Protein 1CZA (pdb70)

Secondary structure (DSSP, 8-state):
-HHHHHHHHHTGGGS--HHHHHHHHHHHHHHHHHHH-TTTGGG-SS--EE----S---S---EEEEEEEESSSSEEEEEEEEEEETTEEEEEEEEEE---HHHHSSBHHHHHHHHHHHHHHHHHHHT-TTS---EEEEE-S-EE-SSTT--EE----TT---BT-TTSBHHHHHHHHHHHH-S----EEEEE-HHHHHHHHHHHH-TTEEEEEEESSSEEEEEEEEGGG-TTSS--SSEEEEE--GGGTTTTTTTTTT--HHHHHHHHTSSSTTSSTTHHHHSHHHHHHHHHHHHHHHHHTTSSGGG---TTTTSTTSS-HHHHHHHT-TTTHHHHHHHHHHHTT----HHHHHHHHHHHHHHHHHHHHHHHHHHHHHHHHHHHHHT-SSEEEEEEEE-HHHHH-SSHHHHHHHHHHHH-TTEEEEEEE-TT-HHHHHHHHHHHHHHHHHHHHHHHHHHHTT---HHHHHHHHHHHHHHHHHHHSHHHHTT-SS--EE-S--S---S---EEEEEEEESSSSEEEEEEEEE-STT-EEEEEEEEE---HHHHTSBHHHHHHHHHHHHHHHHHHHT--SSPPEEEEEE-S-EEEEETTEEEE----TT---BS-TTSBHHHHHHHHHHHHTS---EEEEEE-HHHHHHHHHHTT-TTEEEEEEESSSEEEEEEEETTT-TTSS--SSEEEEE--GGGTTTTSTTTTT--HHHHHHHHTSTTTTS-TTGGGTSTTTHHHHHHHHHHHHHHTTSSGGG---TTTTSTT-S-HHHHHHHT-SS--HHHHHHHHHHHT----HHHHHHHHHHHHHHHHHHHHHHHHHHHHHHHHHHHHTT-SSEEEEEEEE-HHHHH-TTHHHHHHHHHHHHSTTEEEEEEE-SS-SHHHHHHHHHHHHHHH-

Solvent-accessible surface area: 37469 Å² total; per-residue (Å²): 147,95,69,48,114,97,10,32,133,67,3,164,63,3,123,22,62,49,147,38,0,93,61,0,12,81,45,0,133,124,13,0,128,37,1,8,21,146,112,118,35,113,124,13,27,0,35,4,18,22,7,50,8,109,67,30,15,113,49,66,5,136,17,16,6,2,0,0,22,2,3,34,89,33,8,97,0,10,33,0,31,0,47,96,110,195,148,47,92,31,74,58,55,67,39,80,23,121,31,57,121,100,24,12,68,20,44,4,59,77,0,2,39,25,0,0,84,8,0,1,50,0,5,88,114,53,162,5,57,132,106,186,17,11,0,0,0,0,2,6,4,1,9,98,21,74,106,33,55,22,0,44,1,62,38,11,6,14,123,14,100,3,76,68,0,88,62,27,22,0,8,144,26,0,59,107,6,10,146,140,101,67,68,18,133,22,79,12,9,1,3,5,11,20,0,0,0,0,0,6,6,3,4,42,102,9,150,64,1,10,0,0,0,17,0,4,19,6,4,11,0,0,0,6,0,21,1,130,62,5,44,101,15,154,12,99,56,52,69,0,0,0,6,0,9,0,0,6,0,0,32,91,32,41,0,63,103,13,19,16,93,16,2,101,38,11,14,58,148,22,66,17,78,29,116,6,9,0,4,2,0,0,0,16,40,6,0,1,18,0,0,8,32,0,0,13,68,2,0,145,91,43,96,2,8,180,32,109,59,15,97,67,0,92,62,133,44,95,2,80,19,87,27,0,12,32,0,10,76,143,189,67,1,74,106,23,0,85,86,13,0,70,176,8,31,7,120,8,54,104,95,15,4,50,4,0,45,25,0,0,28,6,0,1,72,2,0,0,12,1,0,0,0,0,0,0,2,0,0,39,40,0,32,96,23,93,64,69,119,138,1,130,1,0,0,0,0,18,11,59,4,16,88,88,10,39,27,1,28,135,34,0,37,139,2,0,109,112,17,2,90,71,11,70,11,113,26,34,69,2,147,46,19,6,1,24,0,1,0,0,8,0,7,50,9,80,111,98,48,50,51,111,119,54,16,84,110,17,10,64,117,2,125,10,73,112,110,62,10,69,54,0,31,140,52,0,57,52,14,0,38,69,0,2,93,129,172,40,16,124,146,11,28,0,31,3,3,10,4,37,10,100,80,34,20,81,29,73,5,72,23,52,7,1,0,1,31,1,2,41,96,57,8,67,0,7,10,0,61,2,104,42,60,211,176,90,76,38,85,52,68,59,72,86,23,85,26,57,84,121,43,32,63,17,56,1,98,81,0,2,56,43,0,1,45,7,0,26,59,0,23,123,129,50,42,43,170,58,127,131,25,29,0,0,0,1,2,6,3,1,9,80,18,110,40,26,50,19,0,63,1,58,40,24,7,16,10,12,96,2,73,108,0,75,50,72,29,0,0,63,24,0,85,55,1,8,142,104,91,142,118,35,81,9,18,2,7,0,3,2,11,21,0,0,0,0,0,1,10,15,6,22,104,59,118,52,0,26,0,0,0,18,0,5,34,6,3,13,0,0,1,4,3,42,1,138,29,3,80,67,19,173,30,119,145,57,48,0,0,0,8,0,8,0,0,7,0,0,34,81,26,27,0,76,93,11,17,10,100,14,5,124,45,8,7,120,148,19,83,21,63,24,106,8,45,0,6,5,1,0,0,16,70,7,4,5,14,0,0,20,23,0,0,22,36,0,0,149,100,48,24,3,1,208,32,104,42,35,133,37,3,109,66,132,43,35,4,88,28,106,36,2,8,52,0,8,32,109,224,63,64,72,124,84,6,104,28,19,0,91,144,38,36,4,66,2,64,38,111,13,4,98,20,0,86,59,0,0,19,36,0,2,117,2,0,0,24,0,0,0,0,0,0,0,1,0,0,11,3,5,32,83,57,74,69,74,119,139,10,100,3,6,0,0,0,15,11,41,3,14,104,90,8,47,25,0,27,130,15,0,63,86,9,2,140,82,4,0,96,87,7,99,28,50,27,65,79,8,165,60,22,7,4,28,0,1,0,0,3,0,2,17,8,51,81,126,140,155

B-factor: mean 35.84, std 15.64, range [13.61, 104.16]

Sequence (898 aa):
DDQVKKIDKYLYAMRLSDETLIDIMTRFRKEMKNGLSRDFNPTATVKMLPTFVRSIPDGSEKGDFIALDLGGSSFRILRVQVNHEKNQNVHMESEVYDTPENIVHGSGSQLFDHVAECLGDFMEKRKIKDKKLPVGFTFSFPCQQSKIDEAILITWTKRFKASGVEGADVVKLLNKAIKKRGDYDANIVAVVNDTVGTMMTCGYDDQHCEVGLIIGTGTNACYMEELRHIDLVEGDEGRMCINTEWGAFGDDGSLEDIRTEFDRAIDAYSLNPGKQLFEKMVSGMYLGELVRLILVKMAKEGLLFEGRITPELLTRGKFNTSDVSAIEKNKEGLHNAKEILTRLGVEPSDDDCVSVQHVCTIVSFRSANLVAATLGAILNRLRDNKGTPRLRTTVGVDGSLYKTHPQYSRRFHKTLRRLVPDSDVRFLLSESGSGKGAAMVTAVAYRLAEQHRQIEETLAHFHLTKDMLLEVKKRMRAEMELGLRKQTHNNAVVKMLPSFVRRTPDGTENGDFLALDLGGTNFRVLLVKIRSGKKRTVEMHNKIYAIPIEIMQGTGEELFDHIVSCISDFLDYMGIKGPRMPLGFTFSFPCQQTSLDAGILITWTKGFKATDCVGHDVVTLLRDAIKRREEFDLDVVAVVNDTVGTMMTCAYEEPTCEVGLIVGTGSNACYMEEMKNVEMVEGDQGQMCINMEWGAFGDNGCLDDIRTHYDRLVDEYSLNAGKQRYEKMISGMYLGEIVRNILIDFTKKGFLFRGQISETLKTRGIFETKFLSQIESDRLALLQVRAILQQLGLNSTCDDSILVKTVCGVVSRRAAQLCGAGMAAVVDKIRENRGLDRLNVTVGVDGTLYKLHPHFSRIMHQTVKELSPKCNVSFLLSEDGSGKGAALITAVGVRLRT

Nearest PDB structures (foldseek):
  1cza-assembly1_N  TM=1.001E+00  e=0.000E+00  Homo sapiens
  1dgk-assembly1_N  TM=9.999E-01  e=0.000E+00  Homo sapiens
  1qha-assembly1_A  TM=9.632E-01  e=0.000E+00  Homo sapiens
  5hfu-assembly1_A  TM=6.106E-01  e=0.000E+00  Homo sapiens
  5hex-assembly1_A  TM=6.154E-01  e=0.000E+00  Homo sapiens

Foldseek 3Di:
DPLLVVLCVVVVLLQDDLVNLLVLLVLLLVLCLLLLDPVNVVPRLFNQAFQQAFAAFDLPFFFWAWEWADDFPWTKIKIWGAVPDPPDGIDMDMDTDDDDLCLQAEALLSVLLVVLVVVLVVCVVVVCQPVQHAYFYAYAAQFHDPHFQWGQGCDRDQRGDHPPRHRHTVSVSNQVSNVVVVRGDYHHQGYGYQQQLLLNLVCVVPVQRFKRWEAASWTWMKGKDQVCSRVVHPDRDHITITTRLCLSPCLVPPCVSSDDPLLQVCQVPDPHHSGSSLRLLAHQNHLQQSLLVVVLVCLCVCNWLSNDDDVLSVDRPSGGSVLLLCLQDDPCNLVSLQVSVVVSVGNGDSSNSVSSNSSSVSSNLSNLSNVLSNVLSVQVNVCVVVVDQAAEHEYRYDYCNCVRRPPRVVSSVVNNCVSNVRYDYHYHYSVVGSRNSSSSSSSVSVVVVVLVVVLCVQLVLLDADLVNLLVLLVLLLVLCLQLQDPVRNVVRLFNQAFQQQFDAFPQPFFDWEWEWADDFPWTKIKIWGWDGDPDTDIDMDMDTDDDDLCQLAEALLSVLLVVLVVVVVVCVVVVPDDDAHEYFYAYAAQFHDPHFQWTAGCDGDQSGHHPPRHRHTVSVSNQVSNVVVVDGHHHHLGYGYQQQLLLNLVVSPPVQRFKGWEAASFTWMKGWAQLCSNNVDDDRDGTTITGRLCLFVCLVVPCVSSQDPLLQVQLVPDPNRSGSSLRLLAHQNHLQSSLLVSLLVSLCVCNAQNSDCDVLSVDPPLCGLVNLQQLQDPPDDQVSLCVSCVVSPGDGDSSRSVSSNVSSVSSLLSNLLSSLSSVLSVVVCVQVVVVHQAAEHEYRYEYSSCVRHPPSVVSNQVNSCVSNVRYDYHYHYRPPGSPVSSSSSSSVSVVVVD

Structure (mmCIF, N/CA/C/O backbone):
data_1CZA
#
_entry.id   1CZA
#
_cell.length_a   145.660
_cell.length_b   145.800
_cell.length_c   58.130
_cell.angle_alpha   90.00
_cell.angle_beta   90.00
_cell.angle_gamma   90.00
#
_symmetry.space_group_name_H-M   'P 21 21 2'
#
loop_
_entity.id
_entity.type
_entity.pdbx_description
1 polymer 'HEXOKINASE TYPE I'
2 non-polymer alpha-D-glucopyranose
3 non-polymer 6-O-phosphono-alpha-D-glucopyranose
4 non-polymer "ADENOSINE-5'-DIPHOSPHATE"
5 water water
#
loop_
_atom_site.group_PDB
_atom_site.id
_atom_site.type_symbol
_atom_site.label_atom_id
_atom_site.label_alt_id
_atom_site.label_comp_id
_atom_site.label_asym_id
_atom_site.label_entity_id
_atom_site.label_seq_id
_atom_site.pdbx_PDB_ins_code
_atom_site.Cartn_x
_atom_site.Cartn_y
_atom_site.Cartn_z
_atom_site.occupancy
_atom_site.B_iso_or_equiv
_atom_site.auth_seq_id
_atom_site.auth_comp_id
_atom_site.auth_asym_id
_atom_site.auth_atom_id
_atom_site.pdbx_PDB_model_num
ATOM 1 N N . ASP A 1 16 ? 4.649 50.217 18.138 1.00 93.91 16 ASP N N 1
ATOM 2 C CA . ASP A 1 16 ? 5.115 51.279 17.177 1.00 93.94 16 ASP N CA 1
ATOM 3 C C . ASP A 1 16 ? 5.408 52.558 17.948 1.00 93.00 16 ASP N C 1
ATOM 4 O O . ASP A 1 16 ? 6.496 53.126 17.790 1.00 92.58 16 ASP N O 1
ATOM 9 N N . ASP A 1 17 ? 4.575 52.989 18.882 1.00 91.99 17 ASP N N 1
ATOM 10 C CA . ASP A 1 17 ? 4.735 54.170 19.721 1.00 90.25 17 ASP N CA 1
ATOM 11 C C . ASP A 1 17 ? 6.107 54.304 20.367 1.00 88.42 17 ASP N C 1
ATOM 12 O O . ASP A 1 17 ? 6.890 55.185 19.994 1.00 88.04 17 ASP N O 1
ATOM 17 N N . GLN A 1 18 ? 6.407 53.477 21.362 1.00 86.00 18 GLN N N 1
ATOM 18 C CA . GLN A 1 18 ? 7.659 53.534 22.084 1.00 83.71 18 GLN N CA 1
ATOM 19 C C . GLN A 1 18 ? 8.901 53.710 21.222 1.00 81.01 18 GLN N C 1
ATOM 20 O O . GLN A 1 18 ? 9.655 54.663 21.360 1.00 80.96 18 GLN N O 1
ATOM 26 N N . VAL A 1 19 ? 9.095 52.738 20.341 1.00 77.73 19 VAL N N 1
ATOM 27 C CA . VAL A 1 19 ? 10.231 52.748 19.426 1.00 74.88 19 VAL N CA 1
ATOM 28 C C . VAL A 1 19 ? 10.257 54.025 18.604 1.00 72.33 19 VAL N C 1
ATOM 29 O O . VAL A 1 19 ? 11.316 54.634 18.461 1.00 71.05 19 VAL N O 1
ATOM 33 N N . LYS A 1 20 ? 9.102 54.455 18.102 1.00 69.80 20 LYS N N 1
ATOM 34 C CA . LYS A 1 20 ? 9.018 55.707 17.361 1.00 67.83 20 LYS N CA 1
ATOM 35 C C . LYS A 1 20 ? 9.502 56.871 18.217 1.00 64.72 20 LYS N C 1
ATOM 36 O O . LYS A 1 20 ? 10.277 57.709 17.763 1.00 64.10 20 LYS N O 1
ATOM 42 N N . LYS A 1 21 ? 9.073 56.919 19.469 1.00 61.87 21 LYS N N 1
ATOM 43 C CA . LYS A 1 21 ? 9.497 57.967 20.385 1.00 58.91 21 LYS N CA 1
ATOM 44 C C . LYS A 1 21 ? 10.983 57.828 20.704 1.00 55.06 21 LYS N C 1
ATOM 45 O O . LYS A 1 21 ? 11.697 58.832 20.717 1.00 54.80 21 LYS N O 1
ATOM 51 N N . ILE A 1 22 ? 11.471 56.611 20.903 1.00 50.52 22 ILE N N 1
ATOM 52 C CA . ILE A 1 22 ? 12.899 56.388 21.151 1.00 47.04 22 ILE N CA 1
ATOM 53 C C . ILE A 1 22 ? 13.685 56.876 19.934 1.00 42.69 22 ILE N C 1
ATOM 54 O O . ILE A 1 22 ? 14.700 57.562 20.085 1.00 42.01 22 ILE N O 1
ATOM 59 N N . ASP A 1 23 ? 13.191 56.611 18.727 1.00 39.83 23 ASP N N 1
ATOM 60 C CA . ASP A 1 23 ? 13.788 57.064 17.487 1.00 39.03 23 ASP N CA 1
ATOM 61 C C . ASP A 1 23 ? 13.915 58.584 17.451 1.00 39.69 23 ASP N C 1
ATOM 62 O O . ASP A 1 23 ? 14.871 59.164 16.939 1.00 36.74 23 ASP N O 1
ATOM 67 N N . LYS A 1 24 ? 12.866 59.235 17.970 1.00 39.82 24 LYS N N 1
ATOM 68 C CA . LYS A 1 24 ? 12.927 60.702 17.994 1.00 41.62 24 LYS N CA 1
ATOM 69 C C . LYS A 1 24 ? 13.906 61.129 19.066 1.00 38.47 24 LYS N C 1
ATOM 70 O O . LYS A 1 24 ? 14.747 61.978 18.803 1.00 40.63 24 LYS N O 1
ATOM 76 N N . TYR A 1 25 ? 13.892 60.551 20.248 1.00 38.43 25 TYR N N 1
ATOM 77 C CA . TYR A 1 25 ? 14.822 60.951 21.304 1.00 38.48 25 TYR N CA 1
ATOM 78 C C . TYR A 1 25 ? 16.287 60.811 20.873 1.00 38.05 25 TYR N C 1
ATOM 79 O O . TYR A 1 25 ? 17.143 61.671 21.123 1.00 35.13 25 TYR N O 1
ATOM 88 N N . LEU A 1 26 ? 16.619 59.722 20.183 1.00 36.05 26 LEU N N 1
ATOM 89 C CA . LEU A 1 26 ? 17.995 59.450 19.764 1.00 35.14 26 LEU N CA 1
ATOM 90 C C . LEU A 1 26 ? 18.181 59.668 18.285 1.00 36.01 26 LEU N C 1
ATOM 91 O O . LEU A 1 26 ? 19.054 59.110 17.589 1.00 34.93 26 LEU N O 1
ATOM 96 N N . TYR A 1 27 ? 17.350 60.552 17.736 1.00 34.74 27 TYR N N 1
ATOM 97 C CA . TYR A 1 27 ? 17.430 60.867 16.312 1.00 34.74 27 TYR N CA 1
ATOM 98 C C . TYR A 1 27 ? 18.828 61.197 15.792 1.00 32.93 27 TYR N C 1
ATOM 99 O O . TYR A 1 27 ? 19.218 60.830 14.672 1.00 31.69 27 TYR N O 1
ATOM 108 N N . ALA A 1 28 ? 19.683 61.908 16.524 1.00 32.01 28 ALA N N 1
ATOM 109 C CA . ALA A 1 28 ? 21.029 62.255 16.078 1.00 32.13 28 ALA N CA 1
ATOM 110 C C . ALA A 1 28 ? 21.957 61.022 15.951 1.00 30.36 28 ALA N C 1
ATOM 111 O O . ALA A 1 28 ? 23.034 61.147 15.372 1.00 31.41 28 ALA N O 1
ATOM 1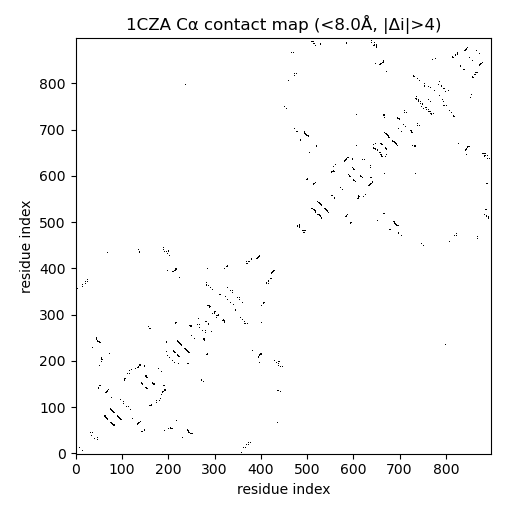13 N N . MET A 1 29 ? 21.592 59.899 16.539 1.00 28.95 29 MET N N 1
ATOM 114 C CA . MET A 1 29 ? 22.337 58.665 16.475 1.00 30.06 29 MET N CA 1
ATOM 115 C C . MET A 1 29 ? 21.909 57.805 15.287 1.00 30.51 29 MET N C 1
ATOM 116 O O . MET A 1 29 ? 22.504 56.730 15.093 1.00 30.18 29 MET N O 1
ATOM 121 N N . ARG A 1 30 ? 20.826 58.146 14.598 1.00 28.27 30 ARG N N 1
ATOM 122 C CA . ARG A 1 30 ? 20.300 57.283 13.535 1.00 29.85 30 ARG N CA 1
ATOM 123 C C . ARG A 1 30 ? 20.851 57.896 12.261 1.00 30.54 30 ARG N C 1
ATOM 124 O O . ARG A 1 30 ? 20.284 58.889 11.826 1.00 30.85 30 ARG N O 1
ATOM 132 N N . LEU A 1 31 ? 21.986 57.412 11.758 1.00 29.14 31 LEU N N 1
ATOM 133 C CA . LEU A 1 31 ? 22.645 58.072 10.657 1.00 29.71 31 LEU N CA 1
ATOM 134 C C . LEU A 1 31 ? 22.103 57.659 9.308 1.00 29.80 31 LEU N C 1
ATOM 135 O O . LEU A 1 31 ? 21.956 56.478 9.044 1.00 28.19 31 LEU N O 1
ATOM 140 N N . SER A 1 32 ? 21.774 58.642 8.451 1.00 29.64 32 SER N N 1
ATOM 141 C CA . SER A 1 32 ? 21.254 58.266 7.131 1.00 30.60 32 SER N CA 1
ATOM 142 C C . SER A 1 32 ? 22.439 57.955 6.237 1.00 30.27 32 SER N C 1
ATOM 143 O O . SER A 1 32 ? 23.569 58.316 6.555 1.00 27.78 32 SER N O 1
ATOM 146 N N . ASP A 1 33 ? 22.150 57.406 5.045 1.00 28.70 33 ASP N N 1
ATOM 147 C CA . ASP A 1 33 ? 23.218 57.167 4.099 1.00 29.16 33 ASP N CA 1
ATOM 148 C C . ASP A 1 33 ? 23.869 58.433 3.630 1.00 28.69 33 ASP N C 1
ATOM 149 O O . ASP A 1 33 ? 25.097 58.468 3.380 1.00 28.44 33 ASP N O 1
ATOM 154 N N . GLU A 1 34 ? 23.092 59.526 3.490 1.00 28.03 34 GLU N N 1
ATOM 155 C CA . GLU A 1 34 ? 23.732 60.789 3.059 1.00 28.62 34 GLU N CA 1
ATOM 156 C C . GLU A 1 34 ? 24.771 61.191 4.082 1.00 24.75 34 GLU N C 1
ATOM 157 O O . GLU A 1 34 ? 25.859 61.639 3.717 1.00 26.91 34 GLU N O 1
ATOM 163 N N . THR A 1 35 ? 24.464 61.071 5.358 1.00 24.27 35 THR N N 1
ATOM 164 C CA . THR A 1 35 ? 25.432 61.453 6.391 1.00 26.11 35 THR N CA 1
ATOM 165 C C . THR A 1 35 ? 26.613 60.477 6.317 1.00 23.13 35 THR N C 1
ATOM 166 O O . THR A 1 35 ? 27.752 60.911 6.453 1.00 25.03 35 THR N O 1
ATOM 170 N N . LEU A 1 36 ? 26.371 59.186 6.157 1.00 24.68 36 LEU N N 1
ATOM 171 C CA . LEU A 1 36 ? 27.485 58.203 6.096 1.00 23.65 36 LEU N CA 1
ATOM 172 C C . LEU A 1 36 ? 28.380 58.405 4.907 1.00 24.72 36 LEU N C 1
ATOM 173 O O . LEU A 1 36 ? 29.592 58.371 5.013 1.00 22.49 36 LEU N O 1
ATOM 178 N N . ILE A 1 37 ? 27.853 58.794 3.728 1.00 23.91 37 ILE N N 1
ATOM 179 C CA . ILE A 1 37 ? 28.671 59.177 2.581 1.00 23.52 37 ILE N CA 1
ATOM 180 C C . ILE A 1 37 ? 29.490 60.429 2.913 1.00 23.73 37 ILE N C 1
ATOM 181 O O . ILE A 1 37 ? 30.664 60.538 2.527 1.00 24.07 37 ILE N O 1
ATOM 186 N N . ASP A 1 38 ? 28.869 61.373 3.653 1.00 25.48 38 ASP N N 1
ATOM 187 C CA . ASP A 1 38 ? 29.627 62.573 4.035 1.00 27.13 38 ASP N CA 1
ATOM 188 C C . ASP A 1 38 ? 30.796 62.102 4.920 1.00 24.32 38 ASP N C 1
ATOM 189 O O . ASP A 1 38 ? 31.919 62.489 4.639 1.00 22.62 38 ASP N O 1
ATOM 194 N N . ILE A 1 39 ? 30.511 61.273 5.919 1.00 25.24 39 ILE N N 1
ATOM 195 C CA . ILE A 1 39 ? 31.634 60.802 6.817 1.00 24.18 39 ILE N CA 1
ATOM 196 C C . ILE A 1 39 ? 32.718 60.067 6.047 1.00 23.93 39 ILE N C 1
ATOM 197 O O . ILE A 1 39 ? 33.924 60.234 6.232 1.00 21.33 39 ILE N O 1
ATOM 202 N N . MET A 1 40 ? 32.253 59.230 5.078 1.00 23.73 40 MET N N 1
ATOM 203 C CA . MET A 1 40 ? 33.184 58.482 4.239 1.00 24.35 40 MET N CA 1
ATOM 204 C C . MET A 1 40 ? 34.120 59.403 3.513 1.00 22.81 40 MET N C 1
ATOM 205 O O . MET A 1 40 ? 35.305 59.199 3.336 1.00 23.72 40 MET N O 1
ATOM 210 N N . THR A 1 41 ? 33.557 60.509 2.964 1.00 23.88 41 THR N N 1
ATOM 211 C CA . THR A 1 41 ? 34.348 61.497 2.218 1.00 25.54 41 THR N CA 1
ATOM 212 C C . THR A 1 41 ? 35.313 62.227 3.135 1.00 24.62 41 THR N C 1
ATOM 213 O O . THR A 1 41 ? 36.450 62.487 2.748 1.00 23.14 41 THR N O 1
ATOM 217 N N . ARG A 1 42 ? 34.844 62.596 4.342 1.00 23.74 42 ARG N N 1
ATOM 218 C CA . ARG A 1 42 ? 35.759 63.195 5.308 1.00 24.50 42 ARG N CA 1
ATOM 219 C C . ARG A 1 42 ? 36.924 62.257 5.546 1.00 21.21 42 ARG N C 1
ATOM 220 O O . ARG A 1 42 ? 38.079 62.654 5.645 1.00 22.95 42 ARG N O 1
ATOM 228 N N . PHE A 1 43 ? 36.672 60.960 5.742 1.00 22.31 43 PHE N N 1
ATOM 229 C CA . PHE A 1 43 ? 37.736 60.014 6.058 1.00 21.66 43 PHE N CA 1
ATOM 230 C C . PHE A 1 43 ? 38.664 59.812 4.872 1.00 21.72 43 PHE N C 1
ATOM 231 O O . PHE A 1 43 ? 39.881 59.746 5.089 1.00 20.43 43 PHE N O 1
ATOM 239 N N . ARG A 1 44 ? 38.162 59.949 3.636 1.00 23.52 44 ARG N N 1
ATOM 240 C CA . ARG A 1 44 ? 39.045 59.875 2.446 1.00 24.68 44 ARG N CA 1
ATOM 241 C C . ARG A 1 44 ? 40.049 61.011 2.484 1.00 24.32 44 ARG N C 1
ATOM 242 O O . ARG A 1 44 ? 41.284 60.854 2.216 1.00 23.19 44 ARG N O 1
ATOM 255 N N . LYS A 1 45 ? 39.500 62.190 2.872 1.00 22.89 45 LYS N N 1
ATOM 256 C CA . LYS A 1 45 ? 40.437 63.323 2.999 1.00 22.06 45 LYS N CA 1
ATOM 257 C C . LYS A 1 45 ? 41.472 63.123 4.097 1.00 20.32 45 LYS N C 1
ATOM 258 O O . LYS A 1 45 ? 42.630 63.502 3.897 1.00 20.33 45 LYS N O 1
ATOM 264 N N . GLU A 1 46 ? 41.064 62.589 5.276 1.00 20.84 46 GLU N N 1
ATOM 265 C CA . GLU A 1 46 ? 42.050 62.369 6.353 1.00 20.39 46 GLU N CA 1
ATOM 266 C C . GLU A 1 46 ? 43.154 61.416 5.994 1.00 20.04 46 GLU N C 1
ATOM 267 O O . GLU A 1 46 ? 44.344 61.547 6.383 1.00 20.15 46 GLU N O 1
ATOM 273 N N . MET A 1 47 ? 42.754 60.363 5.208 1.00 20.41 47 MET N N 1
ATOM 274 C CA . MET A 1 47 ? 43.767 59.377 4.818 1.00 20.23 47 MET N CA 1
ATOM 275 C C . MET A 1 47 ? 44.828 60.081 3.981 1.00 22.38 47 MET N C 1
ATOM 276 O O . MET A 1 47 ? 46.010 59.820 4.155 1.00 20.45 47 MET N O 1
ATOM 281 N N . LYS A 1 48 ? 44.376 60.931 3.037 1.00 23.74 48 LYS N N 1
ATOM 282 C CA . LYS A 1 48 ? 45.416 61.652 2.238 1.00 25.09 48 LYS N CA 1
ATOM 283 C C . LYS A 1 48 ? 46.227 62.608 3.081 1.00 22.12 48 LYS N C 1
ATOM 284 O O . LYS A 1 48 ? 47.460 62.668 2.885 1.00 21.54 48 LYS N O 1
ATOM 290 N N . ASN A 1 49 ? 45.670 63.276 4.066 1.00 22.20 49 ASN N N 1
ATOM 291 C CA . ASN A 1 49 ? 46.452 64.137 4.952 1.00 23.89 49 ASN N CA 1
ATOM 292 C C . ASN A 1 49 ? 47.500 63.347 5.746 1.00 25.07 49 ASN N C 1
ATOM 293 O O . ASN A 1 49 ? 48.643 63.782 5.964 1.00 26.01 49 ASN N O 1
ATOM 298 N N . GLY A 1 50 ? 47.090 62.162 6.232 1.00 23.32 50 GLY N N 1
ATOM 299 C CA . GLY A 1 50 ? 48.070 61.367 7.021 1.00 22.60 50 GLY N CA 1
ATOM 300 C C . GLY A 1 50 ? 49.184 60.819 6.164 1.00 22.61 50 GLY N C 1
ATOM 301 O O . GLY A 1 50 ? 50.278 60.701 6.684 1.00 24.39 50 GLY N O 1
ATOM 302 N N . LEU A 1 51 ? 48.935 60.532 4.884 1.00 23.33 51 LEU N N 1
ATOM 303 C CA . LEU A 1 51 ? 50.038 60.038 4.059 1.00 23.80 51 LEU N CA 1
ATOM 304 C C . LEU A 1 51 ? 50.943 61.180 3.547 1.00 24.92 51 LEU N C 1
ATOM 305 O O . LEU A 1 51 ? 52.055 60.932 3.118 1.00 25.95 51 LEU N O 1
ATOM 310 N N . SER A 1 52 ? 50.440 62.383 3.535 1.00 26.01 52 SER N N 1
ATOM 311 C CA . SER A 1 52 ? 51.204 63.532 3.005 1.00 24.96 52 SER N CA 1
ATOM 312 C C . SER A 1 52 ? 52.345 63.942 3.867 1.00 25.65 52 SER N C 1
ATOM 313 O O . SER A 1 52 ? 52.119 64.174 5.063 1.00 25.26 52 SER N O 1
ATOM 316 N N . ARG A 1 53 ? 53.516 64.187 3.263 1.00 29.59 53 ARG N N 1
ATOM 317 C CA . ARG A 1 53 ? 54.641 64.681 4.068 1.00 31.38 53 ARG N CA 1
ATOM 318 C C . ARG A 1 53 ? 54.292 66.044 4.636 1.00 28.90 53 ARG N C 1
ATOM 319 O O . ARG A 1 53 ? 54.777 66.361 5.719 1.00 28.73 53 ARG N O 1
ATOM 327 N N . ASP A 1 54 ? 53.492 66.866 3.950 1.00 31.79 54 ASP N N 1
ATOM 328 C CA . ASP A 1 54 ? 53.196 68.193 4.451 1.00 30.12 54 ASP N CA 1
ATOM 329 C C . ASP A 1 54 ? 52.226 68.203 5.633 1.00 27.83 54 ASP N C 1
ATOM 330 O O . ASP A 1 54 ? 52.494 68.914 6.599 1.00 27.34 54 ASP N O 1
ATOM 335 N N . PHE A 1 55 ? 51.127 67.444 5.562 1.00 24.09 55 PHE N N 1
ATOM 336 C CA . PHE A 1 55 ? 50.135 67.480 6.612 1.00 23.50 55 PHE N CA 1
ATOM 337 C C . PHE A 1 55 ? 50.268 66.361 7.649 1.00 23.02 55 PHE N C 1
ATOM 338 O O . PHE A 1 55 ? 49.691 66.511 8.725 1.00 20.97 55 PHE N O 1
ATOM 346 N N . ASN A 1 56 ? 51.121 65.401 7.420 1.00 23.87 56 ASN N N 1
ATOM 347 C CA . ASN A 1 56 ? 51.244 64.325 8.429 1.00 25.84 56 ASN N CA 1
ATOM 348 C C . ASN A 1 56 ? 51.485 64.803 9.832 1.00 26.34 56 ASN N C 1
ATOM 349 O O . ASN A 1 56 ? 50.806 64.302 10.753 1.00 23.71 56 ASN N O 1
ATOM 354 N N . PRO A 1 57 ? 52.332 65.802 10.130 1.00 28.21 57 PRO N N 1
ATOM 355 C CA . PRO A 1 57 ? 52.587 66.214 11.512 1.00 28.34 57 PRO N CA 1
ATOM 356 C C . PRO A 1 57 ? 51.333 66.675 12.191 1.00 26.78 57 PRO N C 1
ATOM 357 O O . PRO A 1 57 ? 51.209 66.601 13.432 1.00 27.81 57 PRO N O 1
ATOM 361 N N . THR A 1 58 ? 50.328 67.165 11.455 1.00 24.42 58 THR N N 1
ATOM 362 C CA . THR A 1 58 ? 49.091 67.629 12.074 1.00 22.05 58 THR N CA 1
ATOM 363 C C . THR A 1 58 ? 47.896 66.849 11.573 1.00 23.33 58 THR N C 1
ATOM 364 O O . THR A 1 58 ? 46.760 67.356 11.519 1.00 24.31 58 THR N O 1
ATOM 368 N N . ALA A 1 59 ? 48.123 65.587 11.132 1.00 22.22 59 ALA N N 1
ATOM 369 C CA . ALA A 1 59 ? 46.986 64.788 10.665 1.00 21.28 59 ALA N CA 1
ATOM 370 C C . ALA A 1 59 ? 46.432 63.977 11.850 1.00 21.25 59 ALA N C 1
ATOM 371 O O . ALA A 1 59 ? 47.256 63.282 12.436 1.00 22.93 59 ALA N O 1
ATOM 373 N N . THR A 1 60 ? 45.118 63.935 12.019 1.00 20.56 60 THR N N 1
ATOM 374 C CA . THR A 1 60 ? 44.575 63.111 13.098 1.00 21.77 60 THR N CA 1
ATOM 375 C C . THR A 1 60 ? 44.616 61.619 12.749 1.00 22.18 60 THR N C 1
ATOM 376 O O . THR A 1 60 ? 44.656 60.841 13.678 1.00 21.03 60 THR N O 1
ATOM 380 N N . VAL A 1 61 ? 44.567 61.299 11.469 1.00 20.74 61 VAL N N 1
ATOM 381 C CA . VAL A 1 61 ? 44.586 59.870 11.071 1.00 18.92 61 VAL N CA 1
ATOM 382 C C . VAL A 1 61 ? 46.006 59.647 10.606 1.00 19.85 61 VAL N C 1
ATOM 383 O O . VAL A 1 61 ? 46.387 60.097 9.482 1.00 19.47 61 VAL N O 1
ATOM 387 N N . LYS A 1 62 ? 46.794 58.959 11.458 1.00 19.72 62 LYS N N 1
ATOM 388 C CA . LYS A 1 62 ? 48.230 58.903 11.269 1.00 21.22 62 LYS N CA 1
ATOM 389 C C . LYS A 1 62 ? 48.739 58.082 10.113 1.00 20.84 62 LYS N C 1
ATOM 390 O O . LYS A 1 62 ? 49.904 58.305 9.769 1.00 22.42 62 LYS N O 1
ATOM 396 N N . MET A 1 63 ? 47.994 57.136 9.561 1.00 21.43 63 MET N N 1
ATOM 397 C CA . MET A 1 63 ? 48.462 56.371 8.384 1.00 20.29 63 MET N CA 1
ATOM 398 C C . MET A 1 63 ? 49.904 55.913 8.530 1.00 22.09 63 MET N C 1
ATOM 399 O O . MET A 1 63 ? 50.813 56.188 7.755 1.00 21.64 63 MET N O 1
ATOM 404 N N . LEU A 1 64 ? 50.187 55.136 9.580 1.00 22.24 64 LEU N N 1
ATOM 405 C CA . LEU A 1 64 ? 51.516 54.701 9.952 1.00 23.22 64 LEU N CA 1
ATOM 406 C C . LEU A 1 64 ? 52.069 53.584 9.105 1.00 23.17 64 LEU N C 1
ATOM 407 O O . LEU A 1 64 ? 51.402 52.561 8.963 1.00 22.32 64 LEU N O 1
ATOM 412 N N . PRO A 1 65 ? 53.287 53.751 8.588 1.00 24.18 65 PRO N N 1
ATOM 413 C CA . PRO A 1 65 ? 53.935 52.679 7.839 1.00 26.04 65 PRO N CA 1
ATOM 414 C C . PRO A 1 65 ? 54.185 51.506 8.780 1.00 26.01 65 PRO N C 1
ATOM 415 O O . PRO A 1 65 ? 54.445 51.686 9.988 1.00 25.82 65 PRO N O 1
ATOM 419 N N . THR A 1 66 ? 53.964 50.286 8.310 1.00 23.95 66 THR N N 1
ATOM 420 C CA . THR A 1 66 ? 54.140 49.101 9.124 1.00 25.43 66 THR N CA 1
ATOM 421 C C . THR A 1 66 ? 55.380 48.285 8.771 1.00 26.39 66 THR N C 1
ATOM 422 O O . THR A 1 66 ? 55.731 47.309 9.470 1.00 26.76 66 THR N O 1
ATOM 426 N N . PHE A 1 67 ? 55.946 48.547 7.596 1.00 26.92 67 PHE N N 1
ATOM 427 C CA . PHE A 1 67 ? 57.056 47.775 7.065 1.00 27.43 67 PHE N CA 1
ATOM 428 C C . PHE A 1 67 ? 56.688 46.336 6.756 1.00 26.78 67 PHE N C 1
ATOM 429 O O . PHE A 1 67 ? 57.555 45.458 6.699 1.00 25.53 67 PHE N O 1
ATOM 437 N N . VAL A 1 68 ? 55.412 46.053 6.492 1.00 26.55 68 VAL N N 1
ATOM 438 C CA . VAL A 1 68 ? 54.929 44.726 6.075 1.00 26.22 68 VAL N CA 1
ATOM 439 C C . VAL A 1 68 ? 54.569 44.997 4.619 1.00 26.43 68 VAL N C 1
ATOM 440 O O . VAL A 1 68 ? 53.683 45.821 4.376 1.00 27.80 68 VAL N O 1
ATOM 444 N N . ARG A 1 69 ? 55.355 44.437 3.692 1.00 27.55 69 ARG N N 1
ATOM 445 C CA . ARG A 1 69 ? 55.144 44.824 2.286 1.00 27.40 69 ARG N CA 1
ATOM 446 C C . ARG A 1 69 ? 54.328 43.873 1.445 1.00 28.96 69 ARG N C 1
ATOM 447 O O . ARG A 1 69 ? 53.970 44.192 0.301 1.00 30.69 69 ARG N O 1
ATOM 455 N N . SER A 1 70 ? 53.902 42.765 2.050 1.00 27.52 70 SER N N 1
ATOM 456 C CA . SER A 1 70 ? 53.095 41.780 1.344 1.00 30.19 70 SER N CA 1
ATOM 457 C C . SER A 1 70 ? 52.333 40.824 2.245 1.00 27.29 70 SER N C 1
ATOM 458 O O . SER A 1 70 ? 52.820 40.545 3.342 1.00 29.24 70 SER N O 1
ATOM 461 N N . ILE A 1 71 ? 51.201 40.282 1.812 1.00 28.22 71 ILE N N 1
ATOM 462 C CA . ILE A 1 71 ? 50.503 39.250 2.600 1.00 26.64 71 ILE N CA 1
ATOM 463 C C . ILE A 1 71 ? 51.342 37.990 2.377 1.00 30.01 71 ILE N C 1
ATOM 464 O O . ILE A 1 71 ? 52.222 38.016 1.508 1.00 27.17 71 ILE N O 1
ATOM 469 N N . PRO A 1 72 ? 51.155 36.916 3.123 1.00 31.02 72 PRO N N 1
ATOM 470 C CA . PRO A 1 72 ? 52.027 35.742 3.017 1.00 34.25 72 PRO N CA 1
ATOM 471 C C . PRO A 1 72 ? 52.011 35.149 1.627 1.00 36.36 72 PRO N C 1
ATOM 472 O O . PRO A 1 72 ? 51.004 35.215 0.928 1.00 36.03 72 PRO N O 1
ATOM 476 N N . ASP A 1 73 ? 53.091 34.538 1.183 1.00 39.66 73 ASP N N 1
ATOM 477 C CA . ASP A 1 73 ? 53.183 33.948 -0.138 1.00 44.85 73 ASP N CA 1
ATOM 478 C C . ASP A 1 73 ? 53.390 32.438 -0.077 1.00 46.39 73 ASP N C 1
ATOM 479 O O . ASP A 1 73 ? 53.565 31.869 -1.164 1.00 48.03 73 ASP N O 1
ATOM 484 N N . GLY A 1 74 ? 53.361 31.806 1.087 1.00 46.08 74 GLY N N 1
ATOM 485 C CA . GLY A 1 74 ? 53.483 30.358 1.130 1.00 47.60 74 GLY N CA 1
ATOM 486 C C . GLY A 1 74 ? 54.872 29.824 1.398 1.00 46.40 74 GLY N C 1
ATOM 487 O O . GLY A 1 74 ? 55.008 28.651 1.756 1.00 48.27 74 GLY N O 1
ATOM 488 N N . SER A 1 75 ? 55.891 30.663 1.311 1.00 47.00 75 SER N N 1
ATOM 489 C CA . SER A 1 75 ? 57.266 30.265 1.566 1.00 45.02 75 SER N CA 1
ATOM 490 C C . SER A 1 75 ? 57.604 30.347 3.050 1.00 43.67 75 SER N C 1
ATOM 491 O O . SER A 1 75 ? 58.750 30.088 3.432 1.00 43.61 75 SER N O 1
ATOM 494 N N . GLU A 1 76 ? 56.620 30.805 3.868 1.00 38.88 76 GLU N N 1
ATOM 495 C CA . GLU A 1 76 ? 56.968 30.961 5.272 1.00 36.77 76 GLU N CA 1
ATOM 496 C C . GLU A 1 76 ? 57.103 29.572 5.892 1.00 34.30 76 GLU N C 1
ATOM 497 O O . GLU A 1 76 ? 56.244 28.731 5.705 1.00 34.46 76 GLU N O 1
ATOM 503 N N . LYS A 1 77 ? 58.020 29.414 6.811 1.00 35.70 77 LYS N N 1
ATOM 504 C CA . LYS A 1 77 ? 58.127 28.118 7.494 1.00 37.18 77 LYS N CA 1
ATOM 505 C C . LYS A 1 77 ? 58.948 28.340 8.738 1.00 35.47 77 LYS N C 1
ATOM 506 O O . LYS A 1 77 ? 59.872 29.147 8.677 1.00 36.00 77 LYS N O 1
ATOM 512 N N . GLY A 1 78 ? 58.625 27.690 9.838 1.00 33.96 78 GLY N N 1
ATOM 513 C CA . GLY A 1 78 ? 59.442 27.850 11.036 1.00 31.31 78 GLY N CA 1
ATOM 514 C C . GLY A 1 78 ? 58.559 27.630 12.253 1.00 30.13 78 GLY N C 1
ATOM 515 O O . GLY A 1 78 ? 57.432 27.182 12.133 1.00 32.52 78 GLY N O 1
ATOM 516 N N . ASP A 1 79 ? 59.140 27.862 13.383 1.00 29.74 79 ASP N N 1
ATOM 517 C CA . ASP A 1 79 ? 58.561 27.614 14.686 1.00 30.76 79 ASP N CA 1
ATOM 518 C C . ASP A 1 79 ? 58.750 28.892 15.469 1.00 29.36 79 ASP N C 1
ATOM 519 O O . ASP A 1 79 ? 59.868 29.390 15.653 1.00 30.10 79 ASP N O 1
ATOM 524 N N . PHE A 1 80 ? 57.609 29.532 15.742 1.00 27.16 80 PHE N N 1
ATOM 525 C CA . PHE A 1 80 ? 57.667 30.873 16.341 1.00 25.70 80 PHE N CA 1
ATOM 526 C C . PHE A 1 80 ? 56.941 31.091 17.625 1.00 26.37 80 PHE N C 1
ATOM 527 O O . PHE A 1 80 ? 55.940 30.441 17.964 1.00 27.50 80 PHE N O 1
ATOM 535 N N . ILE A 1 81 ? 57.304 32.173 18.337 1.00 23.43 81 ILE N N 1
ATOM 536 C CA . ILE A 1 81 ? 56.543 32.599 19.495 1.00 26.79 81 ILE N CA 1
ATOM 537 C C . ILE A 1 81 ? 55.813 33.912 19.156 1.00 25.48 81 ILE N C 1
ATOM 538 O O . ILE A 1 81 ? 56.466 34.774 18.565 1.00 25.49 81 ILE N O 1
ATOM 543 N N . ALA A 1 82 ? 54.543 33.999 19.514 1.00 24.34 82 ALA N N 1
ATOM 544 C CA . ALA A 1 82 ? 53.866 35.288 19.261 1.00 24.75 82 ALA N CA 1
ATOM 545 C C . ALA A 1 82 ? 53.243 35.832 20.504 1.00 24.59 82 ALA N C 1
ATOM 546 O O . ALA A 1 82 ? 52.470 35.149 21.222 1.00 26.28 82 ALA N O 1
ATOM 548 N N . LEU A 1 83 ? 53.583 37.067 20.903 1.00 21.74 83 LEU N N 1
ATOM 549 C CA . LEU A 1 83 ? 52.916 37.703 22.048 1.00 22.88 83 LEU N CA 1
ATOM 550 C C . LEU A 1 83 ? 51.733 38.501 21.533 1.00 23.53 83 LEU N C 1
ATOM 551 O O . LEU A 1 83 ? 51.862 39.065 20.438 1.00 24.64 83 LEU N O 1
ATOM 556 N N . ASP A 1 84 ? 50.645 38.677 22.252 1.00 24.74 84 ASP N N 1
ATOM 557 C CA . ASP A 1 84 ? 49.484 39.412 21.755 1.00 23.96 84 ASP N CA 1
ATOM 558 C C . ASP A 1 84 ? 48.942 40.274 22.895 1.00 23.55 84 ASP N C 1
ATOM 559 O O . ASP A 1 84 ? 48.246 39.783 23.786 1.00 26.36 84 ASP N O 1
ATOM 564 N N . LEU A 1 85 ? 49.269 41.568 22.875 1.00 21.45 85 LEU N N 1
ATOM 565 C CA . LEU A 1 85 ? 48.910 42.472 23.975 1.00 22.41 85 LEU N CA 1
ATOM 566 C C . LEU A 1 85 ? 48.185 43.725 23.530 1.00 21.48 85 LEU N C 1
ATOM 567 O O . LEU A 1 85 ? 48.630 44.369 22.578 1.00 21.42 85 LEU N O 1
ATOM 572 N N . GLY A 1 86 ? 47.081 44.109 24.205 1.00 19.44 86 GLY N N 1
ATOM 573 C CA . GLY A 1 86 ? 46.370 45.327 24.016 1.00 19.15 86 GLY N CA 1
ATOM 574 C C . GLY A 1 86 ? 44.884 45.158 23.742 1.00 18.94 86 GLY N C 1
ATOM 575 O O . GLY A 1 86 ? 44.145 46.130 23.769 1.00 20.96 86 GLY N O 1
ATOM 576 N N . GLY A 1 87 ? 44.529 43.924 23.363 1.00 20.31 87 GLY N N 1
ATOM 577 C CA . GLY A 1 87 ? 43.103 43.583 23.188 1.00 22.56 87 GLY N CA 1
ATOM 578 C C . GLY A 1 87 ? 42.516 43.106 24.507 1.00 25.00 87 GLY N C 1
ATOM 579 O O . GLY A 1 87 ? 43.115 43.349 25.593 1.00 25.69 87 GLY N O 1
ATOM 580 N N . SER A 1 88 ? 41.405 42.391 24.493 1.00 25.78 88 SER N N 1
ATOM 581 C CA . SER A 1 88 ? 40.754 41.997 25.751 1.00 26.80 88 SER N CA 1
ATOM 582 C C . SER A 1 88 ? 41.581 41.001 26.550 1.00 27.77 88 SER N C 1
ATOM 583 O O . SER A 1 88 ? 41.489 40.936 27.774 1.00 28.23 88 SER N O 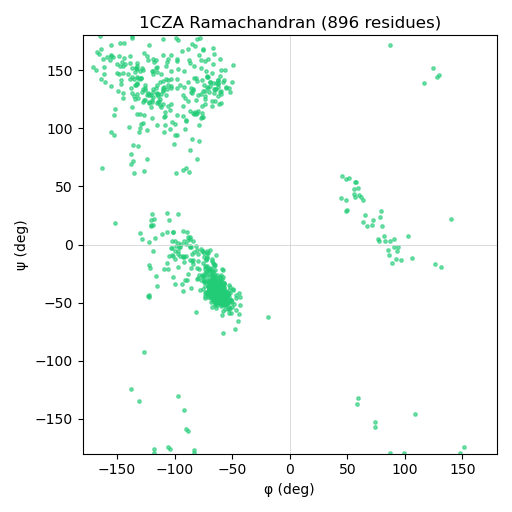1
ATOM 586 N N . SER A 1 89 ? 42.424 40.224 25.891 1.00 26.11 89 SER N N 1
ATOM 587 C CA . SER A 1 89 ? 43.240 39.231 26.559 1.00 27.70 89 SER N CA 1
ATOM 588 C C . SER A 1 89 ? 44.687 39.238 26.092 1.00 28.78 89 SER N C 1
ATOM 589 O O . SER A 1 89 ? 45.034 39.308 24.909 1.00 25.55 89 SER N O 1
ATOM 592 N N . PHE A 1 90 ? 45.573 39.119 27.086 1.00 26.38 90 PHE N N 1
ATOM 593 C CA . PHE A 1 90 ? 46.999 39.004 26.795 1.00 25.64 90 PHE N CA 1
ATOM 594 C C . PHE A 1 90 ? 47.300 37.545 26.432 1.00 27.60 90 PHE N C 1
ATOM 595 O O . PHE A 1 90 ? 47.060 36.706 27.315 1.00 27.54 90 PHE N O 1
ATOM 603 N N . ARG A 1 91 ? 47.674 37.204 25.186 1.00 25.14 91 ARG N N 1
ATOM 604 C CA . ARG A 1 91 ? 47.926 35.793 24.901 1.00 23.99 91 ARG N CA 1
ATOM 605 C C . ARG A 1 91 ? 49.384 35.627 24.493 1.00 24.58 91 ARG N C 1
ATOM 606 O O . ARG A 1 91 ? 50.035 36.535 23.916 1.00 24.46 91 ARG N O 1
ATOM 614 N N . ILE A 1 92 ? 49.890 34.410 24.651 1.00 22.80 92 ILE N N 1
ATOM 615 C CA . ILE A 1 92 ? 51.208 34.022 24.169 1.00 23.51 92 ILE N CA 1
ATOM 616 C C . ILE A 1 92 ? 50.952 32.734 23.365 1.00 25.47 92 ILE N C 1
ATOM 617 O O . ILE A 1 92 ? 50.211 31.873 23.829 1.00 28.23 92 ILE N O 1
ATOM 622 N N . LEU A 1 93 ? 51.482 32.660 22.158 1.00 25.72 93 LEU N N 1
ATOM 623 C CA . LEU A 1 93 ? 51.237 31.524 21.297 1.00 26.33 93 LEU N CA 1
ATOM 624 C C . LEU A 1 93 ? 52.564 30.956 20.783 1.00 25.84 93 LEU N C 1
ATOM 625 O O . LEU A 1 93 ? 53.573 31.641 20.688 1.00 27.54 93 LEU N O 1
ATOM 630 N N . ARG A 1 94 ? 52.565 29.668 20.490 1.00 23.26 94 ARG N N 1
ATOM 631 C CA . ARG A 1 94 ? 53.659 29.027 19.822 1.00 23.71 94 ARG N CA 1
ATOM 632 C C . ARG A 1 94 ? 53.034 28.660 18.470 1.00 25.64 94 ARG N C 1
ATOM 633 O O . ARG A 1 94 ? 52.039 27.916 18.467 1.00 25.72 94 ARG N O 1
ATOM 641 N N . VAL A 1 95 ? 53.557 29.145 17.378 1.00 25.81 95 VAL N N 1
ATOM 642 C CA . VAL A 1 95 ? 52.990 28.899 16.057 1.00 23.59 95 VAL N CA 1
ATOM 643 C C . VAL A 1 95 ? 54.006 28.206 15.160 1.00 27.59 95 VAL N C 1
ATOM 644 O O . VAL A 1 95 ? 55.068 28.751 14.851 1.00 26.07 95 VAL N O 1
ATOM 648 N N . GLN A 1 96 ? 53.660 26.990 14.716 1.00 26.33 96 GLN N N 1
ATOM 649 C CA . GLN A 1 96 ? 54.539 26.325 13.742 1.00 31.12 96 GLN N CA 1
ATOM 650 C C . GLN A 1 96 ? 53.869 26.464 12.379 1.00 32.71 96 GLN N C 1
ATOM 651 O O . GLN A 1 96 ? 52.620 26.394 12.277 1.00 33.24 96 GLN N O 1
ATOM 657 N N . VAL A 1 97 ? 54.617 26.823 11.352 1.00 34.43 97 VAL N N 1
ATOM 658 C CA . VAL A 1 97 ? 54.054 27.012 10.010 1.00 36.85 97 VAL N CA 1
ATOM 659 C C . VAL A 1 97 ? 54.839 26.186 8.995 1.00 41.63 97 VAL N C 1
ATOM 660 O O . VAL A 1 97 ? 56.085 26.232 8.877 1.00 39.16 97 VAL N O 1
ATOM 664 N N . ASN A 1 98 ? 54.111 25.312 8.297 1.00 45.44 98 ASN N N 1
ATOM 665 C CA . ASN A 1 98 ? 54.680 24.369 7.333 1.00 51.22 98 ASN N CA 1
ATOM 666 C C . ASN A 1 98 ? 55.926 23.716 7.917 1.00 54.23 98 ASN N C 1
ATOM 667 O O . ASN A 1 98 ? 56.925 23.457 7.258 1.00 54.59 98 ASN N O 1
ATOM 672 N N . HIS A 1 99 ? 55.876 23.389 9.197 1.00 57.59 99 HIS N N 1
ATOM 673 C CA . HIS A 1 99 ? 56.982 22.834 9.965 1.00 62.77 99 HIS N CA 1
ATOM 674 C C . HIS A 1 99 ? 57.014 21.319 9.742 1.00 64.74 99 HIS N C 1
ATOM 675 O O . HIS A 1 99 ? 57.956 20.611 10.036 1.00 63.30 99 HIS N O 1
ATOM 682 N N . GLU A 1 100 ? 55.930 20.825 9.172 1.00 67.09 100 GLU N N 1
ATOM 683 C CA . GLU A 1 100 ? 55.661 19.466 8.784 1.00 70.32 100 GLU N CA 1
ATOM 684 C C . GLU A 1 100 ? 54.721 19.474 7.575 1.00 71.54 100 GLU N C 1
ATOM 685 O O . GLU A 1 100 ? 53.830 20.314 7.416 1.00 70.35 100 GLU N O 1
ATOM 691 N N . LYS A 1 101 ? 54.905 18.461 6.732 1.00 73.40 101 LYS N N 1
ATOM 692 C CA . LYS A 1 101 ? 54.049 18.288 5.563 1.00 75.32 101 LYS N CA 1
ATOM 693 C C . LYS A 1 101 ? 52.584 18.058 5.948 1.00 74.87 101 LYS N C 1
ATOM 694 O O . LYS A 1 101 ? 52.222 17.374 6.902 1.00 73.57 101 LYS N O 1
ATOM 700 N N . ASN A 1 102 ? 51.689 18.648 5.164 1.00 74.60 102 ASN N N 1
ATOM 701 C CA . ASN A 1 102 ? 50.258 18.535 5.314 1.00 74.23 102 ASN N CA 1
ATOM 702 C C . ASN A 1 102 ? 49.706 19.112 6.610 1.00 71.67 102 ASN N C 1
ATOM 703 O O . ASN A 1 102 ? 48.758 18.669 7.259 1.00 70.65 102 ASN N O 1
ATOM 708 N N . GLN A 1 103 ? 50.299 20.222 6.998 1.00 68.44 103 GLN N N 1
ATOM 709 C CA . GLN A 1 103 ? 49.917 20.925 8.217 1.00 64.99 103 GLN N CA 1
ATOM 710 C C . GLN A 1 103 ? 50.363 22.350 7.930 1.00 62.32 103 GLN N C 1
ATOM 711 O O . GLN A 1 103 ? 51.577 22.574 7.912 1.00 61.67 103 GLN N O 1
ATOM 717 N N . ASN A 1 104 ? 49.424 23.156 7.479 1.00 58.31 104 ASN N N 1
ATOM 718 C CA . ASN A 1 104 ? 49.900 24.525 7.170 1.00 56.37 104 ASN N CA 1
ATOM 719 C C . ASN A 1 104 ? 50.469 24.974 8.512 1.00 51.80 104 ASN N C 1
ATOM 720 O O . ASN A 1 104 ? 51.648 24.783 8.852 1.00 54.23 104 ASN N O 1
ATOM 725 N N . VAL A 1 105 ? 49.549 25.315 9.398 1.00 44.59 105 VAL N N 1
ATOM 726 C CA . VAL A 1 105 ? 49.881 25.821 10.722 1.00 37.57 105 VAL N CA 1
ATOM 727 C C . VAL A 1 105 ? 49.439 24.938 11.865 1.00 34.31 105 VAL N C 1
ATOM 728 O O . VAL A 1 105 ? 48.442 24.220 11.765 1.00 32.88 105 VAL N O 1
ATOM 732 N N . HIS A 1 106 ? 50.152 24.996 12.982 1.00 30.05 106 HIS N N 1
ATOM 733 C CA . HIS A 1 106 ? 49.830 24.320 14.216 1.00 30.03 106 HIS N CA 1
ATOM 734 C C . HIS A 1 106 ? 50.052 25.369 15.306 1.00 28.99 106 HIS N C 1
ATOM 735 O O . HIS A 1 106 ? 51.109 25.983 15.323 1.00 27.65 106 HIS N O 1
ATOM 742 N N . MET A 1 107 ? 49.055 25.591 16.170 1.00 27.27 107 MET N N 1
ATOM 743 C CA . MET A 1 107 ? 49.156 26.544 17.236 1.00 26.59 107 MET N CA 1
ATOM 744 C C . MET A 1 107 ? 48.816 25.996 18.602 1.00 27.93 107 MET N C 1
ATOM 745 O O . MET A 1 107 ? 47.975 25.089 18.768 1.00 28.56 107 MET N O 1
ATOM 750 N N . GLU A 1 108 ? 49.451 26.585 19.616 1.00 27.46 108 GLU N N 1
ATOM 751 C CA . GLU A 1 108 ? 49.101 26.337 21.006 1.00 29.06 108 GLU N CA 1
ATOM 752 C C . GLU A 1 108 ? 49.049 27.729 21.643 1.00 27.92 108 GLU N C 1
ATOM 753 O O . GLU A 1 108 ? 49.777 28.628 21.158 1.00 29.89 108 GLU N O 1
ATOM 759 N N . SER A 1 109 ? 48.244 27.906 22.671 1.00 26.57 109 SER N N 1
ATOM 760 C CA . SER A 1 109 ? 48.123 29.254 23.250 1.00 26.88 109 SER N CA 1
ATOM 761 C C . SER A 1 109 ? 47.855 29.262 24.747 1.00 26.28 109 SER N C 1
ATOM 762 O O . SER A 1 109 ? 47.388 28.287 25.354 1.00 26.21 109 SER N O 1
ATOM 765 N N . GLU A 1 110 ? 48.094 30.402 25.378 1.00 26.86 110 GLU N N 1
ATOM 766 C CA . GLU A 1 110 ? 47.764 30.564 26.798 1.00 28.56 110 GLU N CA 1
ATOM 767 C C . GLU A 1 110 ? 47.343 32.002 27.052 1.00 27.45 110 GLU N C 1
ATOM 768 O O . GLU A 1 110 ? 47.973 32.920 26.524 1.00 28.49 110 GLU N O 1
ATOM 774 N N . VAL A 1 111 ? 46.316 32.218 27.848 1.00 26.53 111 VAL N N 1
ATOM 775 C CA . VAL A 1 111 ? 45.881 33.572 28.187 1.00 28.24 111 VAL N CA 1
ATOM 776 C C . VAL A 1 111 ? 46.495 33.893 29.555 1.00 29.97 111 VAL N C 1
ATOM 777 O O . VAL A 1 111 ? 46.394 33.017 30.419 1.00 28.98 111 VAL N O 1
ATOM 781 N N . TYR A 1 112 ? 47.077 35.075 29.736 1.00 30.54 112 TYR N N 1
ATOM 782 C CA . TYR A 1 112 ? 47.643 35.400 31.054 1.00 31.95 112 TYR N CA 1
ATOM 783 C C . TYR A 1 112 ? 46.839 36.520 31.701 1.00 33.42 112 TYR N C 1
ATOM 784 O O . TYR A 1 112 ? 46.660 37.589 31.104 1.00 31.78 112 TYR N O 1
ATOM 793 N N . ASP A 1 113 ? 46.358 36.281 32.918 1.00 33.61 113 ASP N N 1
ATOM 794 C CA . ASP A 1 113 ? 45.586 37.310 33.623 1.00 38.92 113 ASP N CA 1
ATOM 795 C C . ASP A 1 113 ? 46.493 38.514 33.786 1.00 38.62 113 ASP N C 1
ATOM 796 O O . ASP A 1 113 ? 47.690 38.396 34.053 1.00 39.58 113 ASP N O 1
ATOM 801 N N . THR A 1 114 ? 45.988 39.683 33.445 1.00 38.47 114 THR N N 1
ATOM 802 C CA . THR A 1 114 ? 46.754 40.931 33.487 1.00 38.20 114 THR N CA 1
ATOM 803 C C . THR A 1 114 ? 45.864 41.985 34.111 1.00 39.44 114 THR N C 1
ATOM 804 O O . THR A 1 114 ? 45.187 42.723 33.415 1.00 39.43 114 THR N O 1
ATOM 808 N N . PRO A 1 115 ? 45.845 42.068 35.441 1.00 39.66 115 PRO N N 1
ATOM 809 C CA . PRO A 1 115 ? 44.922 42.944 36.139 1.00 39.88 115 PRO N CA 1
ATOM 810 C C . PRO A 1 115 ? 45.182 44.408 35.876 1.00 40.49 115 PRO N C 1
ATOM 811 O O . PRO A 1 115 ? 46.281 44.769 35.466 1.00 38.73 115 PRO N O 1
ATOM 815 N N . GLU A 1 116 ? 44.206 45.239 36.204 1.00 42.63 116 GLU N N 1
ATOM 816 C CA . GLU A 1 116 ? 44.211 46.672 36.062 1.00 44.44 116 GLU N CA 1
ATOM 817 C C . GLU A 1 116 ? 45.395 47.385 36.676 1.00 44.83 116 GLU N C 1
ATOM 818 O O . GLU A 1 116 ? 45.926 48.333 36.064 1.00 45.91 116 GLU N O 1
ATOM 824 N N . ASN A 1 117 ? 45.950 46.939 37.793 1.00 44.16 117 ASN N N 1
ATOM 825 C CA . ASN A 1 117 ? 47.113 47.597 38.379 1.00 45.26 117 ASN N CA 1
ATOM 826 C C . ASN A 1 117 ? 48.359 47.484 37.525 1.00 43.32 117 ASN N C 1
ATOM 827 O O . ASN A 1 117 ? 49.205 48.386 37.539 1.00 45.73 117 ASN N O 1
ATOM 832 N N . ILE A 1 118 ? 48.526 46.460 36.718 1.00 41.69 118 ILE N N 1
ATOM 833 C CA . ILE A 1 118 ? 49.634 46.302 35.797 1.00 39.64 118 ILE N CA 1
ATOM 834 C C . ILE A 1 118 ? 49.411 47.178 34.559 1.00 39.10 118 ILE N C 1
ATOM 835 O O . ILE A 1 118 ? 50.346 47.759 34.026 1.00 37.66 118 ILE N O 1
ATOM 840 N N . VAL A 1 119 ? 48.158 47.252 34.091 1.00 38.12 119 VAL N N 1
ATOM 841 C CA . VAL A 1 119 ? 47.889 48.028 32.866 1.00 39.97 119 VAL N CA 1
ATOM 842 C C . VAL A 1 119 ? 47.911 49.524 33.135 1.00 39.47 119 VAL N C 1
ATOM 843 O O . VAL A 1 119 ? 48.209 50.333 32.252 1.00 38.61 119 VAL N O 1
ATOM 847 N N . HIS A 1 120 ? 47.590 49.893 34.383 1.00 39.87 120 HIS N N 1
ATOM 848 C CA . HIS A 1 120 ? 47.592 51.308 34.768 1.00 41.24 120 HIS N CA 1
ATOM 849 C C . HIS A 1 120 ? 48.824 51.736 35.565 1.00 42.66 120 HIS N C 1
ATOM 850 O O . HIS A 1 120 ? 48.960 52.893 35.975 1.00 41.71 120 HIS N O 1
ATOM 857 N N . GLY A 1 121 ? 49.792 50.854 35.795 1.00 42.98 121 GLY N N 1
ATOM 858 C CA . GLY A 1 121 ? 50.969 51.179 36.595 1.00 42.43 121 GLY N CA 1
ATOM 859 C C . GLY A 1 121 ? 52.149 51.694 35.814 1.00 42.03 121 GLY N C 1
ATOM 860 O O . GLY A 1 121 ? 51.998 52.418 34.821 1.00 44.06 121 GLY N O 1
ATOM 861 N N . SER A 1 122 ? 53.361 51.313 36.211 1.00 40.00 122 SER N N 1
ATOM 862 C CA . SER A 1 122 ? 54.538 51.789 35.475 1.00 39.05 122 SER N CA 1
ATOM 863 C C . SER A 1 122 ? 54.826 50.853 34.296 1.00 36.26 122 SER N C 1
ATOM 864 O O . SER A 1 122 ? 54.608 49.649 34.400 1.00 36.96 122 SER N O 1
ATOM 867 N N . GLY A 1 123 ? 55.504 51.389 33.306 1.00 35.17 123 GLY N N 1
ATOM 868 C CA . GLY A 1 123 ? 55.989 50.683 32.137 1.00 37.41 123 GLY N CA 1
ATOM 869 C C . GLY A 1 123 ? 56.854 49.487 32.457 1.00 37.27 123 GLY N C 1
ATOM 870 O O . GLY A 1 123 ? 56.832 48.383 31.912 1.00 33.30 123 GLY N O 1
ATOM 871 N N . SER A 1 124 ? 57.798 49.707 33.392 1.00 36.86 124 SER N N 1
ATOM 872 C CA . SER A 1 124 ? 58.666 48.651 33.885 1.00 35.46 124 SER N CA 1
ATOM 873 C C . SER A 1 124 ? 57.871 47.483 34.431 1.00 34.55 124 SER N C 1
ATOM 874 O O . SER A 1 124 ? 58.196 46.331 34.199 1.00 36.73 124 SER N O 1
ATOM 877 N N . GLN A 1 125 ? 56.845 47.745 35.215 1.00 34.29 125 GLN N N 1
ATOM 878 C CA . GLN A 1 125 ? 55.993 46.774 35.835 1.00 34.14 125 GLN N CA 1
ATOM 879 C C . GLN A 1 125 ? 55.168 46.015 34.778 1.00 34.28 125 GLN N C 1
ATOM 880 O O . GLN A 1 125 ? 54.971 44.796 34.894 1.00 30.84 125 GLN N O 1
ATOM 886 N N . LEU A 1 126 ? 54.741 46.768 33.760 1.00 32.26 126 LEU N N 1
ATOM 887 C CA . LEU A 1 126 ? 53.994 46.145 32.641 1.00 31.55 126 LEU N CA 1
ATOM 888 C C . LEU A 1 126 ? 54.893 45.218 31.846 1.00 29.98 126 LEU N C 1
ATOM 889 O O . LEU A 1 126 ? 54.562 44.044 31.665 1.00 30.58 126 LEU N O 1
ATOM 894 N N . PHE A 1 127 ? 56.057 45.630 31.345 1.00 30.13 127 PHE N N 1
ATOM 895 C CA . PHE A 1 127 ? 57.002 44.828 30.642 1.00 31.86 127 PHE N CA 1
ATOM 896 C C . PHE A 1 127 ? 57.659 43.741 31.498 1.00 34.05 127 PHE N C 1
ATOM 897 O O . PHE A 1 127 ? 57.921 42.650 30.976 1.00 32.60 127 PHE N O 1
ATOM 905 N N . ASP A 1 128 ? 57.763 43.965 32.822 1.00 34.12 128 ASP N N 1
ATOM 906 C CA . ASP A 1 128 ? 58.263 42.872 33.684 1.00 35.52 128 ASP N CA 1
ATOM 907 C C . ASP A 1 128 ? 57.177 41.784 33.668 1.00 34.83 128 ASP N C 1
ATOM 908 O O . ASP A 1 128 ? 57.491 40.582 33.650 1.00 37.07 128 ASP N O 1
ATOM 913 N N . HIS A 1 129 ? 55.897 42.167 33.723 1.00 33.37 129 HIS N N 1
ATOM 914 C CA . HIS A 1 129 ? 54.802 41.214 33.644 1.00 33.78 129 HIS N CA 1
ATOM 915 C C . HIS A 1 129 ? 54.887 40.392 32.345 1.00 33.26 129 HIS N C 1
ATOM 916 O O . HIS A 1 129 ? 54.714 39.172 32.415 1.00 32.92 129 HIS N O 1
ATOM 923 N N . VAL A 1 130 ? 55.030 41.054 31.193 1.00 34.42 130 VAL N N 1
ATOM 924 C CA . VAL A 1 130 ? 55.111 40.349 29.902 1.00 32.08 130 VAL N CA 1
ATOM 925 C C . VAL A 1 130 ? 56.283 39.367 29.875 1.00 32.90 130 VAL N C 1
ATOM 926 O O . VAL A 1 130 ? 56.280 38.230 29.368 1.00 30.15 130 VAL N O 1
ATOM 930 N N . ALA A 1 131 ? 57.460 39.805 30.375 1.00 33.08 131 ALA N N 1
ATOM 931 C CA . ALA A 1 131 ? 58.644 38.973 30.405 1.00 33.18 131 ALA N CA 1
ATOM 932 C C . ALA A 1 131 ? 58.485 37.757 31.327 1.00 32.61 131 ALA N C 1
ATOM 933 O O . ALA A 1 131 ? 59.048 36.705 31.075 1.00 34.86 131 ALA N O 1
ATOM 935 N N . GLU A 1 132 ? 57.738 37.922 32.390 1.00 34.28 132 GLU N N 1
ATOM 936 C CA . GLU A 1 132 ? 57.515 36.834 33.341 1.00 35.05 132 GLU N CA 1
ATOM 937 C C . GLU A 1 132 ? 56.564 35.807 32.738 1.00 34.60 132 GLU N C 1
ATOM 938 O O . GLU A 1 132 ? 56.752 34.604 32.845 1.00 34.36 132 GLU N O 1
ATOM 944 N N . CYS A 1 133 ? 55.522 36.298 32.071 1.00 32.06 133 CYS N N 1
ATOM 945 C CA . CYS A 1 133 ? 54.544 35.368 31.454 1.00 32.97 133 CYS N CA 1
ATOM 946 C C . CYS A 1 133 ? 55.196 34.628 30.301 1.00 32.04 133 CYS N C 1
ATOM 947 O O . CYS A 1 133 ? 54.938 33.428 30.073 1.00 34.67 133 CYS N O 1
ATOM 950 N N . LEU A 1 134 ? 56.100 35.319 29.590 1.00 31.74 134 LEU N N 1
ATOM 951 C CA . LEU A 1 134 ? 56.810 34.678 28.488 1.00 31.99 134 LEU N CA 1
ATOM 952 C C . LEU A 1 134 ? 57.712 33.578 29.060 1.00 33.66 134 LEU N C 1
ATOM 953 O O . LEU A 1 134 ? 57.709 32.468 28.544 1.00 33.59 134 LEU N O 1
ATOM 958 N N . GLY A 1 135 ? 58.432 33.904 30.139 1.00 34.25 135 GLY N N 1
ATOM 959 C CA . GLY A 1 135 ? 59.286 32.904 30.792 1.00 35.03 135 GLY N CA 1
ATOM 960 C C . GLY A 1 135 ? 58.433 31.711 31.196 1.00 34.26 135 GLY N C 1
ATOM 961 O O . GLY A 1 135 ? 58.811 30.583 30.890 1.00 35.46 135 GLY N O 1
ATOM 962 N N . ASP A 1 136 ? 57.319 31.921 31.896 1.00 35.33 136 ASP N N 1
ATOM 963 C CA . ASP A 1 136 ? 56.420 30.836 32.261 1.00 35.57 136 ASP N CA 1
ATOM 964 C C . ASP A 1 136 ? 56.009 30.014 31.058 1.00 36.10 136 ASP N C 1
ATOM 965 O O . ASP A 1 136 ? 56.063 28.766 31.103 1.00 35.65 136 ASP N O 1
ATOM 970 N N . PHE A 1 137 ? 55.645 30.713 29.958 1.00 33.45 137 PHE N N 1
ATOM 971 C CA . PHE A 1 137 ? 55.208 30.016 28.746 1.00 31.46 137 PHE N CA 1
ATOM 972 C C . PHE A 1 137 ? 56.313 29.114 28.191 1.00 32.76 137 PHE N C 1
ATOM 973 O O . PHE A 1 137 ? 56.068 27.970 27.798 1.00 32.43 137 PHE N O 1
ATOM 981 N N . MET A 1 138 ? 57.564 29.623 28.117 1.00 33.18 138 MET N N 1
ATOM 982 C CA . MET A 1 138 ? 58.653 28.837 27.578 1.00 37.53 138 MET N CA 1
ATOM 983 C C . MET A 1 138 ? 59.036 27.711 28.539 1.00 38.85 138 MET N C 1
ATOM 984 O O . MET A 1 138 ? 59.416 26.610 28.144 1.00 37.88 138 MET N O 1
ATOM 989 N N . GLU A 1 139 ? 58.952 27.998 29.831 1.00 42.71 139 GLU N N 1
ATOM 990 C CA . GLU A 1 139 ? 59.273 27.050 30.912 1.00 45.64 139 GLU N CA 1
ATOM 991 C C . GLU A 1 139 ? 58.397 25.808 30.798 1.00 47.04 139 GLU N C 1
ATOM 992 O O . GLU A 1 139 ? 58.836 24.674 30.608 1.00 47.54 139 GLU N O 1
ATOM 998 N N . LYS A 1 140 ? 57.086 26.027 30.882 1.00 46.69 140 LYS N N 1
ATOM 999 C CA . LYS A 1 140 ? 56.066 25.018 30.762 1.00 48.09 140 LYS N CA 1
ATOM 1000 C C . LYS A 1 140 ? 56.264 24.147 29.527 1.00 47.05 140 LYS N C 1
ATOM 1001 O O . LYS A 1 140 ? 55.932 22.955 29.583 1.00 47.97 140 LYS N O 1
ATOM 1007 N N . ARG A 1 141 ? 56.676 24.711 28.398 1.00 45.35 141 ARG N N 1
ATOM 1008 C CA . ARG A 1 141 ? 56.794 23.924 27.176 1.00 43.86 141 ARG N CA 1
ATOM 1009 C C . ARG A 1 141 ? 58.199 23.475 26.876 1.00 43.62 141 ARG N C 1
ATOM 1010 O O . ARG A 1 141 ? 58.479 22.867 25.837 1.00 43.18 141 ARG N O 1
ATOM 1018 N N . LYS A 1 142 ? 59.139 23.791 27.769 1.00 44.70 142 LYS N N 1
ATOM 1019 C CA . LYS A 1 142 ? 60.545 23.457 27.582 1.00 43.71 142 LYS N CA 1
ATOM 1020 C C . LYS A 1 142 ? 60.994 23.868 26.191 1.00 43.94 142 LYS N C 1
ATOM 1021 O O . LYS A 1 142 ? 61.644 23.072 25.493 1.00 43.82 142 LYS N O 1
ATOM 1027 N N . ILE A 1 143 ? 60.827 25.146 25.842 1.00 43.08 143 ILE N N 1
ATOM 1028 C CA . ILE A 1 143 ? 61.349 25.620 24.565 1.00 43.12 143 ILE N CA 1
ATOM 1029 C C . ILE A 1 143 ? 62.355 26.741 24.799 1.00 43.51 143 ILE N C 1
ATOM 1030 O O . ILE A 1 143 ? 62.758 27.428 23.856 1.00 41.97 143 ILE N O 1
ATOM 1035 N N . LYS A 1 144 ? 62.849 26.884 26.017 1.00 44.74 144 LYS N N 1
ATOM 1036 C CA . LYS A 1 144 ? 63.827 27.913 26.347 1.00 47.96 144 LYS N CA 1
ATOM 1037 C C . LYS A 1 144 ? 65.122 27.887 25.563 1.00 49.69 144 LYS N C 1
ATOM 1038 O O . LYS A 1 144 ? 65.780 28.932 25.525 1.00 50.57 144 LYS N O 1
ATOM 1044 N N . ASP A 1 145 ? 65.542 26.785 24.971 1.00 50.83 145 ASP N N 1
ATOM 1045 C CA . ASP A 1 145 ? 66.768 26.683 24.202 1.00 51.79 145 ASP N CA 1
ATOM 1046 C C . ASP A 1 145 ? 66.527 26.485 22.713 1.00 50.90 145 ASP N C 1
ATOM 1047 O O . ASP A 1 145 ? 67.472 26.201 21.958 1.00 50.37 145 ASP N O 1
ATOM 1052 N N . LYS A 1 146 ? 65.277 26.611 22.248 1.00 49.42 146 LYS N N 1
ATOM 1053 C CA . LYS A 1 146 ? 65.027 26.406 20.828 1.00 48.24 146 LYS N CA 1
ATOM 1054 C C . LYS A 1 146 ? 65.386 27.617 19.985 1.00 46.30 146 LYS N C 1
ATOM 1055 O O . LYS A 1 146 ? 65.369 27.468 18.762 1.00 47.33 146 LYS N O 1
ATOM 1061 N N . LYS A 1 147 ? 65.602 28.771 20.593 1.00 43.81 147 LYS N N 1
ATOM 1062 C CA . LYS A 1 147 ? 65.870 29.976 19.803 1.00 44.32 147 LYS N CA 1
ATOM 1063 C C . LYS A 1 147 ? 64.730 30.348 18.852 1.00 40.88 147 LYS N C 1
ATOM 1064 O O . LYS A 1 147 ? 64.935 30.680 17.678 1.00 41.45 147 LYS N O 1
ATOM 1070 N N . LEU A 1 148 ? 63.479 30.256 19.315 1.00 38.04 148 LEU N N 1
ATOM 1071 C CA . LEU A 1 148 ? 62.315 30.565 18.475 1.00 35.11 148 LEU N CA 1
ATOM 1072 C C . LEU A 1 148 ? 62.204 32.079 18.281 1.00 30.30 148 LEU N C 1
ATOM 1073 O O . LEU A 1 148 ? 62.117 32.757 19.287 1.00 30.60 148 LEU N O 1
ATOM 1078 N N . PRO A 1 149 ? 62.234 32.562 17.078 1.00 30.09 149 PRO N N 1
ATOM 1079 C CA . PRO A 1 149 ? 62.077 33.996 16.827 1.00 31.07 149 PRO N CA 1
ATOM 1080 C C . PRO A 1 149 ? 60.739 34.444 17.412 1.00 31.79 149 PRO N C 1
ATOM 1081 O O . PRO A 1 149 ? 59.748 33.675 17.335 1.00 30.07 149 PRO N O 1
ATOM 1085 N N . VAL A 1 150 ? 60.706 35.616 18.028 1.00 32.03 150 VAL N N 1
ATOM 1086 C CA . VAL A 1 150 ? 59.510 36.140 18.667 1.00 30.00 150 VAL N CA 1
ATOM 1087 C C . VAL A 1 150 ? 58.891 37.278 17.847 1.00 32.44 150 VAL N C 1
ATOM 1088 O O . VAL A 1 150 ? 59.582 38.209 17.414 1.00 31.01 150 VAL N O 1
ATOM 1092 N N . GLY A 1 151 ? 57.577 37.197 17.680 1.00 31.64 151 GLY N N 1
ATOM 1093 C CA . GLY A 1 151 ? 56.802 38.250 17.060 1.00 29.54 151 GLY N CA 1
ATOM 1094 C C . GLY A 1 151 ? 55.919 38.871 18.150 1.00 29.67 151 GLY N C 1
ATOM 1095 O O . GLY A 1 151 ? 55.429 38.193 19.079 1.00 31.34 151 GLY N O 1
ATOM 1096 N N . PHE A 1 152 ? 55.663 40.187 18.041 1.00 25.94 152 PHE N N 1
ATOM 1097 C CA . PHE A 1 152 ? 54.860 40.860 19.032 1.00 25.00 152 PHE N CA 1
ATOM 1098 C C . PHE A 1 152 ? 53.687 41.634 18.397 1.00 25.26 152 PHE N C 1
ATOM 1099 O O . PHE A 1 152 ? 53.982 42.583 17.676 1.00 26.66 152 PHE N O 1
ATOM 1107 N N . THR A 1 153 ? 52.474 41.177 18.633 1.00 23.11 153 THR N N 1
ATOM 1108 C CA . THR A 1 153 ? 51.271 41.941 18.312 1.00 23.46 153 THR N CA 1
ATOM 1109 C C . THR A 1 153 ? 51.036 42.904 19.467 1.00 22.88 153 THR N C 1
ATOM 1110 O O . THR A 1 153 ? 50.785 42.500 20.611 1.00 22.04 153 THR N O 1
ATOM 1114 N N . PHE A 1 154 ? 51.196 44.195 19.193 1.00 23.52 154 PHE N N 1
ATOM 1115 C CA . PHE A 1 154 ? 51.043 45.228 20.219 1.00 22.37 154 PHE N CA 1
ATOM 1116 C C . PHE A 1 154 ? 50.046 46.226 19.602 1.00 23.11 154 PHE N C 1
ATOM 1117 O O . PHE A 1 154 ? 50.451 47.038 18.762 1.00 23.21 154 PHE N O 1
ATOM 1125 N N . SER A 1 155 ? 48.816 46.198 20.074 1.00 22.73 155 SER N N 1
ATOM 1126 C CA . SER A 1 155 ? 47.734 46.965 19.420 1.00 22.27 155 SER N CA 1
ATOM 1127 C C . SER A 1 155 ? 47.512 48.391 19.839 1.00 20.98 155 SER N C 1
ATOM 1128 O O . SER A 1 155 ? 46.490 48.772 20.437 1.00 19.73 155 SER N O 1
ATOM 1131 N N . PHE A 1 156 ? 48.524 49.216 19.614 1.00 19.56 156 PHE N N 1
ATOM 1132 C CA . PHE A 1 156 ? 48.577 50.639 19.913 1.00 21.35 156 PHE N CA 1
ATOM 1133 C C . PHE A 1 156 ? 49.340 51.329 18.795 1.00 21.30 156 PHE N C 1
ATOM 1134 O O . PHE A 1 156 ? 50.151 50.719 18.051 1.00 23.18 156 PHE N O 1
ATOM 1142 N N . PRO A 1 157 ? 49.109 52.629 18.551 1.00 21.07 157 PRO N N 1
ATOM 1143 C CA . PRO A 1 157 ? 49.789 53.356 17.507 1.00 21.73 157 PRO N CA 1
ATOM 1144 C C . PRO A 1 157 ? 51.289 53.477 17.773 1.00 23.54 157 PRO N C 1
ATOM 1145 O O . PRO A 1 157 ? 51.664 54.011 18.837 1.00 24.40 157 PRO N O 1
ATOM 1149 N N . CYS A 1 158 ? 52.087 53.011 16.813 1.00 23.95 158 CYS N N 1
ATOM 1150 C CA . CYS A 1 158 ? 53.534 53.064 17.030 1.00 27.09 158 CYS N CA 1
ATOM 1151 C C . CYS A 1 158 ? 54.255 53.634 15.820 1.00 26.40 158 CYS N C 1
ATOM 1152 O O . CYS A 1 158 ? 53.844 53.354 14.697 1.00 24.15 158 CYS N O 1
ATOM 1155 N N . GLN A 1 159 ? 55.315 54.395 16.144 1.00 25.96 159 GLN N N 1
ATOM 1156 C CA . GLN A 1 159 ? 56.168 54.888 15.073 1.00 29.47 159 GLN N CA 1
ATOM 1157 C C . GLN A 1 159 ? 57.235 53.833 14.811 1.00 29.43 159 GLN N C 1
ATOM 1158 O O . GLN A 1 159 ? 57.910 53.349 15.724 1.00 30.58 159 GLN N O 1
ATOM 1164 N N . GLN A 1 160 ? 57.323 53.361 13.586 1.00 30.28 160 GLN N N 1
ATOM 1165 C CA . GLN A 1 160 ? 58.214 52.291 13.187 1.00 31.78 160 GLN N CA 1
ATOM 1166 C C . GLN A 1 160 ? 58.986 52.670 11.919 1.00 31.72 160 GLN N C 1
ATOM 1167 O O . GLN A 1 160 ? 58.348 52.981 10.911 1.00 31.83 160 GLN N O 1
ATOM 1173 N N . SER A 1 161 ? 60.311 52.571 12.030 1.00 31.27 161 SER N N 1
ATOM 1174 C CA . SER A 1 161 ? 61.169 52.858 10.880 1.00 33.78 161 SER N CA 1
ATOM 1175 C C . SER A 1 161 ? 61.698 51.540 10.310 1.00 33.96 161 SER N C 1
ATOM 1176 O O . SER A 1 161 ? 62.223 51.416 9.216 1.00 30.43 161 SER N O 1
ATOM 1179 N N . LYS A 1 162 ? 61.461 50.462 11.063 1.00 33.78 162 LYS N N 1
ATOM 1180 C CA . LYS A 1 162 ? 61.815 49.109 10.678 1.00 33.84 162 LYS N CA 1
ATOM 1181 C C . LYS A 1 162 ? 60.892 48.129 11.421 1.00 32.00 162 LYS N C 1
ATOM 1182 O O . LYS A 1 162 ? 60.296 48.542 12.426 1.00 32.94 162 LYS N O 1
ATOM 1188 N N . ILE A 1 163 ? 60.829 46.895 10.956 1.00 32.80 163 ILE N N 1
ATOM 1189 C CA . ILE A 1 163 ? 59.901 45.897 11.559 1.00 32.03 163 ILE N CA 1
ATOM 1190 C C . ILE A 1 163 ? 60.177 45.651 13.022 1.00 33.36 163 ILE N C 1
ATOM 1191 O O . ILE A 1 163 ? 59.252 45.390 13.825 1.00 30.90 163 ILE N O 1
ATOM 1196 N N . ASP A 1 164 ? 61.451 45.733 13.494 1.00 32.46 164 ASP N N 1
ATOM 1197 C CA . ASP A 1 164 ? 61.772 45.471 14.870 1.00 32.32 164 ASP N CA 1
ATOM 1198 C C . ASP A 1 164 ? 61.889 46.672 15.789 1.00 35.10 164 ASP N C 1
ATOM 1199 O O . ASP A 1 164 ? 62.523 46.616 16.848 1.00 36.46 164 ASP N O 1
ATOM 1204 N N . GLU A 1 165 ? 61.202 47.759 15.470 1.00 34.65 165 GLU N N 1
ATOM 1205 C CA . GLU A 1 165 ? 61.140 48.915 16.348 1.00 34.53 165 GLU N CA 1
ATOM 1206 C C . GLU A 1 165 ? 59.655 49.310 16.459 1.00 32.05 165 GLU N C 1
ATOM 1207 O O . GLU A 1 165 ? 58.941 49.231 15.452 1.00 32.38 165 GLU N O 1
ATOM 1218 N N . ALA A 1 166 ? 59.246 49.748 17.619 1.00 30.31 166 ALA N N 1
ATOM 1219 C CA . ALA A 1 166 ? 57.872 50.204 17.816 1.00 30.65 166 ALA N CA 1
ATOM 1220 C C . ALA A 1 166 ? 57.860 51.228 18.934 1.00 29.53 166 ALA N C 1
ATOM 1221 O O . ALA A 1 166 ? 57.762 50.949 20.131 1.00 29.64 166 ALA N O 1
ATOM 1223 N N . ILE A 1 167 ? 57.951 52.500 18.507 1.00 30.49 167 ILE N N 1
ATOM 1224 C CA . ILE A 1 167 ? 57.932 53.603 19.479 1.00 29.37 167 ILE N CA 1
ATOM 1225 C C . ILE A 1 167 ? 56.474 53.963 19.749 1.00 27.22 167 ILE N C 1
ATOM 1226 O O . ILE A 1 167 ? 55.769 54.440 18.848 1.00 27.89 167 ILE N O 1
ATOM 1231 N N . LEU A 1 168 ? 56.046 53.742 20.983 1.00 25.58 168 LEU N N 1
ATOM 1232 C CA . LEU A 1 168 ? 54.659 54.000 21.343 1.00 26.49 168 LEU N CA 1
ATOM 1233 C C . LEU A 1 168 ? 54.309 55.452 21.110 1.00 29.09 168 LEU N C 1
ATOM 1234 O O . LEU A 1 168 ? 54.989 56.328 21.676 1.00 27.51 168 LEU N O 1
ATOM 1239 N N . ILE A 1 169 ? 53.301 55.746 20.286 1.00 27.30 169 ILE N N 1
ATOM 1240 C CA . ILE A 1 169 ? 52.919 57.152 20.136 1.00 26.57 169 ILE N CA 1
ATOM 1241 C C . ILE A 1 169 ? 52.025 57.520 21.300 1.00 27.67 169 ILE N C 1
ATOM 1242 O O . ILE A 1 169 ? 52.256 58.492 22.048 1.00 29.67 169 ILE N O 1
ATOM 1247 N N . THR A 1 170 ? 50.912 56.824 21.489 1.00 24.47 170 THR N N 1
ATOM 1248 C CA . THR A 1 170 ? 49.972 57.164 22.557 1.00 24.35 170 THR N CA 1
ATOM 1249 C C . THR A 1 170 ? 49.307 55.923 23.097 1.00 25.86 170 THR N C 1
ATOM 1250 O O . THR A 1 170 ? 48.982 55.022 22.281 1.00 24.54 170 THR N O 1
ATOM 1257 N N . TRP A 1 171 ? 49.078 55.821 24.416 1.00 24.65 171 TRP N N 1
ATOM 1258 C CA . TRP A 1 171 ? 48.245 54.697 24.858 1.00 24.86 171 TRP N CA 1
ATOM 1259 C C . TRP A 1 171 ? 46.794 54.986 24.468 1.00 21.85 171 TRP N C 1
ATOM 1260 O O . TRP A 1 171 ? 46.300 56.095 24.232 1.00 22.61 171 TRP N O 1
ATOM 1271 N N . THR A 1 172 ? 45.991 53.934 24.182 1.00 21.16 172 THR N N 1
ATOM 1272 C CA . THR A 1 172 ? 44.566 54.067 23.907 1.00 21.42 172 THR N CA 1
ATOM 1273 C C . THR A 1 172 ? 43.858 52.918 24.659 1.00 22.70 172 THR N C 1
ATOM 1274 O O . THR A 1 172 ? 44.541 52.129 25.313 1.00 24.54 172 THR N O 1
ATOM 1278 N N . LYS A 1 173 ? 42.540 52.830 24.566 1.00 22.97 173 LYS N N 1
ATOM 1279 C CA . LYS A 1 173 ? 41.796 51.755 25.193 1.00 22.14 173 LYS N CA 1
ATOM 1280 C C . LYS A 1 173 ? 42.027 51.761 26.704 1.00 27.27 173 LYS N C 1
ATOM 1281 O O . LYS A 1 173 ? 41.814 52.800 27.346 1.00 26.82 173 LYS N O 1
ATOM 1287 N N . ARG A 1 174 ? 42.327 50.622 27.314 1.00 25.74 174 ARG N N 1
ATOM 1288 C CA . ARG A 1 174 ? 42.442 50.556 28.761 1.00 29.15 174 ARG N CA 1
ATOM 1289 C C . ARG A 1 174 ? 43.835 50.773 29.322 1.00 27.28 174 ARG N C 1
ATOM 1290 O O . ARG A 1 174 ? 43.977 50.814 30.549 1.00 29.14 174 ARG N O 1
ATOM 1298 N N . PHE A 1 175 ? 44.826 50.788 28.473 1.00 25.55 175 PHE N N 1
ATOM 1299 C CA . PHE A 1 175 ? 46.201 50.876 28.932 1.00 29.45 175 PHE N CA 1
ATOM 1300 C C . PHE A 1 175 ? 46.622 52.311 29.211 1.00 29.94 175 PHE N C 1
ATOM 1301 O O . PHE A 1 175 ? 46.282 53.275 28.510 1.00 27.35 175 PHE N O 1
ATOM 1309 N N . LYS A 1 176 ? 47.430 52.429 30.270 1.00 31.31 176 LYS N N 1
ATOM 1310 C CA . LYS A 1 176 ? 47.990 53.762 30.580 1.00 32.95 176 LYS N CA 1
ATOM 1311 C C . LYS A 1 176 ? 49.176 53.576 31.534 1.00 34.01 176 LYS N C 1
ATOM 1312 O O . LYS A 1 176 ? 49.059 53.893 32.717 1.00 35.94 176 LYS N O 1
ATOM 1318 N N . ALA A 1 177 ? 50.231 52.951 31.064 1.00 33.84 177 ALA N N 1
ATOM 1319 C CA . ALA A 1 177 ? 51.429 52.718 31.884 1.00 33.83 177 ALA N CA 1
ATOM 1320 C C . ALA A 1 177 ? 52.429 53.844 31.683 1.00 34.15 177 ALA N C 1
ATOM 1321 O O . ALA A 1 177 ? 52.833 54.146 30.564 1.00 32.02 177 ALA N O 1
ATOM 1323 N N . SER A 1 178 ? 52.899 54.421 32.817 1.00 35.17 178 SER N N 1
ATOM 1324 C CA . SER A 1 178 ? 53.864 55.529 32.672 1.00 35.10 178 SER N CA 1
ATOM 1325 C C . SER A 1 178 ? 55.187 55.092 32.088 1.00 35.95 178 SER N C 1
ATOM 1326 O O . SER A 1 178 ? 55.657 53.967 32.181 1.00 36.49 178 SER N O 1
ATOM 1329 N N . GLY A 1 179 ? 55.898 56.033 31.457 1.00 36.73 179 GLY N N 1
ATOM 1330 C CA . GLY A 1 179 ? 57.222 55.810 30.888 1.00 35.93 179 GLY N CA 1
ATOM 1331 C C . GLY A 1 179 ? 57.280 54.970 29.630 1.00 36.43 179 GLY N C 1
ATOM 1332 O O . GLY A 1 179 ? 58.340 54.369 29.318 1.00 34.90 179 GLY N O 1
ATOM 1333 N N . VAL A 1 180 ? 56.135 54.863 28.905 1.00 34.22 180 VAL N N 1
ATOM 1334 C CA . VAL A 1 180 ? 56.202 54.041 27.686 1.00 32.39 180 VAL N CA 1
ATOM 1335 C C . VAL A 1 180 ? 55.964 54.908 26.464 1.00 31.04 180 VAL N C 1
ATOM 1336 O O . VAL A 1 180 ? 56.612 54.722 25.437 1.00 32.63 180 VAL N O 1
ATOM 1340 N N . GLU A 1 181 ? 55.105 55.920 26.509 1.00 30.69 181 GLU N N 1
ATOM 1341 C CA . GLU A 1 181 ? 54.912 56.785 25.323 1.00 31.08 181 GLU N CA 1
ATOM 1342 C C . GLU A 1 181 ? 56.235 57.437 24.970 1.00 32.92 181 GLU N C 1
ATOM 1343 O O . GLU A 1 181 ? 56.996 57.835 25.866 1.00 31.33 181 GLU N O 1
ATOM 1349 N N . GLY A 1 182 ? 56.638 57.421 23.712 1.00 31.43 182 GLY N N 1
ATOM 1350 C CA . GLY A 1 182 ? 57.914 57.924 23.261 1.00 33.44 182 GLY N CA 1
ATOM 1351 C C . GLY A 1 182 ? 59.080 56.952 23.417 1.00 33.73 182 GLY N C 1
ATOM 1352 O O . GLY A 1 182 ? 60.177 57.287 22.946 1.00 34.27 182 GLY N O 1
ATOM 1353 N N . ALA A 1 183 ? 58.916 55.730 23.870 1.00 33.69 183 ALA N N 1
ATOM 1354 C CA . ALA A 1 183 ? 59.928 54.719 24.009 1.00 33.36 183 ALA N CA 1
ATOM 1355 C C . ALA A 1 183 ? 59.658 53.527 23.075 1.00 34.04 183 ALA N C 1
ATOM 1356 O O . ALA A 1 183 ? 58.481 53.220 22.800 1.00 33.50 183 ALA N O 1
ATOM 1358 N N . ASP A 1 184 ? 60.730 52.910 22.630 1.00 30.89 184 ASP N N 1
ATOM 1359 C CA . ASP A 1 184 ? 60.675 51.766 21.753 1.00 32.82 184 ASP N CA 1
ATOM 1360 C C . ASP A 1 184 ? 60.277 50.609 22.656 1.00 33.07 184 ASP N C 1
ATOM 1361 O O . ASP A 1 184 ? 61.068 50.234 23.546 1.00 34.17 184 ASP N O 1
ATOM 1366 N N . VAL A 1 185 ? 59.077 50.059 22.441 1.00 32.89 185 VAL N N 1
ATOM 1367 C CA . VAL A 1 185 ? 58.659 48.969 23.346 1.00 31.06 185 VAL N CA 1
ATOM 1368 C C . VAL A 1 185 ? 59.484 47.713 23.142 1.00 29.97 185 VAL N C 1
ATOM 1369 O O . VAL A 1 185 ? 59.507 46.872 24.042 1.00 30.28 185 VAL N O 1
ATOM 1373 N N . VAL A 1 186 ? 60.138 47.497 22.019 1.00 30.64 186 VAL N N 1
ATOM 1374 C CA . VAL A 1 186 ? 61.047 46.371 21.821 1.00 31.95 186 VAL N CA 1
ATOM 1375 C C . VAL A 1 186 ? 62.239 46.490 22.788 1.00 35.82 186 VAL N C 1
ATOM 1376 O O . VAL A 1 186 ? 62.662 45.488 23.387 1.00 34.44 186 VAL N O 1
ATOM 1380 N N . LYS A 1 187 ? 62.724 47.739 22.919 1.00 34.24 187 LYS N N 1
ATOM 1381 C CA . LYS A 1 187 ? 63.813 47.967 23.881 1.00 35.61 187 LYS N CA 1
ATOM 1382 C C . LYS A 1 187 ? 63.299 47.814 25.298 1.00 35.69 187 LYS N C 1
ATOM 1383 O O . LYS A 1 187 ? 63.953 47.111 26.079 1.00 37.69 187 LYS N O 1
ATOM 1389 N N . LEU A 1 188 ? 62.117 48.320 25.660 1.00 34.16 188 LEU N N 1
ATOM 1390 C CA . LEU A 1 188 ? 61.622 48.116 27.015 1.00 34.06 188 LEU N CA 1
ATOM 1391 C C . LEU A 1 188 ? 61.481 46.630 27.327 1.00 35.28 188 LEU N C 1
ATOM 1392 O O . LEU A 1 188 ? 61.713 46.172 28.446 1.00 33.25 188 LEU N O 1
ATOM 1397 N N . LEU A 1 189 ? 60.871 45.888 26.389 1.00 33.79 189 LEU N N 1
ATOM 1398 C CA . LEU A 1 189 ? 60.662 44.452 26.531 1.00 34.44 189 LEU N CA 1
ATOM 1399 C C . LEU A 1 189 ? 62.037 43.767 26.650 1.00 35.13 189 LEU N C 1
ATOM 1400 O O . LEU A 1 189 ? 62.234 43.026 27.622 1.00 35.34 189 LEU N O 1
ATOM 1405 N N . ASN A 1 190 ? 62.985 44.040 25.758 1.00 37.42 190 ASN N N 1
ATOM 1406 C CA . ASN A 1 190 ? 64.332 43.469 25.893 1.00 40.91 190 ASN N CA 1
ATOM 1407 C C . ASN A 1 190 ? 64.924 43.755 27.270 1.00 42.63 190 ASN N C 1
ATOM 1408 O O . ASN A 1 190 ? 65.520 42.917 27.956 1.00 43.77 190 ASN N O 1
ATOM 1413 N N . LYS A 1 191 ? 64.749 44.991 27.738 1.00 43.23 191 LYS N N 1
ATOM 1414 C CA . LYS A 1 191 ? 65.250 45.396 29.042 1.00 45.23 191 LYS N CA 1
ATOM 1415 C C . LYS A 1 191 ? 64.672 44.529 30.149 1.00 45.32 191 LYS N C 1
ATOM 1416 O O . LYS A 1 191 ? 65.379 44.062 31.066 1.00 42.57 191 LYS N O 1
ATOM 1422 N N . ALA A 1 192 ? 63.351 44.316 30.094 1.00 44.27 192 ALA N N 1
ATOM 1423 C CA . ALA A 1 192 ? 62.692 43.528 31.136 1.00 43.99 192 ALA N CA 1
ATOM 1424 C C . ALA A 1 192 ? 63.145 42.073 31.137 1.00 44.23 192 ALA N C 1
ATOM 1425 O O . ALA A 1 192 ? 63.287 41.457 32.207 1.00 43.96 192 ALA N O 1
ATOM 1427 N N . ILE A 1 193 ? 63.381 41.520 29.956 1.00 43.33 193 ILE N N 1
ATOM 1428 C CA . ILE A 1 193 ? 63.809 40.134 29.810 1.00 44.65 193 ILE N CA 1
ATOM 1429 C C . ILE A 1 193 ? 65.223 39.951 30.369 1.00 47.37 193 ILE N C 1
ATOM 1430 O O . ILE A 1 193 ? 65.539 38.982 31.066 1.00 47.38 193 ILE N O 1
ATOM 1435 N N . LYS A 1 194 ? 66.084 40.896 30.030 1.00 48.27 194 LYS N N 1
ATOM 1436 C CA . LYS A 1 194 ? 67.480 40.877 30.457 1.00 51.58 194 LYS N CA 1
ATOM 1437 C C . LYS A 1 194 ? 67.503 40.928 31.975 1.00 52.99 194 LYS N C 1
ATOM 1438 O O . LYS A 1 194 ? 68.074 40.079 32.658 1.00 53.41 194 LYS N O 1
ATOM 1444 N N . LYS A 1 195 ? 66.734 41.845 32.543 1.00 53.80 195 LYS N N 1
ATOM 1445 C CA . LYS A 1 195 ? 66.606 41.935 33.997 1.00 57.35 195 LYS N CA 1
ATOM 1446 C C . LYS A 1 195 ? 66.238 40.596 34.618 1.00 59.19 195 LYS N C 1
ATOM 1447 O O . LYS A 1 195 ? 66.747 40.290 35.710 1.00 59.59 195 LYS N O 1
ATOM 1453 N N . ARG A 1 196 ? 65.407 39.763 34.006 1.00 59.86 196 ARG N N 1
ATOM 1454 C CA . ARG A 1 196 ? 65.051 38.453 34.513 1.00 61.52 196 ARG N CA 1
ATOM 1455 C C . ARG A 1 196 ? 66.276 37.549 34.621 1.00 62.20 196 ARG N C 1
ATOM 1456 O O . ARG A 1 196 ? 66.463 36.825 35.594 1.00 62.43 196 ARG N O 1
ATOM 1471 N N . GLY A 1 197 ? 67.031 37.513 33.526 1.00 62.45 197 GLY N N 1
ATOM 1472 C CA . GLY A 1 197 ? 68.231 36.717 33.379 1.00 62.56 197 GLY N CA 1
ATOM 1473 C C . GLY A 1 197 ? 67.967 35.237 33.145 1.00 61.94 197 GLY N C 1
ATOM 1474 O O . GLY A 1 197 ? 68.858 34.402 33.026 1.00 63.03 197 GLY N O 1
ATOM 1475 N N . ASP A 1 198 ? 66.719 34.867 33.000 1.00 60.36 198 ASP N N 1
ATOM 1476 C CA . ASP A 1 198 ? 66.194 33.536 32.869 1.00 59.09 198 ASP N CA 1
ATOM 1477 C C . ASP A 1 198 ? 66.248 32.831 31.535 1.00 56.50 198 ASP N C 1
ATOM 1478 O O . ASP A 1 198 ? 66.258 31.603 31.416 1.00 56.55 198 ASP N O 1
ATOM 1483 N N . TYR A 1 199 ? 66.191 33.596 30.458 1.00 52.73 199 TYR N N 1
ATOM 1484 C CA . TYR A 1 199 ? 66.144 33.052 29.115 1.00 50.02 199 TYR N CA 1
ATOM 1485 C C . TYR A 1 199 ? 66.451 34.161 28.116 1.00 49.07 199 TYR N C 1
ATOM 1486 O O . TYR A 1 199 ? 66.373 35.345 28.453 1.00 49.52 199 TYR N O 1
ATOM 1495 N N . ASP A 1 200 ? 66.774 33.758 26.897 1.00 50.03 200 ASP N N 1
ATOM 1496 C CA . ASP A 1 200 ? 66.980 34.735 25.838 1.00 50.23 200 ASP N CA 1
ATOM 1497 C C . ASP A 1 200 ? 65.730 34.729 24.941 1.00 49.81 200 ASP N C 1
ATOM 1498 O O . ASP A 1 200 ? 65.060 33.694 24.798 1.00 49.73 200 ASP N O 1
ATOM 1503 N N . ALA A 1 201 ? 65.448 35.892 24.363 1.00 47.12 201 ALA N N 1
ATOM 1504 C CA . ALA A 1 201 ? 64.316 36.013 23.436 1.00 45.77 201 ALA N CA 1
ATOM 1505 C C . ALA A 1 201 ? 64.743 37.020 22.358 1.00 42.89 201 ALA N C 1
ATOM 1506 O O . ALA A 1 201 ? 65.262 38.087 22.650 1.00 41.96 201 ALA N O 1
ATOM 1508 N N . ASN A 1 202 ? 64.629 36.594 21.115 1.00 40.04 202 ASN N N 1
ATOM 1509 C CA . ASN A 1 202 ? 64.961 37.405 19.964 1.00 38.03 202 ASN N CA 1
ATOM 1510 C C . ASN A 1 202 ? 63.657 37.998 19.381 1.00 38.16 202 ASN N C 1
ATOM 1511 O O . ASN A 1 202 ? 62.948 37.311 18.632 1.00 38.20 202 ASN N O 1
ATOM 1516 N N . ILE A 1 203 ? 63.328 39.208 19.790 1.00 37.40 203 ILE N N 1
ATOM 1517 C CA . ILE A 1 203 ? 62.137 39.916 19.305 1.00 37.82 203 ILE N CA 1
ATOM 1518 C C . ILE A 1 203 ? 62.429 40.494 17.927 1.00 36.93 203 ILE N C 1
ATOM 1519 O O . ILE A 1 203 ? 63.187 41.464 17.799 1.00 36.07 203 ILE N O 1
ATOM 1524 N N . VAL A 1 204 ? 61.926 39.852 16.868 1.00 33.30 204 VAL N N 1
ATOM 1525 C CA . VAL A 1 204 ? 62.273 40.282 15.530 1.00 30.79 204 VAL N CA 1
ATOM 1526 C C . VAL A 1 204 ? 61.208 41.102 14.819 1.00 29.01 204 VAL N C 1
ATOM 1527 O O . VAL A 1 204 ? 61.508 41.572 13.733 1.00 27.91 204 VAL N O 1
ATOM 1531 N N . ALA A 1 205 ? 59.998 41.212 15.363 1.00 27.88 205 ALA N N 1
ATOM 1532 C CA . ALA A 1 205 ? 58.945 41.931 14.650 1.00 28.32 205 ALA N CA 1
ATOM 1533 C C . ALA A 1 205 ? 57.841 42.359 15.615 1.00 27.34 205 ALA N C 1
ATOM 1534 O O . ALA A 1 205 ? 57.485 41.647 16.566 1.00 26.20 205 ALA N O 1
ATOM 1536 N N . VAL A 1 206 ? 57.373 43.580 15.359 1.00 27.11 206 VAL N N 1
ATOM 1537 C CA . VAL A 1 206 ? 56.271 44.145 16.101 1.00 25.12 206 VAL N CA 1
ATOM 1538 C C . VAL A 1 206 ? 55.182 44.505 15.081 1.00 24.43 206 VAL N C 1
ATOM 1539 O O . VAL A 1 206 ? 55.513 45.140 14.060 1.00 22.40 206 VAL N O 1
ATOM 1543 N N . VAL A 1 207 ? 53.939 44.048 15.311 1.00 25.06 207 VAL N N 1
ATOM 1544 C CA . VAL A 1 207 ? 52.870 44.433 14.377 1.00 21.22 207 VAL N CA 1
ATOM 1545 C C . VAL A 1 207 ? 51.627 44.906 15.129 1.00 21.25 207 VAL N C 1
ATOM 1546 O O . VAL A 1 207 ? 51.376 44.455 16.269 1.00 20.25 207 VAL N O 1
ATOM 1550 N N . ASN A 1 208 ? 50.808 45.760 14.524 1.00 19.55 208 ASN N N 1
ATOM 1551 C CA . ASN A 1 208 ? 49.507 46.124 15.081 1.00 20.64 208 ASN N CA 1
ATOM 1552 C C . ASN A 1 208 ? 48.554 44.926 14.955 1.00 20.26 208 ASN N C 1
ATOM 1553 O O . ASN A 1 208 ? 48.790 44.074 14.099 1.00 21.50 208 ASN N O 1
ATOM 1558 N N . ASP A 1 209 ? 47.459 44.817 15.708 1.00 21.58 209 ASP N N 1
ATOM 1559 C CA . ASP A 1 209 ? 46.553 43.676 15.529 1.00 20.46 209 ASP N CA 1
ATOM 1560 C C . ASP A 1 209 ? 45.789 43.756 14.217 1.00 21.18 209 ASP N C 1
ATOM 1561 O O . ASP A 1 209 ? 45.497 42.697 13.610 1.00 21.19 209 ASP N O 1
ATOM 1566 N N . THR A 1 210 ? 45.637 44.945 13.618 1.00 18.83 210 THR N N 1
ATOM 1567 C CA . THR A 1 210 ? 44.965 44.989 12.321 1.00 19.39 210 THR N CA 1
ATOM 1568 C C . THR A 1 210 ? 45.843 44.230 11.323 1.00 19.16 210 THR N C 1
ATOM 1569 O O . THR A 1 210 ? 45.400 43.492 10.472 1.00 20.12 210 THR N O 1
ATOM 1573 N N . VAL A 1 211 ? 47.134 44.518 11.390 1.00 19.53 211 VAL N N 1
ATOM 1574 C CA . VAL A 1 211 ? 48.143 43.919 10.526 1.00 19.42 211 VAL N CA 1
ATOM 1575 C C . VAL A 1 211 ? 48.246 42.414 10.730 1.00 19.34 211 VAL N C 1
ATOM 1576 O O . VAL A 1 211 ? 48.258 41.674 9.745 1.00 18.87 211 VAL N O 1
ATOM 1580 N N . GLY A 1 212 ? 48.201 41.915 11.943 1.00 21.19 212 GLY N N 1
ATOM 1581 C CA . GLY A 1 212 ? 48.244 40.453 12.182 1.00 22.09 212 GLY N CA 1
ATOM 1582 C C . GLY A 1 212 ? 46.979 39.834 11.591 1.00 24.73 212 GLY N C 1
ATOM 1583 O O . GLY A 1 212 ? 47.018 38.757 10.993 1.00 23.88 212 GLY N O 1
ATOM 1584 N N . THR A 1 213 ? 45.822 40.515 11.718 1.00 23.02 213 THR N N 1
ATOM 1585 C CA . THR A 1 213 ? 44.558 40.001 11.177 1.00 22.42 213 THR N CA 1
ATOM 1586 C C . THR A 1 213 ? 44.563 39.885 9.668 1.00 22.46 213 THR N C 1
ATOM 1587 O O . THR A 1 213 ? 44.208 38.838 9.092 1.00 22.75 213 THR N O 1
ATOM 1591 N N . MET A 1 214 ? 45.071 40.930 9.007 1.00 20.86 214 MET N N 1
ATOM 1592 C CA . MET A 1 214 ? 45.206 40.941 7.546 1.00 22.55 214 MET N CA 1
ATOM 1593 C C . MET A 1 214 ? 46.157 39.810 7.097 1.00 24.04 214 MET N C 1
ATOM 1594 O O . MET A 1 214 ? 45.845 39.105 6.132 1.00 24.11 214 MET N O 1
ATOM 1599 N N . MET A 1 215 ? 47.233 39.563 7.799 1.00 23.30 215 MET N N 1
ATOM 1600 C CA . MET A 1 215 ? 48.187 38.516 7.502 1.00 24.48 215 MET N CA 1
ATOM 1601 C C . MET A 1 215 ? 47.607 37.122 7.772 1.00 26.65 215 MET N C 1
ATOM 1602 O O . MET A 1 215 ? 47.814 36.224 6.922 1.00 24.89 215 MET N O 1
ATOM 1607 N N . THR A 1 216 ? 46.863 36.971 8.862 1.00 24.66 216 THR N N 1
ATOM 1608 C CA . THR A 1 216 ? 46.221 35.709 9.189 1.00 25.92 216 THR N CA 1
ATOM 1609 C C . THR A 1 216 ? 45.244 35.332 8.075 1.00 27.01 216 THR N C 1
ATOM 1610 O O . THR A 1 216 ? 45.186 34.175 7.617 1.00 26.31 216 THR N O 1
ATOM 1614 N N . CYS A 1 217 ? 44.485 36.326 7.640 1.00 24.76 217 CYS N N 1
ATOM 1615 C CA . CYS A 1 217 ? 43.462 36.127 6.619 1.00 24.54 217 CYS N CA 1
ATOM 1616 C C . CYS A 1 217 ? 44.077 36.030 5.230 1.00 25.52 217 CYS N C 1
ATOM 1617 O O . CYS A 1 217 ? 43.654 35.169 4.416 1.00 26.16 217 CYS N O 1
ATOM 1620 N N . GLY A 1 218 ? 45.175 36.695 4.989 1.00 24.08 218 GLY N N 1
ATOM 1621 C CA . GLY A 1 218 ? 45.906 36.697 3.728 1.00 25.46 218 GLY N CA 1
ATOM 1622 C C . GLY A 1 218 ? 46.627 35.355 3.500 1.00 28.13 218 GLY N C 1
ATOM 1623 O O . GLY A 1 218 ? 46.900 34.999 2.353 1.00 27.22 218 GLY N O 1
ATOM 1624 N N . TYR A 1 219 ? 46.925 34.666 4.579 1.00 27.59 219 TYR N N 1
ATOM 1625 C CA . TYR A 1 219 ? 47.478 33.312 4.448 1.00 32.26 219 TYR N CA 1
ATOM 1626 C C . TYR A 1 219 ? 46.428 32.413 3.788 1.00 32.28 219 TYR N C 1
ATOM 1627 O O . TYR A 1 219 ? 46.802 31.595 2.943 1.00 34.38 219 TYR N O 1
ATOM 1636 N N . ASP A 1 220 ? 45.142 32.564 4.073 1.00 32.30 220 ASP N N 1
ATOM 1637 C CA . ASP A 1 220 ? 44.105 31.762 3.453 1.00 34.74 220 ASP N CA 1
ATOM 1638 C C . ASP A 1 220 ? 43.576 32.359 2.155 1.00 34.65 220 ASP N C 1
ATOM 1639 O O . ASP A 1 220 ? 43.128 31.600 1.295 1.00 35.78 220 ASP N O 1
ATOM 1644 N N . ASP A 1 221 ? 43.581 33.684 2.045 1.00 32.06 221 ASP N N 1
ATOM 1645 C CA . ASP A 1 221 ? 42.915 34.298 0.874 1.00 30.90 221 ASP N CA 1
ATOM 1646 C C . ASP A 1 221 ? 43.854 35.323 0.287 1.00 32.28 221 ASP N C 1
ATOM 1647 O O . ASP A 1 221 ? 44.201 36.344 0.898 1.00 30.95 221 ASP N O 1
ATOM 1652 N N . GLN A 1 222 ? 44.369 35.065 -0.922 1.00 30.85 222 GLN N N 1
ATOM 1653 C CA . GLN A 1 222 ? 45.310 35.952 -1.580 1.00 31.34 222 GLN N CA 1
ATOM 1654 C C . GLN A 1 222 ? 44.707 37.265 -2.028 1.00 28.50 222 GLN N C 1
ATOM 1655 O O . GLN A 1 222 ? 45.431 38.140 -2.520 1.00 27.04 222 GLN N O 1
ATOM 1661 N N . HIS A 1 223 ? 43.410 37.500 -1.900 1.00 30.08 223 HIS N N 1
ATOM 1662 C CA . HIS A 1 223 ? 42.820 38.800 -2.225 1.00 29.36 223 HIS N CA 1
ATOM 1663 C C . HIS A 1 223 ? 42.713 39.662 -0.954 1.00 27.84 223 HIS N C 1
ATOM 1664 O O . HIS A 1 223 ? 42.146 40.760 -1.017 1.00 27.90 223 HIS N O 1
ATOM 1671 N N . CYS A 1 224 ? 43.140 39.185 0.201 1.00 27.48 224 CYS N N 1
ATOM 1672 C CA . CYS A 1 224 ? 42.999 39.977 1.418 1.00 24.85 224 CYS N CA 1
ATOM 1673 C C . CYS A 1 224 ? 43.897 41.204 1.362 1.00 25.75 224 CYS N C 1
ATOM 1674 O O . CYS A 1 224 ? 45.184 41.091 1.248 1.00 28.68 224 CYS N O 1
ATOM 1677 N N . GLU A 1 225 ? 43.307 42.401 1.425 1.00 24.07 225 GLU N N 1
ATOM 1678 C CA . GLU A 1 225 ? 44.164 43.605 1.368 1.00 23.69 225 GLU N CA 1
ATOM 1679 C C . GLU A 1 225 ? 43.821 44.514 2.532 1.00 21.70 225 GLU N C 1
ATOM 1680 O O . GLU A 1 225 ? 44.317 45.647 2.565 1.00 22.56 225 GLU N O 1
ATOM 1686 N N . VAL A 1 226 ? 42.950 44.097 3.431 1.00 21.10 226 VAL N N 1
ATOM 1687 C CA . VAL A 1 226 ? 42.570 44.971 4.586 1.00 22.25 226 VAL N CA 1
ATOM 1688 C C . VAL A 1 226 ? 42.483 44.141 5.838 1.00 21.73 226 VAL N C 1
ATOM 1689 O O . VAL A 1 226 ? 42.064 42.972 5.776 1.00 21.04 226 VAL N O 1
ATOM 1693 N N . GLY A 1 227 ? 42.927 44.702 7.012 1.00 19.43 227 GLY N N 1
ATOM 1694 C CA . GLY A 1 227 ? 42.777 44.000 8.298 1.00 18.04 227 GLY N CA 1
ATOM 1695 C C . GLY A 1 227 ? 41.905 44.971 9.149 1.00 21.44 227 GLY N C 1
ATOM 1696 O O . GLY A 1 227 ? 42.173 46.185 9.192 1.00 21.58 227 GLY N O 1
ATOM 1697 N N . LEU A 1 228 ? 40.830 44.451 9.724 1.00 20.10 228 LEU N N 1
ATOM 1698 C CA . LEU A 1 228 ? 39.887 45.340 10.432 1.00 18.23 228 LEU N CA 1
ATOM 1699 C C . LEU A 1 228 ? 39.697 44.814 11.848 1.00 19.01 228 LEU N C 1
ATOM 1700 O O . LEU A 1 228 ? 39.455 43.607 12.024 1.00 19.62 228 LEU N O 1
ATOM 1705 N N . ILE A 1 229 ? 39.746 45.686 12.833 1.00 18.26 229 ILE N N 1
ATOM 1706 C CA . ILE A 1 229 ? 39.491 45.253 14.212 1.00 19.52 229 ILE N CA 1
ATOM 1707 C C . ILE A 1 229 ? 38.280 46.010 14.728 1.00 19.00 229 ILE N C 1
ATOM 1708 O O . ILE A 1 229 ? 38.161 47.247 14.629 1.00 18.90 229 ILE N O 1
ATOM 1713 N N . ILE A 1 230 ? 37.326 45.259 15.312 1.00 16.02 230 ILE N N 1
ATOM 1714 C CA . ILE A 1 230 ? 36.144 45.912 15.940 1.00 18.71 230 ILE N CA 1
ATOM 1715 C C . ILE A 1 230 ? 35.958 45.114 17.237 1.00 19.20 230 ILE N C 1
ATOM 1716 O O . ILE A 1 230 ? 35.254 44.088 17.270 1.00 20.04 230 ILE N O 1
ATOM 1721 N N . GLY A 1 231 ? 36.810 45.426 18.215 1.00 19.70 231 GLY N N 1
ATOM 1722 C CA . GLY A 1 231 ? 36.881 44.756 19.519 1.00 19.74 231 GLY N CA 1
ATOM 1723 C C . GLY A 1 231 ? 36.894 45.845 20.628 1.00 20.20 231 GLY N C 1
ATOM 1724 O O . GLY A 1 231 ? 36.016 46.722 20.674 1.00 20.57 231 GLY N O 1
ATOM 1725 N N . THR A 1 232 ? 37.787 45.659 21.587 1.00 19.45 232 THR N N 1
ATOM 1726 C CA . THR A 1 232 ? 37.932 46.668 22.653 1.00 20.97 232 THR N CA 1
ATOM 1727 C C . THR A 1 232 ? 38.028 48.063 22.014 1.00 19.95 232 THR N C 1
ATOM 1728 O O . THR A 1 232 ? 37.324 48.968 22.462 1.00 21.99 232 THR N O 1
ATOM 1732 N N . GLY A 1 233 ? 38.930 48.217 21.043 1.00 19.13 233 GLY N N 1
ATOM 1733 C CA . GLY A 1 233 ?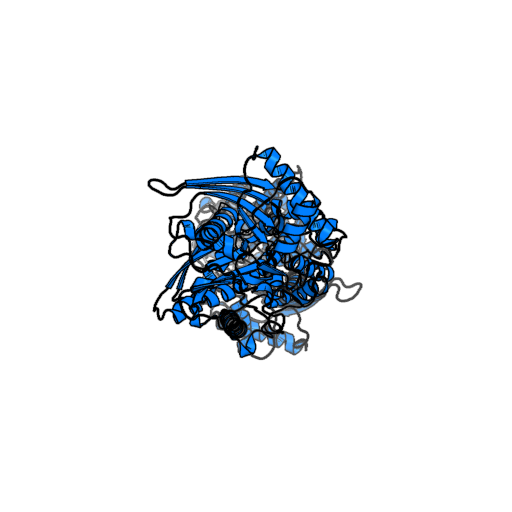 39.067 49.448 20.271 1.00 17.53 233 GLY N CA 1
ATOM 1734 C C . GLY A 1 233 ? 38.759 49.092 18.780 1.00 19.35 233 GLY N C 1
ATOM 1735 O O . GLY A 1 233 ? 38.367 47.943 18.526 1.00 19.20 233 GLY N O 1
ATOM 1736 N N . THR A 1 234 ? 38.910 50.082 17.903 1.00 18.09 234 THR N N 1
ATOM 1737 C CA . THR A 1 234 ? 38.622 49.783 16.469 1.00 19.28 234 THR N CA 1
ATOM 1738 C C . THR A 1 234 ? 39.705 50.414 15.622 1.00 18.62 234 THR N C 1
ATOM 1739 O O . THR A 1 234 ? 40.237 51.495 15.925 1.00 16.75 234 THR N O 1
ATOM 1743 N N . ASN A 1 235 ? 40.107 49.758 14.535 1.00 17.94 235 ASN N N 1
ATOM 1744 C CA . ASN A 1 235 ? 41.187 50.268 13.675 1.00 19.18 235 ASN N CA 1
ATOM 1745 C C . ASN A 1 235 ? 41.160 49.430 12.362 1.00 18.42 235 ASN N C 1
ATOM 1746 O O . ASN A 1 235 ? 40.474 48.413 12.368 1.00 19.75 235 ASN N O 1
ATOM 1751 N N . ALA A 1 236 ? 41.844 49.910 11.352 1.00 17.05 236 ALA N N 1
ATOM 1752 C CA . ALA A 1 236 ? 41.943 49.123 10.098 1.00 18.51 236 ALA N CA 1
ATOM 1753 C C . ALA A 1 236 ? 43.284 49.418 9.463 1.00 18.22 236 ALA N C 1
ATOM 1754 O O . ALA A 1 236 ? 43.817 50.538 9.540 1.00 19.47 236 ALA N O 1
ATOM 1756 N N . CYS A 1 237 ? 43.856 48.404 8.803 1.00 18.97 237 CYS N N 1
ATOM 1757 C CA . CYS A 1 237 ? 45.054 48.592 8.026 1.00 18.61 237 CYS N CA 1
ATOM 1758 C C . CYS A 1 237 ? 44.737 48.136 6.570 1.00 19.76 237 CYS N C 1
ATOM 1759 O O . CYS A 1 237 ? 43.742 47.466 6.342 1.00 20.20 237 CYS N O 1
ATOM 1762 N N . TYR A 1 238 ? 45.532 48.611 5.621 1.00 21.02 238 TYR N N 1
ATOM 1763 C CA . TYR A 1 238 ? 45.247 48.226 4.224 1.00 21.23 238 TYR N CA 1
ATOM 1764 C C . TYR A 1 238 ? 46.555 48.356 3.492 1.00 23.07 238 TYR N C 1
ATOM 1765 O O . TYR A 1 238 ? 47.486 49.066 3.873 1.00 22.83 238 TYR N O 1
ATOM 1774 N N . MET A 1 239 ? 46.632 47.709 2.311 1.00 23.63 239 MET N N 1
ATOM 1775 C CA . MET A 1 239 ? 47.842 47.736 1.467 1.00 24.46 239 MET N CA 1
ATOM 1776 C C . MET A 1 239 ? 47.862 48.988 0.588 1.00 25.56 239 MET N C 1
ATOM 1777 O O . MET A 1 239 ? 46.981 49.123 -0.276 1.00 24.15 239 MET N O 1
ATOM 1782 N N . GLU A 1 240 ? 48.801 49.879 0.832 1.00 26.17 240 GLU N N 1
ATOM 1783 C CA . GLU A 1 240 ? 48.871 51.119 0.068 1.00 28.44 240 GLU N CA 1
ATOM 1784 C C . GLU A 1 240 ? 50.040 51.037 -0.921 1.00 29.57 240 GLU N C 1
ATOM 1785 O O . GLU A 1 240 ? 50.980 50.273 -0.699 1.00 28.76 240 GLU N O 1
ATOM 1791 N N . GLU A 1 241 ? 49.984 51.876 -1.963 1.00 31.12 241 GLU N N 1
ATOM 1792 C CA . GLU A 1 241 ? 51.122 51.880 -2.911 1.00 31.89 241 GLU N CA 1
ATOM 1793 C C . GLU A 1 241 ? 52.247 52.717 -2.333 1.00 30.94 241 GLU N C 1
ATOM 1794 O O . GLU A 1 241 ? 52.004 53.794 -1.768 1.00 29.16 241 GLU N O 1
ATOM 1800 N N . LEU A 1 242 ? 53.505 52.306 -2.477 1.00 29.88 242 LEU N N 1
ATOM 1801 C CA . LEU A 1 242 ? 54.625 53.058 -1.956 1.00 30.79 242 LEU N CA 1
ATOM 1802 C C . LEU A 1 242 ? 54.677 54.477 -2.500 1.00 31.13 242 LEU N C 1
ATOM 1803 O O . LEU A 1 242 ? 55.169 55.314 -1.737 1.00 32.67 242 LEU N O 1
ATOM 1808 N N . ARG A 1 243 ? 54.264 54.714 -3.736 1.00 32.29 243 ARG N N 1
ATOM 1809 C CA . ARG A 1 243 ? 54.330 56.060 -4.309 1.00 34.85 243 ARG N CA 1
ATOM 1810 C C . ARG A 1 243 ? 53.409 57.056 -3.620 1.00 34.92 243 ARG N C 1
ATOM 1811 O O . ARG A 1 243 ? 53.637 58.273 -3.760 1.00 33.85 243 ARG N O 1
ATOM 1819 N N . HIS A 1 244 ? 52.413 56.570 -2.849 1.00 33.54 244 HIS N N 1
ATOM 1820 C CA . HIS A 1 244 ? 51.524 57.422 -2.097 1.00 30.72 244 HIS N CA 1
ATOM 1821 C C . HIS A 1 244 ? 51.936 57.580 -0.621 1.00 31.11 244 HIS N C 1
ATOM 1822 O O . HIS A 1 244 ? 51.265 58.305 0.139 1.00 30.92 244 HIS N O 1
ATOM 1829 N N . ILE A 1 245 ? 52.943 56.845 -0.224 1.00 31.73 245 ILE N N 1
ATOM 1830 C CA . ILE A 1 245 ? 53.447 56.896 1.140 1.00 28.99 245 ILE N CA 1
ATOM 1831 C C . ILE A 1 245 ? 54.701 57.769 1.149 1.00 31.56 245 ILE N C 1
ATOM 1832 O O . ILE A 1 245 ? 55.867 57.349 1.062 1.00 30.62 245 ILE N O 1
ATOM 1837 N N . ASP A 1 246 ? 54.475 59.076 1.290 1.00 29.66 246 ASP N N 1
ATOM 1838 C CA . ASP A 1 246 ? 55.483 60.109 1.317 1.00 32.19 246 ASP N CA 1
ATOM 1839 C C . ASP A 1 246 ? 56.505 59.884 2.414 1.00 33.14 246 ASP N C 1
ATOM 1840 O O . ASP A 1 246 ? 57.654 60.248 2.138 1.00 32.40 246 ASP N O 1
ATOM 1845 N N . LEU A 1 247 ? 56.160 59.325 3.576 1.00 32.60 247 LEU N N 1
ATOM 1846 C CA . LEU A 1 247 ? 57.215 59.182 4.577 1.00 33.52 247 LEU N CA 1
ATOM 1847 C C . LEU A 1 247 ? 58.051 57.924 4.465 1.00 34.44 247 LEU N C 1
ATOM 1848 O O . LEU A 1 247 ? 58.825 57.659 5.384 1.00 33.49 247 LEU N O 1
ATOM 1853 N N . VAL A 1 248 ? 57.870 57.120 3.426 1.00 33.11 248 VAL N N 1
ATOM 1854 C CA . VAL A 1 248 ? 58.697 55.936 3.243 1.00 35.04 248 VAL N CA 1
ATOM 1855 C C . VAL A 1 248 ? 59.372 56.075 1.877 1.00 36.55 248 VAL N C 1
ATOM 1856 O O . VAL A 1 248 ? 58.678 56.219 0.871 1.00 35.97 248 VAL N O 1
ATOM 1860 N N . GLU A 1 249 ? 60.694 56.063 1.856 1.00 39.48 249 GLU N N 1
ATOM 1861 C CA . GLU A 1 249 ? 61.420 56.218 0.599 1.00 43.22 249 GLU N CA 1
ATOM 1862 C C . GLU A 1 249 ? 61.149 55.053 -0.341 1.00 43.76 249 GLU N C 1
ATOM 1863 O O . GLU A 1 249 ? 61.161 53.881 0.067 1.00 44.29 249 GLU N O 1
ATOM 1869 N N . GLY A 1 250 ? 60.870 55.392 -1.590 1.00 42.90 250 GLY N N 1
ATOM 1870 C CA . GLY A 1 250 ? 60.640 54.397 -2.619 1.00 44.47 250 GLY N CA 1
ATOM 1871 C C . GLY A 1 250 ? 59.296 54.623 -3.281 1.00 46.02 250 GLY N C 1
ATOM 1872 O O . GLY A 1 250 ? 58.337 55.097 -2.665 1.00 47.19 250 GLY N O 1
ATOM 1873 N N . ASP A 1 251 ? 59.183 54.224 -4.538 1.00 45.80 251 ASP N N 1
ATOM 1874 C CA . ASP A 1 251 ? 57.913 54.367 -5.257 1.00 48.57 251 ASP N CA 1
ATOM 1875 C C . ASP A 1 251 ? 57.487 52.982 -5.722 1.00 47.60 251 ASP N C 1
ATOM 1876 O O . ASP A 1 251 ? 56.534 52.737 -6.421 1.00 47.94 251 ASP N O 1
ATOM 1881 N N . GLU A 1 252 ? 58.321 52.055 -5.316 1.00 47.54 252 GLU N N 1
ATOM 1882 C CA . GLU A 1 252 ? 58.322 50.647 -5.569 1.00 48.12 252 GLU N CA 1
ATOM 1883 C C . GLU A 1 252 ? 57.335 49.782 -4.822 1.00 43.32 252 GLU N C 1
ATOM 1884 O O . GLU A 1 252 ? 57.580 49.507 -3.647 1.00 46.10 252 GLU N O 1
ATOM 1890 N N . GLY A 1 253 ? 56.302 49.216 -5.415 1.00 39.37 253 GLY N N 1
ATOM 1891 C CA . GLY A 1 253 ? 55.453 48.253 -4.733 1.00 35.85 253 GLY N CA 1
ATOM 1892 C C . GLY A 1 253 ? 54.474 48.737 -3.677 1.00 33.56 253 GLY N C 1
ATOM 1893 O O . GLY A 1 253 ? 53.949 49.860 -3.804 1.00 31.83 253 GLY N O 1
ATOM 1894 N N . ARG A 1 254 ? 54.142 47.849 -2.719 1.00 31.86 254 ARG N N 1
ATOM 1895 C CA . ARG A 1 254 ? 53.134 48.206 -1.706 1.00 30.65 254 ARG N CA 1
ATOM 1896 C C . ARG A 1 254 ? 53.619 48.019 -0.263 1.00 29.51 254 ARG N C 1
ATOM 1897 O O . ARG A 1 254 ? 54.671 47.420 0.001 1.00 28.15 254 ARG N O 1
ATOM 1905 N N . MET A 1 255 ? 52.853 48.624 0.670 1.00 25.92 255 MET N N 1
ATOM 1906 C CA . MET A 1 255 ? 53.257 48.510 2.077 1.00 25.39 255 MET N CA 1
ATOM 1907 C C . MET A 1 255 ? 51.939 48.700 2.864 1.00 25.26 255 MET N C 1
ATOM 1908 O O . MET A 1 255 ? 51.124 49.560 2.529 1.00 24.14 255 MET N O 1
ATOM 1913 N N . CYS A 1 256 ? 51.776 47.853 3.874 1.00 24.11 256 CYS N N 1
ATOM 1914 C CA . CYS A 1 256 ? 50.580 47.975 4.708 1.00 22.11 256 CYS N CA 1
ATOM 1915 C C . CYS A 1 256 ? 50.653 49.259 5.528 1.00 21.35 256 CYS N C 1
ATOM 1916 O O . CYS A 1 256 ? 51.695 49.638 6.087 1.00 21.96 256 CYS N O 1
ATOM 1919 N N . ILE A 1 257 ? 49.553 49.976 5.598 1.00 20.32 257 ILE N N 1
ATOM 1920 C CA . ILE A 1 257 ? 49.425 51.225 6.360 1.00 22.56 257 ILE N CA 1
ATOM 1921 C C . ILE A 1 257 ? 48.439 50.985 7.500 1.00 21.23 257 ILE N C 1
ATOM 1922 O O . ILE A 1 257 ? 47.354 50.507 7.263 1.00 23.65 257 ILE N O 1
ATOM 1927 N N . ASN A 1 258 ? 48.818 51.346 8.708 1.00 23.98 258 ASN N N 1
ATOM 1928 C CA . ASN A 1 258 ? 47.974 51.215 9.887 1.00 22.63 258 ASN N CA 1
ATOM 1929 C C . ASN A 1 258 ? 47.274 52.579 9.968 1.00 21.34 258 ASN N C 1
ATOM 1930 O O . ASN A 1 258 ? 47.931 53.571 10.300 1.00 20.53 258 ASN N O 1
ATOM 1935 N N . THR A 1 259 ? 45.987 52.663 9.720 1.00 21.05 259 THR N N 1
ATOM 1936 C CA . THR A 1 259 ? 45.352 53.981 9.673 1.00 19.49 259 THR N CA 1
ATOM 1937 C C . THR A 1 259 ? 45.298 54.686 11.028 1.00 21.46 259 THR N C 1
ATOM 1938 O O . THR A 1 259 ? 45.405 55.922 11.111 1.00 19.86 259 THR N O 1
ATOM 1942 N N . GLU A 1 260 ? 45.066 53.901 12.064 1.00 18.99 260 GLU N N 1
ATOM 1943 C CA . GLU A 1 260 ? 44.769 54.440 13.394 1.00 18.65 260 GLU N CA 1
ATOM 1944 C C . GLU A 1 260 ? 43.543 55.333 13.263 1.00 21.48 260 GLU N C 1
ATOM 1945 O O . GLU A 1 260 ? 43.449 56.481 13.760 1.00 19.28 260 GLU N O 1
ATOM 1951 N N . TRP A 1 261 ? 42.459 54.755 12.694 1.00 18.89 261 TRP N N 1
ATOM 1952 C CA . TRP A 1 261 ? 41.264 55.510 12.402 1.00 18.37 261 TRP N CA 1
ATOM 1953 C C . TRP A 1 261 ? 40.480 55.866 13.660 1.00 18.78 261 TRP N C 1
ATOM 1954 O O . TRP A 1 261 ? 39.557 56.653 13.603 1.00 18.57 261 TRP N O 1
ATOM 1965 N N . GLY A 1 262 ? 40.810 55.266 14.797 1.00 17.90 262 GLY N N 1
ATOM 1966 C CA . GLY A 1 262 ? 40.117 55.582 16.046 1.00 19.15 262 GLY N CA 1
ATOM 1967 C C . GLY A 1 262 ? 40.266 57.092 16.355 1.00 19.62 262 GLY N C 1
ATOM 1968 O O . GLY A 1 262 ? 39.358 57.605 17.037 1.00 20.48 262 GLY N O 1
ATOM 1969 N N . ALA A 1 263 ? 41.328 57.742 15.943 1.00 20.16 263 ALA N N 1
ATOM 1970 C CA . ALA A 1 263 ? 41.566 59.175 16.191 1.00 20.40 263 ALA N CA 1
ATOM 1971 C C . ALA A 1 263 ? 40.897 60.069 15.187 1.00 24.41 263 ALA N C 1
ATOM 1972 O O . ALA A 1 263 ? 41.090 61.286 15.285 1.00 22.97 263 ALA N O 1
ATOM 1974 N N . PHE A 1 264 ? 40.121 59.543 14.219 1.00 21.87 264 PHE N N 1
ATOM 1975 C CA . PHE A 1 264 ? 39.365 60.372 13.304 1.00 21.90 264 PHE N CA 1
ATOM 1976 C C . PHE A 1 264 ? 38.391 61.236 14.110 1.00 22.80 264 PHE N C 1
ATOM 1977 O O . PHE A 1 264 ? 37.787 60.712 15.073 1.00 21.95 264 PHE N O 1
ATOM 1985 N N . GLY A 1 265 ? 38.391 62.547 13.843 1.00 21.79 265 GLY N N 1
ATOM 1986 C CA . GLY A 1 265 ? 37.503 63.434 14.597 1.00 23.71 265 GLY N CA 1
ATOM 1987 C C . GLY A 1 265 ? 38.228 64.050 15.808 1.00 21.34 265 GLY N C 1
ATOM 1988 O O . GLY A 1 265 ? 37.586 64.920 16.397 1.00 24.05 265 GLY N O 1
ATOM 1989 N N . ASP A 1 266 ? 39.465 63.756 16.110 1.00 21.59 266 ASP N N 1
ATOM 1990 C CA . ASP A 1 266 ? 40.087 64.291 17.354 1.00 22.99 266 ASP N CA 1
ATOM 1991 C C . ASP A 1 266 ? 40.347 65.796 17.197 1.00 24.13 266 ASP N C 1
ATOM 1992 O O . ASP A 1 266 ? 40.428 66.433 18.252 1.00 23.71 266 ASP N O 1
ATOM 1997 N N . ASP A 1 267 ? 40.366 66.306 15.986 1.00 21.10 267 ASP N N 1
ATOM 1998 C CA . ASP A 1 267 ? 40.536 67.767 15.776 1.00 23.77 267 ASP N CA 1
ATOM 1999 C C . ASP A 1 267 ? 39.229 68.518 15.815 1.00 23.60 267 ASP N C 1
ATOM 2000 O O . ASP A 1 267 ? 39.180 69.752 15.670 1.00 26.03 267 ASP N O 1
ATOM 2005 N N . GLY A 1 268 ? 38.097 67.836 15.986 1.00 22.53 268 GLY N N 1
ATOM 2006 C CA . GLY A 1 268 ? 36.813 68.439 16.032 1.00 23.43 268 GLY N CA 1
ATOM 2007 C C . GLY A 1 268 ? 36.016 68.284 14.744 1.00 23.15 268 GLY N C 1
ATOM 2008 O O . GLY A 1 268 ? 34.896 68.802 14.705 1.00 22.56 268 GLY N O 1
ATOM 2009 N N . SER A 1 269 ? 36.520 67.488 13.777 1.00 23.09 269 SER N N 1
ATOM 2010 C CA . SER A 1 269 ? 35.751 67.408 12.508 1.00 24.48 269 SER N CA 1
ATOM 2011 C C . SER A 1 269 ? 34.517 66.543 12.551 1.00 24.63 269 SER N C 1
ATOM 2012 O O . SER A 1 269 ? 33.793 66.456 11.547 1.00 25.86 269 SER N O 1
ATOM 2015 N N . LEU A 1 270 ? 34.185 65.825 13.633 1.00 23.71 270 LEU N N 1
ATOM 2016 C CA . LEU A 1 270 ? 32.992 65.005 13.684 1.00 24.60 270 LEU N CA 1
ATOM 2017 C C . LEU A 1 270 ? 32.064 65.516 14.780 1.00 25.73 270 LEU N C 1
ATOM 2018 O O . LEU A 1 270 ? 31.106 64.889 15.212 1.00 24.65 270 LEU N O 1
ATOM 2023 N N . GLU A 1 271 ? 32.261 66.801 15.134 1.00 23.69 271 GLU N N 1
ATOM 2024 C CA . GLU A 1 271 ? 31.441 67.354 16.208 1.00 26.20 271 GLU N CA 1
ATOM 2025 C C . GLU A 1 271 ? 29.984 67.468 15.811 1.00 26.70 271 GLU N C 1
ATOM 2026 O O . GLU A 1 271 ? 29.178 67.410 16.738 1.00 27.65 271 GLU N O 1
ATOM 2032 N N . ASP A 1 272 ? 29.604 67.584 14.543 1.00 25.12 272 ASP N N 1
ATOM 2033 C CA . ASP A 1 272 ? 28.226 67.587 14.122 1.00 27.52 272 ASP N CA 1
ATOM 2034 C C . ASP A 1 272 ? 27.586 66.196 14.218 1.00 29.43 272 ASP N C 1
ATOM 2035 O O . ASP A 1 272 ? 26.354 66.091 14.086 1.00 30.08 272 ASP N O 1
ATOM 2040 N N . ILE A 1 273 ? 28.352 65.125 14.396 1.00 26.18 273 ILE N N 1
ATOM 2041 C CA . ILE A 1 273 ? 27.837 63.768 14.535 1.00 27.17 273 ILE N CA 1
ATOM 2042 C C . ILE A 1 273 ? 27.803 63.417 15.998 1.00 27.54 273 ILE N C 1
ATOM 2043 O O . ILE A 1 273 ? 26.950 62.636 16.447 1.00 30.78 273 ILE N O 1
ATOM 2048 N N . ARG A 1 274 ? 28.754 63.906 16.782 1.00 27.25 274 ARG N N 1
ATOM 2049 C CA . ARG A 1 274 ? 28.812 63.520 18.202 1.00 27.51 274 ARG N CA 1
ATOM 2050 C C . ARG A 1 274 ? 27.710 64.125 19.023 1.00 28.05 274 ARG N C 1
ATOM 2051 O O . ARG A 1 274 ? 27.273 65.259 18.764 1.00 31.75 274 ARG N O 1
ATOM 2059 N N . THR A 1 275 ? 27.224 63.358 20.004 1.00 27.67 275 THR N N 1
ATOM 2060 C CA . THR A 1 275 ? 26.093 63.766 20.835 1.00 26.36 275 THR N CA 1
ATOM 2061 C C . THR A 1 275 ? 26.531 64.058 22.239 1.00 27.40 275 THR N C 1
ATOM 2062 O O . THR A 1 275 ? 27.695 63.854 22.598 1.00 25.71 275 THR N O 1
ATOM 2066 N N . GLU A 1 276 ? 25.564 64.511 23.104 1.00 28.45 276 GLU N N 1
ATOM 2067 C CA . GLU A 1 276 ? 25.934 64.722 24.490 1.00 27.93 276 GLU N CA 1
ATOM 2068 C C . GLU A 1 276 ? 26.465 63.459 25.124 1.00 26.69 276 GLU N C 1
ATOM 2069 O O . GLU A 1 276 ? 27.384 63.538 25.960 1.00 27.61 276 GLU N O 1
ATOM 2075 N N . PHE A 1 277 ? 25.920 62.267 24.767 1.00 25.92 277 PHE N N 1
ATOM 2076 C CA . PHE A 1 277 ? 26.419 61.044 25.369 1.00 26.89 277 PHE N CA 1
ATOM 2077 C C . PHE A 1 277 ? 27.885 60.740 25.040 1.00 26.78 277 PHE N C 1
ATOM 2078 O O . PHE A 1 277 ? 28.671 60.228 25.868 1.00 25.06 277 PHE N O 1
ATOM 2086 N N . ASP A 1 278 ? 28.260 61.017 23.801 1.00 24.66 278 ASP N N 1
ATOM 2087 C CA . ASP A 1 278 ? 29.645 60.834 23.311 1.00 24.17 278 ASP N CA 1
ATOM 2088 C C . ASP A 1 278 ? 30.557 61.771 24.083 1.00 23.97 278 ASP N C 1
ATOM 2089 O O . ASP A 1 278 ? 31.641 61.467 24.571 1.00 24.41 278 ASP N O 1
ATOM 2094 N N . ARG A 1 279 ? 30.077 63.040 24.252 1.00 26.80 279 ARG N N 1
ATOM 2095 C CA . ARG A 1 279 ? 30.904 63.980 25.034 1.00 26.09 279 ARG N CA 1
ATOM 2096 C C . ARG A 1 279 ? 31.122 63.545 26.466 1.00 27.04 279 ARG N C 1
ATOM 2097 O O . ARG A 1 279 ? 32.186 63.757 27.040 1.00 27.70 279 ARG N O 1
ATOM 2111 N N . ALA A 1 280 ? 30.106 62.970 27.082 1.00 26.87 280 ALA N N 1
ATOM 2112 C CA . ALA A 1 280 ? 30.137 62.518 28.462 1.00 26.91 280 ALA N CA 1
ATOM 2113 C C . ALA A 1 280 ? 31.039 61.332 28.646 1.00 27.53 280 ALA N C 1
ATOM 2114 O O . ALA A 1 280 ? 31.988 61.308 29.442 1.00 26.32 280 ALA N O 1
ATOM 2116 N N . ILE A 1 281 ? 30.938 60.343 27.745 1.00 27.37 281 ILE N N 1
ATOM 2117 C CA . ILE A 1 281 ? 31.820 59.181 27.844 1.00 23.61 281 ILE N CA 1
ATOM 2118 C C . ILE A 1 281 ? 33.251 59.636 27.584 1.00 22.11 281 ILE N C 1
ATOM 2119 O O . ILE A 1 281 ? 34.141 59.160 28.291 1.00 24.68 281 ILE N O 1
ATOM 2124 N N . ASP A 1 282 ? 33.544 60.539 26.662 1.00 24.67 282 ASP N N 1
ATOM 2125 C CA . ASP A 1 282 ? 34.855 61.033 26.393 1.00 22.84 282 ASP N CA 1
ATOM 2126 C C . ASP A 1 282 ? 35.466 61.789 27.578 1.00 23.12 282 ASP N C 1
ATOM 2127 O O . ASP A 1 282 ? 36.581 61.480 27.954 1.00 25.19 282 ASP N O 1
ATOM 2132 N N . ALA A 1 283 ? 34.678 62.687 28.175 1.00 25.57 283 ALA N N 1
ATOM 2133 C CA . ALA A 1 283 ? 35.191 63.476 29.325 1.00 26.04 283 ALA N CA 1
ATOM 2134 C C . ALA A 1 283 ? 35.635 62.612 30.462 1.00 26.11 283 ALA N C 1
ATOM 2135 O O . ALA A 1 283 ? 36.747 62.810 31.023 1.00 27.54 283 ALA N O 1
ATOM 2137 N N . TYR A 1 284 ? 34.922 61.547 30.805 1.00 26.74 284 TYR N N 1
ATOM 2138 C CA . TYR A 1 284 ? 35.313 60.682 31.915 1.00 26.14 284 TYR N CA 1
ATOM 2139 C C . TYR A 1 284 ? 36.163 59.488 31.547 1.00 27.10 284 TYR N C 1
ATOM 2140 O O . TYR A 1 284 ? 36.424 58.616 32.376 1.00 25.15 284 TYR N O 1
ATOM 2149 N N . SER A 1 285 ? 36.703 59.418 30.291 1.00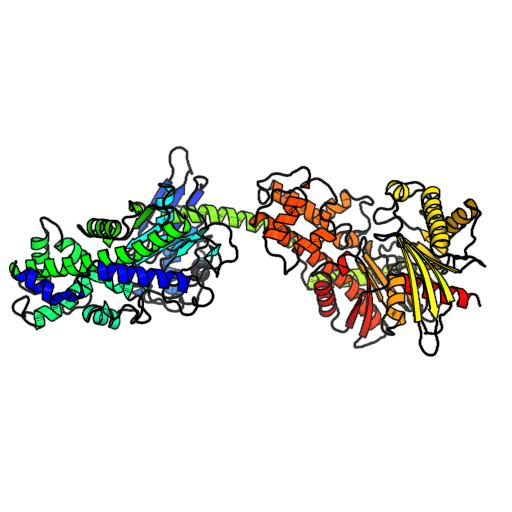 25.29 285 SER N N 1
ATOM 2150 C CA . SER A 1 285 ? 37.493 58.232 29.955 1.00 25.47 285 SER N CA 1
ATOM 2151 C C . SER A 1 285 ? 38.922 58.358 30.431 1.00 26.38 285 SER N C 1
ATOM 2152 O O . SER A 1 285 ? 39.278 59.476 30.833 1.00 26.87 285 SER N O 1
ATOM 2155 N N . LEU A 1 286 ? 39.794 57.390 30.208 1.00 25.79 286 LEU N N 1
ATOM 2156 C CA . LEU A 1 286 ? 41.213 57.495 30.486 1.00 27.29 286 LEU N CA 1
ATOM 2157 C C . LEU A 1 286 ? 41.936 58.531 29.631 1.00 28.74 286 LEU N C 1
ATOM 2158 O O . LEU A 1 286 ? 43.002 59.009 30.027 1.00 28.76 286 LEU N O 1
ATOM 2163 N N . ASN A 1 287 ? 41.487 58.778 28.407 1.00 24.50 287 ASN N N 1
ATOM 2164 C CA . ASN A 1 287 ? 42.106 59.653 27.424 1.00 26.18 287 ASN N CA 1
ATOM 2165 C C . ASN A 1 287 ? 41.199 60.712 26.843 1.00 26.44 287 ASN N C 1
ATOM 2166 O O . ASN A 1 287 ? 40.812 60.656 25.665 1.00 27.07 287 ASN N O 1
ATOM 2171 N N . PRO A 1 288 ? 40.659 61.672 27.607 1.00 28.96 288 PRO N N 1
ATOM 2172 C CA . PRO A 1 288 ? 39.738 62.667 27.114 1.00 28.72 288 PRO N CA 1
ATOM 2173 C C . PRO A 1 288 ? 40.187 63.454 25.906 1.00 28.56 288 PRO N C 1
ATOM 2174 O O . PRO A 1 288 ? 41.362 63.818 25.781 1.00 28.95 288 PRO N O 1
ATOM 2178 N N . GLY A 1 289 ? 39.304 63.610 24.940 1.00 25.65 289 GLY N N 1
ATOM 2179 C CA . GLY A 1 289 ? 39.586 64.321 23.701 1.00 26.14 289 GLY N CA 1
ATOM 2180 C C . GLY A 1 289 ? 40.217 63.453 22.635 1.00 24.06 289 GLY N C 1
ATOM 2181 O O . GLY A 1 289 ? 40.414 63.908 21.477 1.00 23.81 289 GLY N O 1
ATOM 2182 N N . LYS A 1 290 ? 40.637 62.220 22.925 1.00 22.83 290 LYS N N 1
ATOM 2183 C CA . LYS A 1 290 ? 41.357 61.367 22.010 1.00 22.39 290 LYS N CA 1
ATOM 2184 C C . LYS A 1 290 ? 40.600 60.051 21.704 1.00 20.49 290 LYS N C 1
ATOM 2185 O O . LYS A 1 290 ? 39.637 59.661 22.342 1.00 18.94 290 LYS N O 1
ATOM 2191 N N . GLN A 1 291 ? 40.844 59.589 20.477 1.00 20.69 291 GLN N N 1
ATOM 2192 C CA . GLN A 1 291 ? 40.138 58.404 19.905 1.00 15.92 291 GLN N CA 1
ATOM 2193 C C . GLN A 1 291 ? 38.652 58.661 19.888 1.00 16.29 291 GLN N C 1
ATOM 2194 O O . GLN A 1 291 ? 37.865 57.755 20.185 1.00 18.42 291 GLN N O 1
ATOM 2200 N N . LEU A 1 292 ? 38.172 59.794 19.402 1.00 18.59 292 LEU N N 1
ATOM 2201 C CA . LEU A 1 292 ? 36.754 60.095 19.455 1.00 19.32 292 LEU N CA 1
ATOM 2202 C C . LEU A 1 292 ? 35.895 59.249 18.534 1.00 19.21 292 LEU N C 1
ATOM 2203 O O . LEU A 1 292 ? 34.764 58.954 18.939 1.00 19.11 292 LEU N O 1
ATOM 2208 N N . PHE A 1 293 ? 36.419 58.958 17.355 1.00 19.30 293 PHE N N 1
ATOM 2209 C CA . PHE A 1 293 ? 35.645 58.027 16.469 1.00 19.83 293 PHE N CA 1
ATOM 2210 C C . PHE A 1 293 ? 35.523 56.668 17.104 1.00 19.52 293 PHE N C 1
ATOM 2211 O O . PHE A 1 293 ? 34.422 56.040 17.215 1.00 21.56 293 PHE N O 1
ATOM 2219 N N . GLU A 1 294 ? 36.615 56.126 17.607 1.00 18.33 294 GLU N N 1
ATOM 2220 C CA . GLU A 1 294 ? 36.654 54.845 18.278 1.00 20.12 294 GLU N CA 1
ATOM 2221 C C . GLU A 1 294 ? 35.636 54.773 19.403 1.00 22.32 294 GLU N C 1
ATOM 2222 O O . GLU A 1 294 ? 34.951 53.760 19.683 1.00 18.27 294 GLU N O 1
ATOM 2228 N N . LYS A 1 295 ? 35.514 55.866 20.196 1.00 20.14 295 LYS N N 1
ATOM 2229 C CA . LYS A 1 295 ? 34.557 55.902 21.313 1.00 21.77 295 LYS N CA 1
ATOM 2230 C C . LYS A 1 295 ? 33.133 55.886 20.819 1.00 22.05 295 LYS N C 1
ATOM 2231 O O . LYS A 1 295 ? 32.208 55.658 21.618 1.00 21.92 295 LYS N O 1
ATOM 2237 N N . MET A 1 296 ? 32.757 56.088 19.539 1.00 19.81 296 MET N N 1
ATOM 2238 C CA . MET A 1 296 ? 31.394 55.953 19.121 1.00 21.12 296 MET N CA 1
ATOM 2239 C C . MET A 1 296 ? 31.141 54.530 18.540 1.00 22.49 296 MET N C 1
ATOM 2240 O O . MET A 1 296 ? 30.013 54.187 18.145 1.00 22.72 296 MET N O 1
ATOM 2245 N N . VAL A 1 297 ? 32.233 53.747 18.508 1.00 24.19 297 VAL N N 1
ATOM 2246 C CA . VAL A 1 297 ? 32.151 52.449 17.794 1.00 21.20 297 VAL N CA 1
ATOM 2247 C C . VAL A 1 297 ? 32.483 51.216 18.588 1.00 22.29 297 VAL N C 1
ATOM 2248 O O . VAL A 1 297 ? 31.723 50.245 18.465 1.00 20.37 297 VAL N O 1
ATOM 2252 N N . SER A 1 298 ? 33.551 51.243 19.389 1.00 19.90 298 SER N N 1
ATOM 2253 C CA . SER A 1 298 ? 34.028 49.978 19.926 1.00 19.46 298 SER N CA 1
ATOM 2254 C C . SER A 1 298 ? 33.456 49.450 21.227 1.00 20.06 298 SER N C 1
ATOM 2255 O O . SER A 1 298 ? 32.748 50.107 21.968 1.00 21.50 298 SER N O 1
ATOM 2258 N N . GLY A 1 299 ? 33.764 48.206 21.501 1.00 19.57 299 GLY N N 1
ATOM 2259 C CA . GLY A 1 299 ? 33.240 47.355 22.567 1.00 22.40 299 GLY N CA 1
ATOM 2260 C C . GLY A 1 299 ? 33.544 47.917 23.964 1.00 23.80 299 GLY N C 1
ATOM 2261 O O . GLY A 1 299 ? 32.698 47.805 24.838 1.00 23.52 299 GLY N O 1
ATOM 2262 N N . MET A 1 300 ? 34.700 48.558 24.101 1.00 24.81 300 MET N N 1
ATOM 2263 C CA . MET A 1 300 ? 34.976 49.215 25.396 1.00 25.57 300 MET N CA 1
ATOM 2264 C C . MET A 1 300 ? 33.927 50.247 25.722 1.00 25.01 300 MET N C 1
ATOM 2265 O O . MET A 1 300 ? 33.652 50.544 26.907 1.00 26.98 300 MET N O 1
ATOM 2270 N N . TYR A 1 301 ? 33.351 50.966 24.762 1.00 22.62 301 TYR N N 1
ATOM 2271 C CA . TYR A 1 301 ? 32.454 52.064 24.972 1.00 23.03 301 TYR N CA 1
ATOM 2272 C C . TYR A 1 301 ? 30.987 51.875 24.709 1.00 23.91 301 TYR N C 1
ATOM 2273 O O . TYR A 1 301 ? 30.215 52.685 25.222 1.00 21.44 301 TYR N O 1
ATOM 2282 N N . LEU A 1 302 ? 30.491 50.902 23.907 1.00 22.20 302 LEU N N 1
ATOM 2283 C CA . LEU A 1 302 ? 29.073 50.935 23.562 1.00 23.49 302 LEU N CA 1
ATOM 2284 C C . LEU A 1 302 ? 28.155 50.697 24.775 1.00 24.50 302 LEU N C 1
ATOM 2285 O O . LEU A 1 302 ? 27.163 51.398 24.774 1.00 25.06 302 LEU N O 1
ATOM 2290 N N . GLY A 1 303 ? 28.504 49.762 25.645 1.00 25.77 303 GLY N N 1
ATOM 2291 C CA . GLY A 1 303 ? 27.591 49.551 26.786 1.00 27.25 303 GLY N CA 1
ATOM 2292 C C . GLY A 1 303 ? 27.556 50.798 27.645 1.00 26.72 303 GLY N C 1
ATOM 2293 O O . GLY A 1 303 ? 26.432 51.149 28.080 1.00 28.22 303 GLY N O 1
ATOM 2294 N N . GLU A 1 304 ? 28.593 51.523 27.883 1.00 25.69 304 GLU N N 1
ATOM 2295 C CA . GLU A 1 304 ? 28.623 52.743 28.687 1.00 27.45 304 GLU N CA 1
ATOM 2296 C C . GLU A 1 304 ? 27.856 53.822 27.972 1.00 28.51 304 GLU N C 1
ATOM 2297 O O . GLU A 1 304 ? 27.064 54.500 28.622 1.00 29.35 304 GLU N O 1
ATOM 2303 N N . LEU A 1 305 ? 27.795 53.915 26.647 1.00 27.06 305 LEU N N 1
ATOM 2304 C CA . LEU A 1 305 ? 26.992 54.903 25.950 1.00 25.11 305 LEU N CA 1
ATOM 2305 C C . LEU A 1 305 ? 25.504 54.620 26.248 1.00 27.75 305 LEU N C 1
ATOM 2306 O O . LEU A 1 305 ? 24.714 55.495 26.596 1.00 28.50 305 LEU N O 1
ATOM 2311 N N . VAL A 1 306 ? 25.117 53.353 26.113 1.00 26.56 306 VAL N N 1
ATOM 2312 C CA . VAL A 1 306 ? 23.772 52.894 26.456 1.00 26.70 306 VAL N CA 1
ATOM 2313 C C . VAL A 1 306 ? 23.542 53.268 27.907 1.00 27.50 306 VAL N C 1
ATOM 2314 O O . VAL A 1 306 ? 22.511 53.892 28.158 1.00 29.79 306 VAL N O 1
ATOM 2318 N N . ARG A 1 307 ? 24.334 52.903 28.892 1.00 31.58 307 ARG N N 1
ATOM 2319 C CA . ARG A 1 307 ? 24.055 53.295 30.297 1.00 33.06 307 ARG N CA 1
ATOM 2320 C C . ARG A 1 307 ? 23.817 54.783 30.452 1.00 33.82 307 ARG N C 1
ATOM 2321 O O . ARG A 1 307 ? 22.841 55.202 31.112 1.00 33.75 307 ARG N O 1
ATOM 2329 N N . LEU A 1 308 ? 24.689 55.630 29.870 1.00 32.73 308 LEU N N 1
ATOM 2330 C CA . LEU A 1 308 ? 24.481 57.070 29.944 1.00 32.76 308 LEU N CA 1
ATOM 2331 C C . LEU A 1 308 ? 23.117 57.475 29.399 1.00 34.23 308 LEU N C 1
ATOM 2332 O O . LEU A 1 308 ? 22.483 58.410 29.943 1.00 32.56 308 LEU N O 1
ATOM 2337 N N . ILE A 1 309 ? 22.683 56.842 28.297 1.00 33.44 309 ILE N N 1
ATOM 2338 C CA . ILE A 1 309 ? 21.393 57.197 27.705 1.00 33.17 309 ILE N CA 1
ATOM 2339 C C . ILE A 1 309 ? 20.228 56.785 28.626 1.00 35.29 309 ILE N C 1
ATOM 2340 O O . ILE A 1 309 ? 19.243 57.512 28.784 1.00 36.02 309 ILE N O 1
ATOM 2345 N N . LEU A 1 310 ? 20.373 55.601 29.228 1.00 34.29 310 LEU N N 1
ATOM 2346 C CA . LEU A 1 310 ? 19.305 55.159 30.148 1.00 37.41 310 LEU N CA 1
ATOM 2347 C C . LEU A 1 310 ? 19.197 56.089 31.371 1.00 39.38 310 LEU N C 1
ATOM 2348 O O . LEU A 1 310 ? 18.086 56.320 31.872 1.00 39.78 310 LEU N O 1
ATOM 2353 N N . VAL A 1 311 ? 20.333 56.475 31.925 1.00 39.04 311 VAL N N 1
ATOM 2354 C CA . VAL A 1 311 ? 20.358 57.400 33.049 1.00 42.78 311 VAL N CA 1
ATOM 2355 C C . VAL A 1 311 ? 19.626 58.678 32.676 1.00 44.23 311 VAL N C 1
ATOM 2356 O O . VAL A 1 311 ? 18.640 59.013 33.363 1.00 47.16 311 VAL N O 1
ATOM 2360 N N . LYS A 1 312 ? 19.924 59.350 31.573 1.00 44.86 312 LYS N N 1
ATOM 2361 C CA . LYS A 1 312 ? 19.181 60.562 31.206 1.00 44.82 312 LYS N CA 1
ATOM 2362 C C . LYS A 1 312 ? 17.684 60.307 31.074 1.00 45.30 312 LYS N C 1
ATOM 2363 O O . LYS A 1 312 ? 16.812 61.061 31.539 1.00 44.06 312 LYS N O 1
ATOM 2369 N N . MET A 1 313 ? 17.309 59.247 30.379 1.00 45.12 313 MET N N 1
ATOM 2370 C CA . MET A 1 313 ? 15.916 58.858 30.167 1.00 45.63 313 MET N CA 1
ATOM 2371 C C . MET A 1 313 ? 15.165 58.612 31.478 1.00 47.26 313 MET N C 1
ATOM 2372 O O . MET A 1 313 ? 14.026 59.029 31.691 1.00 47.89 313 MET N O 1
ATOM 2377 N N . ALA A 1 314 ? 15.819 57.923 32.403 1.00 48.89 314 ALA N N 1
ATOM 2378 C CA . ALA A 1 314 ? 15.294 57.635 33.728 1.00 50.72 314 ALA N CA 1
ATOM 2379 C C . ALA A 1 314 ? 15.029 58.958 34.455 1.00 53.24 314 ALA N C 1
ATOM 2380 O O . ALA A 1 314 ? 13.940 59.184 34.969 1.00 53.43 314 ALA N O 1
ATOM 2382 N N . LYS A 1 315 ? 16.025 59.849 34.409 1.00 54.01 315 LYS N N 1
ATOM 2383 C CA . LYS A 1 315 ? 15.921 61.171 35.010 1.00 54.98 315 LYS N CA 1
ATOM 2384 C C . LYS A 1 315 ? 14.735 61.941 34.445 1.00 55.37 315 LYS N C 1
ATOM 2385 O O . LYS A 1 315 ? 14.105 62.700 35.186 1.00 54.96 315 LYS N O 1
ATOM 2391 N N . GLU A 1 316 ? 14.384 61.738 33.178 1.00 55.67 316 GLU N N 1
ATOM 2392 C CA . GLU A 1 316 ? 13.228 62.368 32.578 1.00 55.79 316 GLU N CA 1
ATOM 2393 C C . GLU A 1 316 ? 11.972 61.527 32.782 1.00 55.36 316 GLU N C 1
ATOM 2394 O O . GLU A 1 316 ? 10.957 61.794 32.137 1.00 55.25 316 GLU N O 1
ATOM 2400 N N . GLY A 1 317 ? 12.021 60.445 33.544 1.00 55.59 317 GLY N N 1
ATOM 2401 C CA . GLY A 1 317 ? 10.861 59.610 33.799 1.00 55.92 317 GLY N CA 1
ATOM 2402 C C . GLY A 1 317 ? 10.401 58.781 32.617 1.00 56.50 317 GLY N C 1
ATOM 2403 O O . GLY A 1 317 ? 9.299 58.228 32.627 1.00 56.48 317 GLY N O 1
ATOM 2404 N N . LEU A 1 318 ? 11.261 58.621 31.611 1.00 54.86 318 LEU N N 1
ATOM 2405 C CA . LEU A 1 318 ? 10.943 57.866 30.415 1.00 53.97 318 LEU N CA 1
ATOM 2406 C C . LEU A 1 318 ? 11.212 56.383 30.616 1.00 52.16 318 LEU N C 1
ATOM 2407 O O . LEU A 1 318 ? 10.744 55.541 29.854 1.00 52.19 318 LEU N O 1
ATOM 2412 N N . LEU A 1 319 ? 11.941 56.043 31.671 1.00 50.32 319 LEU N N 1
ATOM 2413 C CA . LEU A 1 319 ? 12.229 54.648 31.947 1.00 50.64 319 LEU N CA 1
ATOM 2414 C C . LEU A 1 319 ? 12.054 54.431 33.446 1.00 49.78 319 LEU N C 1
ATOM 2415 O O . LEU A 1 319 ? 12.313 55.325 34.248 1.00 48.85 319 LEU N O 1
ATOM 2420 N N . PHE A 1 320 ? 11.699 53.206 33.802 1.00 49.43 320 PHE N N 1
ATOM 2421 C CA . PHE A 1 320 ? 11.587 52.767 35.183 1.00 51.18 320 PHE N CA 1
ATOM 2422 C C . PHE A 1 320 ? 10.756 53.696 36.060 1.00 52.43 320 PHE N C 1
ATOM 2423 O O . PHE A 1 320 ? 11.054 53.864 37.248 1.00 52.13 320 PHE N O 1
ATOM 2431 N N . GLU A 1 321 ? 9.779 54.399 35.518 1.00 53.68 321 GLU N N 1
ATOM 2432 C CA . GLU A 1 321 ? 8.986 55.393 36.225 1.00 58.44 321 GLU N CA 1
ATOM 2433 C C . GLU A 1 321 ? 9.883 56.355 36.993 1.00 59.01 321 GLU N C 1
ATOM 2434 O O . GLU A 1 321 ? 9.577 56.738 38.127 1.00 59.51 321 GLU N O 1
ATOM 2440 N N . GLY A 1 322 ? 11.028 56.743 36.434 1.00 58.58 322 GLY N N 1
ATOM 2441 C CA . GLY A 1 322 ? 11.969 57.632 37.078 1.00 58.45 322 GLY N CA 1
ATOM 2442 C C . GLY A 1 322 ? 12.828 56.969 38.135 1.00 58.71 322 GLY N C 1
ATOM 2443 O O . GLY A 1 322 ? 13.608 57.694 38.759 1.00 58.85 322 GLY N O 1
ATOM 2444 N N . ARG A 1 323 ? 12.731 55.671 38.358 1.00 59.62 323 ARG N N 1
ATOM 2445 C CA . ARG A 1 323 ? 13.566 55.002 39.346 1.00 61.68 323 ARG N CA 1
ATOM 2446 C C . ARG A 1 323 ? 15.032 55.050 38.915 1.00 61.74 323 ARG N C 1
ATOM 2447 O O . ARG A 1 323 ? 15.373 54.773 37.761 1.00 61.79 323 ARG N O 1
ATOM 2462 N N . ILE A 1 324 ? 15.924 55.464 39.799 1.00 61.17 324 ILE N N 1
ATOM 2463 C CA . ILE A 1 324 ? 17.341 55.564 39.509 1.00 60.77 324 ILE N CA 1
ATOM 2464 C C . ILE A 1 324 ? 18.128 55.015 40.696 1.00 60.22 324 ILE N C 1
ATOM 2465 O O . ILE A 1 324 ? 18.049 55.508 41.822 1.00 60.54 324 ILE N O 1
ATOM 2470 N N . THR A 1 325 ? 18.887 53.966 40.420 1.00 58.32 325 THR N N 1
ATOM 2471 C CA . THR A 1 325 ? 19.695 53.354 41.465 1.00 57.34 325 THR N CA 1
ATOM 2472 C C . THR A 1 325 ? 21.142 53.777 41.279 1.00 57.27 325 THR N C 1
ATOM 2473 O O . THR A 1 325 ? 21.578 54.189 40.203 1.00 57.03 325 THR N O 1
ATOM 2477 N N . PRO A 1 326 ? 21.928 53.594 42.326 1.00 56.72 326 PRO N N 1
ATOM 2478 C CA . PRO A 1 326 ? 23.350 53.888 42.281 1.00 56.20 326 PRO N CA 1
ATOM 2479 C C . PRO A 1 326 ? 24.062 52.921 41.347 1.00 55.52 326 PRO N C 1
ATOM 2480 O O . PRO A 1 326 ? 25.085 53.241 40.740 1.00 55.65 326 PRO N O 1
ATOM 2484 N N . GLU A 1 327 ? 23.536 51.694 41.248 1.00 53.41 327 GLU N N 1
ATOM 2485 C CA . GLU A 1 327 ? 24.104 50.710 40.341 1.00 51.65 327 GLU N CA 1
ATOM 2486 C C . GLU A 1 327 ? 23.926 51.261 38.924 1.00 49.79 327 GLU N C 1
ATOM 2487 O O . GLU A 1 327 ? 24.908 51.326 38.193 1.00 50.51 327 GLU N O 1
ATOM 2493 N N . LEU A 1 328 ? 22.734 51.720 38.584 1.00 47.24 328 LEU N N 1
ATOM 2494 C CA . LEU A 1 328 ? 22.490 52.359 37.303 1.00 46.47 328 LEU N CA 1
ATOM 2495 C C . LEU A 1 328 ? 23.458 53.519 37.086 1.00 46.53 328 LEU N C 1
ATOM 2496 O O . LEU A 1 328 ? 23.938 53.766 35.980 1.00 46.14 328 LEU N O 1
ATOM 2501 N N . LEU A 1 329 ? 23.727 54.305 38.137 1.00 45.37 329 LEU N N 1
ATOM 2502 C CA . LEU A 1 329 ? 24.628 55.428 38.057 1.00 45.35 329 LEU N CA 1
ATOM 2503 C C . LEU A 1 329 ? 26.105 55.038 38.049 1.00 44.91 329 LEU N C 1
ATOM 2504 O O . LEU A 1 329 ? 26.884 55.981 37.910 1.00 44.24 329 LEU N O 1
ATOM 2509 N N . THR A 1 330 ? 26.475 53.777 38.214 1.00 43.97 330 THR N N 1
ATOM 2510 C CA . THR A 1 330 ? 27.859 53.369 38.231 1.00 43.43 330 THR N CA 1
ATOM 2511 C C . THR A 1 330 ? 28.460 53.183 36.834 1.00 45.08 330 THR N C 1
ATOM 2512 O O . THR A 1 330 ? 28.118 52.284 36.063 1.00 44.23 330 THR N O 1
ATOM 2516 N N . ARG A 1 331 ? 29.423 54.043 36.534 1.00 44.76 331 ARG N N 1
ATOM 2517 C CA . ARG A 1 331 ? 30.148 54.010 35.260 1.00 44.31 331 ARG N CA 1
ATOM 2518 C C . ARG A 1 331 ? 30.675 52.620 35.027 1.00 42.95 331 ARG N C 1
ATOM 2519 O O . ARG A 1 331 ? 31.192 51.955 35.944 1.00 42.91 331 ARG N O 1
ATOM 2527 N N . GLY A 1 332 ? 30.470 52.038 33.838 1.00 41.64 332 GLY N N 1
ATOM 2528 C CA . GLY A 1 332 ? 30.972 50.693 33.563 1.00 39.51 332 GLY N CA 1
ATOM 2529 C C . GLY A 1 332 ? 30.117 49.514 33.990 1.00 40.20 332 GLY N C 1
ATOM 2530 O O . GLY A 1 332 ? 30.348 48.366 33.562 1.00 38.54 332 GLY N O 1
ATOM 2531 N N . LYS A 1 333 ? 29.010 49.794 34.668 1.00 37.83 333 LYS N N 1
ATOM 2532 C CA . LYS A 1 333 ? 28.121 48.769 35.175 1.00 38.66 333 LYS N CA 1
ATOM 2533 C C . LYS A 1 333 ? 27.271 48.060 34.124 1.00 37.83 333 LYS N C 1
ATOM 2534 O O . LYS A 1 333 ? 26.746 46.985 34.404 1.00 37.92 333 LYS N O 1
ATOM 2540 N N . PHE A 1 334 ? 27.126 48.649 32.947 1.00 35.25 334 PHE N N 1
ATOM 2541 C CA . PHE A 1 334 ? 26.354 48.054 31.866 1.00 35.00 334 PHE N CA 1
ATOM 2542 C C . PHE A 1 334 ? 27.345 47.871 30.690 1.00 34.34 334 PHE N C 1
ATOM 2543 O O . PHE A 1 334 ? 27.764 48.890 30.131 1.00 33.21 334 PHE N O 1
ATOM 2551 N N . ASN A 1 335 ? 27.693 46.634 30.402 1.00 31.53 335 ASN N N 1
ATOM 2552 C CA . ASN A 1 335 ? 28.714 46.476 29.363 1.00 32.76 335 ASN N CA 1
ATOM 2553 C C . ASN A 1 335 ? 28.169 46.146 27.979 1.00 29.72 335 ASN N C 1
ATOM 2554 O O . ASN A 1 335 ? 26.984 45.951 27.753 1.00 30.46 335 ASN N O 1
ATOM 2563 N N . THR A 1 336 ? 29.137 46.053 27.041 1.00 27.55 336 THR N N 1
ATOM 2564 C CA . THR A 1 336 ? 28.744 45.737 25.654 1.00 27.48 336 THR N CA 1
ATOM 2565 C C . THR A 1 336 ? 28.251 44.320 25.522 1.00 25.61 336 THR N C 1
ATOM 2566 O O . THR A 1 336 ? 27.408 44.015 24.660 1.00 27.55 336 THR N O 1
ATOM 2570 N N . SER A 1 337 ? 28.701 43.408 26.400 1.00 28.87 337 SER N N 1
ATOM 2571 C CA . SER A 1 337 ? 28.141 42.058 26.452 1.00 30.96 337 SER N CA 1
ATOM 2572 C C . SER A 1 337 ? 26.653 42.102 26.782 1.00 31.33 337 SER N C 1
ATOM 2573 O O . SER A 1 337 ? 25.851 41.313 26.266 1.00 31.88 337 SER N O 1
ATOM 2576 N N . ASP A 1 338 ? 26.266 43.030 27.670 1.00 31.51 338 ASP N N 1
ATOM 2577 C CA . ASP A 1 338 ? 24.809 43.208 27.965 1.00 31.09 338 ASP N CA 1
ATOM 2578 C C . ASP A 1 338 ? 24.111 43.711 26.715 1.00 31.47 338 ASP N C 1
ATOM 2579 O O . ASP A 1 338 ? 22.990 43.264 26.459 1.00 32.64 338 ASP N O 1
ATOM 2584 N N . VAL A 1 339 ? 24.757 44.609 25.954 1.00 29.72 339 VAL N N 1
ATOM 2585 C CA . VAL A 1 339 ? 24.054 45.104 24.745 1.00 27.97 339 VAL N CA 1
ATOM 2586 C C . VAL A 1 339 ? 23.812 43.916 23.809 1.00 25.69 339 VAL N C 1
ATOM 2587 O O . VAL A 1 339 ? 22.747 43.806 23.204 1.00 25.14 339 VAL N O 1
ATOM 2591 N N . SER A 1 340 ? 24.837 43.101 23.645 1.00 26.40 340 SER N N 1
ATOM 2592 C CA . SER A 1 340 ? 24.791 41.904 22.802 1.00 28.89 340 SER N CA 1
ATOM 2593 C C . SER A 1 340 ? 23.713 40.900 23.249 1.00 30.31 340 SER N C 1
ATOM 2594 O O . SER A 1 340 ? 22.888 40.466 22.425 1.00 29.75 340 SER N O 1
ATOM 2597 N N . ALA A 1 341 ? 23.649 40.629 24.556 1.00 31.17 341 ALA N N 1
ATOM 2598 C CA . ALA A 1 341 ? 22.641 39.700 25.078 1.00 31.78 341 ALA N CA 1
ATOM 2599 C C . ALA A 1 341 ? 21.246 40.245 24.846 1.00 32.47 341 ALA N C 1
ATOM 2600 O O . ALA A 1 341 ? 20.353 39.553 24.370 1.00 32.33 341 ALA N O 1
ATOM 2602 N N . ILE A 1 342 ? 21.054 41.538 25.078 1.00 33.18 342 ILE N N 1
ATOM 2603 C CA . ILE A 1 342 ? 19.777 42.204 24.876 1.00 31.03 342 ILE N CA 1
ATOM 2604 C C . ILE A 1 342 ? 19.346 42.211 23.426 1.00 32.17 342 ILE N C 1
ATOM 2605 O O . ILE A 1 342 ? 18.127 42.213 23.155 1.00 30.81 342 ILE N O 1
ATOM 2610 N N . GLU A 1 343 ? 20.244 42.211 22.420 1.00 29.88 343 GLU N N 1
ATOM 2611 C CA . GLU A 1 343 ? 19.820 42.247 21.049 1.00 27.99 343 GLU N CA 1
ATOM 2612 C C . GLU A 1 343 ? 19.578 40.846 20.486 1.00 31.28 343 GLU N C 1
ATOM 2613 O O . GLU A 1 343 ? 19.292 40.768 19.296 1.00 29.10 343 GLU N O 1
ATOM 2619 N N . LYS A 1 344 ? 19.695 39.789 21.285 1.00 31.18 344 LYS N N 1
ATOM 2620 C CA . LYS A 1 344 ? 19.414 38.459 20.725 1.00 35.47 344 LYS N CA 1
ATOM 2621 C C . LYS A 1 344 ? 17.964 38.323 20.252 1.00 36.84 344 LYS N C 1
ATOM 2622 O O . LYS A 1 344 ? 17.040 38.735 20.936 1.00 35.32 344 LYS N O 1
ATOM 2628 N N . ASN A 1 345 ? 17.767 37.636 19.137 1.00 39.00 345 ASN N N 1
ATOM 2629 C CA . ASN A 1 345 ? 16.465 37.457 18.512 1.00 43.88 345 ASN N CA 1
ATOM 2630 C C . ASN A 1 345 ? 15.401 36.906 19.456 1.00 44.98 345 ASN N C 1
ATOM 2631 O O . ASN A 1 345 ? 14.372 37.579 19.571 1.00 48.63 345 ASN N O 1
ATOM 2636 N N . LYS A 1 346 ? 15.603 35.743 20.046 1.00 45.37 346 LYS N N 1
ATOM 2637 C CA . LYS A 1 346 ? 14.463 35.210 20.833 1.00 47.13 346 LYS N CA 1
ATOM 2638 C C . LYS A 1 346 ? 14.517 35.567 22.293 1.00 45.70 346 LYS N C 1
ATOM 2639 O O . LYS A 1 346 ? 13.483 35.800 22.932 1.00 46.95 346 LYS N O 1
ATOM 2645 N N . GLU A 1 347 ? 15.698 35.650 22.870 1.00 45.36 347 GLU N N 1
ATOM 2646 C CA . GLU A 1 347 ? 15.886 35.862 24.300 1.00 45.01 347 GLU N CA 1
ATOM 2647 C C . GLU A 1 347 ? 16.200 37.279 24.724 1.00 42.48 347 GLU N C 1
ATOM 2648 O O . GLU A 1 347 ? 16.219 37.574 25.924 1.00 42.70 347 GLU N O 1
ATOM 2654 N N . GLY A 1 348 ? 16.386 38.184 23.781 1.00 41.75 348 GLY N N 1
ATOM 2655 C CA . GLY A 1 348 ? 16.758 39.554 24.049 1.00 40.29 348 GLY N CA 1
ATOM 2656 C C . GLY A 1 348 ? 15.965 40.225 25.147 1.00 40.61 348 GLY N C 1
ATOM 2657 O O . GLY A 1 348 ? 16.481 40.739 26.139 1.00 39.19 348 GLY N O 1
ATOM 2658 N N . LEU A 1 349 ? 14.636 40.244 25.002 1.00 40.61 349 LEU N N 1
ATOM 2659 C CA . LEU A 1 349 ? 13.785 40.932 25.982 1.00 40.74 349 LEU N CA 1
ATOM 2660 C C . LEU A 1 349 ? 13.881 40.308 27.360 1.00 40.30 349 LEU N C 1
ATOM 2661 O O . LEU A 1 349 ? 13.896 41.010 28.377 1.00 38.93 349 LEU N O 1
ATOM 2666 N N . HIS A 1 350 ? 13.997 38.988 27.385 1.00 41.86 350 HIS N N 1
ATOM 2667 C CA . HIS A 1 350 ? 14.165 38.242 28.619 1.00 43.85 350 HIS N CA 1
ATOM 2668 C C . HIS A 1 350 ? 15.484 38.643 29.262 1.00 42.75 350 HIS N C 1
ATOM 2669 O O . HIS A 1 350 ? 15.538 38.917 30.454 1.00 42.48 350 HIS N O 1
ATOM 2676 N N . ASN A 1 351 ? 16.549 38.662 28.466 1.00 41.43 351 ASN N N 1
ATOM 2677 C CA . ASN A 1 351 ? 17.870 39.083 28.934 1.00 38.39 351 ASN N CA 1
ATOM 2678 C C . ASN A 1 351 ? 17.809 40.515 29.431 1.00 36.48 351 ASN N C 1
ATOM 2679 O O . ASN A 1 351 ? 18.376 40.772 30.488 1.00 37.42 351 ASN N O 1
ATOM 2684 N N . ALA A 1 352 ? 17.112 41.413 28.745 1.00 35.39 352 ALA N N 1
ATOM 2685 C CA . ALA A 1 352 ? 16.995 42.794 29.192 1.00 37.78 352 ALA N CA 1
ATOM 2686 C C . ALA A 1 352 ? 16.401 42.838 30.605 1.00 40.33 352 ALA N C 1
ATOM 2687 O O . ALA A 1 352 ? 16.822 43.580 31.501 1.00 40.27 352 ALA N O 1
ATOM 2689 N N . LYS A 1 353 ? 15.353 42.014 30.773 1.00 41.95 353 LYS N N 1
ATOM 2690 C CA . LYS A 1 353 ? 14.678 41.956 32.069 1.00 44.58 353 LYS N CA 1
ATOM 2691 C C . LYS A 1 353 ? 15.620 41.583 33.201 1.00 43.73 353 LYS N C 1
ATOM 2692 O O . LYS A 1 353 ? 15.709 42.299 34.214 1.00 44.31 353 LYS N O 1
ATOM 2698 N N . GLU A 1 354 ? 16.347 40.495 33.046 1.00 42.79 354 GLU N N 1
ATOM 2699 C CA . GLU A 1 354 ? 17.299 40.020 34.029 1.00 44.39 354 GLU N CA 1
ATOM 2700 C C . GLU A 1 354 ? 18.389 41.061 34.293 1.00 43.90 354 GLU N C 1
ATOM 2701 O O . GLU A 1 354 ? 18.682 41.404 35.439 1.00 42.99 354 GLU N O 1
ATOM 2707 N N . ILE A 1 355 ? 19.024 41.509 33.190 1.00 41.18 355 ILE N N 1
ATOM 2708 C CA . ILE A 1 355 ? 20.042 42.539 33.300 1.00 39.38 355 ILE N CA 1
ATOM 2709 C C . ILE A 1 355 ? 19.501 43.751 34.054 1.00 38.67 355 ILE N C 1
ATOM 2710 O O . ILE A 1 355 ? 20.163 44.157 35.013 1.00 38.47 355 ILE N O 1
ATOM 2715 N N . LEU A 1 356 ? 18.393 44.343 33.615 1.00 40.04 356 LEU N N 1
ATOM 2716 C CA . LEU A 1 356 ? 17.899 45.558 34.273 1.00 42.79 356 LEU N CA 1
ATOM 2717 C C . LEU A 1 356 ? 17.486 45.299 35.712 1.00 44.60 356 LEU N C 1
ATOM 2718 O O . LEU A 1 356 ? 17.801 46.068 36.628 1.00 44.27 356 LEU N O 1
ATOM 2723 N N . THR A 1 357 ? 16.877 44.134 35.959 1.00 45.18 357 THR N N 1
ATOM 2724 C CA . THR A 1 357 ? 16.506 43.732 37.321 1.00 46.75 357 THR N CA 1
ATOM 2725 C C . THR A 1 357 ? 17.712 43.791 38.232 1.00 48.63 357 THR N C 1
ATOM 2726 O O . THR A 1 357 ? 17.650 44.419 39.297 1.00 48.91 357 THR N O 1
ATOM 2730 N N . ARG A 1 358 ? 18.869 43.311 37.769 1.00 50.86 358 ARG N N 1
ATOM 2731 C CA . ARG A 1 358 ? 20.094 43.424 38.531 1.00 53.86 358 ARG N CA 1
ATOM 2732 C C . ARG A 1 358 ? 20.572 44.862 38.675 1.00 55.18 358 ARG N C 1
ATOM 2733 O O . ARG A 1 358 ? 21.384 45.107 39.576 1.00 55.47 358 ARG N O 1
ATOM 2741 N N . LEU A 1 359 ? 20.063 45.833 37.919 1.00 56.22 359 LEU N N 1
ATOM 2742 C CA . LEU A 1 359 ? 20.508 47.212 38.066 1.00 57.99 359 LEU N CA 1
ATOM 2743 C C . LEU A 1 359 ? 19.943 47.840 39.337 1.00 58.90 359 LEU N C 1
ATOM 2744 O O . LEU A 1 359 ? 20.279 48.953 39.734 1.00 58.00 359 LEU N O 1
ATOM 2749 N N . GLY A 1 360 ? 18.989 47.145 39.956 1.00 59.73 360 GLY N N 1
ATOM 2750 C CA . GLY A 1 360 ? 18.354 47.632 41.174 1.00 60.84 360 GLY N CA 1
ATOM 2751 C C . GLY A 1 360 ? 16.958 48.098 40.765 1.00 61.48 360 GLY N C 1
ATOM 2752 O O . GLY A 1 360 ? 16.142 48.421 41.636 1.00 62.55 360 GLY N O 1
ATOM 2753 N N . VAL A 1 361 ? 16.747 48.187 39.441 1.00 60.96 361 VAL N N 1
ATOM 2754 C CA . VAL A 1 361 ? 15.374 48.570 39.099 1.00 61.42 361 VAL N CA 1
ATOM 2755 C C . VAL A 1 361 ? 14.581 47.255 39.143 1.00 61.50 361 VAL N C 1
ATOM 2756 O O . VAL A 1 361 ? 14.888 46.114 39.490 1.00 61.14 361 VAL N O 1
ATOM 2760 N N . GLU A 1 362 ? 13.341 47.460 38.793 1.00 60.74 362 GLU N N 1
ATOM 2761 C CA . GLU A 1 362 ? 12.193 46.608 38.693 1.00 60.29 362 GLU N CA 1
ATOM 2762 C C . GLU A 1 362 ? 11.625 47.090 37.351 1.00 58.43 362 GLU N C 1
ATOM 2763 O O . GLU A 1 362 ? 10.718 47.908 37.271 1.00 57.23 362 GLU N O 1
ATOM 2769 N N . PRO A 1 363 ? 12.340 46.721 36.289 1.00 57.97 363 PRO N N 1
ATOM 2770 C CA . PRO A 1 363 ? 11.959 47.134 34.956 1.00 57.17 363 PRO N CA 1
ATOM 2771 C C . PRO A 1 363 ? 10.639 46.494 34.555 1.00 57.47 363 PRO N C 1
ATOM 2772 O O . PRO A 1 363 ? 10.393 45.328 34.852 1.00 56.46 363 PRO N O 1
ATOM 2776 N N . SER A 1 364 ? 9.811 47.297 33.901 1.00 57.30 364 SER N N 1
ATOM 2777 C CA . SER A 1 364 ? 8.586 46.757 33.338 1.00 57.34 364 SER N CA 1
ATOM 2778 C C . SER A 1 364 ? 8.968 46.093 32.007 1.00 58.86 364 SER N C 1
ATOM 2779 O O . SER A 1 364 ? 10.111 46.205 31.527 1.00 58.29 364 SER N O 1
ATOM 2782 N N . ASP A 1 365 ? 7.969 45.481 31.383 1.00 59.06 365 ASP N N 1
ATOM 2783 C CA . ASP A 1 365 ? 8.158 44.818 30.097 1.00 60.00 365 ASP N CA 1
ATOM 2784 C C . ASP A 1 365 ? 8.391 45.886 29.036 1.00 59.38 365 ASP N C 1
ATOM 2785 O O . ASP A 1 365 ? 9.263 45.730 28.189 1.00 59.29 365 ASP N O 1
ATOM 2790 N N . ASP A 1 366 ? 7.642 46.989 29.139 1.00 58.37 366 ASP N N 1
ATOM 2791 C CA . ASP A 1 366 ? 7.828 48.091 28.207 1.00 57.14 366 ASP N CA 1
ATOM 2792 C C . ASP A 1 366 ? 9.243 48.685 28.355 1.00 54.66 366 ASP N C 1
ATOM 2793 O O . ASP A 1 366 ? 9.750 49.151 27.345 1.00 54.45 366 ASP N O 1
ATOM 2798 N N . ASP A 1 367 ? 9.781 48.702 29.561 1.00 51.31 367 ASP N N 1
ATOM 2799 C CA . ASP A 1 367 ? 11.109 49.202 29.821 1.00 49.31 367 ASP N CA 1
ATOM 2800 C C . ASP A 1 367 ? 12.127 48.342 29.064 1.00 48.16 367 ASP N C 1
ATOM 2801 O O . ASP A 1 367 ? 13.101 48.847 28.516 1.00 46.71 367 ASP N O 1
ATOM 2806 N N . CYS A 1 368 ? 11.893 47.037 29.041 1.00 45.23 368 CYS N N 1
ATOM 2807 C CA . CYS A 1 368 ? 12.737 46.096 28.326 1.00 43.79 368 CYS N CA 1
ATOM 2808 C C . CYS A 1 368 ? 12.756 46.342 26.825 1.00 43.74 368 CYS N C 1
ATOM 2809 O O . CYS A 1 368 ? 13.837 46.288 26.213 1.00 41.75 368 CYS N O 1
ATOM 2812 N N . VAL A 1 369 ? 11.590 46.625 26.269 1.00 42.91 369 VAL N N 1
ATOM 2813 C CA . VAL A 1 369 ? 11.468 46.925 24.853 1.00 43.27 369 VAL N CA 1
ATOM 2814 C C . VAL A 1 369 ? 12.231 48.220 24.554 1.00 43.88 369 VAL N C 1
ATOM 2815 O O . VAL A 1 369 ? 12.939 48.295 23.548 1.00 44.77 369 VAL N O 1
ATOM 2819 N N . SER A 1 370 ? 12.045 49.243 25.393 1.00 42.88 370 SER N N 1
ATOM 2820 C CA . SER A 1 370 ? 12.707 50.514 25.176 1.00 41.38 370 SER N CA 1
ATOM 2821 C C . SER A 1 370 ? 14.236 50.352 25.252 1.00 39.19 370 SER N C 1
ATOM 2822 O O . SER A 1 370 ? 14.904 50.879 24.383 1.00 39.16 370 SER N O 1
ATOM 2825 N N . VAL A 1 371 ? 14.724 49.693 26.283 1.00 37.63 371 VAL N N 1
ATOM 2826 C CA . VAL A 1 371 ? 16.137 49.476 26.457 1.00 37.23 371 VAL N CA 1
ATOM 2827 C C . VAL A 1 371 ? 16.726 48.692 25.287 1.00 37.47 371 VAL N C 1
ATOM 2828 O O . VAL A 1 371 ? 17.716 49.144 24.699 1.00 36.07 371 VAL N O 1
ATOM 2832 N N . GLN A 1 372 ? 16.081 47.626 24.849 1.00 34.66 372 GLN N N 1
ATOM 2833 C CA . GLN A 1 372 ? 16.507 46.901 23.666 1.00 35.64 372 GLN N CA 1
ATOM 2834 C C . GLN A 1 372 ? 16.597 47.826 22.459 1.00 34.06 372 GLN N C 1
ATOM 2835 O O . GLN A 1 372 ? 17.602 47.800 21.741 1.00 33.84 372 GLN N O 1
ATOM 2841 N N . HIS A 1 373 ? 15.627 48.735 22.251 1.00 32.35 373 HIS N N 1
ATOM 2842 C CA . HIS A 1 373 ? 15.754 49.664 21.143 1.00 30.76 373 HIS N CA 1
ATOM 2843 C C . HIS A 1 373 ? 16.905 50.665 21.291 1.00 30.62 373 HIS N C 1
ATOM 2844 O O . HIS A 1 373 ? 17.463 51.080 20.272 1.00 30.01 373 HIS N O 1
ATOM 2851 N N . VAL A 1 374 ? 17.216 51.114 22.505 1.00 29.66 374 VAL N N 1
ATOM 2852 C CA . VAL A 1 374 ? 18.370 51.986 22.710 1.00 29.64 374 VAL N CA 1
ATOM 2853 C C . VAL A 1 374 ? 19.635 51.162 22.379 1.00 29.60 374 VAL N C 1
ATOM 2854 O O . VAL A 1 374 ? 20.520 51.722 21.715 1.00 28.98 374 VAL N O 1
ATOM 2858 N N . CYS A 1 375 ? 19.713 49.904 22.775 1.00 27.54 375 CYS N N 1
ATOM 2859 C CA . CYS A 1 375 ? 20.879 49.074 22.411 1.00 28.24 375 CYS N CA 1
ATOM 2860 C C . CYS A 1 375 ? 21.005 48.974 20.897 1.00 27.50 375 CYS N C 1
ATOM 2861 O O . CYS A 1 375 ? 22.111 49.080 20.323 1.00 28.21 375 CYS N O 1
ATOM 2864 N N . THR A 1 376 ? 19.909 48.714 20.190 1.00 25.91 376 THR N N 1
ATOM 2865 C CA . THR A 1 376 ? 19.857 48.640 18.739 1.00 27.10 376 THR N CA 1
ATOM 2866 C C . THR A 1 376 ? 20.455 49.867 18.083 1.00 28.06 376 THR N C 1
ATOM 2867 O O . THR A 1 376 ? 21.328 49.842 17.193 1.00 28.68 376 THR N O 1
ATOM 2871 N N . ILE A 1 377 ? 19.928 51.045 18.483 1.00 25.60 377 ILE N N 1
ATOM 2872 C CA . ILE A 1 377 ? 20.417 52.274 17.859 1.00 25.12 377 ILE N CA 1
ATOM 2873 C C . ILE A 1 377 ? 21.912 52.505 18.109 1.00 23.34 377 ILE N C 1
ATOM 2874 O O . ILE A 1 377 ? 22.541 52.967 17.149 1.00 25.59 377 ILE N O 1
ATOM 2879 N N . VAL A 1 378 ? 22.427 52.233 19.285 1.00 23.68 378 VAL N N 1
ATOM 2880 C CA . VAL A 1 378 ? 23.833 52.459 19.608 1.00 25.27 378 VAL N CA 1
ATOM 2881 C C . VAL A 1 378 ? 24.699 51.493 18.814 1.00 24.29 378 VAL N C 1
ATOM 2882 O O . VAL A 1 378 ? 25.677 51.900 18.168 1.00 23.84 378 VAL N O 1
ATOM 2886 N N . SER A 1 379 ? 24.321 50.203 18.856 1.00 23.03 379 SER N N 1
ATOM 2887 C CA . SER A 1 379 ? 25.167 49.225 18.147 1.00 22.78 379 SER N CA 1
ATOM 2888 C C . SER A 1 379 ? 25.020 49.418 16.652 1.00 22.14 379 SER N C 1
ATOM 2889 O O . SER A 1 379 ? 25.999 49.242 15.919 1.00 20.37 379 SER N O 1
ATOM 2892 N N . PHE A 1 380 ? 23.863 49.849 16.115 1.00 21.94 380 PHE N N 1
ATOM 2893 C CA . PHE A 1 380 ? 23.743 50.036 14.660 1.00 22.66 380 PHE N CA 1
ATOM 2894 C C . PHE A 1 380 ? 24.500 51.272 14.199 1.00 23.42 380 PHE N C 1
ATOM 2895 O O . PHE A 1 380 ? 25.163 51.257 13.154 1.00 21.58 380 PHE N O 1
ATOM 2903 N N . ARG A 1 381 ? 24.518 52.362 15.021 1.00 22.61 381 ARG N N 1
ATOM 2904 C CA . ARG A 1 381 ? 25.306 53.526 14.638 1.00 23.13 381 ARG N CA 1
ATOM 2905 C C . ARG A 1 381 ? 26.782 53.125 14.531 1.00 21.99 381 ARG N C 1
ATOM 2906 O O . ARG A 1 381 ? 27.489 53.577 13.625 1.00 21.91 381 ARG N O 1
ATOM 2914 N N . SER A 1 382 ? 27.266 52.327 15.475 1.00 21.57 382 SER N N 1
ATOM 2915 C CA . SER A 1 382 ? 28.665 51.879 15.370 1.00 22.22 382 SER N CA 1
ATOM 2916 C C . SER A 1 382 ? 28.921 51.157 14.054 1.00 19.83 382 SER N C 1
ATOM 2917 O O . SER A 1 382 ? 29.941 51.401 13.379 1.00 19.75 382 SER N O 1
ATOM 2920 N N . ALA A 1 383 ? 28.073 50.198 13.733 1.00 19.74 383 ALA N N 1
ATOM 2921 C CA . ALA A 1 383 ? 28.258 49.394 12.484 1.00 19.45 383 ALA N CA 1
ATOM 2922 C C . ALA A 1 383 ? 28.246 50.304 11.277 1.00 22.31 383 ALA N C 1
ATOM 2923 O O . ALA A 1 383 ? 29.075 50.154 10.365 1.00 20.10 383 ALA N O 1
ATOM 2925 N N . ASN A 1 384 ? 27.332 51.269 11.230 1.00 21.09 384 ASN N N 1
ATOM 2926 C CA . ASN A 1 384 ? 27.206 52.255 10.178 1.00 21.57 384 ASN N CA 1
ATOM 2927 C C . ASN A 1 384 ? 28.461 53.084 10.037 1.00 20.77 384 ASN N C 1
ATOM 2928 O O . ASN A 1 384 ? 28.889 53.393 8.926 1.00 21.10 384 ASN N O 1
ATOM 2933 N N . LEU A 1 385 ? 28.991 53.566 11.185 1.00 21.34 385 LEU N N 1
ATOM 2934 C CA . LEU A 1 385 ? 30.230 54.380 11.144 1.00 20.65 385 LEU N CA 1
ATOM 2935 C C . LEU A 1 385 ? 31.415 53.640 10.598 1.00 19.36 385 LEU N C 1
ATOM 2936 O O . LEU A 1 385 ? 32.175 54.218 9.816 1.00 19.62 385 LEU N O 1
ATOM 2941 N N . VAL A 1 386 ? 31.647 52.391 11.047 1.00 18.40 386 VAL N N 1
ATOM 2942 C CA . VAL A 1 386 ? 32.753 51.585 10.547 1.00 21.05 386 VAL N CA 1
ATOM 2943 C C . VAL A 1 386 ? 32.525 51.236 9.079 1.00 21.20 386 VAL N C 1
ATOM 2944 O O . VAL A 1 386 ? 33.467 51.153 8.274 1.00 22.50 386 VAL N O 1
ATOM 2948 N N . ALA A 1 387 ? 31.241 51.095 8.708 1.00 21.08 387 ALA N N 1
ATOM 2949 C CA . ALA A 1 387 ? 30.996 50.869 7.246 1.00 20.50 387 ALA N CA 1
ATOM 2950 C C . ALA A 1 387 ? 31.395 52.070 6.413 1.00 22.55 387 ALA N C 1
ATOM 2951 O O . ALA A 1 387 ? 31.95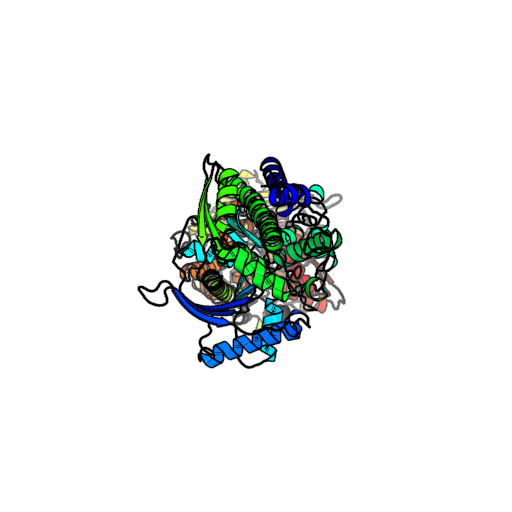6 51.951 5.307 1.00 20.92 387 ALA N O 1
ATOM 2953 N N . ALA A 1 388 ? 31.139 53.284 6.939 1.00 19.52 388 ALA N N 1
ATOM 2954 C CA . ALA A 1 388 ? 31.585 54.478 6.220 1.00 22.20 388 ALA N CA 1
ATOM 2955 C C . ALA A 1 388 ? 33.101 54.566 6.106 1.00 20.68 388 ALA N C 1
ATOM 2956 O O . ALA A 1 388 ? 33.631 54.918 5.025 1.00 23.09 388 ALA N O 1
ATOM 2958 N N . THR A 1 389 ? 33.832 54.343 7.227 1.00 19.47 389 THR N N 1
ATOM 2959 C CA . THR A 1 389 ? 35.293 54.500 7.112 1.00 17.01 389 THR N CA 1
ATOM 2960 C C . THR A 1 389 ? 35.875 53.374 6.287 1.00 18.83 389 THR N C 1
ATOM 2961 O O . THR A 1 389 ? 36.809 53.639 5.503 1.00 19.25 389 THR N O 1
ATOM 2965 N N . LEU A 1 390 ? 35.416 52.128 6.513 1.00 19.88 390 LEU N N 1
ATOM 2966 C CA . LEU A 1 390 ? 35.898 51.045 5.653 1.00 20.46 390 LEU N CA 1
ATOM 2967 C C . LEU A 1 390 ? 35.522 51.358 4.193 1.00 20.31 390 LEU N C 1
ATOM 2968 O O . LEU A 1 390 ? 36.357 51.145 3.281 1.00 22.57 390 LEU N O 1
ATOM 2973 N N . GLY A 1 391 ? 34.352 51.860 3.885 1.00 21.67 391 GLY N N 1
ATOM 2974 C CA . GLY A 1 391 ? 34.038 52.262 2.501 1.00 23.36 391 GLY N CA 1
ATOM 2975 C C . GLY A 1 391 ? 35.039 53.204 1.866 1.00 25.43 391 GLY N C 1
ATOM 2976 O O . GLY A 1 391 ? 35.458 53.063 0.706 1.00 22.18 391 GLY N O 1
ATOM 2977 N N . ALA A 1 392 ? 35.583 54.176 2.611 1.00 23.35 392 ALA N N 1
ATOM 2978 C CA . ALA A 1 392 ? 36.627 55.065 2.131 1.00 25.10 392 ALA N CA 1
ATOM 2979 C C . ALA A 1 392 ? 37.903 54.294 1.771 1.00 23.28 392 ALA N C 1
ATOM 2980 O O . ALA A 1 392 ? 38.570 54.612 0.764 1.00 22.50 392 ALA N O 1
ATOM 2982 N N . ILE A 1 393 ? 38.400 53.383 2.611 1.00 21.71 393 ILE N N 1
ATOM 2983 C CA . ILE A 1 393 ? 39.560 52.539 2.330 1.00 20.20 393 ILE N CA 1
ATOM 2984 C C . ILE A 1 393 ? 39.172 51.771 1.054 1.00 22.92 393 ILE N C 1
ATOM 2985 O O . ILE A 1 393 ? 40.123 51.741 0.246 1.00 22.00 393 ILE N O 1
ATOM 2990 N N . LEU A 1 394 ? 38.056 51.115 0.921 1.00 21.79 394 LEU N N 1
ATOM 2991 C CA . LEU A 1 394 ? 37.786 50.372 -0.330 1.00 24.60 394 LEU N CA 1
ATOM 2992 C C . LEU A 1 394 ? 37.792 51.250 -1.577 1.00 27.90 394 LEU N C 1
ATOM 2993 O O . LEU A 1 394 ? 38.349 50.833 -2.600 1.00 27.82 394 LEU N O 1
ATOM 2998 N N . ASN A 1 395 ? 37.284 52.482 -1.564 1.00 26.59 395 ASN N N 1
ATOM 2999 C CA . ASN A 1 395 ? 37.352 53.394 -2.703 1.00 29.67 395 ASN N CA 1
ATOM 3000 C C . ASN A 1 395 ? 38.773 53.775 -3.020 1.00 29.04 395 ASN N C 1
ATOM 3001 O O . ASN A 1 395 ? 39.196 53.805 -4.176 1.00 30.33 395 ASN N O 1
ATOM 3006 N N . ARG A 1 396 ? 39.596 53.934 -1.971 1.00 28.67 396 ARG N N 1
ATOM 3007 C CA . ARG A 1 396 ? 41.008 54.188 -2.118 1.00 28.42 396 ARG N CA 1
ATOM 3008 C C . ARG A 1 396 ? 41.672 53.016 -2.838 1.00 29.99 396 ARG N C 1
ATOM 3009 O O . ARG A 1 396 ? 42.433 53.251 -3.779 1.00 30.94 396 ARG N O 1
ATOM 3017 N N . LEU A 1 397 ? 41.405 51.765 -2.408 1.00 29.98 397 LEU N N 1
ATOM 3018 C CA . LEU A 1 397 ? 42.014 50.610 -3.084 1.00 30.34 397 LEU N CA 1
ATOM 3019 C C . LEU A 1 397 ? 41.559 50.531 -4.557 1.00 32.81 397 LEU N C 1
ATOM 3020 O O . LEU A 1 397 ? 42.397 50.218 -5.419 1.00 29.85 397 LEU N O 1
ATOM 3025 N N . ARG A 1 398 ? 40.263 50.774 -4.764 1.00 32.63 398 ARG N N 1
ATOM 3026 C CA . ARG A 1 398 ? 39.747 50.788 -6.130 1.00 38.47 398 ARG N CA 1
ATOM 3027 C C . ARG A 1 398 ? 40.480 51.821 -6.997 1.00 38.26 398 ARG N C 1
ATOM 3028 O O . ARG A 1 398 ? 40.926 51.493 -8.101 1.00 38.22 398 ARG N O 1
ATOM 3036 N N . ASP A 1 399 ? 40.607 53.038 -6.506 1.00 38.94 399 ASP N N 1
ATOM 3037 C CA . ASP A 1 399 ? 41.373 54.064 -7.207 1.00 40.50 399 ASP N CA 1
ATOM 3038 C C . ASP A 1 399 ? 42.807 53.632 -7.503 1.00 41.72 399 ASP N C 1
ATOM 3039 O O . ASP A 1 399 ? 43.321 53.890 -8.590 1.00 41.12 399 ASP N O 1
ATOM 3044 N N . ASN A 1 400 ? 43.507 53.003 -6.571 1.00 41.16 400 ASN N N 1
ATOM 3045 C CA . ASN A 1 400 ? 44.864 52.549 -6.746 1.00 41.65 400 ASN N CA 1
ATOM 3046 C C . ASN A 1 400 ? 44.996 51.446 -7.811 1.00 43.22 400 ASN N C 1
ATOM 3047 O O . ASN A 1 400 ? 45.996 51.434 -8.529 1.00 42.62 400 ASN N O 1
ATOM 3052 N N . LYS A 1 401 ? 44.039 50.553 -7.916 1.00 43.54 401 LYS N N 1
ATOM 3053 C CA . LYS A 1 401 ? 44.049 49.431 -8.830 1.00 47.59 401 LYS N CA 1
ATOM 3054 C C . LYS A 1 401 ? 43.661 49.871 -10.237 1.00 51.35 401 LYS N C 1
ATOM 3055 O O . LYS A 1 401 ? 44.096 49.329 -11.254 1.00 53.67 401 LYS N O 1
ATOM 3061 N N . GLY A 1 402 ? 42.851 50.911 -10.306 1.00 52.63 402 GLY N N 1
ATOM 3062 C CA . GLY A 1 402 ? 42.415 51.575 -11.490 1.00 54.88 402 GLY N CA 1
ATOM 3063 C C . GLY A 1 402 ? 41.321 50.906 -12.285 1.00 56.55 402 GLY N C 1
ATOM 3064 O O . GLY A 1 402 ? 41.167 51.232 -13.472 1.00 57.57 402 GLY N O 1
ATOM 3065 N N . THR A 1 403 ? 40.522 50.059 -11.655 1.00 56.52 403 THR N N 1
ATOM 3066 C CA . THR A 1 403 ? 39.449 49.364 -12.369 1.00 56.40 403 THR N CA 1
ATOM 3067 C C . THR A 1 403 ? 38.061 49.822 -11.981 1.00 56.81 403 THR N C 1
ATOM 3068 O O . THR A 1 403 ? 37.866 50.458 -10.946 1.00 57.43 403 THR N O 1
ATOM 3072 N N . PRO A 1 404 ? 37.070 49.502 -12.808 1.00 56.42 404 PRO N N 1
ATOM 3073 C CA . PRO A 1 404 ? 35.688 49.854 -12.556 1.00 55.52 404 PRO N CA 1
ATOM 3074 C C . PRO A 1 404 ? 35.170 49.174 -11.297 1.00 53.47 404 PRO N C 1
ATOM 3075 O O . PRO A 1 404 ? 34.413 49.804 -10.574 1.00 53.46 404 PRO N O 1
ATOM 3079 N N . ARG A 1 405 ? 35.489 47.891 -11.126 1.00 50.59 405 ARG N N 1
ATOM 3080 C CA . ARG A 1 405 ? 35.029 47.189 -9.935 1.00 48.80 405 ARG N CA 1
ATOM 3081 C C . ARG A 1 405 ? 36.189 46.759 -9.040 1.00 45.64 405 ARG N C 1
ATOM 3082 O O . ARG A 1 405 ? 37.342 46.650 -9.463 1.00 45.05 405 ARG N O 1
ATOM 3097 N N . LEU A 1 406 ? 35.869 46.646 -7.747 1.00 40.68 406 LEU N N 1
ATOM 3098 C CA . LEU A 1 406 ? 36.890 46.244 -6.783 1.00 37.44 406 LEU N CA 1
ATOM 3099 C C . LEU A 1 406 ? 36.583 44.851 -6.283 1.00 34.14 406 LEU N C 1
ATOM 3100 O O . LEU A 1 406 ? 35.413 44.636 -5.984 1.00 34.86 406 LEU N O 1
ATOM 3105 N N . ARG A 1 407 ? 37.536 43.946 -6.240 1.00 33.54 407 ARG N N 1
ATOM 3106 C CA . ARG A 1 407 ? 37.327 42.643 -5.645 1.00 31.50 407 ARG N CA 1
ATOM 3107 C C . ARG A 1 407 ? 38.364 42.580 -4.490 1.00 31.03 407 ARG N C 1
ATOM 3108 O O . ARG A 1 407 ? 39.552 42.746 -4.739 1.00 31.34 407 ARG N O 1
ATOM 3116 N N . THR A 1 408 ? 37.902 42.369 -3.257 1.00 28.68 408 THR N N 1
ATOM 3117 C CA . THR A 1 408 ? 38.952 42.344 -2.209 1.00 26.55 408 THR N CA 1
ATOM 3118 C C . THR A 1 408 ? 38.367 41.590 -1.039 1.00 24.54 408 THR N C 1
ATOM 3119 O O . THR A 1 408 ? 37.146 41.445 -0.941 1.00 26.05 408 THR N O 1
ATOM 3123 N N . THR A 1 409 ? 39.251 41.140 -0.176 1.00 23.87 409 THR N N 1
ATOM 3124 C CA . THR A 1 409 ? 38.790 40.443 1.028 1.00 23.71 409 THR N CA 1
ATOM 3125 C C . THR A 1 409 ? 39.299 41.285 2.198 1.00 23.01 409 THR N C 1
ATOM 3126 O O . THR A 1 409 ? 40.430 41.767 2.222 1.00 21.97 409 THR N O 1
ATOM 3130 N N . VAL A 1 410 ? 38.391 41.504 3.123 1.00 23.33 410 VAL N N 1
ATOM 3131 C CA . VAL A 1 410 ? 38.689 42.175 4.386 1.00 22.55 410 VAL N CA 1
ATOM 3132 C C . VAL A 1 410 ? 38.779 41.118 5.474 1.00 21.01 410 VAL N C 1
ATOM 3133 O O . VAL A 1 410 ? 37.791 40.386 5.685 1.00 22.30 410 VAL N O 1
ATOM 3137 N N . GLY A 1 411 ? 39.912 41.013 6.145 1.00 20.43 411 GLY N N 1
ATOM 3138 C CA . GLY A 1 411 ? 40.067 40.131 7.299 1.00 19.30 411 GLY N CA 1
ATOM 3139 C C . GLY A 1 411 ? 39.572 40.839 8.573 1.00 22.78 411 GLY N C 1
ATOM 3140 O O . GLY A 1 411 ? 39.900 42.002 8.764 1.00 19.84 411 GLY N O 1
ATOM 3141 N N . VAL A 1 412 ? 38.775 40.211 9.413 1.00 22.04 412 VAL N N 1
ATOM 3142 C CA . VAL A 1 412 ? 38.189 40.881 10.568 1.00 21.87 412 VAL N CA 1
ATOM 3143 C C . VAL A 1 412 ? 38.385 40.140 11.864 1.00 20.99 412 VAL N C 1
ATOM 3144 O O . VAL A 1 412 ? 38.278 38.891 11.859 1.00 22.66 412 VAL N O 1
ATOM 3148 N N . ASP A 1 413 ? 38.600 40.896 12.983 1.00 20.77 413 ASP N N 1
ATOM 3149 C CA . ASP A 1 413 ? 38.575 40.254 14.296 1.00 18.94 413 ASP N CA 1
ATOM 3150 C C . ASP A 1 413 ? 38.027 41.255 15.322 1.00 19.87 413 ASP N C 1
ATOM 3151 O O . ASP A 1 413 ? 37.750 42.417 14.973 1.00 21.61 413 ASP N O 1
ATOM 3156 N N . GLY A 1 414 ? 37.808 40.822 16.535 1.00 18.96 414 GLY N N 1
ATOM 3157 C CA . GLY A 1 414 ? 37.352 41.719 17.605 1.00 18.06 414 GLY N CA 1
ATOM 3158 C C . GLY A 1 414 ? 36.107 41.090 18.245 1.00 20.30 414 GLY N C 1
ATOM 3159 O O . GLY A 1 414 ? 35.255 40.520 17.553 1.00 21.59 414 GLY N O 1
ATOM 3160 N N . SER A 1 415 ? 35.980 41.254 19.566 1.00 19.37 415 SER N N 1
ATOM 3161 C CA . SER A 1 415 ? 34.907 40.582 20.282 1.00 22.48 415 SER N CA 1
ATOM 3162 C C . SER A 1 415 ? 33.551 41.073 19.834 1.00 24.24 415 SER N C 1
ATOM 3163 O O . SER A 1 415 ? 32.607 40.292 19.814 1.00 25.50 415 SER N O 1
ATOM 3166 N N . LEU A 1 416 ? 33.457 42.392 19.588 1.00 22.61 416 LEU N N 1
ATOM 3167 C CA . LEU A 1 416 ? 32.141 42.917 19.259 1.00 21.87 416 LEU N CA 1
ATOM 3168 C C . LEU A 1 416 ? 31.636 42.331 17.953 1.00 22.84 416 LEU N C 1
ATOM 3169 O O . LEU A 1 416 ? 30.485 41.910 17.859 1.00 24.29 416 LEU N O 1
ATOM 3174 N N . TYR A 1 417 ? 32.467 42.381 16.930 1.00 21.14 417 TYR N N 1
ATOM 3175 C CA . TYR A 1 417 ? 32.091 41.827 15.627 1.00 20.81 417 TYR N CA 1
ATOM 3176 C C . TYR A 1 417 ? 31.794 40.315 15.758 1.00 23.24 417 TYR N C 1
ATOM 3177 O O . TYR A 1 417 ? 30.896 39.775 15.048 1.00 20.86 417 TYR N O 1
ATOM 3186 N N . LYS A 1 418 ? 32.619 39.608 16.520 1.00 20.51 418 LYS N N 1
ATOM 3187 C CA . LYS A 1 418 ? 32.423 38.164 16.623 1.00 25.23 418 LYS N CA 1
ATOM 3188 C C . LYS A 1 418 ? 31.227 37.750 17.486 1.00 27.18 418 LYS N C 1
ATOM 3189 O O . LYS A 1 418 ? 30.673 36.668 17.215 1.00 26.56 418 LYS N O 1
ATOM 3195 N N . THR A 1 419 ? 30.836 38.468 18.507 1.00 24.71 419 THR N N 1
ATOM 3196 C CA . THR A 1 419 ? 29.818 38.021 19.461 1.00 27.65 419 THR N CA 1
ATOM 3197 C C . THR A 1 419 ? 28.472 38.726 19.426 1.00 28.41 419 THR N C 1
ATOM 3198 O O . THR A 1 419 ? 27.463 38.146 19.919 1.00 27.98 419 THR N O 1
ATOM 3202 N N . HIS A 1 420 ? 28.385 39.936 18.889 1.00 23.69 420 HIS N N 1
ATOM 3203 C CA . HIS A 1 420 ? 27.054 40.563 18.856 1.00 23.85 420 HIS N CA 1
ATOM 3204 C C . HIS A 1 420 ? 26.196 39.795 17.844 1.00 25.85 420 HIS N C 1
ATOM 3205 O O . HIS A 1 420 ? 26.689 39.434 16.800 1.00 25.59 420 HIS N O 1
ATOM 3212 N N . PRO A 1 421 ? 24.934 39.554 18.139 1.00 27.87 421 PRO N N 1
ATOM 3213 C CA . PRO A 1 421 ? 24.046 38.737 17.336 1.00 28.73 421 PRO N CA 1
ATOM 3214 C C . PRO A 1 421 ? 23.602 39.421 16.064 1.00 28.06 421 PRO N C 1
ATOM 3215 O O . PRO A 1 421 ? 23.216 38.670 15.170 1.00 29.42 421 PRO N O 1
ATOM 3219 N N . GLN A 1 422 ? 23.659 40.760 15.970 1.00 24.09 422 GLN N N 1
ATOM 3220 C CA . GLN A 1 422 ? 23.294 41.417 14.758 1.00 22.78 422 GLN N CA 1
ATOM 3221 C C . GLN A 1 422 ? 24.345 42.295 14.104 1.00 22.69 422 GLN N C 1
ATOM 3222 O O . GLN A 1 422 ? 24.156 42.703 12.947 1.00 22.11 422 GLN N O 1
ATOM 3228 N N . TYR A 1 423 ? 25.390 42.706 14.814 1.00 21.32 423 TYR N N 1
ATOM 3229 C CA . TYR A 1 423 ? 26.282 43.754 14.245 1.00 21.21 423 TYR N CA 1
ATOM 3230 C C . TYR A 1 423 ? 26.975 43.400 12.956 1.00 21.74 423 TYR N C 1
ATOM 3231 O O . TYR A 1 423 ? 26.982 44.193 12.013 1.00 22.43 423 TYR N O 1
ATOM 3240 N N . SER A 1 424 ? 27.634 42.219 12.818 1.00 21.18 424 SER N N 1
ATOM 3241 C CA . SER A 1 424 ? 28.380 42.003 11.571 1.00 21.92 424 SER N CA 1
ATOM 3242 C C . SER A 1 424 ? 27.431 42.004 10.383 1.00 19.82 424 SER N C 1
ATOM 3243 O O . SER A 1 424 ? 27.794 42.603 9.404 1.00 20.84 424 SER N O 1
ATOM 3246 N N . ARG A 1 425 ? 26.248 41.391 10.494 1.00 21.17 425 ARG N N 1
ATOM 3247 C CA . ARG A 1 425 ? 25.254 41.420 9.411 1.00 20.62 425 ARG N CA 1
ATOM 3248 C C . ARG A 1 425 ? 24.885 42.843 8.998 1.00 20.72 425 ARG N C 1
ATOM 3249 O O . ARG A 1 425 ? 24.922 43.169 7.810 1.00 22.19 425 ARG N O 1
ATOM 3257 N N . ARG A 1 426 ? 24.645 43.738 9.959 1.00 20.58 426 ARG N N 1
ATOM 3258 C CA . ARG A 1 426 ? 24.260 45.113 9.627 1.00 21.55 426 ARG N CA 1
ATOM 3259 C C . ARG A 1 426 ? 25.416 45.868 9.024 1.00 21.65 426 ARG N C 1
ATOM 3260 O O . ARG A 1 426 ? 25.237 46.573 8.007 1.00 20.96 426 ARG N O 1
ATOM 3268 N N . PHE A 1 427 ? 26.618 45.650 9.626 1.00 20.92 427 PHE N N 1
ATOM 3269 C CA . PHE A 1 427 ? 27.807 46.318 9.084 1.00 20.07 427 PHE N CA 1
ATOM 3270 C C . PHE A 1 427 ? 28.024 45.892 7.632 1.00 22.42 427 PHE N C 1
ATOM 3271 O O . PHE A 1 427 ? 28.245 46.704 6.742 1.00 19.22 427 PHE N O 1
ATOM 3279 N N . HIS A 1 428 ? 28.024 44.565 7.400 1.00 22.97 428 HIS N N 1
ATOM 3280 C CA . HIS A 1 428 ? 28.249 44.144 5.993 1.00 24.33 428 HIS N CA 1
ATOM 3281 C C . HIS A 1 428 ? 27.280 44.805 5.022 1.00 22.49 428 HIS N C 1
ATOM 3282 O O . HIS A 1 428 ? 27.651 45.189 3.903 1.00 22.23 428 HIS N O 1
ATOM 3289 N N . LYS A 1 429 ? 26.006 44.737 5.357 1.00 22.90 429 LYS N N 1
ATOM 3290 C CA . LYS A 1 429 ? 24.954 45.259 4.454 1.00 26.43 429 LYS N CA 1
ATOM 3291 C C . LYS A 1 429 ? 25.097 46.744 4.185 1.00 26.29 429 LYS N C 1
ATOM 3292 O O . LYS A 1 429 ? 25.091 47.162 3.017 1.00 25.66 429 LYS N O 1
ATOM 3298 N N . THR A 1 430 ? 25.393 47.541 5.212 1.00 24.19 430 THR N N 1
ATOM 3299 C CA . THR A 1 430 ? 25.591 48.983 5.000 1.00 23.44 430 THR N CA 1
ATOM 3300 C C . THR A 1 430 ? 26.823 49.225 4.148 1.00 23.85 430 THR N C 1
ATOM 3301 O O . THR A 1 430 ? 26.777 49.957 3.162 1.00 23.45 430 THR N O 1
ATOM 3305 N N . LEU A 1 431 ? 27.913 48.497 4.487 1.00 23.08 431 LEU N N 1
ATOM 3306 C CA . LEU A 1 431 ? 29.150 48.599 3.749 1.00 23.16 431 LEU N CA 1
ATOM 3307 C C . LEU A 1 431 ? 28.915 48.356 2.250 1.00 24.87 431 LEU N C 1
ATOM 3308 O O . LEU A 1 431 ? 29.412 49.123 1.410 1.00 24.52 431 LEU N O 1
ATOM 3313 N N . ARG A 1 432 ? 28.284 47.238 1.921 1.00 25.60 432 ARG N N 1
ATOM 3314 C CA . ARG A 1 432 ? 28.041 46.879 0.524 1.00 26.00 432 ARG N CA 1
ATOM 3315 C C . ARG A 1 432 ? 27.115 47.889 -0.136 1.00 27.47 432 ARG N C 1
ATOM 3316 O O . ARG A 1 432 ? 27.308 48.164 -1.334 1.00 29.09 432 ARG N O 1
ATOM 3324 N N . ARG A 1 433 ? 26.156 48.488 0.543 1.00 28.74 433 ARG N N 1
ATOM 3325 C CA . ARG A 1 433 ? 25.295 49.523 -0.010 1.00 29.93 433 ARG N CA 1
ATOM 3326 C C . ARG A 1 433 ? 26.090 50.799 -0.244 1.00 30.21 433 ARG N C 1
ATOM 3327 O O . ARG A 1 433 ? 25.915 51.522 -1.226 1.00 28.64 433 ARG N O 1
ATOM 3335 N N . LEU A 1 434 ? 27.066 51.143 0.624 1.00 29.50 434 LEU N N 1
ATOM 3336 C CA . LEU A 1 434 ? 27.846 52.359 0.440 1.00 29.82 434 LEU N CA 1
ATOM 3337 C C . LEU A 1 434 ? 28.882 52.287 -0.656 1.00 30.96 434 LEU N C 1
ATOM 3338 O O . LEU A 1 434 ? 29.246 53.319 -1.262 1.00 30.74 434 LEU N O 1
ATOM 3343 N N . VAL A 1 435 ? 29.368 51.070 -0.928 1.00 31.18 435 VAL N N 1
ATOM 3344 C CA . VAL A 1 435 ? 30.368 50.865 -1.978 1.00 32.17 435 VAL N CA 1
ATOM 3345 C C . VAL A 1 435 ? 29.799 49.842 -2.950 1.00 35.12 435 VAL N C 1
ATOM 3346 O O . VAL A 1 435 ? 30.122 48.663 -2.956 1.00 33.57 435 VAL N O 1
ATOM 3350 N N . PRO A 1 436 ? 28.830 50.259 -3.764 1.00 38.79 436 PRO N N 1
ATOM 3351 C CA . PRO A 1 436 ? 28.172 49.348 -4.714 1.00 40.70 436 PRO N CA 1
ATOM 3352 C C . PRO A 1 436 ? 29.105 48.826 -5.791 1.00 42.85 436 PRO N C 1
ATOM 3353 O O . PRO A 1 436 ? 28.828 47.743 -6.346 1.00 44.50 436 PRO N O 1
ATOM 3357 N N . ASP A 1 437 ? 30.205 49.494 -6.073 1.00 44.48 437 ASP N N 1
ATOM 3358 C CA . ASP A 1 437 ? 31.180 49.110 -7.069 1.00 49.26 437 ASP N CA 1
ATOM 3359 C C . ASP A 1 437 ? 32.153 48.019 -6.634 1.00 49.56 437 ASP N C 1
ATOM 3360 O O . ASP A 1 437 ? 32.903 47.464 -7.440 1.00 48.39 437 ASP N O 1
ATOM 3365 N N . SER A 1 438 ? 32.135 47.642 -5.353 1.00 49.66 438 SER N N 1
ATOM 3366 C CA . SER A 1 438 ? 32.996 46.592 -4.854 1.00 48.61 438 SER N CA 1
ATOM 3367 C C . SER A 1 438 ? 32.346 45.243 -4.611 1.00 46.68 438 SER N C 1
ATOM 3368 O O . SER A 1 438 ? 31.207 45.167 -4.144 1.00 47.89 438 SER N O 1
ATOM 3371 N N . ASP A 1 439 ? 33.078 44.169 -4.914 1.00 42.48 439 ASP N N 1
ATOM 3372 C CA . ASP A 1 439 ? 32.701 42.817 -4.566 1.00 39.09 439 ASP N CA 1
ATOM 3373 C C . ASP A 1 439 ? 33.622 42.462 -3.365 1.00 35.71 439 ASP N C 1
ATOM 3374 O O . ASP A 1 439 ? 34.795 42.122 -3.511 1.00 31.70 439 ASP N O 1
ATOM 3379 N N . VAL A 1 440 ? 33.047 42.575 -2.190 1.00 33.44 440 VAL N N 1
ATOM 3380 C CA . VAL A 1 440 ? 33.793 42.434 -0.946 1.00 30.46 440 VAL N CA 1
ATOM 3381 C C . VAL A 1 440 ? 33.448 41.205 -0.143 1.00 29.24 440 VAL N C 1
ATOM 3382 O O . VAL A 1 440 ? 32.291 40.960 0.187 1.00 32.20 440 VAL N O 1
ATOM 3386 N N . ARG A 1 441 ? 34.515 40.487 0.231 1.00 26.72 441 ARG N N 1
ATOM 3387 C CA . ARG A 1 441 ? 34.331 39.289 1.055 1.00 27.13 441 ARG N CA 1
ATOM 3388 C C . ARG A 1 441 ? 34.862 39.603 2.460 1.00 26.06 441 ARG N C 1
ATOM 3389 O O . ARG A 1 441 ? 35.958 40.154 2.592 1.00 27.70 441 ARG N O 1
ATOM 3397 N N . PHE A 1 442 ? 34.088 39.202 3.457 1.00 24.73 442 PHE N N 1
ATOM 3398 C CA . PHE A 1 442 ? 34.553 39.403 4.836 1.00 25.82 442 PHE N CA 1
ATOM 3399 C C . PHE A 1 442 ? 34.979 38.044 5.384 1.00 26.41 442 PHE N C 1
ATOM 3400 O O . PHE A 1 442 ? 34.138 37.151 5.510 1.00 28.10 442 PHE N O 1
ATOM 3408 N N . LEU A 1 443 ? 36.240 37.942 5.750 1.00 23.73 443 LEU N N 1
ATOM 3409 C CA . LEU A 1 443 ? 36.680 36.669 6.338 1.00 25.00 443 LEU N CA 1
ATOM 3410 C C . LEU A 1 443 ? 36.964 36.832 7.804 1.00 26.98 443 LEU N C 1
ATOM 3411 O O . LEU A 1 443 ? 37.798 37.697 8.165 1.00 25.58 443 LEU N O 1
ATOM 3416 N N . LEU A 1 444 ? 36.277 36.093 8.665 1.00 25.80 444 LEU N N 1
ATOM 3417 C CA . LEU A 1 444 ? 36.606 36.180 10.083 1.00 27.37 444 LEU N CA 1
ATOM 3418 C C . LEU A 1 444 ? 37.951 35.483 10.344 1.00 28.67 444 LEU N C 1
ATOM 3419 O O . LEU A 1 444 ? 38.290 34.374 9.918 1.00 25.14 444 LEU N O 1
ATOM 3424 N N . SER A 1 445 ? 38.749 36.184 11.149 1.00 25.95 445 SER N N 1
ATOM 3425 C CA . SER A 1 445 ? 40.050 35.708 11.563 1.00 26.16 445 SER N CA 1
ATOM 3426 C C . SER A 1 445 ? 39.839 34.807 12.779 1.00 28.60 445 SER N C 1
ATOM 3427 O O . SER A 1 445 ? 39.813 35.292 13.885 1.00 28.75 445 SER N O 1
ATOM 3430 N N . GLU A 1 446 ? 39.655 33.508 12.593 1.00 25.58 446 GLU N N 1
ATOM 3431 C CA . GLU A 1 446 ? 39.318 32.655 13.710 1.00 28.63 446 GLU N CA 1
ATOM 3432 C C . GLU A 1 446 ? 40.497 32.275 14.591 1.00 27.95 446 GLU N C 1
ATOM 3433 O O . GLU A 1 446 ? 40.267 31.864 15.705 1.00 29.40 446 GLU N O 1
ATOM 3439 N N . SER A 1 447 ? 41.700 32.374 14.073 1.00 28.99 447 SER N N 1
ATOM 3440 C CA . SER A 1 447 ? 42.883 31.974 14.816 1.00 29.19 447 SER N CA 1
ATOM 3441 C C . SER A 1 447 ? 43.465 33.152 15.586 1.00 28.74 447 SER N C 1
ATOM 3442 O O . SER A 1 447 ? 44.467 32.908 16.266 1.00 30.24 447 SER N O 1
ATOM 3445 N N . GLY A 1 448 ? 42.990 34.390 15.333 1.00 26.68 448 GLY N N 1
ATOM 3446 C CA . GLY A 1 448 ? 43.578 35.488 16.104 1.00 25.61 448 GLY N CA 1
ATOM 3447 C C . GLY A 1 448 ? 44.839 36.000 15.387 1.00 25.38 448 GLY N C 1
ATOM 3448 O O . GLY A 1 448 ? 45.268 35.520 14.365 1.00 25.27 448 GLY N O 1
ATOM 3449 N N . SER A 1 449 ? 45.379 37.112 15.895 1.00 25.75 449 SER N N 1
ATOM 3450 C CA . SER A 1 449 ? 46.487 37.833 15.243 1.00 26.48 449 SER N CA 1
ATOM 3451 C C . SER A 1 449 ? 47.770 37.039 15.136 1.00 26.63 449 SER N C 1
ATOM 3452 O O . SER A 1 449 ? 48.613 37.395 14.331 1.00 27.48 449 SER N O 1
ATOM 3456 N N . GLY A 1 450 ? 48.044 36.188 16.106 1.00 26.88 450 GLY N N 1
ATOM 3457 C CA . GLY A 1 450 ? 49.186 35.335 16.257 1.00 27.00 450 GLY N CA 1
ATOM 3458 C C . GLY A 1 450 ? 49.659 34.602 15.034 1.00 27.11 450 GLY N C 1
ATOM 3459 O O . GLY A 1 450 ? 50.861 34.581 14.692 1.00 27.06 450 GLY N O 1
ATOM 3460 N N . LYS A 1 451 ? 48.727 34.019 14.292 1.00 26.41 451 LYS N N 1
ATOM 3461 C CA . LYS A 1 451 ? 49.092 33.301 13.074 1.00 26.44 451 LYS N CA 1
ATOM 3462 C C . LYS A 1 451 ? 49.735 34.259 12.067 1.00 26.38 451 LYS N C 1
ATOM 3463 O O . LYS A 1 451 ? 50.735 33.961 11.405 1.00 24.92 451 LYS N O 1
ATOM 3469 N N . GLY A 1 452 ? 49.052 35.399 11.930 1.00 25.51 452 GLY N N 1
ATOM 3470 C CA . GLY A 1 452 ? 49.544 36.419 10.975 1.00 26.30 452 GLY N CA 1
ATOM 3471 C C . GLY A 1 452 ? 50.864 37.008 11.486 1.00 23.46 452 GLY N C 1
ATOM 3472 O O . GLY A 1 452 ? 51.792 37.259 10.706 1.00 22.72 452 GLY N O 1
ATOM 3473 N N . ALA A 1 453 ? 50.960 37.227 12.782 1.00 22.58 453 ALA N N 1
ATOM 3474 C CA . ALA A 1 453 ? 52.202 37.795 13.335 1.00 24.02 453 ALA N CA 1
ATOM 3475 C C . ALA A 1 453 ? 53.389 36.871 13.069 1.00 24.79 453 ALA N C 1
ATOM 3476 O O . ALA A 1 453 ? 54.560 37.237 12.830 1.00 24.86 453 ALA N O 1
ATOM 3478 N N . ALA A 1 454 ? 53.128 35.561 13.124 1.00 25.22 454 ALA N N 1
ATOM 3479 C CA . ALA A 1 454 ? 54.137 34.540 12.832 1.00 25.37 454 ALA N CA 1
ATOM 3480 C C . ALA A 1 454 ? 54.564 34.604 11.388 1.00 22.96 454 ALA N C 1
ATOM 3481 O O . ALA A 1 454 ? 55.791 34.407 11.128 1.00 24.57 454 ALA N O 1
ATOM 3483 N N . MET A 1 455 ? 53.664 34.915 10.457 1.00 24.85 455 MET N N 1
ATOM 3484 C CA . MET A 1 455 ? 54.058 34.996 9.036 1.00 25.03 455 MET N CA 1
ATOM 3485 C C . MET A 1 455 ? 54.985 36.189 8.860 1.00 24.91 455 MET N C 1
ATOM 3486 O O . MET A 1 455 ? 55.957 36.117 8.117 1.00 25.96 455 MET N O 1
ATOM 3491 N N . VAL A 1 456 ? 54.705 37.310 9.523 1.00 24.76 456 VAL N N 1
ATOM 3492 C CA . VAL A 1 456 ? 55.570 38.487 9.463 1.00 23.67 456 VAL N CA 1
ATOM 3493 C C . VAL A 1 456 ? 56.929 38.195 10.084 1.00 24.73 456 VAL N C 1
ATOM 3494 O O . VAL A 1 456 ? 58.013 38.549 9.610 1.00 25.95 456 VAL N O 1
ATOM 3498 N N . THR A 1 457 ? 56.883 37.438 11.185 1.00 25.33 457 THR N N 1
ATOM 3499 C CA . THR A 1 457 ? 58.044 37.058 11.975 1.00 26.22 457 THR N CA 1
ATOM 3500 C C . THR A 1 457 ? 58.942 36.155 11.116 1.00 27.35 457 THR N C 1
ATOM 3501 O O . THR A 1 457 ? 60.166 36.321 11.106 1.00 27.38 457 THR N O 1
ATOM 3505 N N . ALA A 1 458 ? 58.337 35.196 10.409 1.00 26.28 458 ALA N N 1
ATOM 3506 C CA . ALA A 1 458 ? 59.138 34.332 9.553 1.00 29.36 458 ALA N CA 1
ATOM 3507 C C . ALA A 1 458 ? 59.953 35.200 8.557 1.00 31.00 458 ALA N C 1
ATOM 3508 O O . ALA A 1 458 ? 61.140 34.902 8.341 1.00 28.21 458 ALA N O 1
ATOM 3510 N N . VAL A 1 459 ? 59.278 36.103 7.855 1.00 31.09 459 VAL N N 1
ATOM 3511 C CA . VAL A 1 459 ? 59.994 36.940 6.853 1.00 31.54 459 VAL N CA 1
ATOM 3512 C C . VAL A 1 459 ? 60.992 37.863 7.526 1.00 30.91 459 VAL N C 1
ATOM 3513 O O . VAL A 1 459 ? 62.146 37.985 7.047 1.00 30.67 459 VAL N O 1
ATOM 3517 N N . ALA A 1 460 ? 60.663 38.492 8.654 1.00 29.05 460 ALA N N 1
ATOM 3518 C CA . ALA A 1 460 ? 61.565 39.377 9.361 1.00 29.43 460 ALA N CA 1
ATOM 3519 C C . ALA A 1 460 ? 62.824 38.622 9.807 1.00 32.09 460 ALA N C 1
ATOM 3520 O O . ALA A 1 460 ? 63.959 39.099 9.718 1.00 29.06 460 ALA N O 1
ATOM 3522 N N . TYR A 1 461 ? 62.622 37.367 10.281 1.00 30.14 461 TYR N N 1
ATOM 3523 C CA . TYR A 1 461 ? 63.761 36.591 10.766 1.00 30.29 461 TYR N CA 1
ATOM 3524 C C . TYR A 1 461 ? 64.687 36.229 9.600 1.00 30.92 461 TYR N C 1
ATOM 3525 O O . TYR A 1 461 ? 65.894 36.406 9.718 1.00 28.80 461 TYR N O 1
ATOM 3534 N N . ARG A 1 462 ? 64.143 35.839 8.477 1.00 30.52 462 ARG N N 1
ATOM 3535 C CA . ARG A 1 462 ? 64.976 35.533 7.312 1.00 34.04 462 ARG N CA 1
ATOM 3536 C C . ARG A 1 462 ? 65.803 36.754 6.896 1.00 34.70 462 ARG N C 1
ATOM 3537 O O . ARG A 1 462 ? 67.000 36.619 6.585 1.00 33.48 462 ARG N O 1
ATOM 3545 N N . LEU A 1 463 ? 65.182 37.939 6.909 1.00 33.63 463 LEU N N 1
ATOM 3546 C CA . LEU A 1 463 ? 65.909 39.151 6.517 1.00 34.43 463 LEU N CA 1
ATOM 3547 C C . LEU A 1 463 ? 66.889 39.606 7.566 1.00 33.63 463 LEU N C 1
ATOM 3548 O O . LEU A 1 463 ? 68.003 40.018 7.176 1.00 34.14 463 LEU N O 1
ATOM 3553 N N . ALA A 1 464 ? 66.613 39.389 8.849 1.00 30.72 464 ALA N N 1
ATOM 3554 C CA . ALA A 1 464 ? 67.572 39.737 9.881 1.00 32.69 464 ALA N CA 1
ATOM 3555 C C . ALA A 1 464 ? 68.829 38.856 9.750 1.00 33.89 464 ALA N C 1
ATOM 3556 O O . ALA A 1 464 ? 69.949 39.289 10.103 1.00 31.76 464 ALA N O 1
ATOM 3558 N N . GLU A 1 465 ? 68.604 37.576 9.388 1.00 32.24 465 GLU N N 1
ATOM 3559 C CA . GLU A 1 465 ? 69.736 36.675 9.265 1.00 33.61 465 GLU N CA 1
ATOM 3560 C C . GLU A 1 465 ? 70.630 37.076 8.090 1.00 31.44 465 GLU N C 1
ATOM 3561 O O . GLU A 1 465 ? 71.845 37.009 8.244 1.00 30.59 465 GLU N O 1
ATOM 3567 N N . GLN A 1 466 ? 70.014 37.437 6.988 1.00 32.92 466 GLN N N 1
ATOM 3568 C CA . GLN A 1 466 ? 70.749 37.910 5.819 1.00 35.07 466 GLN N CA 1
ATOM 3569 C C . GLN A 1 466 ? 71.457 39.225 6.150 1.00 34.36 466 GLN N C 1
ATOM 3570 O O . GLN A 1 466 ? 72.648 39.374 5.809 1.00 33.46 466 GLN N O 1
ATOM 3576 N N . HIS A 1 467 ? 70.851 40.114 6.922 1.00 34.12 467 HIS N N 1
ATOM 3577 C CA . HIS A 1 467 ? 71.481 41.363 7.318 1.00 33.10 467 HIS N CA 1
ATOM 3578 C C . HIS A 1 467 ? 72.668 41.114 8.217 1.00 33.69 467 HIS N C 1
ATOM 3579 O O . HIS A 1 467 ? 73.684 41.817 8.101 1.00 33.05 467 HIS N O 1
ATOM 3592 N N . ARG A 1 468 ? 72.528 40.219 9.198 1.00 31.27 468 ARG N N 1
ATOM 3593 C CA . ARG A 1 468 ? 73.575 39.870 10.115 1.00 31.15 468 ARG N CA 1
ATOM 3594 C C . ARG A 1 468 ? 74.834 39.416 9.344 1.00 31.53 468 ARG N C 1
ATOM 3595 O O . ARG A 1 468 ? 75.919 39.876 9.694 1.00 32.37 468 ARG N O 1
ATOM 3603 N N . GLN A 1 469 ? 74.693 38.521 8.400 1.00 33.07 469 GLN N N 1
ATOM 3604 C CA . GLN A 1 469 ? 75.837 37.999 7.640 1.00 34.76 469 GLN N CA 1
ATOM 3605 C C . GLN A 1 469 ? 76.438 39.091 6.744 1.00 35.48 469 GLN N C 1
ATOM 3606 O O . GLN A 1 469 ? 77.671 39.168 6.660 1.00 35.15 469 GLN N O 1
ATOM 3612 N N . ILE A 1 470 ? 75.609 39.933 6.143 1.00 34.36 470 ILE N N 1
ATOM 3613 C CA . ILE A 1 470 ? 76.142 41.026 5.320 1.00 35.49 470 ILE N CA 1
ATOM 3614 C C . ILE A 1 470 ? 76.966 41.958 6.196 1.00 35.99 470 ILE N C 1
ATOM 3615 O O . ILE A 1 470 ? 78.066 42.379 5.789 1.00 36.25 470 ILE N O 1
ATOM 3620 N N . GLU A 1 471 ? 76.443 42.328 7.363 1.00 34.05 471 GLU N N 1
ATOM 3621 C CA . GLU A 1 471 ? 77.144 43.204 8.273 1.00 35.29 471 GLU N CA 1
ATOM 3622 C C . GLU A 1 471 ? 78.432 42.586 8.793 1.00 34.96 471 GLU N C 1
ATOM 3623 O O . GLU A 1 471 ? 79.422 43.313 8.923 1.00 33.48 471 GLU N O 1
ATOM 3629 N N . GLU A 1 472 ? 78.456 41.297 9.103 1.00 33.45 472 GLU N N 1
ATOM 3630 C CA . GLU A 1 472 ? 79.665 40.634 9.525 1.00 35.39 472 GLU N CA 1
ATOM 3631 C C . GLU A 1 472 ? 80.715 40.708 8.396 1.00 34.18 472 GLU N C 1
ATOM 3632 O O . GLU A 1 472 ? 81.880 40.945 8.710 1.00 34.71 472 GLU N O 1
ATOM 3643 N N . THR A 1 473 ? 80.314 40.512 7.149 1.00 32.18 473 THR N N 1
ATOM 3644 C CA . THR A 1 473 ? 81.264 40.603 6.034 1.00 33.44 473 THR N CA 1
ATOM 3645 C C . THR A 1 473 ? 81.784 42.035 5.917 1.00 33.41 473 THR N C 1
ATOM 3646 O O . THR A 1 473 ? 83.004 42.235 5.974 1.00 34.81 473 THR N O 1
ATOM 3650 N N . LEU A 1 474 ? 80.882 43.021 5.865 1.00 31.21 474 LEU N N 1
ATOM 3651 C CA . LEU A 1 474 ? 81.291 44.410 5.741 1.00 31.52 474 LEU N CA 1
ATOM 3652 C C . LEU A 1 474 ? 82.033 44.952 6.935 1.00 32.12 474 LEU N C 1
ATOM 3653 O O . LEU A 1 474 ? 82.892 45.839 6.751 1.00 31.59 474 LEU N O 1
ATOM 3658 N N . ALA A 1 475 ? 81.864 44.390 8.141 1.00 31.82 475 ALA N N 1
ATOM 3659 C CA . ALA A 1 475 ? 82.607 44.892 9.287 1.00 32.21 475 ALA N CA 1
ATOM 3660 C C . ALA A 1 475 ? 84.109 44.646 9.162 1.00 30.98 475 ALA N C 1
ATOM 3661 O O . ALA A 1 475 ? 84.886 45.360 9.812 1.00 31.31 475 ALA N O 1
ATOM 3663 N N . HIS A 1 476 ? 84.566 43.680 8.380 1.00 28.86 476 HIS N N 1
ATOM 3664 C CA . HIS A 1 476 ? 85.998 43.496 8.202 1.00 28.90 476 HIS N CA 1
ATOM 3665 C C . HIS A 1 476 ? 86.645 44.692 7.482 1.00 29.54 476 HIS N C 1
ATOM 3666 O O . HIS A 1 476 ? 87.875 44.727 7.564 1.00 29.48 476 HIS N O 1
ATOM 3673 N N . PHE A 1 477 ? 85.913 45.540 6.790 1.00 28.71 477 PHE N N 1
ATOM 3674 C CA . PHE A 1 477 ? 86.434 46.704 6.099 1.00 30.44 477 PHE N CA 1
ATOM 3675 C C . PHE A 1 477 ? 86.389 47.973 6.950 1.00 33.11 477 PHE N C 1
ATOM 3676 O O . PHE A 1 477 ? 86.983 49.024 6.655 1.00 32.90 477 PHE N O 1
ATOM 3684 N N . HIS A 1 478 ? 85.702 47.874 8.104 1.00 32.18 478 HIS N N 1
ATOM 3685 C CA . HIS A 1 478 ? 85.636 49.048 8.997 1.00 32.36 478 HIS N CA 1
ATOM 3686 C C . HIS A 1 478 ? 86.936 49.249 9.731 1.00 30.95 478 HIS N C 1
ATOM 3687 O O . HIS A 1 478 ? 87.545 48.331 10.308 1.00 30.55 478 HIS N O 1
ATOM 3694 N N . LEU A 1 479 ? 87.453 50.474 9.755 1.00 27.71 479 LEU N N 1
ATOM 3695 C CA . LEU A 1 479 ? 88.701 50.730 10.465 1.00 28.42 479 LEU N CA 1
ATOM 3696 C C . LEU A 1 479 ? 88.419 51.750 11.563 1.00 28.69 479 LEU N C 1
ATOM 3697 O O . LEU A 1 479 ? 87.932 52.813 11.237 1.00 29.38 479 LEU N O 1
ATOM 3702 N N . THR A 1 480 ? 88.724 51.462 12.804 1.00 31.63 480 THR N N 1
ATOM 3703 C CA . THR A 1 480 ? 88.500 52.411 13.875 1.00 32.53 480 THR N CA 1
ATOM 3704 C C . THR A 1 480 ? 89.592 53.498 13.793 1.00 33.70 480 THR N C 1
ATOM 3705 O O . THR A 1 480 ? 90.634 53.343 13.163 1.00 30.42 480 THR N O 1
ATOM 3709 N N . LYS A 1 481 ? 89.370 54.564 14.567 1.00 33.42 481 LYS N N 1
ATOM 3710 C CA . LYS A 1 481 ? 90.369 55.623 14.658 1.00 31.87 481 LYS N CA 1
ATOM 3711 C C . LYS A 1 481 ? 91.658 55.070 15.216 1.00 30.29 481 LYS N C 1
ATOM 3712 O O . LYS A 1 481 ? 92.752 55.336 14.696 1.00 30.93 481 LYS N O 1
ATOM 3718 N N . ASP A 1 482 ? 91.601 54.199 16.246 1.00 27.21 482 ASP N N 1
ATOM 3719 C CA . ASP A 1 482 ? 92.841 53.646 16.745 1.00 25.95 482 ASP N CA 1
ATOM 3720 C C . ASP A 1 482 ? 93.572 52.809 15.690 1.00 24.96 482 ASP N C 1
ATOM 3721 O O . ASP A 1 482 ? 94.819 52.695 15.712 1.00 26.09 482 ASP N O 1
ATOM 3726 N N . MET A 1 483 ? 92.812 52.032 14.943 1.00 26.08 483 MET N N 1
ATOM 3727 C CA . MET A 1 483 ? 93.416 51.172 13.907 1.00 27.21 483 MET N CA 1
ATOM 3728 C C . MET A 1 483 ? 94.138 52.107 12.888 1.00 25.50 483 MET N C 1
ATOM 3729 O O . MET A 1 483 ? 95.250 51.821 12.458 1.00 28.65 483 MET N O 1
ATOM 3738 N N . LEU A 1 484 ? 93.446 53.152 12.458 1.00 25.76 484 LEU N N 1
ATOM 3739 C CA . LEU A 1 484 ? 94.020 54.138 11.519 1.00 27.45 484 LEU N CA 1
ATOM 3740 C C . LEU A 1 484 ? 95.244 54.812 12.090 1.00 28.01 484 LEU N C 1
ATOM 3741 O O . LEU A 1 484 ? 96.296 54.964 11.425 1.00 27.28 484 LEU N O 1
ATOM 3746 N N . LEU A 1 485 ? 95.248 55.171 13.387 1.00 25.41 485 LEU N N 1
ATOM 3747 C CA . LEU A 1 485 ? 96.481 55.701 13.990 1.00 25.32 485 LEU N CA 1
ATOM 3748 C C . LEU A 1 485 ? 97.590 54.690 13.920 1.00 26.43 485 LEU N C 1
ATOM 3749 O O . LEU A 1 485 ? 98.783 55.019 13.847 1.00 25.35 485 LEU N O 1
ATOM 3754 N N . GLU A 1 486 ? 97.299 53.366 14.040 1.00 25.71 486 GLU N N 1
ATOM 3755 C CA . GLU A 1 486 ? 98.273 52.320 13.947 1.00 23.07 486 GLU N CA 1
ATOM 3756 C C . GLU A 1 486 ? 98.789 52.192 12.469 1.00 21.42 486 GLU N C 1
ATOM 3757 O O . GLU A 1 486 ? 99.978 52.002 12.296 1.00 22.20 486 GLU N O 1
ATOM 3763 N N . VAL A 1 487 ? 97.862 52.346 11.545 1.00 20.61 487 VAL N N 1
ATOM 3764 C CA . VAL A 1 487 ? 98.371 52.273 10.124 1.00 24.12 487 VAL N CA 1
ATOM 3765 C C . VAL A 1 487 ? 99.343 53.438 9.913 1.00 22.36 487 VAL N C 1
ATOM 3766 O O . VAL A 1 487 ? 100.423 53.333 9.365 1.00 22.67 487 VAL N O 1
ATOM 3770 N N . LYS A 1 488 ? 98.977 54.600 10.467 1.00 23.60 488 LYS N N 1
ATOM 3771 C CA . LYS A 1 488 ? 99.805 55.819 10.335 1.00 23.97 488 LYS N CA 1
ATOM 3772 C C . LYS A 1 488 ? 101.161 55.559 10.913 1.00 25.21 488 LYS N C 1
ATOM 3773 O O . LYS A 1 488 ? 102.188 55.870 10.336 1.00 25.06 488 LYS N O 1
ATOM 3779 N N . LYS A 1 489 ? 101.210 54.960 12.143 1.00 24.09 489 LYS N N 1
ATOM 3780 C CA . LYS A 1 489 ? 102.460 54.652 12.799 1.00 21.45 489 LYS N CA 1
ATOM 3781 C C . LYS A 1 489 ? 103.299 53.710 12.006 1.00 19.07 489 LYS N C 1
ATOM 3782 O O . LYS A 1 489 ? 104.530 53.836 11.910 1.00 22.22 489 LYS N O 1
ATOM 3788 N N . ARG A 1 490 ? 102.708 52.650 11.462 1.00 20.65 490 ARG N N 1
ATOM 3789 C CA . ARG A 1 490 ? 103.437 51.698 10.624 1.00 21.90 490 ARG N CA 1
ATOM 3790 C C . ARG A 1 490 ? 104.008 52.384 9.374 1.00 20.58 490 ARG N C 1
ATOM 3791 O O . ARG A 1 490 ? 105.140 52.081 9.039 1.00 22.88 490 ARG N O 1
ATOM 3799 N N . MET A 1 491 ? 103.220 53.242 8.723 1.00 23.09 491 MET N N 1
ATOM 3800 C CA . MET A 1 491 ? 103.760 53.952 7.522 1.00 21.73 491 MET N CA 1
ATOM 3801 C C . MET A 1 491 ? 104.998 54.741 7.909 1.00 22.95 491 MET N C 1
ATOM 3802 O O . MET A 1 491 ? 106.057 54.675 7.264 1.00 24.44 491 MET N O 1
ATOM 3807 N N . ARG A 1 492 ? 104.914 55.533 9.004 1.00 23.35 492 ARG N N 1
ATOM 3808 C CA . ARG A 1 492 ? 106.050 56.262 9.511 1.00 22.72 492 ARG N CA 1
ATOM 3809 C C . ARG A 1 492 ? 107.242 55.388 9.764 1.00 22.80 492 ARG N C 1
ATOM 3810 O O . ARG A 1 492 ? 108.409 55.677 9.406 1.00 23.08 492 ARG N O 1
ATOM 3818 N N . ALA A 1 493 ? 107.028 54.223 10.432 1.00 24.06 493 ALA N N 1
ATOM 3819 C CA . ALA A 1 493 ? 108.187 53.367 10.642 1.00 24.74 493 ALA N CA 1
ATOM 3820 C C . ALA A 1 493 ? 108.756 52.860 9.311 1.00 24.16 493 ALA N C 1
ATOM 3821 O O . ALA A 1 493 ? 109.987 52.695 9.216 1.00 23.45 493 ALA N O 1
ATOM 3823 N N . GLU A 1 494 ? 107.907 52.562 8.326 1.00 24.46 494 GLU N N 1
ATOM 3824 C CA . GLU A 1 494 ? 108.441 52.063 7.044 1.00 22.76 494 GLU N CA 1
ATOM 3825 C C . GLU A 1 494 ? 109.155 53.226 6.336 1.00 24.29 494 GLU N C 1
ATOM 3826 O O . GLU A 1 494 ? 110.135 52.971 5.661 1.00 26.85 494 GLU N O 1
ATOM 3832 N N . MET A 1 495 ? 108.688 54.455 6.499 1.00 23.28 495 MET N N 1
ATOM 3833 C CA . MET A 1 495 ? 109.407 55.597 5.905 1.00 22.57 495 MET N CA 1
ATOM 3834 C C . MET A 1 495 ? 110.819 55.678 6.501 1.00 23.67 495 MET N C 1
ATOM 3835 O O . MET A 1 495 ? 111.816 55.844 5.794 1.00 22.88 495 MET N O 1
ATOM 3840 N N . GLU A 1 496 ? 110.919 55.479 7.851 1.00 23.89 496 GLU N N 1
ATOM 3841 C CA . GLU A 1 496 ? 112.289 55.533 8.410 1.00 22.47 496 GLU N CA 1
ATOM 3842 C C . GLU A 1 496 ? 113.136 54.401 7.857 1.00 22.74 496 GLU N C 1
ATOM 3843 O O . GLU A 1 496 ? 114.319 54.603 7.577 1.00 24.68 496 GLU N O 1
ATOM 3849 N N . LEU A 1 497 ? 112.615 53.201 7.695 1.00 25.03 497 LEU N N 1
ATOM 3850 C CA . LEU A 1 497 ? 113.345 52.057 7.178 1.00 27.86 497 LEU N CA 1
ATOM 3851 C C . LEU A 1 497 ? 113.946 52.324 5.806 1.00 27.82 497 LEU N C 1
ATOM 3852 O O . LEU A 1 497 ? 115.136 52.017 5.541 1.00 27.26 497 LEU N O 1
ATOM 3857 N N . GLY A 1 498 ? 113.071 52.802 4.906 1.00 25.99 498 GLY N N 1
ATOM 3858 C CA . GLY A 1 498 ? 113.556 53.127 3.540 1.00 25.26 498 GLY N CA 1
ATOM 3859 C C . GLY A 1 498 ? 114.551 54.270 3.448 1.00 24.09 498 GLY N C 1
ATOM 3860 O O . GLY A 1 498 ? 115.405 54.268 2.559 1.00 26.30 498 GLY N O 1
ATOM 3861 N N . LEU A 1 499 ? 114.552 55.279 4.330 1.00 26.76 499 LEU N N 1
ATOM 3862 C CA . LEU A 1 499 ? 115.511 56.365 4.259 1.00 27.33 499 LEU N CA 1
ATOM 3863 C C . LEU A 1 499 ? 116.886 56.069 4.790 1.00 30.64 499 LEU N C 1
ATOM 3864 O O . LEU A 1 499 ? 117.853 56.738 4.383 1.00 30.40 499 LEU N O 1
ATOM 3869 N N . ARG A 1 500 ? 116.977 55.122 5.715 1.00 34.23 500 ARG N N 1
ATOM 3870 C CA . ARG A 1 500 ? 118.238 54.763 6.353 1.00 36.91 500 ARG N CA 1
ATOM 3871 C C . ARG A 1 500 ? 119.033 53.741 5.572 1.00 37.36 500 ARG N C 1
ATOM 3872 O O . ARG A 1 500 ? 118.522 52.719 5.142 1.00 38.10 500 ARG N O 1
ATOM 3880 N N . LYS A 1 501 ? 120.312 54.012 5.463 1.00 40.36 501 LYS N N 1
ATOM 3881 C CA . LYS A 1 501 ? 121.276 53.207 4.752 1.00 42.87 501 LYS N CA 1
ATOM 3882 C C . LYS A 1 501 ? 121.299 51.761 5.213 1.00 44.52 501 LYS N C 1
ATOM 3883 O O . LYS A 1 501 ? 121.191 50.818 4.426 1.00 43.86 501 LYS N O 1
ATOM 3889 N N . GLN A 1 502 ? 121.423 51.611 6.532 1.00 45.44 502 GLN N N 1
ATOM 3890 C CA . GLN A 1 502 ? 121.450 50.295 7.140 1.00 47.40 502 GLN N CA 1
ATOM 3891 C C . GLN A 1 502 ? 120.269 49.456 6.668 1.00 46.83 502 GLN N C 1
ATOM 3892 O O . GLN A 1 502 ? 120.486 48.272 6.397 1.00 47.87 502 GLN N O 1
ATOM 3898 N N . THR A 1 503 ? 119.065 50.035 6.709 1.00 43.49 503 THR N N 1
ATOM 3899 C CA . THR A 1 503 ? 117.877 49.258 6.407 1.00 40.46 503 THR N CA 1
ATOM 3900 C C . THR A 1 503 ? 117.235 49.423 5.046 1.00 39.73 503 THR N C 1
ATOM 3901 O O . THR A 1 503 ? 116.232 48.747 4.777 1.00 38.61 503 THR N O 1
ATOM 3905 N N . HIS A 1 504 ? 117.755 50.311 4.215 1.00 40.98 504 HIS N N 1
ATOM 3906 C CA . HIS A 1 504 ? 117.104 50.641 2.965 1.00 42.90 504 HIS N CA 1
ATOM 3907 C C . HIS A 1 504 ? 116.892 49.457 2.037 1.00 44.76 504 HIS N C 1
ATOM 3908 O O . HIS A 1 504 ? 115.780 49.329 1.488 1.00 42.65 504 HIS N O 1
ATOM 3915 N N . ASN A 1 505 ? 117.911 48.620 1.868 1.00 44.10 505 ASN N N 1
ATOM 3916 C CA . ASN A 1 505 ? 117.735 47.502 0.943 1.00 45.81 505 ASN N CA 1
ATOM 3917 C C . ASN A 1 505 ? 116.616 46.546 1.279 1.00 43.79 505 ASN N C 1
ATOM 3918 O O . ASN A 1 505 ? 116.110 46.046 0.264 1.00 44.86 505 ASN N O 1
ATOM 3923 N N . ASN A 1 506 ? 116.210 46.266 2.514 1.00 42.40 506 ASN N N 1
ATOM 3924 C CA . ASN A 1 506 ? 115.098 45.332 2.701 1.00 41.22 506 ASN N CA 1
ATOM 3925 C C . ASN A 1 506 ? 113.799 46.009 3.113 1.00 38.38 506 ASN N C 1
ATOM 3926 O O . ASN A 1 506 ? 112.768 45.391 3.448 1.00 39.41 506 ASN N O 1
ATOM 3931 N N . ALA A 1 507 ? 113.812 47.339 3.025 1.00 34.87 507 ALA N N 1
ATOM 3932 C CA . ALA A 1 507 ? 112.600 48.128 3.327 1.00 31.08 507 ALA N CA 1
ATOM 3933 C C . ALA A 1 507 ? 111.560 48.011 2.211 1.00 28.48 507 ALA N C 1
ATOM 3934 O O . ALA A 1 507 ? 111.958 48.196 1.051 1.00 29.86 507 ALA N O 1
ATOM 3936 N N . VAL A 1 508 ? 110.303 47.748 2.507 1.00 25.44 508 VAL N N 1
ATOM 3937 C CA . VAL A 1 508 ? 109.313 47.657 1.440 1.00 23.52 508 VAL N CA 1
ATOM 3938 C C . VAL A 1 508 ? 108.903 49.028 0.900 1.00 22.40 508 VAL N C 1
ATOM 3939 O O . VAL A 1 508 ? 108.521 49.019 -0.283 1.00 24.45 508 VAL N O 1
ATOM 3943 N N . VAL A 1 509 ? 109.006 50.093 1.681 1.00 21.14 509 VAL N N 1
ATOM 3944 C CA . VAL A 1 509 ? 108.651 51.429 1.151 1.00 19.74 509 VAL N CA 1
ATOM 3945 C C . VAL A 1 509 ? 110.001 52.040 0.807 1.00 20.83 509 VAL N C 1
ATOM 3946 O O . VAL A 1 509 ? 110.768 52.348 1.724 1.00 22.96 509 VAL N O 1
ATOM 3950 N N . LYS A 1 510 ? 110.417 52.117 -0.466 1.00 20.97 510 LYS N N 1
ATOM 3951 C CA . LYS A 1 510 ? 111.763 52.430 -0.883 1.00 19.41 510 LYS N CA 1
ATOM 3952 C C . LYS A 1 510 ? 112.255 53.843 -0.684 1.00 20.54 510 LYS N C 1
ATOM 3953 O O . LYS A 1 510 ? 113.482 54.044 -0.565 1.00 22.80 510 LYS N O 1
ATOM 3959 N N . MET A 1 511 ? 111.348 54.819 -0.557 1.00 16.04 511 MET N N 1
ATOM 3960 C CA . MET A 1 511 ? 111.842 56.164 -0.233 1.00 17.78 511 MET N CA 1
ATOM 3961 C C . MET A 1 511 ? 112.958 56.588 -1.202 1.00 21.31 511 MET N C 1
ATOM 3962 O O . MET A 1 511 ? 114.075 56.947 -0.851 1.00 20.68 511 MET N O 1
ATOM 3967 N N . LEU A 1 512 ? 112.630 56.578 -2.490 1.00 22.31 512 LEU N N 1
ATOM 3968 C CA . LEU A 1 512 ? 113.633 56.828 -3.535 1.00 21.54 512 LEU N CA 1
ATOM 3969 C C . LEU A 1 512 ? 113.842 58.311 -3.845 1.00 21.13 512 LEU N C 1
ATOM 3970 O O . LEU A 1 512 ? 112.964 59.111 -4.063 1.00 18.95 512 LEU N O 1
ATOM 3975 N N . PRO A 1 513 ? 115.120 58.679 -3.875 1.00 24.13 513 PRO N N 1
ATOM 3976 C CA . PRO A 1 513 ? 115.534 60.034 -4.257 1.00 23.85 513 PRO N CA 1
ATOM 3977 C C . PRO A 1 513 ? 115.207 60.327 -5.703 1.00 22.67 513 PRO N C 1
ATOM 3978 O O . PRO A 1 513 ? 115.434 59.545 -6.662 1.00 23.03 513 PRO N O 1
ATOM 3982 N N . SER A 1 514 ? 114.633 61.503 -5.908 1.00 24.02 514 SER N N 1
ATOM 3983 C CA . SER A 1 514 ? 114.202 61.932 -7.250 1.00 22.66 514 SER N CA 1
ATOM 3984 C C . SER A 1 514 ? 115.237 62.876 -7.853 1.00 22.07 514 SER N C 1
ATOM 3985 O O . SER A 1 514 ? 115.133 63.179 -9.058 1.00 22.78 514 SER N O 1
ATOM 3988 N N . PHE A 1 515 ? 116.192 63.364 -7.061 1.00 22.67 515 PHE N N 1
ATOM 3989 C CA . PHE A 1 515 ? 117.145 64.384 -7.487 1.00 24.52 515 PHE N CA 1
ATOM 3990 C C . PHE A 1 515 ? 116.529 65.722 -7.828 1.00 26.07 515 PHE N C 1
ATOM 3991 O O . PHE A 1 515 ? 117.150 66.632 -8.440 1.00 27.27 515 PHE N O 1
ATOM 3999 N N . VAL A 1 516 ? 115.308 65.992 -7.367 1.00 23.09 516 VAL N N 1
ATOM 4000 C CA . VAL A 1 516 ? 114.641 67.262 -7.471 1.00 23.48 516 VAL N CA 1
ATOM 4001 C C . VAL A 1 516 ? 114.916 67.893 -6.088 1.00 25.95 516 VAL N C 1
ATOM 4002 O O . VAL A 1 516 ? 114.369 67.380 -5.121 1.00 24.15 516 VAL N O 1
ATOM 4006 N N . ARG A 1 517 ? 115.715 68.957 -5.994 1.00 25.26 517 ARG N N 1
ATOM 4007 C CA . ARG A 1 517 ? 116.061 69.456 -4.668 1.00 25.20 517 ARG N CA 1
ATOM 4008 C C . ARG A 1 517 ? 115.319 70.699 -4.236 1.00 26.96 517 ARG N C 1
ATOM 4009 O O . ARG A 1 517 ? 115.457 71.035 -3.043 1.00 29.04 517 ARG N O 1
ATOM 4017 N N . ARG A 1 518 ? 114.469 71.309 -5.050 1.00 26.94 518 ARG N N 1
ATOM 4018 C CA . ARG A 1 518 ? 113.716 72.456 -4.611 1.00 28.18 518 ARG N CA 1
ATOM 4019 C C . ARG A 1 518 ? 112.456 72.601 -5.440 1.00 27.17 518 ARG N C 1
ATOM 4020 O O . ARG A 1 518 ? 112.387 72.104 -6.557 1.00 25.96 518 ARG N O 1
ATOM 4028 N N . THR A 1 519 ? 111.511 73.320 -4.866 1.00 27.29 519 THR N N 1
ATOM 4029 C CA . THR A 1 519 ? 110.269 73.607 -5.596 1.00 27.74 519 THR N CA 1
ATOM 4030 C C . THR A 1 519 ? 110.628 74.733 -6.576 1.00 28.82 519 THR N C 1
ATOM 4031 O O . THR A 1 519 ? 111.725 75.292 -6.445 1.00 28.99 519 THR N O 1
ATOM 4035 N N . PRO A 1 520 ? 109.713 75.162 -7.407 1.00 28.69 520 PRO N N 1
ATOM 4036 C CA . PRO A 1 520 ? 110.003 76.157 -8.458 1.00 30.71 520 PRO N CA 1
ATOM 4037 C C . PRO A 1 520 ? 110.381 77.495 -7.814 1.00 34.19 520 PRO N C 1
ATOM 4038 O O . PRO A 1 520 ? 109.705 77.837 -6.844 1.00 33.79 520 PRO N O 1
ATOM 4042 N N . ASP A 1 521 ? 111.424 78.173 -8.242 1.00 36.77 521 ASP N N 1
ATOM 4043 C CA . ASP A 1 521 ? 111.809 79.453 -7.621 1.00 38.29 521 ASP N CA 1
ATOM 4044 C C . ASP A 1 521 ? 111.308 80.685 -8.348 1.00 41.36 521 ASP N C 1
ATOM 4045 O O . ASP A 1 521 ? 111.471 81.855 -7.913 1.00 41.17 521 ASP N O 1
ATOM 4050 N N . GLY A 1 522 ? 110.563 80.474 -9.431 1.00 40.86 522 GLY N N 1
ATOM 4051 C CA . GLY A 1 522 ? 109.965 81.550 -10.201 1.00 39.89 522 GLY N CA 1
ATOM 4052 C C . GLY A 1 522 ? 110.842 82.008 -11.366 1.00 38.51 522 GLY N C 1
ATOM 4053 O O . GLY A 1 522 ? 110.397 82.820 -12.192 1.00 39.95 522 GLY N O 1
ATOM 4054 N N . THR A 1 523 ? 112.057 81.502 -11.512 1.00 38.98 523 THR N N 1
ATOM 4055 C CA . THR A 1 523 ? 112.921 81.906 -12.622 1.00 37.45 523 THR N CA 1
ATOM 4056 C C . THR A 1 523 ? 112.900 81.012 -13.826 1.00 35.60 523 THR N C 1
ATOM 4057 O O . THR A 1 523 ? 113.563 81.303 -14.851 1.00 36.02 523 THR N O 1
ATOM 4061 N N . GLU A 1 524 ? 112.268 79.829 -13.726 1.00 30.59 524 GLU N N 1
ATOM 4062 C CA . GLU A 1 524 ? 112.215 78.890 -14.823 1.00 29.61 524 GLU N CA 1
ATOM 4063 C C . GLU A 1 524 ? 111.603 79.516 -16.079 1.00 29.82 524 GLU N C 1
ATOM 4064 O O . GLU A 1 524 ? 110.580 80.185 -15.988 1.00 28.29 524 GLU N O 1
ATOM 4070 N N . ASN A 1 525 ? 112.129 79.188 -17.264 1.00 29.33 525 ASN N N 1
ATOM 4071 C CA . ASN A 1 525 ? 111.496 79.687 -18.483 1.00 31.73 525 ASN N CA 1
ATOM 4072 C C . ASN A 1 525 ? 112.143 78.898 -19.630 1.00 29.48 525 ASN N C 1
ATOM 4073 O O . ASN A 1 525 ? 113.270 78.452 -19.460 1.00 31.90 525 ASN N O 1
ATOM 4078 N N . GLY A 1 526 ? 111.413 78.684 -20.685 1.00 28.71 526 GLY N N 1
ATOM 4079 C CA . GLY A 1 526 ? 111.916 77.939 -21.838 1.00 27.78 526 GLY N CA 1
ATOM 4080 C C . GLY A 1 526 ? 110.787 77.187 -22.479 1.00 25.97 526 GLY N C 1
ATOM 4081 O O . GLY A 1 526 ? 109.642 77.239 -22.033 1.00 25.84 526 GLY N O 1
ATOM 4082 N N . ASP A 1 527 ? 111.058 76.432 -23.539 1.00 26.03 527 ASP N N 1
ATOM 4083 C CA . ASP A 1 527 ? 110.100 75.614 -24.224 1.00 25.44 527 ASP N CA 1
ATOM 4084 C C . ASP A 1 527 ? 110.583 74.185 -24.005 1.00 25.15 527 ASP N C 1
ATOM 4085 O O . ASP A 1 527 ? 111.777 73.896 -24.120 1.00 24.69 527 ASP N O 1
ATOM 4090 N N . PHE A 1 528 ? 109.655 73.339 -23.568 1.00 25.20 528 PHE N N 1
ATOM 4091 C CA . PHE A 1 528 ? 110.023 71.989 -23.199 1.00 23.56 528 PHE N CA 1
ATOM 4092 C C . PHE A 1 528 ? 109.060 70.968 -23.768 1.00 24.59 528 PHE N C 1
ATOM 4093 O O . PHE A 1 528 ? 107.856 71.195 -23.881 1.00 27.67 528 PHE N O 1
ATOM 4101 N N . LEU A 1 529 ? 109.570 69.787 -24.078 1.00 23.40 529 LEU N N 1
ATOM 4102 C CA . LEU A 1 529 ? 108.723 68.660 -24.415 1.00 23.28 529 LEU N CA 1
ATOM 4103 C C . LEU A 1 529 ? 108.612 67.829 -23.074 1.00 23.94 529 LEU N C 1
ATOM 4104 O O . LEU A 1 529 ? 109.574 67.914 -22.299 1.00 22.20 529 LEU N O 1
ATOM 4109 N N . ALA A 1 530 ? 107.568 67.048 -23.030 1.00 23.97 530 ALA N N 1
ATOM 4110 C CA . ALA A 1 530 ? 107.426 66.111 -21.864 1.00 23.77 530 ALA N CA 1
ATOM 4111 C C . ALA A 1 530 ? 106.681 64.895 -22.294 1.00 24.13 530 ALA N C 1
ATOM 4112 O O . ALA A 1 530 ? 105.889 64.892 -23.247 1.00 26.44 530 ALA N O 1
ATOM 4114 N N . LEU A 1 531 ? 106.873 63.754 -21.605 1.00 22.42 531 LEU N N 1
ATOM 4115 C CA . LEU A 1 531 ? 106.147 62.535 -21.822 1.00 22.25 531 LEU N CA 1
ATOM 4116 C C . LEU A 1 531 ? 105.407 62.221 -20.501 1.00 25.84 531 LEU N C 1
ATOM 4117 O O . LEU A 1 531 ? 105.965 62.627 -19.471 1.00 25.05 531 LEU N O 1
ATOM 4122 N N . ASP A 1 532 ? 104.242 61.632 -20.594 1.00 26.18 532 ASP N N 1
ATOM 4123 C CA . ASP A 1 532 ? 103.493 61.308 -19.364 1.00 27.45 532 ASP N CA 1
ATOM 4124 C C . ASP A 1 532 ? 103.086 59.848 -19.550 1.00 25.76 532 ASP N C 1
ATOM 4125 O O . ASP A 1 532 ? 102.128 59.590 -20.292 1.00 30.15 532 ASP N O 1
ATOM 4130 N N . LEU A 1 533 ? 103.832 58.908 -19.000 1.00 26.55 533 LEU N N 1
ATOM 4131 C CA . LEU A 1 533 ? 103.555 57.495 -19.179 1.00 26.11 533 LEU N CA 1
ATOM 4132 C C . LEU A 1 533 ? 103.325 56.712 -17.875 1.00 26.45 533 LEU N C 1
ATOM 4133 O O . LEU A 1 533 ? 104.175 56.788 -16.991 1.00 23.14 533 LEU N O 1
ATOM 4138 N N . GLY A 1 534 ? 102.256 55.958 -17.764 1.00 25.85 534 GLY N N 1
ATOM 4139 C CA . GLY A 1 534 ? 102.013 55.100 -16.603 1.00 29.51 534 GLY N CA 1
ATOM 4140 C C . GLY A 1 534 ? 100.615 55.247 -16.033 1.00 30.97 534 GLY N C 1
ATOM 4141 O O . GLY A 1 534 ? 100.236 54.373 -15.241 1.00 29.93 534 GLY N O 1
ATOM 4142 N N . GLY A 1 535 ? 99.947 56.357 -16.359 1.00 30.02 535 GLY N N 1
ATOM 4143 C CA . GLY A 1 535 ? 98.581 56.573 -15.875 1.00 30.02 535 GLY N CA 1
ATOM 4144 C C . GLY A 1 535 ? 97.616 55.995 -16.903 1.00 32.60 535 GLY N C 1
ATOM 4145 O O . GLY A 1 535 ? 98.019 55.119 -17.684 1.00 32.69 535 GLY N O 1
ATOM 4146 N N . THR A 1 536 ? 96.383 56.471 -16.864 1.00 35.40 536 THR N N 1
ATOM 4147 C CA . THR A 1 536 ? 95.367 56.031 -17.802 1.00 37.64 536 THR N CA 1
ATOM 4148 C C . THR A 1 536 ? 95.745 56.422 -19.229 1.00 37.44 536 THR N C 1
ATOM 4149 O O . THR A 1 536 ? 95.501 55.596 -20.112 1.00 37.35 536 THR N O 1
ATOM 4153 N N . ASN A 1 537 ? 96.241 57.652 -19.403 1.00 36.92 537 ASN N N 1
ATOM 4154 C CA . ASN A 1 537 ? 96.578 58.107 -20.753 1.00 36.97 537 ASN N CA 1
ATOM 4155 C C . ASN A 1 537 ? 98.055 58.354 -20.987 1.00 36.58 537 ASN N C 1
ATOM 4156 O O . ASN A 1 537 ? 98.585 59.168 -20.204 1.00 39.06 537 ASN N O 1
ATOM 4161 N N . PHE A 1 538 ? 98.650 57.773 -22.024 1.00 35.28 538 PHE N N 1
ATOM 4162 C CA . PHE A 1 538 ? 100.020 58.120 -22.384 1.00 33.52 538 PHE N CA 1
ATOM 4163 C C . PHE A 1 538 ? 99.954 59.443 -23.162 1.00 33.77 538 PHE N C 1
ATOM 4164 O O . PHE A 1 538 ? 99.081 59.585 -24.048 1.00 31.60 538 PHE N O 1
ATOM 4172 N N . ARG A 1 539 ? 100.739 60.441 -22.765 1.00 31.92 539 ARG N N 1
ATOM 4173 C CA . ARG A 1 539 ? 100.672 61.713 -23.473 1.00 31.02 539 ARG N CA 1
ATOM 4174 C C . ARG A 1 539 ? 102.073 62.248 -23.801 1.00 29.51 539 ARG N C 1
ATOM 4175 O O . ARG A 1 539 ? 103.083 62.054 -23.107 1.00 26.54 539 ARG N O 1
ATOM 4183 N N . VAL A 1 540 ? 102.068 63.022 -24.894 1.00 29.34 540 VAL N N 1
ATOM 4184 C CA . VAL A 1 540 ? 103.249 63.785 -25.294 1.00 25.50 540 VAL N CA 1
ATOM 4185 C C . VAL A 1 540 ? 102.789 65.231 -25.154 1.00 27.11 540 VAL N C 1
ATOM 4186 O O . VAL A 1 540 ? 101.637 65.594 -25.480 1.00 27.01 540 VAL N O 1
ATOM 4190 N N . LEU A 1 541 ? 103.607 66.127 -24.604 1.00 25.59 541 LEU N N 1
ATOM 4191 C CA . LEU A 1 541 ? 103.263 67.496 -24.354 1.00 25.60 541 LEU N CA 1
ATOM 4192 C C . LEU A 1 541 ? 104.338 68.477 -24.832 1.00 25.39 541 LEU N C 1
ATOM 4193 O O . LEU A 1 541 ? 105.508 68.116 -24.877 1.00 27.04 541 LEU N O 1
ATOM 4198 N N . LEU A 1 542 ? 103.914 69.691 -25.079 1.00 26.94 542 LEU N N 1
ATOM 4199 C CA . LEU A 1 542 ? 104.811 70.816 -25.385 1.00 26.68 542 LEU N CA 1
ATOM 4200 C C . LEU A 1 542 ? 104.472 71.827 -24.320 1.00 26.10 542 LEU N C 1
ATOM 4201 O O . LEU A 1 542 ? 103.288 72.177 -24.165 1.00 28.70 542 LEU N O 1
ATOM 4206 N N . VAL A 1 543 ? 105.403 72.292 -23.508 1.00 24.04 543 VAL N N 1
ATOM 4207 C CA . VAL A 1 543 ? 105.076 73.230 -22.419 1.00 24.77 543 VAL N CA 1
ATOM 4208 C C . VAL A 1 543 ? 105.947 74.466 -22.605 1.00 23.25 543 VAL N C 1
ATOM 4209 O O . VAL A 1 543 ? 107.167 74.311 -22.520 1.00 24.57 543 VAL N O 1
ATOM 4213 N N . LYS A 1 544 ? 105.359 75.649 -22.617 1.00 24.82 544 LYS N N 1
ATOM 4214 C CA . LYS A 1 544 ? 106.133 76.882 -22.712 1.00 25.48 544 LYS N CA 1
ATOM 4215 C C . LYS A 1 544 ? 105.952 77.682 -21.429 1.00 25.46 544 LYS N C 1
ATOM 4216 O O . LYS A 1 544 ? 104.834 78.057 -21.091 1.00 28.91 544 LYS N O 1
ATOM 4222 N N . ILE A 1 545 ? 107.056 77.957 -20.773 1.00 25.08 545 ILE N N 1
ATOM 4223 C CA . ILE A 1 545 ? 107.050 78.671 -19.527 1.00 27.09 545 ILE N CA 1
ATOM 4224 C C . ILE A 1 545 ? 107.793 80.010 -19.710 1.00 27.23 545 ILE N C 1
ATOM 4225 O O . ILE A 1 545 ? 108.912 79.999 -20.212 1.00 24.89 545 ILE N O 1
ATOM 4230 N N . ARG A 1 546 ? 107.164 81.040 -19.184 1.00 28.91 546 ARG N N 1
ATOM 4231 C CA . ARG A 1 546 ? 107.747 82.381 -19.270 1.00 32.22 546 ARG N CA 1
ATOM 4232 C C . ARG A 1 546 ? 107.676 83.031 -17.891 1.00 33.72 546 ARG N C 1
ATOM 4233 O O . ARG A 1 546 ? 106.605 83.008 -17.283 1.00 33.60 546 ARG N O 1
ATOM 4241 N N . SER A 1 547 ? 108.781 83.555 -17.418 1.00 37.82 547 SER N N 1
ATOM 4242 C CA . SER A 1 547 ? 108.779 84.207 -16.113 1.00 44.51 547 SER N CA 1
ATOM 4243 C C . SER A 1 547 ? 108.844 85.726 -16.266 1.00 49.88 547 SER N C 1
ATOM 4244 O O . SER A 1 547 ? 108.807 86.201 -17.401 1.00 49.44 547 SER N O 1
ATOM 4247 N N . GLY A 1 548 ? 108.975 86.454 -15.158 1.00 55.07 548 GLY N N 1
ATOM 4248 C CA . GLY A 1 548 ? 109.059 87.912 -15.239 1.00 61.44 548 GLY N CA 1
ATOM 4249 C C . GLY A 1 548 ? 107.832 88.662 -14.735 1.00 65.65 548 GLY N C 1
ATOM 4250 O O . GLY A 1 548 ? 107.146 88.241 -13.795 1.00 66.66 548 GLY N O 1
ATOM 4251 N N . LYS A 1 549 ? 107.532 89.799 -15.380 1.00 68.05 549 LYS N N 1
ATOM 4252 C CA . LYS A 1 549 ? 106.398 90.627 -14.995 1.00 69.69 549 LYS N CA 1
ATOM 4253 C C . LYS A 1 549 ? 105.161 89.775 -14.749 1.00 69.02 549 LYS N C 1
ATOM 4254 O O . LYS A 1 549 ? 104.675 89.703 -13.614 1.00 70.27 549 LYS N O 1
ATOM 4260 N N . LYS A 1 550 ? 104.641 89.145 -15.795 1.00 67.73 550 LYS N N 1
ATOM 4261 C CA . LYS A 1 550 ? 103.465 88.287 -15.657 1.00 65.95 550 LYS N CA 1
ATOM 4262 C C . LYS A 1 550 ? 103.811 86.890 -16.190 1.00 63.11 550 LYS N C 1
ATOM 4263 O O . LYS A 1 550 ? 103.813 86.622 -17.385 1.00 63.61 550 LYS N O 1
ATOM 4269 N N . ARG A 1 551 ? 104.138 85.996 -15.274 1.00 59.24 551 ARG N N 1
ATOM 4270 C CA . ARG A 1 551 ? 104.530 84.647 -15.651 1.00 54.78 551 ARG N CA 1
ATOM 4271 C C . ARG A 1 551 ? 103.407 83.956 -16.393 1.00 49.85 551 ARG N C 1
ATOM 4272 O O . ARG A 1 551 ? 102.221 84.227 -16.161 1.00 49.34 551 ARG N O 1
ATOM 4280 N N . THR A 1 552 ? 103.753 83.124 -17.374 1.00 44.99 552 THR N N 1
ATOM 4281 C CA . THR A 1 552 ? 102.751 82.353 -18.095 1.00 38.29 552 THR N CA 1
ATOM 4282 C C . THR A 1 552 ? 103.296 80.932 -18.324 1.00 36.78 552 THR N C 1
ATOM 4283 O O . THR A 1 552 ? 104.489 80.642 -18.377 1.00 33.75 552 THR N O 1
ATOM 4287 N N . VAL A 1 553 ? 102.362 80.014 -18.504 1.00 34.17 553 VAL N N 1
ATOM 4288 C CA . VAL A 1 553 ? 102.602 78.638 -18.838 1.00 34.17 553 VAL N CA 1
ATOM 4289 C C . VAL A 1 553 ? 101.626 78.303 -19.960 1.00 34.25 553 VAL N C 1
ATOM 4290 O O . VAL A 1 553 ? 100.431 78.528 -19.757 1.00 37.41 553 VAL N O 1
ATOM 4294 N N . GLU A 1 554 ? 102.117 77.800 -21.079 1.00 32.13 554 GLU N N 1
ATOM 4295 C CA . GLU A 1 554 ? 101.198 77.444 -22.148 1.00 31.28 554 GLU N CA 1
ATOM 4296 C C . GLU A 1 554 ? 101.471 75.973 -22.420 1.00 31.74 554 GLU N C 1
ATOM 4297 O O . GLU A 1 554 ? 102.632 75.621 -22.668 1.00 32.96 554 GLU N O 1
ATOM 4303 N N . MET A 1 555 ? 100.449 75.136 -22.467 1.00 32.20 555 MET N N 1
ATOM 4304 C CA . MET A 1 555 ? 100.653 73.722 -22.710 1.00 32.62 555 MET N CA 1
ATOM 4305 C C . MET A 1 555 ? 99.795 73.156 -23.807 1.00 32.68 555 MET N C 1
ATOM 4306 O O . MET A 1 555 ? 98.655 73.577 -23.974 1.00 34.53 555 MET N O 1
ATOM 4311 N N . HIS A 1 556 ? 100.343 72.245 -24.572 1.00 30.83 556 HIS N N 1
ATOM 4312 C CA . HIS A 1 556 ? 99.633 71.477 -25.574 1.00 34.23 556 HIS N CA 1
ATOM 4313 C C . HIS A 1 556 ? 99.958 69.993 -25.381 1.00 32.87 556 HIS N C 1
ATOM 4314 O O . HIS A 1 556 ? 101.091 69.655 -25.054 1.00 32.59 556 HIS N O 1
ATOM 4321 N N . ASN A 1 557 ? 99.030 69.106 -25.717 1.00 30.88 557 ASN N N 1
ATOM 4322 C CA . ASN A 1 557 ? 99.285 67.675 -25.574 1.00 31.31 557 ASN N CA 1
ATOM 4323 C C . ASN A 1 557 ? 98.464 66.842 -26.531 1.00 28.57 557 ASN N C 1
ATOM 4324 O O . ASN A 1 557 ? 97.420 67.277 -27.017 1.00 29.41 557 ASN N O 1
ATOM 4329 N N . LYS A 1 558 ? 98.884 65.615 -26.757 1.00 30.21 558 LYS N N 1
ATOM 4330 C CA . LYS A 1 558 ? 98.080 64.660 -27.483 1.00 31.09 558 LYS N CA 1
ATOM 4331 C C . LYS A 1 558 ? 98.094 63.345 -26.691 1.00 30.44 558 LYS N C 1
ATOM 4332 O O . LYS A 1 558 ? 99.194 62.960 -26.252 1.00 30.16 558 LYS N O 1
ATOM 4338 N N . ILE A 1 559 ? 96.964 62.688 -26.599 1.00 30.46 559 ILE N N 1
ATOM 4339 C CA . ILE A 1 559 ? 96.920 61.357 -25.975 1.00 32.44 559 ILE N CA 1
ATOM 4340 C C . ILE A 1 559 ? 97.181 60.296 -27.017 1.00 33.70 559 ILE N C 1
ATOM 4341 O O . ILE A 1 559 ? 96.735 60.360 -28.171 1.00 36.54 559 ILE N O 1
ATOM 4346 N N . TYR A 1 560 ? 97.947 59.268 -26.691 1.00 32.26 560 TYR N N 1
ATOM 4347 C CA . TYR A 1 560 ? 98.240 58.169 -27.590 1.00 32.39 560 TYR N CA 1
ATOM 4348 C C . TYR A 1 560 ? 97.872 56.861 -26.904 1.00 34.34 560 TYR N C 1
ATOM 4349 O O . TYR A 1 560 ? 98.264 56.659 -25.746 1.00 30.77 560 TYR N O 1
ATOM 4358 N N . ALA A 1 561 ? 97.227 55.942 -27.651 1.00 33.41 561 ALA N N 1
ATOM 4359 C CA . ALA A 1 561 ? 96.875 54.694 -27.000 1.00 34.45 561 ALA N CA 1
ATOM 4360 C C . ALA A 1 561 ? 98.101 53.792 -26.882 1.00 35.46 561 ALA N C 1
ATOM 4361 O O . ALA A 1 561 ? 99.062 53.894 -27.661 1.00 33.20 561 ALA N O 1
ATOM 4363 N N . ILE A 1 562 ? 98.108 52.937 -25.854 1.00 31.00 562 ILE N N 1
ATOM 4364 C CA . ILE A 1 562 ? 99.192 51.962 -25.775 1.00 34.63 562 ILE N CA 1
ATOM 4365 C C . ILE A 1 562 ? 98.475 50.615 -25.556 1.00 35.88 562 ILE N C 1
ATOM 4366 O O . ILE A 1 562 ? 98.028 50.324 -24.440 1.00 37.36 562 ILE N O 1
ATOM 4371 N N . PRO A 1 563 ? 98.332 49.856 -26.617 1.00 38.18 563 PRO N N 1
ATOM 4372 C CA . PRO A 1 563 ? 97.637 48.573 -26.525 1.00 39.35 563 PRO N CA 1
ATOM 4373 C C . PRO A 1 563 ? 98.311 47.723 -25.460 1.00 39.56 563 PRO N C 1
ATOM 4374 O O . PRO A 1 563 ? 99.550 47.713 -25.394 1.00 38.16 563 PRO N O 1
ATOM 4378 N N . ILE A 1 564 ? 97.537 46.869 -24.817 1.00 40.17 564 ILE N N 1
ATOM 4379 C CA . ILE A 1 564 ? 98.088 46.010 -23.778 1.00 42.05 564 ILE N CA 1
ATOM 4380 C C . ILE A 1 564 ? 99.172 45.102 -24.293 1.00 41.75 564 ILE N C 1
ATOM 4381 O O . ILE A 1 564 ? 100.079 44.751 -23.517 1.00 43.27 564 ILE N O 1
ATOM 4386 N N . GLU A 1 565 ? 99.165 44.728 -25.580 1.00 41.27 565 GLU N N 1
ATOM 4387 C CA . GLU A 1 565 ? 100.249 43.916 -26.117 1.00 43.11 565 GLU N CA 1
ATOM 4388 C C . GLU A 1 565 ? 101.574 44.667 -26.143 1.00 43.19 565 GLU N C 1
ATOM 4389 O O . GLU A 1 565 ? 102.629 44.029 -26.240 1.00 44.43 565 GLU N O 1
ATOM 4395 N N . ILE A 1 566 ? 101.558 46.000 -26.220 1.00 41.17 566 ILE N N 1
ATOM 4396 C CA . ILE A 1 566 ? 102.837 46.734 -26.241 1.00 39.40 566 ILE N CA 1
ATOM 4397 C C . ILE A 1 566 ? 103.175 47.057 -24.799 1.00 38.26 566 ILE N C 1
ATOM 4398 O O . ILE A 1 566 ? 104.347 46.894 -24.424 1.00 39.07 566 ILE N O 1
ATOM 4403 N N . MET A 1 567 ? 102.193 47.252 -23.932 1.00 37.08 567 MET N N 1
ATOM 4404 C CA . MET A 1 567 ? 102.472 47.447 -22.495 1.00 36.33 567 MET N CA 1
ATOM 4405 C C . MET A 1 567 ? 103.074 46.201 -21.863 1.00 34.92 567 MET N C 1
ATOM 4406 O O . MET A 1 567 ? 103.778 46.263 -20.835 1.00 35.40 567 MET N O 1
ATOM 4411 N N . GLN A 1 568 ? 102.768 45.024 -22.444 1.00 33.99 568 GLN N N 1
ATOM 4412 C CA . GLN A 1 568 ? 103.283 43.781 -21.920 1.00 33.62 568 GLN N CA 1
ATOM 4413 C C . GLN A 1 568 ? 104.122 43.057 -22.987 1.00 36.64 568 GLN N C 1
ATOM 4414 O O . GLN A 1 568 ? 104.382 41.882 -22.731 1.00 36.64 568 GLN N O 1
ATOM 4420 N N . GLY A 1 569 ? 104.655 43.699 -24.028 1.00 35.99 569 GLY N N 1
ATOM 4421 C CA . GLY A 1 569 ? 105.507 43.054 -25.026 1.00 34.93 569 GLY N CA 1
ATOM 4422 C C . GLY A 1 569 ? 107.014 43.238 -24.763 1.00 34.40 569 GLY N C 1
ATOM 4423 O O . GLY A 1 569 ? 107.483 42.964 -23.650 1.00 33.52 569 GLY N O 1
ATOM 4424 N N . THR A 1 570 ? 107.844 43.664 -25.727 1.00 31.19 570 THR N N 1
ATOM 4425 C CA . THR A 1 570 ? 109.272 43.804 -25.396 1.00 31.04 570 THR N CA 1
ATOM 4426 C C . THR A 1 570 ? 109.592 45.262 -25.052 1.00 28.93 570 THR N C 1
ATOM 4427 O O . THR A 1 570 ? 108.889 46.145 -25.562 1.00 28.90 570 THR N O 1
ATOM 4431 N N . GLY A 1 571 ? 110.675 45.529 -24.354 1.00 30.61 571 GLY N N 1
ATOM 4432 C CA . GLY A 1 571 ? 111.035 46.942 -24.089 1.00 30.57 571 GLY N CA 1
ATOM 4433 C C . GLY A 1 571 ? 111.324 47.674 -25.406 1.00 33.07 571 GLY N C 1
ATOM 4434 O O . GLY A 1 571 ? 110.981 48.832 -25.607 1.00 31.74 571 GLY N O 1
ATOM 4435 N N . GLU A 1 572 ? 112.011 47.009 -26.340 1.00 34.07 572 GLU N N 1
ATOM 4436 C CA . GLU A 1 572 ? 112.242 47.631 -27.661 1.00 36.44 572 GLU N CA 1
ATOM 4437 C C . GLU A 1 572 ? 110.946 48.064 -28.322 1.00 33.15 572 GLU N C 1
ATOM 4438 O O . GLU A 1 572 ? 110.835 49.182 -28.858 1.00 35.84 572 GLU N O 1
ATOM 4444 N N . GLU A 1 573 ? 109.894 47.253 -28.295 1.00 33.28 573 GLU N N 1
ATOM 4445 C CA . GLU A 1 573 ? 108.602 47.588 -28.866 1.00 34.80 573 GLU N CA 1
ATOM 4446 C C . GLU A 1 573 ? 107.890 48.738 -28.173 1.00 33.97 573 GLU N C 1
ATOM 4447 O O . GLU A 1 573 ? 107.263 49.585 -28.814 1.00 34.12 573 GLU N O 1
ATOM 4453 N N . LEU A 1 574 ? 108.000 48.715 -26.828 1.00 30.47 574 LEU N N 1
ATOM 4454 C CA . LEU A 1 574 ? 107.339 49.787 -26.091 1.00 27.83 574 LEU N CA 1
ATOM 4455 C C . LEU A 1 574 ? 108.023 51.106 -26.392 1.00 25.77 574 LEU N C 1
ATOM 4456 O O . LEU A 1 574 ? 107.366 52.111 -26.679 1.00 26.60 574 LEU N O 1
ATOM 4461 N N . PHE A 1 575 ? 109.361 51.194 -26.356 1.00 27.01 575 PHE N N 1
ATOM 4462 C CA . PHE A 1 575 ? 110.032 52.477 -26.596 1.00 26.37 575 PHE N CA 1
ATOM 4463 C C . PHE A 1 575 ? 109.982 52.930 -28.044 1.00 29.63 575 PHE N C 1
ATOM 4464 O O . PHE A 1 575 ? 109.931 54.160 -28.350 1.00 27.27 575 PHE N O 1
ATOM 4472 N N . ASP A 1 576 ? 109.978 51.950 -28.964 1.00 29.04 576 ASP N N 1
ATOM 4473 C CA . ASP A 1 576 ? 109.755 52.322 -30.366 1.00 30.32 576 ASP N CA 1
ATOM 4474 C C . ASP A 1 576 ? 108.388 53.002 -30.480 1.00 28.85 576 ASP N C 1
ATOM 4475 O O . ASP A 1 576 ? 108.143 53.998 -31.173 1.00 30.24 576 ASP N O 1
ATOM 4480 N N . HIS A 1 577 ? 107.356 52.421 -29.839 1.00 28.24 577 HIS N N 1
ATOM 4481 C CA . HIS A 1 577 ? 106.020 52.990 -29.845 1.00 29.92 577 HIS N CA 1
ATOM 4482 C C . HIS A 1 577 ? 105.990 54.390 -29.245 1.00 30.13 577 HIS N C 1
ATOM 4483 O O . HIS A 1 577 ? 105.403 55.299 -29.849 1.00 28.33 577 HIS N O 1
ATOM 4490 N N . ILE A 1 578 ? 106.660 54.572 -28.097 1.00 28.40 578 ILE N N 1
ATOM 4491 C CA . ILE A 1 578 ? 106.738 55.933 -27.502 1.00 26.53 578 ILE N CA 1
ATOM 4492 C C . ILE A 1 578 ? 107.409 56.877 -28.521 1.00 27.71 578 ILE N C 1
ATOM 4493 O O . ILE A 1 578 ? 106.923 58.008 -28.715 1.00 26.39 578 ILE N O 1
ATOM 4498 N N . VAL A 1 579 ? 108.481 56.385 -29.172 1.00 28.15 579 VAL N N 1
ATOM 4499 C CA . VAL A 1 579 ? 109.185 57.292 -30.111 1.00 28.31 579 VAL N CA 1
ATOM 4500 C C . VAL A 1 579 ? 108.317 57.599 -31.312 1.00 28.72 579 VAL N C 1
ATOM 4501 O O . VAL A 1 579 ? 108.304 58.743 -31.785 1.00 28.18 579 VAL N O 1
ATOM 4505 N N . SER A 1 580 ? 107.560 56.641 -31.814 1.00 30.10 580 SER N N 1
ATOM 4506 C CA . SER A 1 580 ? 106.619 56.913 -32.916 1.00 31.05 580 SER N CA 1
ATOM 4507 C C . SER A 1 580 ? 105.608 57.978 -32.559 1.00 30.69 580 SER N C 1
ATOM 4508 O O . SER A 1 580 ? 105.322 58.901 -33.345 1.00 29.29 580 SER N O 1
ATOM 4512 N N . CYS A 1 581 ? 105.031 57.931 -31.343 1.00 29.20 581 CYS N N 1
ATOM 4513 C CA . CYS A 1 581 ? 104.125 58.942 -30.843 1.00 27.96 581 CYS N CA 1
ATOM 4514 C C . CYS A 1 581 ? 104.795 60.309 -30.737 1.00 27.68 581 CYS N C 1
ATOM 4515 O O . CYS A 1 581 ? 104.135 61.302 -31.077 1.00 29.41 581 CYS N O 1
ATOM 4518 N N . ILE A 1 582 ? 106.027 60.408 -30.290 1.00 27.19 582 ILE N N 1
ATOM 4519 C CA . ILE A 1 582 ? 106.737 61.687 -30.231 1.00 25.65 582 ILE N CA 1
ATOM 4520 C C . ILE A 1 582 ? 106.888 62.237 -31.647 1.00 27.80 582 ILE N C 1
ATOM 4521 O O . ILE A 1 582 ? 106.616 63.411 -31.882 1.00 27.05 582 ILE N O 1
ATOM 4526 N N . SER A 1 583 ? 107.312 61.386 -32.571 1.00 29.86 583 SER N N 1
ATOM 4527 C CA . SER A 1 583 ? 107.382 61.825 -33.998 1.00 31.60 583 SER N CA 1
ATOM 4528 C C . SER A 1 583 ? 106.084 62.429 -34.454 1.00 31.05 583 SER N C 1
ATOM 4529 O O . SER A 1 583 ? 106.017 63.532 -34.979 1.00 31.92 583 SER N O 1
ATOM 4532 N N . ASP A 1 584 ? 104.951 61.787 -34.222 1.00 32.77 584 ASP N N 1
ATOM 4533 C CA . ASP A 1 584 ? 103.634 62.283 -34.564 1.00 32.79 584 ASP N CA 1
ATOM 4534 C C . ASP A 1 584 ? 103.305 63.626 -33.956 1.00 33.42 584 ASP N C 1
ATOM 4535 O O . ASP A 1 584 ? 102.769 64.562 -34.582 1.00 33.03 584 ASP N O 1
ATOM 4540 N N . PHE A 1 585 ? 103.601 63.776 -32.643 1.00 29.47 585 PHE N N 1
ATOM 4541 C CA . PHE A 1 585 ? 103.306 64.974 -31.900 1.00 28.78 585 PHE N CA 1
ATOM 4542 C C . PHE A 1 585 ? 104.169 66.109 -32.469 1.00 28.88 585 PHE N C 1
ATOM 4543 O O . PHE A 1 585 ? 103.655 67.205 -32.535 1.00 30.87 585 PHE N O 1
ATOM 4551 N N . LEU A 1 586 ? 105.414 65.848 -32.839 1.00 29.12 586 LEU N N 1
ATOM 4552 C CA . LEU A 1 586 ? 106.253 66.932 -33.367 1.00 31.73 586 LEU N CA 1
ATOM 4553 C C . LEU A 1 586 ? 105.659 67.452 -34.697 1.00 32.83 586 LEU N C 1
ATOM 4554 O O . LEU A 1 586 ? 105.649 68.654 -34.884 1.00 31.33 586 LEU N O 1
ATOM 4559 N N . ASP A 1 587 ? 105.107 66.539 -35.486 1.00 35.36 587 ASP N N 1
ATOM 4560 C CA . ASP A 1 587 ? 104.432 66.950 -36.736 1.00 35.47 587 ASP N CA 1
ATOM 4561 C C . ASP A 1 587 ? 103.138 67.678 -36.429 1.00 37.07 587 ASP N C 1
ATOM 4562 O O . ASP A 1 587 ? 102.865 68.752 -36.952 1.00 36.09 587 ASP N O 1
ATOM 4567 N N . TYR A 1 588 ? 102.394 67.172 -35.420 1.00 37.25 588 TYR N N 1
ATOM 4568 C CA . TYR A 1 588 ? 101.144 67.760 -35.003 1.00 37.62 588 TYR N CA 1
ATOM 4569 C C . TYR A 1 588 ? 101.340 69.174 -34.501 1.00 38.19 588 TYR N C 1
ATOM 4570 O O . TYR A 1 588 ? 100.474 70.023 -34.754 1.00 39.22 588 TYR N O 1
ATOM 4579 N N . MET A 1 589 ? 102.437 69.453 -33.813 1.00 34.45 589 MET N N 1
ATOM 4580 C CA . MET A 1 589 ? 102.683 70.787 -33.289 1.00 35.42 589 MET N CA 1
ATOM 4581 C C . MET A 1 589 ? 103.475 71.658 -34.248 1.00 35.55 589 MET N C 1
ATOM 4582 O O . MET A 1 589 ? 103.626 72.838 -33.921 1.00 34.28 589 MET N O 1
ATOM 4587 N N . GLY A 1 590 ? 104.103 71.090 -35.251 1.00 36.57 590 GLY N N 1
ATOM 4588 C CA . GLY A 1 590 ? 104.865 71.923 -36.190 1.00 37.12 590 GLY N CA 1
ATOM 4589 C C . GLY A 1 590 ? 106.216 72.305 -35.607 1.00 37.82 590 GLY N C 1
ATOM 4590 O O . GLY A 1 590 ? 106.778 73.360 -35.913 1.00 37.32 590 GLY N O 1
ATOM 4591 N N . ILE A 1 591 ? 106.710 71.416 -34.741 1.00 36.40 591 ILE N N 1
ATOM 4592 C CA . ILE A 1 591 ? 107.980 71.631 -34.084 1.00 38.89 591 ILE N CA 1
ATOM 4593 C C . ILE A 1 591 ? 109.127 71.232 -34.998 1.00 40.80 591 ILE N C 1
ATOM 4594 O O . ILE A 1 591 ? 109.212 70.109 -35.470 1.00 40.85 591 ILE N O 1
ATOM 4599 N N . LYS A 1 592 ? 110.006 72.201 -35.192 1.00 44.53 592 LYS N N 1
ATOM 4600 C CA . LYS A 1 592 ? 111.167 72.026 -36.075 1.00 46.43 592 LYS N CA 1
ATOM 4601 C C . LYS A 1 592 ? 112.293 72.805 -35.403 1.00 47.81 592 LYS N C 1
ATOM 4602 O O . LYS A 1 592 ? 111.959 73.451 -34.393 1.00 48.71 592 LYS N O 1
ATOM 4608 N N . GLY A 1 593 ? 113.525 72.742 -35.890 1.00 47.76 593 GLY N N 1
ATOM 4609 C CA . GLY A 1 593 ? 114.591 73.493 -35.222 1.00 46.36 593 GLY N CA 1
ATOM 4610 C C . GLY A 1 593 ? 115.412 72.582 -34.303 1.00 44.52 593 GLY N C 1
ATOM 4611 O O . GLY A 1 593 ? 115.190 71.376 -34.213 1.00 41.79 593 GLY N O 1
ATOM 4612 N N . PRO A 1 594 ? 116.388 73.196 -33.654 1.00 43.88 594 PRO N N 1
ATOM 4613 C CA . PRO A 1 594 ? 117.292 72.477 -32.776 1.00 42.64 594 PRO N CA 1
ATOM 4614 C C . PRO A 1 594 ? 116.593 71.564 -31.779 1.00 41.58 594 PRO N C 1
ATOM 4615 O O . PRO A 1 594 ? 115.444 71.796 -31.392 1.00 39.58 594 PRO N O 1
ATOM 4619 N N . ARG A 1 595 ? 117.297 70.520 -31.330 1.00 38.54 595 ARG N N 1
ATOM 4620 C CA . ARG A 1 595 ? 116.745 69.533 -30.412 1.00 38.70 595 ARG N CA 1
ATOM 4621 C C . ARG A 1 595 ? 116.363 70.194 -29.093 1.00 35.69 595 ARG N C 1
ATOM 4622 O O . ARG A 1 595 ? 117.057 71.066 -28.572 1.00 33.35 595 ARG N O 1
ATOM 4630 N N . MET A 1 596 ? 115.177 69.818 -28.637 1.00 33.83 596 MET N N 1
ATOM 4631 C CA . MET A 1 596 ? 114.554 70.367 -27.443 1.00 30.84 596 MET N CA 1
ATOM 4632 C C . MET A 1 596 ? 114.775 69.510 -26.190 1.00 28.70 596 MET N C 1
ATOM 4633 O O . MET A 1 596 ? 114.939 68.317 -26.314 1.00 28.36 596 MET N O 1
ATOM 4638 N N . PRO A 1 597 ? 114.789 70.183 -25.053 1.00 28.15 597 PRO N N 1
ATOM 4639 C CA . PRO A 1 597 ? 114.940 69.496 -23.768 1.00 27.82 597 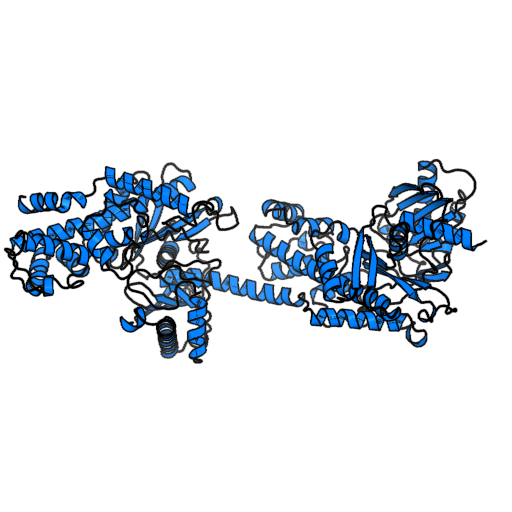PRO N CA 1
ATOM 4640 C C . PRO A 1 597 ? 113.653 68.729 -23.471 1.00 26.71 597 PRO N C 1
ATOM 4641 O O . PRO A 1 597 ? 112.555 69.175 -23.810 1.00 26.13 597 PRO N O 1
ATOM 4645 N N . LEU A 1 598 ? 113.740 67.538 -22.855 1.00 25.99 598 LEU N N 1
ATOM 4646 C CA . LEU A 1 598 ? 112.546 66.768 -22.612 1.00 25.67 598 LEU N CA 1
ATOM 4647 C C . LEU A 1 598 ? 112.501 66.217 -21.183 1.00 23.47 598 LEU N C 1
ATOM 4648 O O . LEU A 1 598 ? 113.541 65.701 -20.759 1.00 24.49 598 LEU N O 1
ATOM 4653 N N . GLY A 1 599 ? 111.321 66.309 -20.563 1.00 21.86 599 GLY N N 1
ATOM 4654 C CA . GLY A 1 599 ? 111.215 65.648 -19.232 1.00 22.37 599 GLY N CA 1
ATOM 4655 C C . GLY A 1 599 ? 110.293 64.436 -19.362 1.00 22.29 599 GLY N C 1
ATOM 4656 O O . GLY A 1 599 ? 109.193 64.471 -19.946 1.00 22.29 599 GLY N O 1
ATOM 4657 N N . PHE A 1 600 ? 110.743 63.307 -18.810 1.00 19.90 600 PHE N N 1
ATOM 4658 C CA . PHE A 1 600 ? 110.015 62.061 -18.981 1.00 20.71 600 PHE N CA 1
ATOM 4659 C C . PHE A 1 600 ? 109.323 61.650 -17.640 1.00 20.31 600 PHE N C 1
ATOM 4660 O O . PHE A 1 600 ? 110.025 61.210 -16.758 1.00 22.35 600 PHE N O 1
ATOM 4668 N N . THR A 1 601 ? 108.059 61.864 -17.545 1.00 20.42 601 THR N N 1
ATOM 4669 C CA . THR A 1 601 ? 107.262 61.402 -16.384 1.00 23.42 601 THR N CA 1
ATOM 4670 C C . THR A 1 601 ? 106.999 59.923 -16.646 1.00 20.97 601 THR N C 1
ATOM 4671 O O . THR A 1 601 ? 106.391 59.550 -17.635 1.00 20.47 601 THR N O 1
ATOM 4675 N N . PHE A 1 602 ? 107.531 59.048 -15.824 1.00 20.78 602 PHE N N 1
ATOM 4676 C CA . PHE A 1 602 ? 107.491 57.602 -16.001 1.00 19.45 602 PHE N CA 1
ATOM 4677 C C . PHE A 1 602 ? 106.977 57.082 -14.629 1.00 20.51 602 PHE N C 1
ATOM 4678 O O . PHE A 1 602 ? 107.821 57.143 -13.728 1.00 20.52 602 PHE N O 1
ATOM 4686 N N . SER A 1 603 ? 105.718 56.693 -14.575 1.00 19.43 603 SER N N 1
ATOM 4687 C CA . SER A 1 603 ? 105.201 56.470 -13.169 1.00 20.24 603 SER N CA 1
ATOM 4688 C C . SER A 1 603 ? 105.367 55.096 -12.636 1.00 16.05 603 SER N C 1
ATOM 4689 O O . SER A 1 603 ? 104.446 54.276 -12.516 1.00 18.46 603 SER N O 1
ATOM 4692 N N . PHE A 1 604 ? 106.609 54.679 -12.433 1.00 16.76 604 PHE N N 1
ATOM 4693 C CA . PHE A 1 604 ? 106.965 53.333 -11.976 1.00 17.22 604 PHE N CA 1
ATOM 4694 C C . PHE A 1 604 ? 108.170 53.572 -11.081 1.00 19.68 604 PHE N C 1
ATOM 4695 O O . PHE A 1 604 ? 108.837 54.585 -11.268 1.00 20.97 604 PHE N O 1
ATOM 4703 N N . PRO A 1 605 ? 108.522 52.635 -10.196 1.00 18.80 605 PRO N N 1
ATOM 4704 C CA . PRO A 1 605 ? 109.634 52.847 -9.288 1.00 19.16 605 PRO N CA 1
ATOM 4705 C C . PRO A 1 605 ? 110.969 52.741 -10.008 1.00 19.04 605 PRO N C 1
ATOM 4706 O O . PRO A 1 605 ? 111.257 51.713 -10.614 1.00 17.73 605 PRO N O 1
ATOM 4710 N N . CYS A 1 606 ? 111.797 53.751 -9.847 1.00 18.47 606 CYS N N 1
ATOM 4711 C CA . CYS A 1 606 ? 113.127 53.775 -10.441 1.00 20.46 606 CYS N CA 1
ATOM 4712 C C . CYS A 1 606 ? 114.183 54.184 -9.445 1.00 19.71 606 CYS N C 1
ATOM 4713 O O . CYS A 1 606 ? 113.951 55.076 -8.622 1.00 21.35 606 CYS N O 1
ATOM 4716 N N . GLN A 1 607 ? 115.318 53.501 -9.491 1.00 19.81 607 GLN N N 1
ATOM 4717 C CA . GLN A 1 607 ? 116.454 53.861 -8.655 1.00 23.91 607 GLN N CA 1
ATOM 4718 C C . GLN A 1 607 ? 117.319 54.857 -9.435 1.00 22.16 607 GLN N C 1
ATOM 4719 O O . GLN A 1 607 ? 117.893 54.506 -10.463 1.00 21.67 607 GLN N O 1
ATOM 4725 N N . GLN A 1 608 ? 117.279 56.118 -9.050 1.00 22.76 608 GLN N N 1
ATOM 4726 C CA . GLN A 1 608 ? 117.979 57.178 -9.805 1.00 22.78 608 GLN N CA 1
ATOM 4727 C C . GLN A 1 608 ? 119.347 57.491 -9.240 1.00 23.84 608 GLN N C 1
ATOM 4728 O O . GLN A 1 608 ? 119.457 57.554 -8.007 1.00 22.83 608 GLN N O 1
ATOM 4734 N N . THR A 1 609 ? 120.380 57.677 -10.058 1.00 23.84 609 THR N N 1
ATOM 4735 C CA . THR A 1 609 ? 121.679 58.134 -9.610 1.00 26.77 609 THR N CA 1
ATOM 4736 C C . THR A 1 609 ? 121.844 59.636 -9.913 1.00 26.78 609 THR N C 1
ATOM 4737 O O . THR A 1 609 ? 122.715 60.311 -9.380 1.00 27.79 609 THR N O 1
ATOM 4741 N N . SER A 1 610 ? 120.926 60.201 -10.666 1.00 25.04 610 SER N N 1
ATOM 4742 C CA . SER A 1 610 ? 120.874 61.618 -10.982 1.00 23.92 610 SER N CA 1
ATOM 4743 C C . SER A 1 610 ? 119.507 61.934 -11.545 1.00 21.53 610 SER N C 1
ATOM 4744 O O . SER A 1 610 ? 118.708 61.032 -11.835 1.00 22.39 610 SER N O 1
ATOM 4747 N N . LEU A 1 611 ? 119.237 63.205 -11.906 1.00 20.20 611 LEU N N 1
ATOM 4748 C CA . LEU A 1 611 ? 117.950 63.521 -12.496 1.00 20.74 611 LEU N CA 1
ATOM 4749 C C . LEU A 1 611 ? 117.668 62.819 -13.824 1.00 20.76 611 LEU N C 1
ATOM 4750 O O . LEU A 1 611 ? 116.478 62.464 -14.100 1.00 20.10 611 LEU N O 1
ATOM 4755 N N . ASP A 1 612 ? 118.733 62.572 -14.583 1.00 19.67 612 ASP N N 1
ATOM 4756 C CA . ASP A 1 612 ? 118.475 62.015 -15.916 1.00 23.48 612 ASP N CA 1
ATOM 4757 C C . ASP A 1 612 ? 118.793 60.528 -16.043 1.00 25.35 612 ASP N C 1
ATOM 4758 O O . ASP A 1 612 ? 119.067 60.054 -17.160 1.00 25.20 612 ASP N O 1
ATOM 4763 N N . ALA A 1 613 ? 118.847 59.802 -14.942 1.00 25.25 613 ALA N N 1
ATOM 4764 C CA . ALA A 1 613 ? 119.147 58.355 -15.030 1.00 28.65 613 ALA N CA 1
ATOM 4765 C C . ALA A 1 613 ? 118.186 57.653 -14.059 1.00 29.43 613 ALA N C 1
ATOM 4766 O O . ALA A 1 613 ? 118.000 58.162 -12.958 1.00 34.27 613 ALA N O 1
ATOM 4768 N N . GLY A 1 614 ? 117.490 56.629 -14.443 1.00 28.40 614 GLY N N 1
ATOM 4769 C CA . GLY A 1 614 ? 116.567 55.948 -13.529 1.00 28.24 614 GLY N CA 1
ATOM 4770 C C . GLY A 1 614 ? 116.452 54.499 -13.940 1.00 26.30 614 GLY N C 1
ATOM 4771 O O . GLY A 1 614 ? 115.996 54.226 -15.059 1.00 28.05 614 GLY N O 1
ATOM 4772 N N . ILE A 1 615 ? 116.887 53.595 -13.047 1.00 24.39 615 ILE N N 1
ATOM 4773 C CA . ILE A 1 615 ? 116.815 52.176 -13.369 1.00 20.79 615 ILE N CA 1
ATOM 4774 C C . ILE A 1 615 ? 115.484 51.640 -12.884 1.00 22.16 615 ILE N C 1
ATOM 4775 O O . ILE A 1 615 ? 115.179 51.801 -11.690 1.00 19.21 615 ILE N O 1
ATOM 4780 N N . LEU A 1 616 ? 114.709 51.011 -13.735 1.00 22.33 616 LEU N N 1
ATOM 4781 C CA . LEU A 1 616 ? 113.403 50.450 -13.364 1.00 23.38 616 LEU N CA 1
ATOM 4782 C C . LEU A 1 616 ? 113.617 49.282 -12.400 1.00 23.77 616 LEU N C 1
ATOM 4783 O O . LEU A 1 616 ? 114.378 48.338 -12.668 1.00 23.22 616 LEU N O 1
ATOM 4788 N N . ILE A 1 617 ? 112.974 49.415 -11.231 1.00 22.20 617 ILE N N 1
ATOM 4789 C CA . ILE A 1 617 ? 113.171 48.426 -10.149 1.00 22.67 617 ILE N CA 1
ATOM 4790 C C . ILE A 1 617 ? 112.241 47.239 -10.322 1.00 22.40 617 ILE N C 1
ATOM 4791 O O . ILE A 1 617 ? 112.645 46.101 -10.152 1.00 22.77 617 ILE N O 1
ATOM 4796 N N . THR A 1 618 ? 111.023 47.532 -10.780 1.00 21.88 618 THR N N 1
ATOM 4797 C CA . THR A 1 618 ? 110.006 46.492 -10.950 1.00 22.46 618 THR N CA 1
ATOM 4798 C C . THR A 1 618 ? 108.814 47.059 -11.673 1.00 21.36 618 THR N C 1
ATOM 4799 O O . THR A 1 618 ? 108.650 48.305 -11.608 1.00 21.71 618 THR N O 1
ATOM 4803 N N . TRP A 1 619 ? 108.047 46.226 -12.411 1.00 21.40 619 TRP N N 1
ATOM 4804 C CA . TRP A 1 619 ? 106.879 46.835 -13.054 1.00 22.03 619 TRP N CA 1
ATOM 4805 C C . TRP A 1 619 ? 105.711 46.897 -12.037 1.00 22.08 619 TRP N C 1
ATOM 4806 O O . TRP A 1 619 ? 105.693 46.037 -11.194 1.00 21.07 619 TRP N O 1
ATOM 4817 N N . THR A 1 620 ? 104.758 47.803 -12.137 1.00 21.83 620 THR N N 1
ATOM 4818 C CA . THR A 1 620 ? 103.578 47.817 -11.270 1.00 23.03 620 THR N CA 1
ATOM 4819 C C . THR A 1 620 ? 102.384 48.117 -12.177 1.00 23.06 620 THR N C 1
ATOM 4820 O O . THR A 1 620 ? 102.597 48.394 -13.367 1.00 25.11 620 THR N O 1
ATOM 4824 N N . LYS A 1 621 ? 101.158 48.149 -11.664 1.00 23.09 621 LYS N N 1
ATOM 4825 C CA . LYS A 1 621 ? 99.938 48.409 -12.436 1.00 22.54 621 LYS N CA 1
ATOM 4826 C C . LYS A 1 621 ? 99.848 47.345 -13.549 1.00 24.25 621 LYS N C 1
ATOM 4827 O O . LYS A 1 621 ? 100.211 46.147 -13.281 1.00 26.77 621 LYS N O 1
ATOM 4833 N N . GLY A 1 622 ? 99.500 47.679 -14.778 1.00 24.10 622 GLY N N 1
ATOM 4834 C CA . GLY A 1 622 ? 99.426 46.572 -15.769 1.00 28.90 622 GLY N CA 1
ATOM 4835 C C . GLY A 1 622 ? 100.589 46.407 -16.734 1.00 29.83 622 GLY N C 1
ATOM 4836 O O . GLY A 1 622 ? 100.483 45.597 -17.691 1.00 29.06 622 GLY N O 1
ATOM 4837 N N . PHE A 1 623 ? 101.708 47.100 -16.532 1.00 28.11 623 PHE N N 1
ATOM 4838 C CA . PHE A 1 623 ? 102.847 47.011 -17.446 1.00 27.67 623 PHE N CA 1
ATOM 4839 C C . PHE A 1 623 ? 103.713 45.808 -17.210 1.00 27.83 623 PHE N C 1
ATOM 4840 O O . PHE A 1 623 ? 103.893 45.440 -16.037 1.00 27.35 623 PHE N O 1
ATOM 4848 N N . LYS A 1 624 ? 104.276 45.162 -18.246 1.00 26.17 624 LYS N N 1
ATOM 4849 C CA . LYS A 1 624 ? 105.099 43.999 -18.075 1.00 29.30 624 LYS N CA 1
ATOM 4850 C C . LYS A 1 624 ? 106.149 43.826 -19.191 1.00 29.42 624 LYS N C 1
ATOM 4851 O O . LYS A 1 624 ? 106.692 42.699 -19.329 1.00 30.59 624 LYS N O 1
ATOM 4857 N N . ALA A 1 625 ? 106.462 44.865 -19.949 1.00 27.63 625 ALA N N 1
ATOM 4858 C CA . ALA A 1 625 ? 107.416 44.761 -21.062 1.00 25.62 625 ALA N CA 1
ATOM 4859 C C . ALA A 1 625 ? 108.750 44.213 -20.620 1.00 27.15 625 ALA N C 1
ATOM 4860 O O . ALA A 1 625 ? 109.378 44.567 -19.598 1.00 24.15 625 ALA N O 1
ATOM 4862 N N . THR A 1 626 ? 109.255 43.257 -21.461 1.00 24.38 626 THR N N 1
ATOM 4863 C CA . THR A 1 626 ? 110.486 42.580 -21.148 1.00 23.94 626 THR N CA 1
ATOM 4864 C C . THR A 1 626 ? 111.732 43.373 -21.397 1.00 23.79 626 THR N C 1
ATOM 4865 O O . THR A 1 626 ? 111.788 44.268 -22.243 1.00 27.10 626 THR N O 1
ATOM 4869 N N . ASP A 1 627 ? 112.825 42.998 -20.750 1.00 24.65 627 ASP N N 1
ATOM 4870 C CA . ASP A 1 627 ? 114.128 43.641 -20.850 1.00 26.20 627 ASP N CA 1
ATOM 4871 C C . ASP A 1 627 ? 114.048 45.142 -20.520 1.00 27.27 627 ASP N C 1
ATOM 4872 O O . ASP A 1 627 ? 114.634 45.965 -21.211 1.00 25.02 627 ASP N O 1
ATOM 4877 N N . CYS A 1 628 ? 113.319 45.491 -19.462 1.00 24.47 628 CYS N N 1
ATOM 4878 C CA . CYS A 1 628 ? 113.199 46.883 -19.002 1.00 25.46 628 CYS N CA 1
ATOM 4879 C C . CYS A 1 628 ? 113.657 46.979 -17.555 1.00 24.76 628 CYS N C 1
ATOM 4880 O O . CYS A 1 628 ? 114.435 47.848 -17.138 1.00 24.87 628 CYS N O 1
ATOM 4883 N N . VAL A 1 629 ? 113.202 45.986 -16.758 1.00 21.92 629 VAL N N 1
ATOM 4884 C CA . VAL A 1 629 ? 113.569 45.975 -15.359 1.00 22.91 629 VAL N CA 1
ATOM 4885 C C . VAL A 1 629 ? 115.077 45.836 -15.232 1.00 23.02 629 VAL N C 1
ATOM 4886 O O . VAL A 1 629 ? 115.650 44.928 -15.841 1.00 24.91 629 VAL N O 1
ATOM 4890 N N . GLY A 1 630 ? 115.720 46.711 -14.487 1.00 18.92 630 GLY N N 1
ATOM 4891 C CA . GLY A 1 630 ? 117.156 46.687 -14.299 1.00 20.20 630 GLY N CA 1
ATOM 4892 C C . GLY A 1 630 ? 117.870 47.473 -15.402 1.00 22.86 630 GLY N C 1
ATOM 4893 O O . GLY A 1 630 ? 119.095 47.650 -15.330 1.00 24.77 630 GLY N O 1
ATOM 4894 N N . HIS A 1 631 ? 117.124 48.107 -16.319 1.00 21.00 631 HIS N N 1
ATOM 4895 C CA . HIS A 1 631 ? 117.738 48.927 -17.346 1.00 23.19 631 HIS N CA 1
ATOM 4896 C C . HIS A 1 631 ? 117.487 50.424 -17.054 1.00 23.05 631 HIS N C 1
ATOM 4897 O O . HIS A 1 631 ? 116.494 50.745 -16.383 1.00 24.27 631 HIS N O 1
ATOM 4904 N N . ASP A 1 632 ? 118.345 51.290 -17.508 1.00 22.79 632 ASP N N 1
ATOM 4905 C CA . ASP A 1 632 ? 118.083 52.747 -17.303 1.00 25.26 632 ASP N CA 1
ATOM 4906 C C . ASP A 1 632 ? 117.008 53.109 -18.315 1.00 25.81 632 ASP N C 1
ATOM 4907 O O . ASP A 1 632 ? 117.283 52.920 -19.533 1.00 23.90 632 ASP N O 1
ATOM 4912 N N . VAL A 1 633 ? 115.824 53.570 -17.926 1.00 22.49 633 VAL N N 1
ATOM 4913 C CA . VAL A 1 633 ? 114.792 53.886 -18.906 1.00 22.35 633 VAL N CA 1
ATOM 4914 C C . VAL A 1 633 ? 115.131 55.105 -19.758 1.00 21.67 633 VAL N C 1
ATOM 4915 O O . VAL A 1 633 ? 114.559 55.192 -20.861 1.00 24.18 633 VAL N O 1
ATOM 4919 N N . VAL A 1 634 ? 116.009 55.984 -19.372 1.00 22.48 634 VAL N N 1
ATOM 4920 C CA . VAL A 1 634 ? 116.432 57.104 -20.237 1.00 24.39 634 VAL N CA 1
ATOM 4921 C C . VAL A 1 634 ? 117.268 56.528 -21.396 1.00 23.44 634 VAL N C 1
ATOM 4922 O O . VAL A 1 634 ? 117.121 56.949 -22.545 1.00 25.44 634 VAL N O 1
ATOM 4926 N N . THR A 1 635 ? 118.104 55.539 -21.092 1.00 22.58 635 THR N N 1
ATOM 4927 C CA . THR A 1 635 ? 118.921 54.839 -22.079 1.00 23.76 635 THR N CA 1
ATOM 4928 C C . THR A 1 635 ? 117.967 54.120 -23.016 1.00 24.96 635 THR N C 1
ATOM 4929 O O . THR A 1 635 ? 118.153 54.173 -24.242 1.00 25.99 635 THR N O 1
ATOM 4933 N N . LEU A 1 636 ? 116.913 53.465 -22.485 1.00 24.21 636 LEU N N 1
ATOM 4934 C CA . LEU A 1 636 ? 115.934 52.807 -23.357 1.00 24.37 636 LEU N CA 1
ATOM 4935 C C . LEU A 1 636 ? 115.279 53.800 -24.312 1.00 24.71 636 LEU N C 1
ATOM 4936 O O . LEU A 1 636 ? 115.068 53.501 -25.502 1.00 25.26 636 LEU N O 1
ATOM 4941 N N . LEU A 1 637 ? 114.896 54.966 -23.788 1.00 23.70 637 LEU N N 1
ATOM 4942 C CA . LEU A 1 637 ? 114.306 55.986 -24.642 1.00 22.37 637 LEU N CA 1
ATOM 4943 C C . LEU A 1 637 ? 115.375 56.514 -25.639 1.00 24.13 637 LEU N C 1
ATOM 4944 O O . LEU A 1 637 ? 115.054 56.612 -26.822 1.00 25.42 637 LEU N O 1
ATOM 4949 N N . ARG A 1 638 ? 116.558 56.864 -25.175 1.00 25.06 638 ARG N N 1
ATOM 4950 C CA . ARG A 1 638 ? 117.610 57.361 -26.080 1.00 28.52 638 ARG N CA 1
ATOM 4951 C C . ARG A 1 638 ? 117.902 56.305 -27.142 1.00 31.12 638 ARG N C 1
ATOM 4952 O O . ARG A 1 638 ? 118.134 56.671 -28.317 1.00 32.75 638 ARG N O 1
ATOM 4960 N N . ASP A 1 639 ? 117.926 55.005 -26.840 1.00 29.55 639 ASP N N 1
ATOM 4961 C CA . ASP A 1 639 ? 118.166 53.970 -27.836 1.00 31.17 639 ASP N CA 1
ATOM 4962 C C . ASP A 1 639 ? 117.057 53.978 -28.882 1.00 33.45 639 ASP N C 1
ATOM 4963 O O . ASP A 1 639 ? 117.278 53.906 -30.103 1.00 33.83 639 ASP N O 1
ATOM 4968 N N . ALA A 1 640 ? 115.803 54.092 -28.431 1.00 31.74 640 ALA N N 1
ATOM 4969 C CA . ALA A 1 640 ? 114.699 54.095 -29.397 1.00 32.32 640 ALA N CA 1
ATOM 4970 C C . ALA A 1 640 ? 114.777 55.327 -30.294 1.00 33.79 640 ALA N C 1
ATOM 4971 O O . ALA A 1 640 ? 114.224 55.268 -31.408 1.00 35.40 640 ALA N O 1
ATOM 4973 N N . ILE A 1 641 ? 115.235 56.471 -29.794 1.00 33.61 641 ILE N N 1
ATOM 4974 C CA . ILE A 1 641 ? 115.340 57.672 -30.621 1.00 35.88 641 ILE N CA 1
ATOM 4975 C C . ILE A 1 641 ? 116.421 57.443 -31.693 1.00 38.05 641 ILE N C 1
ATOM 4976 O O . ILE A 1 641 ? 116.162 57.688 -32.880 1.00 40.47 641 ILE N O 1
ATOM 4981 N N . LYS A 1 642 ? 117.539 56.844 -31.333 1.00 38.78 642 LYS N N 1
ATOM 4982 C CA . LYS A 1 642 ? 118.601 56.499 -32.269 1.00 42.38 642 LYS N CA 1
ATOM 4983 C C . LYS A 1 642 ? 118.129 55.476 -33.300 1.00 43.53 642 LYS N C 1
ATOM 4984 O O . LYS A 1 642 ? 118.484 55.662 -34.472 1.00 44.67 642 LYS N O 1
ATOM 4990 N N . ARG A 1 643 ? 117.320 54.479 -32.937 1.00 41.06 643 ARG N N 1
ATOM 4991 C CA . ARG A 1 643 ? 116.844 53.537 -33.929 1.00 42.64 643 ARG N CA 1
ATOM 4992 C C . ARG A 1 643 ? 115.983 54.227 -34.989 1.00 44.31 643 ARG N C 1
ATOM 4993 O O . ARG A 1 643 ? 116.111 53.868 -36.180 1.00 44.83 643 ARG N O 1
ATOM 5001 N N . ARG A 1 644 ? 115.150 55.190 -34.614 1.00 44.13 644 ARG N N 1
ATOM 5002 C CA . ARG A 1 644 ? 114.309 55.842 -35.606 1.00 43.02 644 ARG N CA 1
ATOM 5003 C C . ARG A 1 644 ? 115.151 56.733 -36.525 1.00 44.21 644 ARG N C 1
ATOM 5004 O O . ARG A 1 644 ? 114.805 56.923 -37.685 1.00 41.61 644 ARG N O 1
ATOM 5012 N N . GLU A 1 645 ? 116.221 57.309 -35.997 1.00 45.61 645 GLU N N 1
ATOM 5013 C CA . GLU A 1 645 ? 117.124 58.116 -36.786 1.00 49.51 645 GLU N CA 1
ATOM 5014 C C . GLU A 1 645 ? 116.407 59.244 -37.497 1.00 49.07 645 GLU N C 1
ATOM 5015 O O . GLU A 1 645 ? 116.548 59.434 -38.707 1.00 50.80 645 GLU N O 1
ATOM 5021 N N . GLU A 1 646 ? 115.565 59.985 -36.796 1.00 46.66 646 GLU N N 1
ATOM 5022 C CA . GLU A 1 646 ? 114.888 61.141 -37.380 1.00 46.78 646 GLU N CA 1
ATOM 5023 C C . GLU A 1 646 ? 115.192 62.314 -36.450 1.00 46.47 646 GLU N C 1
ATOM 5024 O O . GLU A 1 646 ? 116.286 62.878 -36.498 1.00 49.15 646 GLU N O 1
ATOM 5030 N N . PHE A 1 647 ? 114.331 62.572 -35.489 1.00 45.01 647 PHE N N 1
ATOM 5031 C CA . PHE A 1 647 ? 114.576 63.695 -34.572 1.00 42.18 647 PHE N CA 1
ATOM 5032 C C . PHE A 1 647 ? 115.604 63.310 -33.516 1.00 40.77 647 PHE N C 1
ATOM 5033 O O . PHE A 1 647 ? 115.957 62.145 -33.320 1.00 39.94 647 PHE N O 1
ATOM 5041 N N . ASP A 1 648 ? 116.166 64.318 -32.860 1.00 39.04 648 ASP N N 1
ATOM 5042 C CA . ASP A 1 648 ? 117.064 64.099 -31.723 1.00 39.47 648 ASP N CA 1
ATOM 5043 C C . ASP A 1 648 ? 116.303 64.820 -30.590 1.00 38.38 648 ASP N C 1
ATOM 5044 O O . ASP A 1 648 ? 115.463 65.678 -30.839 1.00 38.84 648 ASP N O 1
ATOM 5049 N N . LEU A 1 649 ? 116.641 64.462 -29.367 1.00 36.03 649 LEU N N 1
ATOM 5050 C CA . LEU A 1 649 ? 116.020 65.070 -28.182 1.00 33.64 649 LEU N CA 1
ATOM 5051 C C . LEU A 1 649 ? 117.084 65.099 -27.108 1.00 30.49 649 LEU N C 1
ATOM 5052 O O . LEU A 1 649 ? 118.048 64.328 -27.182 1.00 31.06 649 LEU N O 1
ATOM 5057 N N . ASP A 1 650 ? 116.938 66.038 -26.197 1.00 27.60 650 ASP N N 1
ATOM 5058 C CA . ASP A 1 650 ? 117.823 66.107 -25.038 1.00 29.94 650 ASP N CA 1
ATOM 5059 C C . ASP A 1 650 ? 116.978 65.689 -23.805 1.00 29.21 650 ASP N C 1
ATOM 5060 O O . ASP A 1 650 ? 116.191 66.491 -23.314 1.00 24.89 650 ASP N O 1
ATOM 5065 N N . VAL A 1 651 ? 117.089 64.417 -23.441 1.00 28.79 651 VAL N N 1
ATOM 5066 C CA . VAL A 1 651 ? 116.332 63.921 -22.274 1.00 27.59 651 VAL N CA 1
ATOM 5067 C C . VAL A 1 651 ? 117.073 64.412 -21.037 1.00 26.59 651 VAL N C 1
ATOM 5068 O O . VAL A 1 651 ? 118.184 63.910 -20.810 1.00 25.48 651 VAL N O 1
ATOM 5072 N N . VAL A 1 652 ? 116.453 65.372 -20.360 1.00 24.16 652 VAL N N 1
ATOM 5073 C CA . VAL A 1 652 ? 117.107 65.979 -19.210 1.00 24.70 652 VAL N CA 1
ATOM 5074 C C . VAL A 1 652 ? 116.673 65.366 -17.866 1.00 25.40 652 VAL N C 1
ATOM 5075 O O . VAL A 1 652 ? 117.403 65.578 -16.876 1.00 24.33 652 VAL N O 1
ATOM 5079 N N . ALA A 1 653 ? 115.529 64.693 -17.864 1.00 23.89 653 ALA N N 1
ATOM 5080 C CA . ALA A 1 653 ? 115.034 64.188 -16.580 1.00 23.23 653 ALA N CA 1
ATOM 5081 C C . ALA A 1 653 ? 113.995 63.085 -16.732 1.00 23.69 653 ALA N C 1
ATOM 5082 O O . ALA A 1 653 ? 113.175 63.032 -17.690 1.00 23.86 653 ALA N O 1
ATOM 5084 N N . VAL A 1 654 ? 114.074 62.186 -15.745 1.00 21.09 654 VAL N N 1
ATOM 5085 C CA . VAL A 1 654 ? 113.057 61.120 -15.632 1.00 18.99 654 VAL N CA 1
ATOM 5086 C C . VAL A 1 654 ? 112.423 61.385 -14.235 1.00 20.09 654 VAL N C 1
ATOM 5087 O O . VAL A 1 654 ? 113.168 61.585 -13.285 1.00 21.17 654 VAL N O 1
ATOM 5091 N N . VAL A 1 655 ? 111.124 61.495 -14.189 1.00 18.68 655 VAL N N 1
ATOM 5092 C CA . VAL A 1 655 ? 110.386 61.958 -12.991 1.00 22.19 655 VAL N CA 1
ATOM 5093 C C . VAL A 1 655 ? 109.270 61.003 -12.659 1.00 20.87 655 VAL N C 1
ATOM 5094 O O . VAL A 1 655 ? 108.496 60.620 -13.547 1.00 20.78 655 VAL N O 1
ATOM 5098 N N . ASN A 1 656 ? 108.987 60.735 -11.349 1.00 19.92 656 ASN N N 1
ATOM 5099 C CA . ASN A 1 656 ? 107.706 60.034 -11.031 1.00 18.56 656 ASN N CA 1
ATOM 5100 C C . ASN A 1 656 ? 106.522 60.929 -11.185 1.00 17.89 656 ASN N C 1
ATOM 5101 O O . ASN A 1 656 ? 106.711 62.170 -11.009 1.00 18.87 656 ASN N O 1
ATOM 5106 N N . ASP A 1 657 ? 105.282 60.502 -11.386 1.00 19.48 657 ASP N N 1
ATOM 5107 C CA . ASP A 1 657 ? 104.114 61.390 -11.486 1.00 20.02 657 ASP N CA 1
ATOM 5108 C C . ASP A 1 657 ? 103.748 62.052 -10.164 1.00 20.85 657 ASP N C 1
ATOM 5109 O O . ASP A 1 657 ? 103.312 63.193 -10.228 1.00 20.83 657 ASP N O 1
ATOM 5114 N N . THR A 1 658 ? 104.138 61.468 -9.024 1.00 17.89 658 THR N N 1
ATOM 5115 C CA . THR A 1 658 ? 103.879 62.195 -7.752 1.00 16.06 658 THR N CA 1
ATOM 5116 C C . THR A 1 658 ? 104.675 63.512 -7.788 1.00 19.57 658 THR N C 1
ATOM 5117 O O . THR A 1 658 ? 104.164 64.573 -7.401 1.00 18.72 658 THR N O 1
ATOM 5121 N N . VAL A 1 659 ? 105.964 63.356 -8.134 1.00 19.27 659 VAL N N 1
ATOM 5122 C CA . VAL A 1 659 ? 106.942 64.462 -8.081 1.00 21.06 659 VAL N CA 1
ATOM 5123 C C . VAL A 1 659 ? 106.544 65.541 -9.093 1.00 20.03 659 VAL N C 1
ATOM 5124 O O . VAL A 1 659 ? 106.573 66.735 -8.758 1.00 20.33 659 VAL N O 1
ATOM 5128 N N . GLY A 1 660 ? 106.160 65.121 -10.294 1.00 19.59 660 GLY N N 1
ATOM 5129 C CA . GLY A 1 660 ? 105.670 66.151 -11.266 1.00 19.11 660 GLY N CA 1
ATOM 5130 C C . GLY A 1 660 ? 104.399 66.815 -10.781 1.00 21.90 660 GLY N C 1
ATOM 5131 O O . GLY A 1 660 ? 104.185 68.027 -10.930 1.00 20.79 660 GLY N O 1
ATOM 5132 N N . THR A 1 661 ? 103.513 66.086 -10.074 1.00 18.42 661 THR N N 1
ATOM 5133 C CA . THR A 1 661 ? 102.272 66.684 -9.576 1.00 20.48 661 THR N CA 1
ATOM 5134 C C . THR A 1 661 ? 102.546 67.694 -8.487 1.00 19.97 661 THR N C 1
ATOM 5135 O O . THR A 1 661 ? 101.907 68.779 -8.367 1.00 21.02 661 THR N O 1
ATOM 5139 N N . MET A 1 662 ? 103.443 67.388 -7.587 1.00 19.92 662 MET N N 1
ATOM 5140 C CA . MET A 1 662 ? 103.879 68.274 -6.504 1.00 19.32 662 MET N CA 1
ATOM 5141 C C . MET A 1 662 ? 104.451 69.568 -7.140 1.00 22.43 662 MET N C 1
ATOM 5142 O O . MET A 1 662 ? 104.114 70.684 -6.740 1.00 20.62 662 MET N O 1
ATOM 5147 N N . MET A 1 663 ? 105.346 69.414 -8.110 1.00 21.98 663 MET N N 1
ATOM 5148 C CA . MET A 1 663 ? 105.959 70.609 -8.757 1.00 21.24 663 MET N CA 1
ATOM 5149 C C . MET A 1 663 ? 104.933 71.389 -9.499 1.00 21.81 663 MET N C 1
ATOM 5150 O O . MET A 1 663 ? 105.002 72.634 -9.424 1.00 27.37 663 MET N O 1
ATOM 5155 N N . THR A 1 664 ? 103.957 70.829 -10.196 1.00 24.96 664 THR N N 1
ATOM 5156 C CA . THR A 1 664 ? 102.842 71.523 -10.853 1.00 25.83 664 THR N CA 1
ATOM 5157 C C . THR A 1 664 ? 102.084 72.384 -9.819 1.00 28.98 664 THR N C 1
ATOM 5158 O O . THR A 1 664 ? 101.774 73.563 -10.033 1.00 25.55 664 THR N O 1
ATOM 5162 N N . CYS A 1 665 ? 101.800 71.836 -8.634 1.00 26.53 665 CYS N N 1
ATOM 5163 C CA . CYS A 1 665 ? 101.135 72.609 -7.596 1.00 27.89 665 CYS N CA 1
ATOM 5164 C C . CYS A 1 665 ? 102.045 73.640 -6.966 1.00 27.71 665 CYS N C 1
ATOM 5165 O O . CYS A 1 665 ? 101.594 74.746 -6.624 1.00 28.50 665 CYS N O 1
ATOM 5168 N N . ALA A 1 666 ? 103.304 73.333 -6.689 1.00 24.77 666 ALA N N 1
ATOM 5169 C CA . ALA A 1 666 ? 104.227 74.257 -6.032 1.00 25.81 666 ALA N CA 1
ATOM 5170 C C . ALA A 1 666 ? 104.619 75.405 -6.986 1.00 26.91 666 ALA N C 1
ATOM 5171 O O . ALA A 1 666 ? 105.133 76.396 -6.434 1.00 24.28 666 ALA N O 1
ATOM 5173 N N . TYR A 1 667 ? 104.285 75.428 -8.196 1.00 26.55 667 TYR N N 1
ATOM 5174 C CA . TYR A 1 667 ? 104.574 76.568 -9.084 1.00 29.18 667 TYR N CA 1
ATOM 5175 C C . TYR A 1 667 ? 103.888 77.796 -8.477 1.00 32.16 667 TYR N C 1
ATOM 5176 O O . TYR A 1 667 ? 104.451 78.885 -8.507 1.00 31.88 667 TYR N O 1
ATOM 5185 N N . GLU A 1 668 ? 102.664 77.673 -7.948 1.00 32.53 668 GLU N N 1
ATOM 5186 C CA . GLU A 1 668 ? 101.967 78.767 -7.307 1.00 35.26 668 GLU N CA 1
ATOM 5187 C C . GLU A 1 668 ? 101.996 78.741 -5.794 1.00 35.77 668 GLU N C 1
ATOM 5188 O O . GLU A 1 668 ? 101.799 79.784 -5.140 1.00 34.85 668 GLU N O 1
ATOM 5194 N N . GLU A 1 669 ? 102.102 77.554 -5.173 1.00 33.20 669 GLU N N 1
ATOM 5195 C CA . GLU A 1 669 ? 102.054 77.461 -3.720 1.00 31.83 669 GLU N CA 1
ATOM 5196 C C . GLU A 1 669 ? 103.366 77.134 -3.064 1.00 31.68 669 GLU N C 1
ATOM 5197 O O . GLU A 1 669 ? 103.811 75.975 -3.032 1.00 30.44 669 GLU N O 1
ATOM 5203 N N . PRO A 1 670 ? 103.917 78.066 -2.290 1.00 31.02 670 PRO N N 1
ATOM 5204 C CA . PRO A 1 670 ? 105.128 77.900 -1.525 1.00 31.04 670 PRO N CA 1
ATOM 5205 C C . PRO A 1 670 ? 104.966 76.823 -0.451 1.00 30.82 670 PRO N C 1
ATOM 5206 O O . PRO A 1 670 ? 105.959 76.207 -0.013 1.00 31.78 670 PRO N O 1
ATOM 5210 N N . THR A 1 671 ? 103.747 76.589 0.009 1.00 28.85 671 THR N N 1
ATOM 5211 C CA . THR A 1 671 ? 103.524 75.526 0.976 1.00 26.13 671 THR N CA 1
ATOM 5212 C C . THR A 1 671 ? 103.371 74.107 0.416 1.00 26.75 671 THR N C 1
ATOM 5213 O O . THR A 1 671 ? 103.289 73.109 1.140 1.00 23.95 671 THR N O 1
ATOM 5217 N N . CYS A 1 672 ? 103.328 74.001 -0.904 1.00 24.50 672 CYS N N 1
ATOM 5218 C CA . CYS A 1 672 ? 103.184 72.669 -1.495 1.00 25.77 672 CYS N CA 1
ATOM 5219 C C . CYS A 1 672 ? 104.513 71.961 -1.379 1.00 27.16 672 CYS N C 1
ATOM 5220 O O . CYS A 1 672 ? 105.515 72.356 -2.013 1.00 29.49 672 CYS N O 1
ATOM 5223 N N . GLU A 1 673 ? 104.607 70.941 -0.529 1.00 23.65 673 GLU N N 1
ATOM 5224 C CA . GLU A 1 673 ? 105.816 70.171 -0.376 1.00 24.15 673 GLU N CA 1
ATOM 5225 C C . GLU A 1 673 ? 105.542 68.662 -0.469 1.00 22.98 673 GLU N C 1
ATOM 5226 O O . GLU A 1 673 ? 106.375 67.850 -0.148 1.00 22.90 673 GLU N O 1
ATOM 5232 N N . VAL A 1 674 ? 104.328 68.321 -0.866 1.00 20.97 674 VAL N N 1
ATOM 5233 C CA . V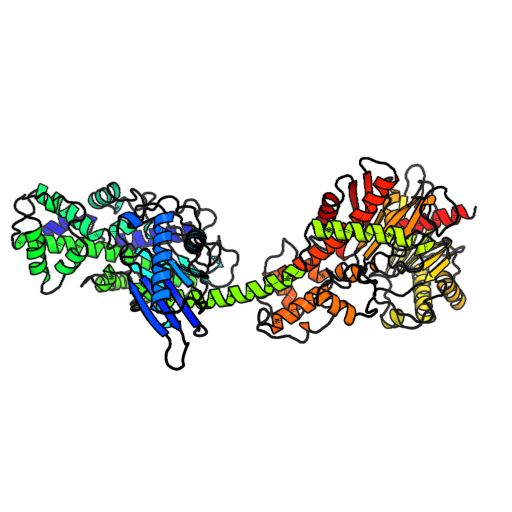AL A 1 674 ? 103.900 66.919 -0.943 1.00 19.74 674 VAL N CA 1
ATOM 5234 C C . VAL A 1 674 ? 103.166 66.724 -2.279 1.00 19.08 674 VAL N C 1
ATOM 5235 O O . VAL A 1 674 ? 102.398 67.581 -2.695 1.00 21.48 674 VAL N O 1
ATOM 5239 N N . GLY A 1 675 ? 103.354 65.566 -2.915 1.00 20.18 675 GLY N N 1
ATOM 5240 C CA . GLY A 1 675 ? 102.549 65.194 -4.095 1.00 16.72 675 GLY N CA 1
ATOM 5241 C C . GLY A 1 675 ? 101.783 63.885 -3.787 1.00 17.08 675 GLY N C 1
ATOM 5242 O O . GLY A 1 675 ? 102.300 63.049 -3.075 1.00 19.39 675 GLY N O 1
ATOM 5243 N N . LEU A 1 676 ? 100.604 63.663 -4.344 1.00 17.13 676 LEU N N 1
ATOM 5244 C CA . LEU A 1 676 ? 99.814 62.465 -4.078 1.00 18.18 676 LEU N CA 1
ATOM 5245 C C . LEU A 1 676 ? 99.069 62.036 -5.353 1.00 19.52 676 LEU N C 1
ATOM 5246 O O . LEU A 1 676 ? 98.465 62.894 -6.035 1.00 20.52 676 LEU N O 1
ATOM 5251 N N . ILE A 1 677 ? 99.178 60.767 -5.709 1.00 18.57 677 ILE N N 1
ATOM 5252 C CA . ILE A 1 677 ? 98.398 60.231 -6.821 1.00 16.16 677 ILE N CA 1
ATOM 5253 C C . ILE A 1 677 ? 97.428 59.178 -6.328 1.00 19.29 677 ILE N C 1
ATOM 5254 O O . ILE A 1 677 ? 97.761 58.263 -5.617 1.00 18.59 677 ILE N O 1
ATOM 5259 N N . VAL A 1 678 ? 96.149 59.282 -6.685 1.00 19.25 678 VAL N N 1
ATOM 5260 C CA . VAL A 1 678 ? 95.133 58.266 -6.437 1.00 20.58 678 VAL N CA 1
ATOM 5261 C C . VAL A 1 678 ? 94.414 58.102 -7.796 1.00 22.41 678 VAL N C 1
ATOM 5262 O O . VAL A 1 678 ? 93.395 58.770 -8.073 1.00 21.32 678 VAL N O 1
ATOM 5266 N N . GLY A 1 679 ? 95.010 57.251 -8.628 1.00 21.81 679 GLY N N 1
ATOM 5267 C CA . GLY A 1 679 ? 94.413 57.091 -10.005 1.00 21.17 679 GLY N CA 1
ATOM 5268 C C . GLY A 1 679 ? 94.478 55.585 -10.260 1.00 21.36 679 GLY N C 1
ATOM 5269 O O . GLY A 1 679 ? 94.013 54.829 -9.399 1.00 24.56 679 GLY N O 1
ATOM 5270 N N . THR A 1 680 ? 95.100 55.140 -11.350 1.00 22.32 680 THR N N 1
ATOM 5271 C CA . THR A 1 680 ? 95.279 53.721 -11.599 1.00 21.39 680 THR N CA 1
ATOM 5272 C C . THR A 1 680 ? 96.020 53.105 -10.420 1.00 22.44 680 THR N C 1
ATOM 5273 O O . THR A 1 680 ? 95.631 52.032 -9.919 1.00 21.55 680 THR N O 1
ATOM 5277 N N . GLY A 1 681 ? 97.088 53.741 -9.972 1.00 20.95 681 GLY N N 1
ATOM 5278 C CA . GLY A 1 681 ? 97.888 53.320 -8.839 1.00 21.27 681 GLY N CA 1
ATOM 5279 C C . GLY A 1 681 ? 97.796 54.451 -7.780 1.00 21.22 681 GLY N C 1
ATOM 5280 O O . GLY A 1 681 ? 97.095 55.455 -7.987 1.00 21.77 681 GLY N O 1
ATOM 5281 N N . SER A 1 682 ? 98.473 54.251 -6.672 1.00 22.10 682 SER N N 1
ATOM 5282 C CA . SER A 1 682 ? 98.478 55.239 -5.601 1.00 19.76 682 SER N CA 1
ATOM 5283 C C . SER A 1 682 ? 99.917 55.335 -5.091 1.00 19.17 682 SER N C 1
ATOM 5284 O O . SER A 1 682 ? 100.623 54.349 -4.895 1.00 19.25 682 SER N O 1
ATOM 5287 N N . ASN A 1 683 ? 100.342 56.590 -4.913 1.00 17.91 683 ASN N N 1
ATOM 5288 C CA . ASN A 1 683 ? 101.690 56.842 -4.431 1.00 19.02 683 ASN N CA 1
ATOM 5289 C C . ASN A 1 683 ? 101.754 58.285 -3.940 1.00 16.69 683 ASN N C 1
ATOM 5290 O O . ASN A 1 683 ? 100.811 59.041 -4.173 1.00 18.03 683 ASN N O 1
ATOM 5295 N N . ALA A 1 684 ? 102.830 58.617 -3.240 1.00 16.97 684 ALA N N 1
ATOM 5296 C CA . ALA A 1 684 ? 103.052 59.972 -2.719 1.00 17.41 684 ALA N CA 1
ATOM 5297 C C . ALA A 1 684 ? 104.520 60.301 -2.743 1.00 14.43 684 ALA N C 1
ATOM 5298 O O . ALA A 1 684 ? 105.406 59.428 -2.689 1.00 17.42 684 ALA N O 1
ATOM 5300 N N . CYS A 1 685 ? 104.842 61.596 -2.752 1.00 16.59 685 CYS N N 1
ATOM 5301 C CA . CYS A 1 685 ? 106.213 62.066 -2.630 1.00 17.28 685 CYS N CA 1
ATOM 5302 C C . CYS A 1 685 ? 106.216 63.288 -1.691 1.00 16.92 685 CYS N C 1
ATOM 5303 O O . CYS A 1 685 ? 105.134 63.846 -1.479 1.00 18.14 685 CYS N O 1
ATOM 5306 N N . TYR A 1 686 ? 107.355 63.658 -1.150 1.00 19.87 686 TYR N N 1
ATOM 5307 C CA . TYR A 1 686 ? 107.452 64.839 -0.283 1.00 20.23 686 TYR N CA 1
ATOM 5308 C C . TYR A 1 686 ? 108.898 65.277 -0.158 1.00 17.47 686 TYR N C 1
ATOM 5309 O O . TYR A 1 686 ? 109.846 64.553 -0.456 1.00 20.21 686 TYR N O 1
ATOM 5318 N N . MET A 1 687 ? 109.087 66.542 0.226 1.00 20.73 687 MET N N 1
ATOM 5319 C CA . MET A 1 687 ? 110.388 67.165 0.370 1.00 20.92 687 MET N CA 1
ATOM 5320 C C . MET A 1 687 ? 110.956 66.737 1.724 1.00 22.79 687 MET N C 1
ATOM 5321 O O . MET A 1 687 ? 110.358 67.020 2.762 1.00 23.99 687 MET N O 1
ATOM 5326 N N . GLU A 1 688 ? 112.022 65.966 1.667 1.00 23.11 688 GLU N N 1
ATOM 5327 C CA . GLU A 1 688 ? 112.688 65.466 2.869 1.00 27.13 688 GLU N CA 1
ATOM 5328 C C . GLU A 1 688 ? 114.006 66.227 3.063 1.00 28.60 688 GLU N C 1
ATOM 5329 O O . GLU A 1 688 ? 114.448 66.843 2.093 1.00 26.97 688 GLU N O 1
ATOM 5335 N N . GLU A 1 689 ? 114.528 66.285 4.281 1.00 30.38 689 GLU N N 1
ATOM 5336 C CA . GLU A 1 689 ? 115.801 66.955 4.536 1.00 33.15 689 GLU N CA 1
ATOM 5337 C C . GLU A 1 689 ? 116.944 66.095 4.072 1.00 31.62 689 GLU N C 1
ATOM 5338 O O . GLU A 1 689 ? 116.933 64.888 4.324 1.00 28.41 689 GLU N O 1
ATOM 5344 N N . MET A 1 690 ? 118.003 66.691 3.486 1.00 30.80 690 MET N N 1
ATOM 5345 C CA . MET A 1 690 ? 119.103 65.862 3.006 1.00 32.12 690 MET N CA 1
ATOM 5346 C C . MET A 1 690 ? 119.773 65.047 4.107 1.00 31.67 690 MET N C 1
ATOM 5347 O O . MET A 1 690 ? 120.319 63.971 3.875 1.00 31.90 690 MET N O 1
ATOM 5352 N N . LYS A 1 691 ? 119.723 65.551 5.351 1.00 33.58 691 LYS N N 1
ATOM 5353 C CA . LYS A 1 691 ? 120.382 64.799 6.441 1.00 35.48 691 LYS N CA 1
ATOM 5354 C C . LYS A 1 691 ? 119.666 63.484 6.699 1.00 33.85 691 LYS N C 1
ATOM 5355 O O . LYS A 1 691 ? 120.278 62.572 7.257 1.00 34.18 691 LYS N O 1
ATOM 5361 N N . ASN A 1 692 ? 118.369 63.417 6.387 1.00 31.85 692 ASN N N 1
ATOM 5362 C CA . ASN A 1 692 ? 117.580 62.210 6.576 1.00 31.22 692 ASN N CA 1
ATOM 5363 C C . ASN A 1 692 ? 117.700 61.281 5.378 1.00 31.75 692 ASN N C 1
ATOM 5364 O O . ASN A 1 692 ? 117.392 60.080 5.480 1.00 29.37 692 ASN N O 1
ATOM 5369 N N . VAL A 1 693 ? 118.114 61.830 4.217 1.00 32.24 693 VAL N N 1
ATOM 5370 C CA . VAL A 1 693 ? 118.289 60.991 3.041 1.00 31.30 693 VAL N CA 1
ATOM 5371 C C . VAL A 1 693 ? 119.701 60.405 3.062 1.00 32.60 693 VAL N C 1
ATOM 5372 O O . VAL A 1 693 ? 120.625 60.868 2.397 1.00 33.24 693 VAL N O 1
ATOM 5376 N N . GLU A 1 694 ? 119.908 59.339 3.822 1.00 35.31 694 GLU N N 1
ATOM 5377 C CA . GLU A 1 694 ? 121.129 58.621 4.015 1.00 37.44 694 GLU N CA 1
ATOM 5378 C C . GLU A 1 694 ? 121.608 57.938 2.744 1.00 40.42 694 GLU N C 1
ATOM 5379 O O . GLU A 1 694 ? 122.828 57.821 2.593 1.00 42.48 694 GLU N O 1
ATOM 5385 N N . MET A 1 695 ? 120.735 57.551 1.815 1.00 41.43 695 MET N N 1
ATOM 5386 C CA . MET A 1 695 ? 121.226 56.917 0.596 1.00 43.71 695 MET N CA 1
ATOM 5387 C C . MET A 1 695 ? 121.852 57.875 -0.394 1.00 45.54 695 MET N C 1
ATOM 5388 O O . MET A 1 695 ? 122.269 57.370 -1.448 1.00 48.14 695 MET N O 1
ATOM 5393 N N . VAL A 1 696 ? 121.824 59.179 -0.184 1.00 46.23 696 VAL N N 1
ATOM 5394 C CA . VAL A 1 696 ? 122.399 60.158 -1.086 1.00 47.62 696 VAL N CA 1
ATOM 5395 C C . VAL A 1 696 ? 123.334 61.025 -0.236 1.00 48.27 696 VAL N C 1
ATOM 5396 O O . VAL A 1 696 ? 122.916 61.579 0.766 1.00 47.95 696 VAL N O 1
ATOM 5400 N N . GLU A 1 697 ? 124.582 61.087 -0.678 1.00 51.15 697 GLU N N 1
ATOM 5401 C CA . GLU A 1 697 ? 125.624 61.850 -0.022 1.00 52.91 697 GLU N CA 1
ATOM 5402 C C . GLU A 1 697 ? 125.306 63.336 -0.013 1.00 52.35 697 GLU N C 1
ATOM 5403 O O . GLU A 1 697 ? 124.859 63.840 -1.042 1.00 53.17 697 GLU N O 1
ATOM 5409 N N . GLY A 1 698 ? 125.560 64.001 1.108 1.00 51.99 698 GLY N N 1
ATOM 5410 C CA . GLY A 1 698 ? 125.286 65.419 1.296 1.00 50.79 698 GLY N CA 1
ATOM 5411 C C . GLY A 1 698 ? 124.250 65.639 2.397 1.00 52.01 698 GLY N C 1
ATOM 5412 O O . GLY A 1 698 ? 123.227 64.929 2.443 1.00 53.27 698 GLY N O 1
ATOM 5413 N N . ASP A 1 699 ? 124.400 66.632 3.265 1.00 51.95 699 ASP N N 1
ATOM 5414 C CA . ASP A 1 699 ? 123.477 66.898 4.356 1.00 51.26 699 ASP N CA 1
ATOM 5415 C C . ASP A 1 699 ? 122.878 68.299 4.238 1.00 47.94 699 ASP N C 1
ATOM 5416 O O . ASP A 1 699 ? 122.282 68.842 5.151 1.00 48.34 699 ASP N O 1
ATOM 5421 N N . GLN A 1 700 ? 123.018 68.892 3.062 1.00 46.62 700 GLN N N 1
ATOM 5422 C CA . GLN A 1 700 ? 122.532 70.245 2.827 1.00 45.01 700 GLN N CA 1
ATOM 5423 C C . GLN A 1 700 ? 121.267 70.287 1.968 1.00 40.27 700 GLN N C 1
ATOM 5424 O O . GLN A 1 700 ? 121.259 69.604 0.957 1.00 40.08 700 GLN N O 1
ATOM 5430 N N . GLY A 1 701 ? 120.324 71.137 2.377 1.00 36.42 701 GLY N N 1
ATOM 5431 C CA . GLY A 1 701 ? 119.100 71.307 1.638 1.00 34.94 701 GLY N CA 1
ATOM 5432 C C . GLY A 1 701 ? 118.104 70.170 1.755 1.00 34.89 701 GLY N C 1
ATOM 5433 O O . GLY A 1 701 ? 118.204 69.348 2.669 1.00 33.24 701 GLY N O 1
ATOM 5434 N N . GLN A 1 702 ? 117.244 70.090 0.751 1.00 32.18 702 GLN N N 1
ATOM 5435 C CA . GLN A 1 702 ? 116.211 69.056 0.696 1.00 29.64 702 GLN N CA 1
ATOM 5436 C C . GLN A 1 702 ? 116.292 68.194 -0.571 1.00 29.64 702 GLN N C 1
ATOM 5437 O O . GLN A 1 702 ? 117.054 68.500 -1.490 1.00 26.80 702 GLN N O 1
ATOM 5443 N N . MET A 1 703 ? 115.477 67.131 -0.573 1.00 27.19 703 MET N N 1
ATOM 5444 C CA . MET A 1 703 ? 115.355 66.320 -1.771 1.00 25.22 703 MET N CA 1
ATOM 5445 C C . MET A 1 703 ? 113.955 65.736 -1.818 1.00 24.53 703 MET N C 1
ATOM 5446 O O . MET A 1 703 ? 113.470 65.276 -0.758 1.00 24.80 703 MET N O 1
ATOM 5451 N N . CYS A 1 704 ? 113.295 65.831 -2.961 1.00 20.98 704 CYS N N 1
ATOM 5452 C CA . CYS A 1 704 ? 111.966 65.218 -3.071 1.00 20.68 704 CYS N CA 1
ATOM 5453 C C . CYS A 1 704 ? 112.186 63.698 -3.062 1.00 20.52 704 CYS N C 1
ATOM 5454 O O . CYS A 1 704 ? 113.006 63.125 -3.800 1.00 21.00 704 CYS N O 1
ATOM 5457 N N . ILE A 1 705 ? 111.407 63.036 -2.215 1.00 18.75 705 ILE N N 1
ATOM 5458 C CA . ILE A 1 705 ? 111.486 61.566 -2.127 1.00 20.16 705 ILE N CA 1
ATOM 5459 C C . ILE A 1 705 ? 110.232 60.965 -2.759 1.00 18.10 705 ILE N C 1
ATOM 5460 O O . ILE A 1 705 ? 109.107 61.260 -2.340 1.00 23.17 705 ILE N O 1
ATOM 5465 N N . ASN A 1 706 ? 110.400 60.030 -3.663 1.00 20.07 706 ASN N N 1
ATOM 5466 C CA . ASN A 1 706 ? 109.302 59.272 -4.246 1.00 19.21 706 ASN N CA 1
ATOM 5467 C C . ASN A 1 706 ? 109.161 58.055 -3.300 1.00 17.99 706 ASN N C 1
ATOM 5468 O O . ASN A 1 706 ? 109.923 57.128 -3.369 1.00 18.75 706 ASN N O 1
ATOM 5473 N N . MET A 1 707 ? 108.058 58.078 -2.484 1.00 17.67 707 MET N N 1
ATOM 5474 C CA . MET A 1 707 ? 107.955 56.988 -1.509 1.00 18.39 707 MET N CA 1
ATOM 5475 C C . MET A 1 707 ? 107.792 55.596 -2.065 1.00 16.92 707 MET N C 1
ATOM 5476 O O . MET A 1 707 ? 108.349 54.667 -1.500 1.00 16.70 707 MET N O 1
ATOM 5481 N N . GLU A 1 708 ? 107.051 55.450 -3.174 1.00 17.42 708 GLU N N 1
ATOM 5482 C CA . GLU A 1 708 ? 106.607 54.162 -3.701 1.00 15.63 708 GLU N CA 1
ATOM 5483 C C . GLU A 1 708 ? 105.826 53.504 -2.535 1.00 17.36 708 GLU N C 1
ATOM 5484 O O . GLU A 1 708 ? 106.055 52.321 -2.184 1.00 17.55 708 GLU N O 1
ATOM 5490 N N . TRP A 1 709 ? 104.855 54.274 -2.053 1.00 17.06 709 TRP N N 1
ATOM 5491 C CA . TRP A 1 709 ? 104.132 53.717 -0.845 1.00 18.91 709 TRP N CA 1
ATOM 5492 C C . TRP A 1 709 ? 103.183 52.599 -1.211 1.00 21.69 709 TRP N C 1
ATOM 5493 O O . TRP A 1 709 ? 102.573 51.989 -0.352 1.00 19.14 709 TRP N O 1
ATOM 5504 N N . GLY A 1 710 ? 102.976 52.335 -2.530 1.00 20.12 710 GLY N N 1
ATOM 5505 C CA . GLY A 1 710 ? 102.046 51.319 -2.976 1.00 18.68 710 GLY N CA 1
ATOM 5506 C C . GLY A 1 710 ? 102.469 49.963 -2.360 1.00 19.34 710 GLY N C 1
ATOM 5507 O O . GLY A 1 710 ? 101.589 49.123 -2.140 1.00 20.09 710 GLY N O 1
ATOM 5508 N N . ALA A 1 711 ? 103.735 49.719 -2.175 1.00 18.79 711 ALA N N 1
ATOM 5509 C CA . ALA A 1 711 ? 104.274 48.457 -1.660 1.00 18.22 711 ALA N CA 1
ATOM 5510 C C . ALA A 1 711 ? 104.211 48.311 -0.149 1.00 19.97 711 ALA N C 1
ATOM 5511 O O . ALA A 1 711 ? 104.663 47.260 0.348 1.00 20.81 711 ALA N O 1
ATOM 5513 N N . PHE A 1 712 ? 103.780 49.335 0.577 1.00 17.48 712 PHE N N 1
ATOM 5514 C CA . PHE A 1 712 ? 103.565 49.204 2.032 1.00 18.90 712 PHE N CA 1
ATOM 5515 C C . PHE A 1 712 ? 102.714 47.943 2.226 1.00 18.47 712 PHE N C 1
ATOM 5516 O O . PHE A 1 712 ? 101.824 47.693 1.402 1.00 17.47 712 PHE N O 1
ATOM 5524 N N . GLY A 1 713 ? 102.946 47.107 3.225 1.00 21.55 713 GLY N N 1
ATOM 5525 C CA . GLY A 1 713 ? 102.169 45.853 3.327 1.00 21.87 713 GLY N CA 1
ATOM 5526 C C . GLY A 1 713 ? 102.800 44.696 2.581 1.00 23.86 713 GLY N C 1
ATOM 5527 O O . GLY A 1 713 ? 102.400 43.553 2.878 1.00 24.50 713 GLY N O 1
ATOM 5528 N N . ASP A 1 714 ? 103.751 44.855 1.665 1.00 24.95 714 ASP N N 1
ATOM 5529 C CA . ASP A 1 714 ? 104.302 43.718 0.960 1.00 26.19 714 ASP N CA 1
ATOM 5530 C C . ASP A 1 714 ? 105.211 42.845 1.850 1.00 26.83 714 ASP N C 1
ATOM 5531 O O . ASP A 1 714 ? 105.487 41.695 1.504 1.00 25.84 714 ASP N O 1
ATOM 5536 N N . ASN A 1 715 ? 105.520 43.266 3.065 1.00 27.89 715 ASN N N 1
ATOM 5537 C CA . ASN A 1 715 ? 106.229 42.491 4.057 1.00 29.96 715 ASN N CA 1
ATOM 5538 C C . ASN A 1 715 ? 105.271 41.920 5.105 1.00 30.07 715 ASN N C 1
ATOM 5539 O O . ASN A 1 715 ? 105.751 41.432 6.137 1.00 32.21 715 ASN N O 1
ATOM 5544 N N . GLY A 1 716 ? 103.972 41.974 4.916 1.00 29.21 716 GLY N N 1
ATOM 5545 C CA . GLY A 1 716 ? 102.992 41.415 5.858 1.00 27.12 716 GLY N CA 1
ATOM 5546 C C . GLY A 1 716 ? 102.560 42.441 6.891 1.00 28.49 716 GLY N C 1
ATOM 5547 O O . GLY A 1 716 ? 101.677 42.137 7.695 1.00 27.79 716 GLY N O 1
ATOM 5548 N N . CYS A 1 717 ? 103.021 43.721 6.792 1.00 27.31 717 CYS N N 1
ATOM 5549 C CA . CYS A 1 717 ? 102.652 44.700 7.828 1.00 26.54 717 CYS N CA 1
ATOM 5550 C C . CYS A 1 717 ? 101.222 45.160 7.823 1.00 26.25 717 CYS N C 1
ATOM 5551 O O . CYS A 1 717 ? 100.820 45.892 8.769 1.00 28.57 717 CYS N O 1
ATOM 5554 N N . LEU A 1 718 ? 100.364 44.812 6.882 1.00 23.53 718 LEU N N 1
ATOM 5555 C CA . LEU A 1 718 ? 98.953 45.146 6.913 1.00 24.14 718 LEU N CA 1
ATOM 5556 C C . LEU A 1 718 ? 98.087 43.870 6.926 1.00 25.04 718 LEU N C 1
ATOM 5557 O O . LEU A 1 718 ? 96.894 43.892 6.559 1.00 24.93 718 LEU N O 1
ATOM 5562 N N . ASP A 1 719 ? 98.706 42.737 7.245 1.00 25.28 719 ASP N N 1
ATOM 5563 C CA . ASP A 1 719 ? 97.945 41.465 7.157 1.00 27.62 719 ASP N CA 1
ATOM 5564 C C . ASP A 1 719 ? 96.733 41.428 8.073 1.00 29.03 719 ASP N C 1
ATOM 5565 O O . ASP A 1 719 ? 95.697 40.905 7.653 1.00 29.27 719 ASP N O 1
ATOM 5570 N N . ASP A 1 720 ? 96.792 42.097 9.217 1.00 28.53 720 ASP N N 1
ATOM 5571 C CA . ASP A 1 720 ? 95.683 42.168 10.185 1.00 29.86 720 ASP N CA 1
ATOM 5572 C C . ASP A 1 720 ? 94.550 43.022 9.695 1.00 32.50 720 ASP N C 1
ATOM 5573 O O . ASP A 1 720 ? 93.500 43.021 10.349 1.00 33.04 720 ASP N O 1
ATOM 5578 N N . ILE A 1 721 ? 94.659 43.802 8.597 1.00 30.79 721 ILE N N 1
ATOM 5579 C CA . ILE A 1 721 ? 93.506 44.474 8.055 1.00 29.89 721 ILE N CA 1
ATOM 5580 C C . ILE A 1 721 ? 93.205 44.028 6.630 1.00 27.91 721 ILE N C 1
ATOM 5581 O O . ILE A 1 721 ? 92.201 44.426 6.050 1.00 28.35 721 ILE N O 1
ATOM 5586 N N . ARG A 1 722 ? 94.033 43.191 5.988 1.00 28.25 722 ARG N N 1
ATOM 5587 C CA . ARG A 1 722 ? 93.667 42.753 4.645 1.00 25.66 722 ARG N CA 1
ATOM 5588 C C . ARG A 1 722 ? 92.542 41.724 4.789 1.00 27.54 722 ARG N C 1
ATOM 5589 O O . ARG A 1 722 ? 92.653 40.891 5.701 1.00 30.35 722 ARG N O 1
ATOM 5597 N N . THR A 1 723 ? 91.525 41.777 3.975 1.00 26.74 723 THR N N 1
ATOM 5598 C CA . THR A 1 723 ? 90.395 40.865 4.072 1.00 27.87 723 THR N CA 1
ATOM 5599 C C . THR A 1 723 ? 90.590 39.709 3.090 1.00 29.09 723 THR N C 1
ATOM 5600 O O . THR A 1 723 ? 91.505 39.684 2.266 1.00 26.92 723 THR N O 1
ATOM 5604 N N . HIS A 1 724 ? 89.647 38.775 3.160 1.00 27.94 724 HIS N N 1
ATOM 5605 C CA . HIS A 1 724 ? 89.600 37.647 2.231 1.00 29.84 724 HIS N CA 1
ATOM 5606 C C . HIS A 1 724 ? 89.548 38.151 0.795 1.00 28.74 724 HIS N C 1
ATOM 5607 O O . HIS A 1 724 ? 90.153 37.656 -0.160 1.00 27.66 724 HIS N O 1
ATOM 5614 N N . TYR A 1 725 ? 88.794 39.208 0.529 1.00 25.57 725 TYR N N 1
ATOM 5615 C CA . TYR A 1 725 ? 88.597 39.887 -0.718 1.00 24.11 725 TYR N CA 1
ATOM 5616 C C . TYR A 1 725 ? 89.868 40.606 -1.182 1.00 23.91 725 TYR N C 1
ATOM 5617 O O . TYR A 1 725 ? 90.078 40.593 -2.398 1.00 26.46 725 TYR N O 1
ATOM 5626 N N . ASP A 1 726 ? 90.678 41.146 -0.286 1.00 25.38 726 ASP N N 1
ATOM 5627 C CA . ASP A 1 726 ? 91.946 41.802 -0.681 1.00 26.57 726 ASP N CA 1
ATOM 5628 C C . ASP A 1 726 ? 92.922 40.686 -1.115 1.00 26.13 726 ASP N C 1
ATOM 5629 O O . ASP A 1 726 ? 93.563 40.774 -2.151 1.00 25.00 726 ASP N O 1
ATOM 5634 N N . ARG A 1 727 ? 92.921 39.620 -0.337 1.00 25.01 727 ARG N N 1
ATOM 5635 C CA . ARG A 1 727 ? 93.766 38.464 -0.678 1.00 26.35 727 ARG N CA 1
ATOM 5636 C C . ARG A 1 727 ? 93.376 37.932 -2.045 1.00 26.08 727 ARG N C 1
ATOM 5637 O O . ARG A 1 727 ? 94.294 37.646 -2.858 1.00 25.59 727 ARG N O 1
ATOM 5645 N N . LEU A 1 728 ? 92.116 37.773 -2.379 1.00 26.57 728 LEU N N 1
ATOM 5646 C CA . LEU A 1 728 ? 91.674 37.332 -3.682 1.00 26.82 728 LEU N CA 1
ATOM 5647 C C . LEU A 1 728 ? 92.116 38.267 -4.792 1.00 27.67 728 LEU N C 1
ATOM 5648 O O . LEU A 1 728 ? 92.569 37.825 -5.859 1.00 24.79 728 LEU N O 1
ATOM 5653 N N . VAL A 1 729 ? 91.919 39.576 -4.627 1.00 22.33 729 VAL N N 1
ATOM 5654 C CA . VAL A 1 729 ? 92.315 40.527 -5.657 1.00 24.08 729 VAL N CA 1
ATOM 5655 C C . VAL A 1 729 ? 93.845 40.399 -5.869 1.00 20.89 729 VAL N C 1
ATOM 5656 O O . VAL A 1 729 ? 94.261 40.489 -7.012 1.00 24.89 729 VAL N O 1
ATOM 5660 N N . ASP A 1 730 ? 94.642 40.305 -4.862 1.00 20.92 730 ASP N N 1
ATOM 5661 C CA . ASP A 1 730 ? 96.086 40.223 -5.050 1.00 23.18 730 ASP N CA 1
ATOM 5662 C C . ASP A 1 730 ? 96.436 38.874 -5.718 1.00 25.51 730 ASP N C 1
ATOM 5663 O O . ASP A 1 730 ? 97.237 38.876 -6.660 1.00 25.68 730 ASP N O 1
ATOM 5668 N N . GLU A 1 731 ? 95.782 37.803 -5.276 1.00 26.25 731 GLU N N 1
ATOM 5669 C CA . GLU A 1 731 ? 96.093 36.458 -5.829 1.00 27.90 731 GLU N CA 1
ATOM 5670 C C . GLU A 1 731 ? 95.787 36.390 -7.290 1.00 26.12 731 GLU N C 1
ATOM 5671 O O . GLU A 1 731 ? 96.525 35.763 -8.079 1.00 27.50 731 GLU N O 1
ATOM 5677 N N . TYR A 1 732 ? 94.764 37.081 -7.793 1.00 23.29 732 TYR N N 1
ATOM 5678 C CA . TYR A 1 732 ? 94.393 37.086 -9.187 1.00 25.26 732 TYR N CA 1
ATOM 5679 C C . TYR A 1 732 ? 95.028 38.188 -9.995 1.00 22.94 732 TYR N C 1
ATOM 5680 O O . TYR A 1 732 ? 94.746 38.347 -11.187 1.00 24.25 732 TYR N O 1
ATOM 5689 N N . SER A 1 733 ? 95.884 38.986 -9.366 1.00 25.06 733 SER N N 1
ATOM 5690 C CA . SER A 1 733 ? 96.495 40.123 -10.058 1.00 24.86 733 SER N CA 1
ATOM 5691 C C . SER A 1 733 ? 97.760 39.747 -10.855 1.00 25.57 733 SER N C 1
ATOM 5692 O O . SER A 1 733 ? 98.327 38.664 -10.641 1.00 27.29 733 SER N O 1
ATOM 5695 N N . LEU A 1 734 ? 98.272 40.704 -11.628 1.00 26.57 734 LEU N N 1
ATOM 5696 C CA . LEU A 1 734 ? 99.463 40.507 -12.432 1.00 27.02 734 LEU N CA 1
ATOM 5697 C C . LEU A 1 734 ? 100.731 40.460 -11.619 1.00 29.17 734 LEU N C 1
ATOM 5698 O O . LEU A 1 734 ? 101.748 39.946 -12.067 1.00 30.03 734 LEU N O 1
ATOM 5703 N N . ASN A 1 735 ? 100.764 40.960 -10.385 1.00 25.92 735 ASN N N 1
ATOM 5704 C CA . ASN A 1 735 ? 101.950 41.052 -9.573 1.00 25.95 735 ASN N CA 1
ATOM 5705 C C . ASN A 1 735 ? 101.573 40.569 -8.187 1.00 24.61 735 ASN N C 1
ATOM 5706 O O . ASN A 1 735 ? 101.650 41.333 -7.254 1.00 20.36 735 ASN N O 1
ATOM 5711 N N . ALA A 1 736 ? 101.147 39.283 -8.093 1.00 25.10 736 ALA N N 1
ATOM 5712 C CA . ALA A 1 736 ? 100.674 38.779 -6.818 1.00 24.42 736 ALA N CA 1
ATOM 5713 C C . ALA A 1 736 ? 101.664 38.939 -5.694 1.00 24.64 736 ALA N C 1
ATOM 5714 O O . ALA A 1 736 ? 102.843 38.548 -5.840 1.00 24.40 736 ALA N O 1
ATOM 5716 N N . GLY A 1 737 ? 101.194 39.406 -4.540 1.00 20.70 737 GLY N N 1
ATOM 5717 C CA . GLY A 1 737 ? 102.114 39.594 -3.408 1.00 20.57 737 GLY N CA 1
ATOM 5718 C C . GLY A 1 737 ? 102.697 41.031 -3.377 1.00 21.41 737 GLY N C 1
ATOM 5719 O O . GLY A 1 737 ? 103.290 41.454 -2.399 1.00 25.76 737 GLY N O 1
ATOM 5720 N N . LYS A 1 738 ? 102.553 41.825 -4.402 1.00 20.53 738 LYS N N 1
ATOM 5721 C CA . LYS A 1 738 ? 103.184 43.159 -4.455 1.00 21.81 738 LYS N CA 1
ATOM 5722 C C . LYS A 1 738 ? 102.136 44.256 -4.499 1.00 18.94 738 LYS N C 1
ATOM 5723 O O . LYS A 1 738 ? 100.992 44.097 -4.940 1.00 20.15 738 LYS N O 1
ATOM 5729 N N . GLN A 1 739 ? 102.567 45.455 -4.109 1.00 22.16 739 GLN N N 1
ATOM 5730 C CA . GLN A 1 739 ? 101.753 46.673 -4.122 1.00 19.30 739 GLN N CA 1
ATOM 5731 C C . GLN A 1 739 ? 100.476 46.467 -3.299 1.00 18.73 739 GLN N C 1
ATOM 5732 O O . GLN A 1 739 ? 99.431 46.977 -3.668 1.00 18.79 739 GLN N O 1
ATOM 5738 N N . ARG A 1 740 ? 100.566 45.811 -2.155 1.00 19.23 740 ARG N N 1
ATOM 5739 C CA . ARG A 1 740 ? 99.345 45.542 -1.390 1.00 19.28 740 ARG N CA 1
ATOM 5740 C C . ARG A 1 740 ? 98.551 46.761 -0.927 1.00 18.00 740 ARG N C 1
ATOM 5741 O O . ARG A 1 740 ? 97.297 46.686 -0.951 1.00 18.91 740 ARG N O 1
ATOM 5749 N N . TYR A 1 741 ? 99.230 47.784 -0.437 1.00 19.79 741 TYR N N 1
ATOM 5750 C CA . TYR A 1 741 ? 98.482 48.989 0.004 1.00 19.68 741 TYR N CA 1
ATOM 5751 C C . TYR A 1 741 ? 97.741 49.664 -1.115 1.00 19.48 741 TYR N C 1
ATOM 5752 O O . TYR A 1 741 ? 96.582 50.057 -1.025 1.00 19.61 741 TYR N O 1
ATOM 5761 N N . GLU A 1 742 ? 98.381 49.853 -2.285 1.00 16.55 742 GLU N N 1
ATOM 5762 C CA . GLU A 1 742 ? 97.820 50.412 -3.484 1.00 18.41 742 GLU N CA 1
ATOM 5763 C C . GLU A 1 742 ? 96.600 49.591 -3.893 1.00 16.93 742 GLU N C 1
ATOM 5764 O O . GLU A 1 742 ? 95.585 50.131 -4.356 1.00 18.43 742 GLU N O 1
ATOM 5770 N N . LYS A 1 743 ? 96.673 48.251 -3.708 1.00 19.06 743 LYS N N 1
ATOM 5771 C CA . LYS A 1 743 ? 95.535 47.407 -4.097 1.00 20.86 743 LYS N CA 1
ATOM 5772 C C . LYS A 1 743 ? 94.320 47.581 -3.149 1.00 21.16 743 LYS N C 1
ATOM 5773 O O . LYS A 1 743 ? 93.250 47.141 -3.541 1.00 22.23 743 LYS N O 1
ATOM 5779 N N . MET A 1 744 ? 94.480 48.237 -2.014 1.00 20.08 744 MET N N 1
ATOM 5780 C CA . MET A 1 744 ? 93.317 48.566 -1.179 1.00 21.89 744 MET N CA 1
ATOM 5781 C C . MET A 1 744 ? 92.791 49.969 -1.400 1.00 22.41 744 MET N C 1
ATOM 5782 O O . MET A 1 744 ? 91.833 50.380 -0.748 1.00 20.36 744 MET N O 1
ATOM 5787 N N . ILE A 1 745 ? 93.464 50.735 -2.282 1.00 20.78 745 ILE N N 1
ATOM 5788 C CA . ILE A 1 745 ? 93.171 52.139 -2.464 1.00 21.02 745 ILE N CA 1
ATOM 5789 C C . ILE A 1 745 ? 92.784 52.538 -3.870 1.00 21.51 745 ILE N C 1
ATOM 5790 O O . ILE A 1 745 ? 91.867 53.312 -4.052 1.00 22.22 745 ILE N O 1
ATOM 5795 N N . SER A 1 746 ? 93.536 52.034 -4.860 1.00 22.51 746 SER N N 1
ATOM 5796 C CA . SER A 1 746 ? 93.477 52.676 -6.162 1.00 21.61 746 SER N CA 1
ATOM 5797 C C . SER A 1 746 ? 92.511 52.124 -7.169 1.00 22.77 746 SER N C 1
ATOM 5798 O O . SER A 1 746 ? 91.838 51.116 -7.044 1.00 23.72 746 SER N O 1
ATOM 5801 N N . GLY A 1 747 ? 92.323 52.943 -8.200 1.00 23.16 747 GLY N N 1
ATOM 5802 C CA . GLY A 1 747 ? 91.360 52.799 -9.269 1.00 27.18 747 GLY N CA 1
ATOM 5803 C C . GLY A 1 747 ? 91.446 51.537 -10.087 1.00 27.37 747 GLY N C 1
ATOM 5804 O O . GLY A 1 747 ? 90.430 51.009 -10.587 1.00 26.68 747 GLY N O 1
ATOM 5805 N N . MET A 1 748 ? 92.651 50.964 -10.173 1.00 27.51 748 MET N N 1
ATOM 5806 C CA . MET A 1 748 ? 92.725 49.704 -10.924 1.00 27.43 748 MET N CA 1
ATOM 5807 C C . MET A 1 748 ? 92.095 48.584 -10.127 1.00 24.35 748 MET N C 1
ATOM 5808 O O . MET A 1 748 ? 91.829 47.496 -10.648 1.00 24.99 748 MET N O 1
ATOM 5813 N N . TYR A 1 749 ? 92.034 48.715 -8.771 1.00 24.41 749 TYR N N 1
ATOM 5814 C CA . TYR A 1 749 ? 91.687 47.608 -7.906 1.00 20.70 749 TYR N CA 1
ATOM 5815 C C . TYR A 1 749 ? 90.417 47.680 -7.081 1.00 24.84 749 TYR N C 1
ATOM 5816 O O . TYR A 1 749 ? 89.858 46.607 -6.852 1.00 24.03 749 TYR N O 1
ATOM 5825 N N . LEU A 1 750 ? 89.890 48.855 -6.703 1.00 24.82 750 LEU N N 1
ATOM 5826 C CA . LEU A 1 750 ? 88.642 48.876 -5.919 1.00 28.14 750 LEU N CA 1
ATOM 5827 C C . LEU A 1 750 ? 87.463 48.150 -6.537 1.00 26.54 750 LEU N C 1
ATOM 5828 O O . LEU A 1 750 ? 86.764 47.433 -5.824 1.00 28.30 750 LEU N O 1
ATOM 5833 N N . GLY A 1 751 ? 87.206 48.285 -7.814 1.00 27.28 751 GLY N N 1
ATOM 5834 C CA . GLY A 1 751 ? 86.115 47.578 -8.481 1.00 27.95 751 GLY N CA 1
ATOM 5835 C C . GLY A 1 751 ? 86.205 46.080 -8.339 1.00 28.14 751 GLY N C 1
ATOM 5836 O O . GLY A 1 751 ? 85.175 45.412 -8.162 1.00 26.87 751 GLY N O 1
ATOM 5837 N N . GLU A 1 752 ? 87.396 45.491 -8.359 1.00 28.15 752 GLU N N 1
ATOM 5838 C CA . GLU A 1 752 ? 87.570 44.053 -8.175 1.00 28.16 752 GLU N CA 1
ATOM 5839 C C . GLU A 1 752 ? 87.275 43.609 -6.746 1.00 27.47 752 GLU N C 1
ATOM 5840 O O . GLU A 1 752 ? 86.768 42.487 -6.525 1.00 25.73 752 GLU N O 1
ATOM 5846 N N . ILE A 1 753 ? 87.562 44.471 -5.775 1.00 27.48 753 ILE N N 1
ATOM 5847 C CA . ILE A 1 753 ? 87.222 44.133 -4.374 1.00 27.59 753 ILE N CA 1
ATOM 5848 C C . ILE A 1 753 ? 85.680 44.054 -4.319 1.00 27.05 753 ILE N C 1
ATOM 5849 O O . ILE A 1 753 ? 85.083 43.078 -3.835 1.00 26.62 753 ILE N O 1
ATOM 5854 N N . VAL A 1 754 ? 85.032 45.092 -4.844 1.00 26.82 754 VAL N N 1
ATOM 5855 C CA . VAL A 1 754 ? 83.557 45.133 -4.875 1.00 28.55 754 VAL N CA 1
ATOM 5856 C C . VAL A 1 754 ? 82.984 43.904 -5.616 1.00 29.80 754 VAL N C 1
ATOM 5857 O O . VAL A 1 754 ? 82.063 43.224 -5.137 1.00 28.13 754 VAL N O 1
ATOM 5861 N N . ARG A 1 755 ? 83.495 43.637 -6.825 1.00 28.96 755 ARG N N 1
ATOM 5862 C CA . ARG A 1 755 ? 83.043 42.484 -7.585 1.00 30.33 755 ARG N CA 1
ATOM 5863 C C . ARG A 1 755 ? 83.137 41.194 -6.795 1.00 30.99 755 ARG N C 1
ATOM 5864 O O . ARG A 1 755 ? 82.176 40.383 -6.779 1.00 33.86 755 ARG N O 1
ATOM 5872 N N . ASN A 1 756 ? 84.211 40.965 -6.057 1.00 30.41 756 ASN N N 1
ATOM 5873 C CA . ASN A 1 756 ? 84.385 39.750 -5.289 1.00 31.14 756 ASN N CA 1
ATOM 5874 C C . ASN A 1 756 ? 83.384 39.696 -4.122 1.00 32.73 756 ASN N C 1
ATOM 5875 O O . ASN A 1 756 ? 82.832 38.614 -3.776 1.00 31.55 756 ASN N O 1
ATOM 5880 N N . ILE A 1 757 ? 83.151 40.817 -3.462 1.00 30.22 757 ILE N N 1
ATOM 5881 C CA . ILE A 1 757 ? 82.106 40.840 -2.416 1.00 30.34 757 ILE N CA 1
ATOM 5882 C C . ILE A 1 757 ? 80.759 40.535 -3.055 1.00 29.51 757 ILE N C 1
ATOM 5883 O O . ILE A 1 757 ? 79.994 39.736 -2.473 1.00 33.03 757 ILE N O 1
ATOM 5888 N N . LEU A 1 758 ? 80.377 41.083 -4.179 1.00 31.47 758 LEU N N 1
ATOM 5889 C CA . LEU A 1 758 ? 79.077 40.862 -4.787 1.00 31.92 758 LEU N CA 1
ATOM 5890 C C . LEU A 1 758 ? 78.919 39.402 -5.193 1.00 34.91 758 LEU N C 1
ATOM 5891 O O . LEU A 1 758 ? 77.861 38.784 -4.944 1.00 31.98 758 LEU N O 1
ATOM 5896 N N . ILE A 1 759 ? 79.982 38.802 -5.761 1.00 33.77 759 ILE N N 1
ATOM 5897 C CA . ILE A 1 759 ? 79.891 37.364 -6.078 1.00 33.90 759 ILE N CA 1
ATOM 5898 C C . ILE A 1 759 ? 79.544 36.562 -4.845 1.00 34.71 759 ILE N C 1
ATOM 5899 O O . ILE A 1 759 ? 78.628 35.726 -4.903 1.00 34.80 759 ILE N O 1
ATOM 5904 N N . ASP A 1 760 ? 80.224 36.745 -3.721 1.00 33.97 760 ASP N N 1
ATOM 5905 C CA . ASP A 1 760 ? 79.990 36.016 -2.492 1.00 35.55 760 ASP N CA 1
ATOM 5906 C C . ASP A 1 760 ? 78.563 36.211 -1.997 1.00 37.68 760 ASP N C 1
ATOM 5907 O O . ASP A 1 760 ? 77.869 35.256 -1.604 1.00 38.29 760 ASP N O 1
ATOM 5915 N N . PHE A 1 761 ? 78.087 37.458 -2.026 1.00 36.46 761 PHE N N 1
ATOM 5916 C CA . PHE A 1 761 ? 76.717 37.726 -1.611 1.00 38.05 761 PHE N CA 1
ATOM 5917 C C . PHE A 1 761 ? 75.711 37.065 -2.559 1.00 38.78 761 PHE N C 1
ATOM 5918 O O . PHE A 1 761 ? 74.616 36.674 -2.106 1.00 39.42 761 PHE N O 1
ATOM 5926 N N . THR A 1 762 ? 76.020 37.036 -3.858 1.00 37.99 762 THR N N 1
ATOM 5927 C CA . THR A 1 762 ? 75.107 36.388 -4.801 1.00 38.59 762 THR N CA 1
ATOM 5928 C C . THR A 1 762 ? 75.062 34.893 -4.534 1.00 40.07 762 THR N C 1
ATOM 5929 O O . THR A 1 762 ? 73.967 34.321 -4.464 1.00 41.16 762 THR N O 1
ATOM 5933 N N . LYS A 1 763 ? 76.164 34.242 -4.212 1.00 40.30 763 LYS N N 1
ATOM 5934 C CA . LYS A 1 763 ? 76.186 32.820 -3.916 1.00 41.95 763 LYS N CA 1
ATOM 5935 C C . LYS A 1 763 ? 75.428 32.470 -2.629 1.00 43.64 763 LYS N C 1
ATOM 5936 O O . LYS A 1 763 ? 74.852 31.378 -2.447 1.00 41.29 763 LYS N O 1
ATOM 5942 N N . LYS A 1 764 ? 75.451 33.413 -1.689 1.00 41.88 764 LYS N N 1
ATOM 5943 C CA . LYS A 1 764 ? 74.744 33.248 -0.429 1.00 43.07 764 LYS N CA 1
ATOM 5944 C C . LYS A 1 764 ? 73.264 33.588 -0.594 1.00 43.37 764 LYS N C 1
ATOM 5945 O O . LYS A 1 764 ? 72.536 33.444 0.381 1.00 45.93 764 LYS N O 1
ATOM 5951 N N . GLY A 1 765 ? 72.772 33.996 -1.740 1.00 42.95 765 GLY N N 1
ATOM 5952 C CA . GLY A 1 765 ? 71.414 34.324 -2.052 1.00 43.09 765 GLY N CA 1
ATOM 5953 C C . GLY A 1 765 ? 70.927 35.701 -1.629 1.00 43.58 765 GLY N C 1
ATOM 5954 O O . GLY A 1 765 ? 69.719 35.977 -1.647 1.00 42.41 765 GLY N O 1
ATOM 5955 N N . PHE A 1 766 ? 71.847 36.614 -1.300 1.00 41.52 766 PHE N N 1
ATOM 5956 C CA . PHE A 1 766 ? 71.475 37.941 -0.827 1.00 41.89 766 PHE N CA 1
ATOM 5957 C C . PHE A 1 766 ? 71.246 38.950 -1.934 1.00 42.54 766 PHE N C 1
ATOM 5958 O O . PHE A 1 766 ? 70.707 40.021 -1.677 1.00 45.21 766 PHE N O 1
ATOM 5966 N N . LEU A 1 767 ? 71.649 38.637 -3.141 1.00 45.26 767 LEU N N 1
ATOM 5967 C CA . LEU A 1 767 ? 71.600 39.512 -4.285 1.00 46.81 767 LEU N CA 1
ATOM 5968 C C . LEU A 1 767 ? 71.305 38.733 -5.557 1.00 49.16 767 LEU N C 1
ATOM 5969 O O . LEU A 1 767 ? 71.769 37.606 -5.672 1.00 49.73 767 LEU N O 1
ATOM 5974 N N . PHE A 1 768 ? 70.713 39.394 -6.523 1.00 52.26 768 PHE N N 1
ATOM 5975 C CA . PHE A 1 768 ? 70.442 38.925 -7.852 1.00 56.72 768 PHE N CA 1
ATOM 5976 C C . PHE A 1 768 ? 69.783 37.568 -7.984 1.00 60.76 768 PHE N C 1
ATOM 5977 O O . PHE A 1 768 ? 69.973 36.865 -8.989 1.00 61.08 768 PHE N O 1
ATOM 5985 N N . ARG A 1 769 ? 68.990 37.142 -7.013 1.00 64.33 769 ARG N N 1
ATOM 5986 C CA . ARG A 1 769 ? 68.300 35.860 -7.048 1.00 69.27 769 ARG N CA 1
ATOM 5987 C C . ARG A 1 769 ? 69.232 34.662 -6.967 1.00 70.64 769 ARG N C 1
ATOM 5988 O O . ARG A 1 769 ? 68.817 33.544 -7.292 1.00 70.90 769 ARG N O 1
ATOM 5996 N N . GLY A 1 770 ? 70.485 34.842 -6.552 1.00 71.31 770 GLY N N 1
ATOM 5997 C CA . GLY A 1 770 ? 71.456 33.769 -6.476 1.00 72.32 770 GLY N CA 1
ATOM 5998 C C . GLY A 1 770 ? 72.125 33.464 -7.813 1.00 72.98 770 GLY N C 1
ATOM 5999 O O . GLY A 1 770 ? 72.947 32.550 -7.885 1.00 72.60 770 GLY N O 1
ATOM 6000 N N . GLN A 1 771 ? 71.885 34.266 -8.840 1.00 74.28 771 GLN N N 1
ATOM 6001 C CA . GLN A 1 771 ? 72.424 34.097 -10.169 1.00 76.43 771 GLN N CA 1
ATOM 6002 C C . GLN A 1 771 ? 73.754 34.793 -10.458 1.00 76.71 771 GLN N C 1
ATOM 6003 O O . GLN A 1 771 ? 73.775 35.987 -10.788 1.00 76.54 771 GLN N O 1
ATOM 6009 N N . ILE A 1 772 ? 74.857 34.055 -10.397 1.00 76.69 772 ILE N N 1
ATOM 6010 C CA . ILE A 1 772 ? 76.174 34.608 -10.727 1.00 76.69 772 ILE N CA 1
ATOM 6011 C C . ILE A 1 772 ? 76.308 34.650 -12.250 1.00 76.08 772 ILE N C 1
ATOM 6012 O O . ILE A 1 772 ? 76.752 33.681 -12.873 1.00 76.25 772 ILE N O 1
ATOM 6017 N N . SER A 1 773 ? 75.896 35.743 -12.878 1.00 75.13 773 SER N N 1
ATOM 6018 C CA . SER A 1 773 ? 75.937 35.833 -14.335 1.00 74.14 773 SER N CA 1
ATOM 6019 C C . SER A 1 773 ? 77.367 35.835 -14.849 1.00 73.99 773 SER N C 1
ATOM 6020 O O . SER A 1 773 ? 78.330 36.034 -14.099 1.00 74.36 773 SER N O 1
ATOM 6023 N N . GLU A 1 774 ? 77.513 35.687 -16.167 1.00 73.05 774 GLU N N 1
ATOM 6024 C CA . GLU A 1 774 ? 78.853 35.719 -16.754 1.00 72.19 774 GLU N CA 1
ATOM 6025 C C . GLU A 1 774 ? 79.365 37.155 -16.743 1.00 70.37 774 GLU N C 1
ATOM 6026 O O . GLU A 1 774 ? 80.584 37.367 -16.695 1.00 70.34 774 GLU N O 1
ATOM 6032 N N . THR A 1 775 ? 78.482 38.154 -16.727 1.00 67.03 775 THR N N 1
ATOM 6033 C CA . THR A 1 775 ? 78.952 39.533 -16.619 1.00 64.60 775 THR N CA 1
ATOM 6034 C C . THR A 1 775 ? 79.597 39.740 -15.252 1.00 61.30 775 THR N C 1
ATOM 6035 O O . THR A 1 775 ? 80.668 40.351 -15.136 1.00 60.79 775 THR N O 1
ATOM 6039 N N . LEU A 1 776 ? 78.993 39.203 -14.190 1.00 57.17 776 LEU N N 1
ATOM 6040 C CA . LEU A 1 776 ? 79.522 39.363 -12.844 1.00 52.32 776 LEU N CA 1
ATOM 6041 C C . LEU A 1 776 ? 80.856 38.649 -12.681 1.00 50.94 776 LEU N C 1
ATOM 6042 O O . LEU A 1 776 ? 81.705 39.063 -11.885 1.00 48.94 776 LEU N O 1
ATOM 6047 N N . LYS A 1 777 ? 81.103 37.599 -13.463 1.00 50.36 777 LYS N N 1
ATOM 6048 C CA . LYS A 1 777 ? 82.369 36.886 -13.398 1.00 51.36 777 LYS N CA 1
ATOM 6049 C C . LYS A 1 777 ? 83.449 37.496 -14.279 1.00 50.93 777 LYS N C 1
ATOM 6050 O O . LYS A 1 777 ? 84.538 36.924 -14.351 1.00 52.11 777 LYS N O 1
ATOM 6056 N N . THR A 1 778 ? 83.215 38.620 -14.921 1.00 50.48 778 THR N N 1
ATOM 6057 C CA . THR A 1 778 ? 84.190 39.277 -15.769 1.00 51.88 778 THR N CA 1
ATOM 6058 C C . THR A 1 778 ? 84.993 40.322 -15.011 1.00 51.57 778 THR N C 1
ATOM 6059 O O . THR A 1 778 ? 84.488 41.324 -14.506 1.00 50.39 778 THR N O 1
ATOM 6063 N N . ARG A 1 779 ? 86.321 40.121 -14.955 1.00 52.71 779 ARG N N 1
ATOM 6064 C CA . ARG A 1 779 ? 87.140 41.103 -14.236 1.00 52.21 779 ARG N CA 1
ATOM 6065 C C . ARG A 1 779 ? 87.168 42.442 -14.951 1.00 53.06 779 ARG N C 1
ATOM 6066 O O . ARG A 1 779 ? 87.035 42.599 -16.174 1.00 55.10 779 ARG N O 1
ATOM 6074 N N . GLY A 1 780 ? 87.260 43.497 -14.164 1.00 49.47 780 GLY N N 1
ATOM 6075 C CA . GLY A 1 780 ? 87.315 44.875 -14.549 1.00 48.73 780 GLY N CA 1
ATOM 6076 C C . GLY A 1 780 ? 86.016 45.637 -14.662 1.00 46.86 780 GLY N C 1
ATOM 6077 O O . GLY A 1 780 ? 86.008 46.852 -14.907 1.00 47.72 780 GLY N O 1
ATOM 6078 N N . ILE A 1 781 ? 84.881 44.982 -14.433 1.00 47.42 781 ILE N N 1
ATOM 6079 C CA . ILE A 1 781 ? 83.588 45.651 -14.617 1.00 46.09 781 ILE N CA 1
ATOM 6080 C C . ILE A 1 781 ? 83.357 46.836 -13.690 1.00 46.08 781 ILE N C 1
ATOM 6081 O O . ILE A 1 781 ? 82.739 47.815 -14.171 1.00 45.10 781 ILE N O 1
ATOM 6086 N N . PHE A 1 782 ? 83.832 46.890 -12.446 1.00 42.75 782 PHE N N 1
ATOM 6087 C CA . PHE A 1 782 ? 83.530 48.066 -11.628 1.00 43.70 782 PHE N CA 1
ATOM 6088 C C . PHE A 1 782 ? 84.659 49.103 -11.767 1.00 44.23 782 PHE N C 1
ATOM 6089 O O . PHE A 1 782 ? 85.404 49.407 -10.844 1.00 43.91 782 PHE N O 1
ATOM 6097 N N . GLU A 1 783 ? 84.832 49.620 -12.974 1.00 44.01 783 GLU N N 1
ATOM 6098 C CA . GLU A 1 783 ? 85.852 50.632 -13.262 1.00 44.82 783 GLU N CA 1
ATOM 6099 C C . GLU A 1 783 ? 85.632 51.891 -12.443 1.00 43.07 783 GLU N C 1
ATOM 6100 O O . GLU A 1 783 ? 84.508 52.240 -12.085 1.00 41.72 783 GLU N O 1
ATOM 6106 N N . THR A 1 784 ? 86.663 52.725 -12.279 1.00 41.70 784 THR N N 1
ATOM 6107 C CA . THR A 1 784 ? 86.515 53.980 -11.515 1.00 37.81 784 THR N CA 1
ATOM 6108 C C . THR A 1 784 ? 85.279 54.734 -11.932 1.00 41.26 784 THR N C 1
ATOM 6109 O O . THR A 1 784 ? 84.551 55.162 -11.024 1.00 41.84 784 THR N O 1
ATOM 6116 N N . LYS A 1 785 ? 84.984 54.912 -13.215 1.00 44.67 785 LYS N N 1
ATOM 6117 C CA . LYS A 1 785 ? 83.782 55.590 -13.650 1.00 48.42 785 LYS N CA 1
ATOM 6118 C C . LYS A 1 785 ? 82.523 55.044 -12.979 1.00 49.09 785 LYS N C 1
ATOM 6119 O O . LYS A 1 785 ? 81.733 55.802 -12.428 1.00 48.64 785 LYS N O 1
ATOM 6125 N N . PHE A 1 786 ? 82.326 53.731 -13.070 1.00 49.40 786 PHE N N 1
ATOM 6126 C CA . PHE A 1 786 ? 81.088 53.107 -12.577 1.00 49.88 786 PHE N CA 1
ATOM 6127 C C . PHE A 1 786 ? 80.933 53.098 -11.081 1.00 46.31 786 PHE N C 1
ATOM 6128 O O . PHE A 1 786 ? 79.834 53.372 -10.547 1.00 44.18 786 PHE N O 1
ATOM 6136 N N . LEU A 1 787 ? 81.997 52.869 -10.319 1.00 43.12 787 LEU N N 1
ATOM 6137 C CA . LEU A 1 787 ? 81.955 52.913 -8.844 1.00 39.49 787 LEU N CA 1
ATOM 6138 C C . LEU A 1 787 ? 81.525 54.318 -8.368 1.00 36.75 787 LEU N C 1
ATOM 6139 O O . LEU A 1 787 ? 80.726 54.578 -7.449 1.00 35.12 787 LEU N O 1
ATOM 6144 N N . SER A 1 788 ? 82.073 55.319 -9.028 1.00 34.81 788 SER N N 1
ATOM 6145 C CA . SER A 1 788 ? 81.792 56.732 -8.728 1.00 35.40 788 SER N CA 1
ATOM 6146 C C . SER A 1 788 ? 80.345 57.084 -9.081 1.00 36.76 788 SER N C 1
ATOM 6147 O O . SER A 1 788 ? 79.646 57.742 -8.311 1.00 36.62 788 SER N O 1
ATOM 6150 N N . GLN A 1 789 ? 79.823 56.551 -10.167 1.00 38.00 789 GLN N N 1
ATOM 6151 C CA . GLN A 1 789 ? 78.439 56.769 -10.584 1.00 41.29 789 GLN N CA 1
ATOM 6152 C C . GLN A 1 789 ? 77.447 56.148 -9.606 1.00 41.59 789 GLN N C 1
ATOM 6153 O O . GLN A 1 789 ? 76.545 56.823 -9.082 1.00 41.65 789 GLN N O 1
ATOM 6159 N N . ILE A 1 790 ? 77.681 54.907 -9.206 1.00 39.48 790 ILE N N 1
ATOM 6160 C CA . ILE A 1 790 ? 76.804 54.237 -8.246 1.00 39.58 790 ILE N CA 1
ATOM 6161 C C . ILE A 1 790 ? 76.712 54.972 -6.924 1.00 39.80 790 ILE N C 1
ATOM 6162 O O . ILE A 1 790 ? 75.613 55.031 -6.357 1.00 38.77 790 ILE N O 1
ATOM 6167 N N . GLU A 1 791 ? 77.767 55.582 -6.406 1.00 38.22 791 GLU N N 1
ATOM 6168 C CA . GLU A 1 791 ? 77.664 56.277 -5.136 1.00 42.57 791 GLU N CA 1
ATOM 6169 C C . GLU A 1 791 ? 77.193 57.728 -5.218 1.00 45.42 791 GLU N C 1
ATOM 6170 O O . GLU A 1 791 ? 77.160 58.361 -4.161 1.00 45.44 791 GLU N O 1
ATOM 6176 N N . SER A 1 792 ? 76.950 58.242 -6.411 1.00 50.95 792 SER N N 1
ATOM 6177 C CA . SER A 1 792 ? 76.585 59.663 -6.484 1.00 58.26 792 SER N CA 1
ATOM 6178 C C . SER A 1 792 ? 75.307 59.965 -5.724 1.00 63.89 792 SER N C 1
ATOM 6179 O O . SER A 1 792 ? 74.249 59.434 -6.040 1.00 63.56 792 SER N O 1
ATOM 6182 N N . ASP A 1 793 ? 75.394 60.854 -4.740 1.00 70.81 793 ASP N N 1
ATOM 6183 C CA . ASP A 1 793 ? 74.327 61.343 -3.901 1.00 77.36 793 ASP N CA 1
ATOM 6184 C C . ASP A 1 793 ? 73.039 61.756 -4.616 1.00 81.37 793 ASP N C 1
ATOM 6185 O O . ASP A 1 793 ? 71.932 61.545 -4.119 1.00 82.26 793 ASP N O 1
ATOM 6190 N N . ARG A 1 794 ? 73.230 62.472 -5.721 1.00 84.96 794 ARG N N 1
ATOM 6191 C CA . ARG A 1 794 ? 72.140 62.960 -6.549 1.00 88.94 794 ARG N CA 1
ATOM 6192 C C . ARG A 1 794 ? 71.902 62.067 -7.755 1.00 90.23 794 ARG N C 1
ATOM 6193 O O . ARG A 1 794 ? 72.023 62.399 -8.927 1.00 90.37 794 ARG N O 1
ATOM 6201 N N . LEU A 1 795 ? 71.567 60.837 -7.406 1.00 91.59 795 LEU N N 1
ATOM 6202 C CA . LEU A 1 795 ? 71.207 59.753 -8.275 1.00 92.75 795 LEU N CA 1
ATOM 6203 C C . LEU A 1 795 ? 70.292 58.840 -7.443 1.00 93.72 795 LEU N C 1
ATOM 6204 O O . LEU A 1 795 ? 70.685 58.266 -6.437 1.00 93.74 795 LEU N O 1
ATOM 6209 N N . ALA A 1 796 ? 69.042 58.868 -7.893 1.00 94.97 796 ALA N N 1
ATOM 6210 C CA . ALA A 1 796 ? 68.044 58.040 -7.227 1.00 95.86 796 ALA N CA 1
ATOM 6211 C C . ALA A 1 796 ? 68.098 56.677 -7.915 1.00 96.64 796 ALA N C 1
ATOM 6212 O O . ALA A 1 796 ? 68.569 56.483 -9.031 1.00 97.23 796 ALA N O 1
ATOM 6214 N N . LEU A 1 797 ? 67.604 55.705 -7.181 1.00 97.26 797 LEU N N 1
ATOM 6215 C CA . LEU A 1 797 ? 67.445 54.314 -7.506 1.00 97.12 797 LEU N CA 1
ATOM 6216 C C . LEU A 1 797 ? 67.479 53.942 -8.974 1.00 96.75 797 LEU N C 1
ATOM 6217 O O . LEU A 1 797 ? 68.362 53.218 -9.434 1.00 96.10 797 LEU N O 1
ATOM 6222 N N . LEU A 1 798 ? 66.528 54.451 -9.749 1.00 96.59 798 LEU N N 1
ATOM 6223 C CA . LEU A 1 798 ? 66.390 54.203 -11.164 1.00 96.70 798 LEU N CA 1
ATOM 6224 C C . LEU A 1 798 ? 67.718 54.290 -11.903 1.00 96.28 798 LEU N C 1
ATOM 6225 O O . LEU A 1 798 ? 67.959 53.446 -12.768 1.00 96.32 798 LEU N O 1
ATOM 6230 N N . GLN A 1 799 ? 68.564 55.259 -11.582 1.00 95.89 799 GLN N N 1
ATOM 6231 C CA . GLN A 1 799 ? 69.856 55.388 -12.239 1.00 95.40 799 GLN N CA 1
ATOM 6232 C C . GLN A 1 799 ? 70.873 54.360 -11.789 1.00 94.07 799 GLN N C 1
ATOM 6233 O O . GLN A 1 799 ? 71.668 53.921 -12.629 1.00 93.55 799 GLN N O 1
ATOM 6239 N N . VAL A 1 800 ? 70.850 53.915 -10.536 1.00 92.97 800 VAL N N 1
ATOM 6240 C CA . VAL A 1 800 ? 71.789 52.877 -10.110 1.00 92.12 800 VAL N CA 1
ATOM 6241 C C . VAL A 1 800 ? 71.443 51.566 -10.809 1.00 91.64 800 VAL N C 1
ATOM 6242 O O . VAL A 1 800 ? 72.310 50.899 -11.368 1.00 91.01 800 VAL N O 1
ATOM 6246 N N . ARG A 1 801 ? 70.152 51.230 -10.816 1.00 91.35 801 ARG N N 1
ATOM 6247 C CA . ARG A 1 801 ? 69.682 50.016 -11.474 1.00 91.44 801 ARG N CA 1
ATOM 6248 C C . ARG A 1 801 ? 70.008 50.109 -12.961 1.00 90.61 801 ARG N C 1
ATOM 6249 O O . ARG A 1 801 ? 70.538 49.192 -13.577 1.00 89.25 801 ARG N O 1
ATOM 6257 N N . ALA A 1 802 ? 69.742 51.286 -13.527 1.00 90.61 802 ALA N N 1
ATOM 6258 C CA . ALA A 1 802 ? 70.072 51.561 -14.917 1.00 91.16 802 ALA N CA 1
ATOM 6259 C C . ALA A 1 802 ? 71.528 51.182 -15.182 1.00 91.38 802 ALA N C 1
ATOM 6260 O O . ALA A 1 802 ? 71.781 50.462 -16.146 1.00 91.50 802 ALA N O 1
ATOM 6262 N N . ILE A 1 803 ? 72.450 51.637 -14.337 1.00 91.56 803 ILE N N 1
ATOM 6263 C CA . ILE A 1 803 ? 73.857 51.296 -14.488 1.00 91.94 803 ILE N CA 1
ATOM 6264 C C . ILE A 1 803 ? 74.101 49.802 -14.331 1.00 91.62 803 ILE N C 1
ATOM 6265 O O . ILE A 1 803 ? 74.690 49.183 -15.220 1.00 91.49 803 ILE N O 1
ATOM 6270 N N . LEU A 1 804 ? 73.631 49.189 -13.247 1.00 91.64 804 LEU N N 1
ATOM 6271 C CA . LEU A 1 804 ? 73.843 47.766 -13.005 1.00 92.05 804 LEU N CA 1
ATOM 6272 C C . LEU A 1 804 ? 73.268 46.894 -14.105 1.00 92.80 804 LEU N C 1
ATOM 6273 O O . LEU A 1 804 ? 73.907 45.949 -14.560 1.00 92.65 804 LEU N O 1
ATOM 6278 N N . GLN A 1 805 ? 72.066 47.220 -14.558 1.00 94.02 805 GLN N N 1
ATOM 6279 C CA . GLN A 1 805 ? 71.407 46.500 -15.639 1.00 94.70 805 GLN N CA 1
ATOM 6280 C C . GLN A 1 805 ? 72.196 46.673 -16.930 1.00 94.82 805 GLN N C 1
ATOM 6281 O O . GLN A 1 805 ? 72.482 45.725 -17.654 1.00 93.88 805 GLN N O 1
ATOM 6287 N N . GLN A 1 806 ? 72.623 47.910 -17.186 1.00 95.70 806 GLN N N 1
ATOM 6288 C CA . GLN A 1 806 ? 73.402 48.249 -18.362 1.00 97.20 806 GLN N CA 1
ATOM 6289 C C . GLN A 1 806 ? 74.760 47.562 -18.424 1.00 97.32 806 GLN N C 1
ATOM 6290 O O . GLN A 1 806 ? 75.254 47.349 -19.536 1.00 97.23 806 GLN N O 1
ATOM 6296 N N . LEU A 1 807 ? 75.364 47.242 -17.286 1.00 97.59 807 LEU N N 1
ATOM 6297 C CA . LEU A 1 807 ? 76.636 46.524 -17.271 1.00 97.88 807 LEU N CA 1
ATOM 6298 C C . LEU A 1 807 ? 76.359 45.082 -17.702 1.00 97.35 807 LEU N C 1
ATOM 6299 O O . LEU A 1 807 ? 77.101 44.496 -18.488 1.00 97.59 807 LEU N O 1
ATOM 6304 N N . GLY A 1 808 ? 75.254 44.531 -17.209 1.00 96.56 808 GLY N N 1
ATOM 6305 C CA . GLY A 1 808 ? 74.839 43.188 -17.560 1.00 96.20 808 GLY N CA 1
ATOM 6306 C C . GLY A 1 808 ? 74.290 42.433 -16.359 1.00 95.96 808 GLY N C 1
ATOM 6307 O O . GLY A 1 808 ? 74.261 41.199 -16.392 1.00 96.04 808 GLY N O 1
ATOM 6308 N N . LEU A 1 809 ? 73.848 43.155 -15.333 1.00 95.56 809 LEU N N 1
ATOM 6309 C CA . LEU A 1 809 ? 73.333 42.487 -14.132 1.00 95.30 809 LEU N CA 1
ATOM 6310 C C . LEU A 1 809 ? 71.835 42.695 -13.936 1.00 94.63 809 LEU N C 1
ATOM 6311 O O . LEU A 1 809 ? 71.283 43.782 -14.133 1.00 94.76 809 LEU N O 1
ATOM 6316 N N . ASN A 1 810 ? 71.144 41.641 -13.512 1.00 93.47 810 ASN N N 1
ATOM 6317 C CA . ASN A 1 810 ? 69.711 41.638 -13.241 1.00 92.37 810 ASN N CA 1
ATOM 6318 C C . ASN A 1 810 ? 69.396 42.232 -11.872 1.00 90.83 810 ASN N C 1
ATOM 6319 O O . ASN A 1 810 ? 69.034 41.544 -10.915 1.00 90.91 810 ASN N O 1
ATOM 6324 N N . SER A 1 811 ? 69.499 43.552 -11.741 1.00 89.17 811 SER N N 1
ATOM 6325 C CA . SER A 1 811 ? 69.317 44.212 -10.463 1.00 87.03 811 SER N CA 1
ATOM 6326 C C . SER A 1 811 ? 67.948 44.815 -10.200 1.00 84.84 811 SER N C 1
ATOM 6327 O O . SER A 1 811 ? 67.306 45.424 -11.042 1.00 84.78 811 SER N O 1
ATOM 6330 N N . THR A 1 812 ? 67.545 44.679 -8.942 1.00 82.71 812 THR N N 1
ATOM 6331 C CA . THR A 1 812 ? 66.316 45.226 -8.408 1.00 80.05 812 THR N CA 1
ATOM 6332 C C . THR A 1 812 ? 66.649 46.456 -7.556 1.00 78.03 812 THR N C 1
ATOM 6333 O O . THR A 1 812 ? 67.823 46.809 -7.444 1.00 77.95 812 THR N O 1
ATOM 6337 N N . CYS A 1 813 ? 65.618 47.019 -6.928 1.00 75.10 813 CYS N N 1
ATOM 6338 C CA . CYS A 1 813 ? 65.874 48.184 -6.085 1.00 72.42 813 CYS N CA 1
ATOM 6339 C C . CYS A 1 813 ? 66.646 47.741 -4.860 1.00 69.73 813 CYS N C 1
ATOM 6340 O O . CYS A 1 813 ? 67.676 48.360 -4.566 1.00 69.01 813 CYS N O 1
ATOM 6344 N N . ASP A 1 814 ? 66.249 46.628 -4.245 1.00 66.59 814 ASP N N 1
ATOM 6345 C CA . ASP A 1 814 ? 66.998 46.177 -3.070 1.00 63.96 814 ASP N CA 1
ATOM 6346 C C . ASP A 1 814 ? 68.422 45.763 -3.450 1.00 60.52 814 ASP N C 1
ATOM 6347 O O . ASP A 1 814 ? 69.376 45.990 -2.704 1.00 59.90 814 ASP N O 1
ATOM 6352 N N . ASP A 1 815 ? 68.552 45.158 -4.623 1.00 56.70 815 ASP N N 1
ATOM 6353 C CA . ASP A 1 815 ? 69.848 44.761 -5.148 1.00 53.47 815 ASP N CA 1
ATOM 6354 C C . ASP A 1 815 ? 70.731 46.010 -5.275 1.00 49.47 815 ASP N C 1
ATOM 6355 O O . ASP A 1 815 ? 71.845 45.999 -4.787 1.00 47.67 815 ASP N O 1
ATOM 6360 N N . SER A 1 816 ? 70.213 47.062 -5.898 1.00 47.17 816 SER N N 1
ATOM 6361 C CA . SER A 1 816 ? 70.956 48.288 -6.107 1.00 44.98 816 SER N CA 1
ATOM 6362 C C . SER A 1 816 ? 71.429 48.946 -4.817 1.00 43.82 816 SER N C 1
ATOM 6363 O O . SER A 1 816 ? 72.559 49.434 -4.757 1.00 42.48 816 SER N O 1
ATOM 6366 N N . ILE A 1 817 ? 70.599 48.924 -3.793 1.00 41.17 817 ILE N N 1
ATOM 6367 C CA . ILE A 1 817 ? 70.926 49.478 -2.495 1.00 40.87 817 ILE N CA 1
ATOM 6368 C C . ILE A 1 817 ? 72.082 48.738 -1.837 1.00 38.34 817 ILE N C 1
ATOM 6369 O O . ILE A 1 817 ? 72.921 49.326 -1.163 1.00 38.08 817 ILE N O 1
ATOM 6374 N N . LEU A 1 818 ? 72.053 47.413 -1.919 1.00 36.28 818 LEU N N 1
ATOM 6375 C CA . LEU A 1 818 ? 73.133 46.609 -1.369 1.00 35.14 818 LEU N CA 1
ATOM 6376 C C . LEU A 1 818 ? 74.402 46.862 -2.220 1.00 34.06 818 LEU N C 1
ATOM 6377 O O . LEU A 1 818 ? 75.497 46.989 -1.677 1.00 33.97 818 LEU N O 1
ATOM 6382 N N . VAL A 1 819 ? 74.236 46.981 -3.518 1.00 33.31 819 VAL N N 1
ATOM 6383 C CA . VAL A 1 819 ? 75.387 47.252 -4.388 1.00 34.61 819 VAL N CA 1
ATOM 6384 C C . VAL A 1 819 ? 75.969 48.595 -3.969 1.00 35.61 819 VAL N C 1
ATOM 6385 O O . VAL A 1 819 ? 77.184 48.619 -3.757 1.00 36.14 819 VAL N O 1
ATOM 6389 N N . LYS A 1 820 ? 75.171 49.638 -3.816 1.00 35.41 820 LYS N N 1
ATOM 6390 C CA . LYS A 1 820 ? 75.668 50.935 -3.392 1.00 35.23 820 LYS N CA 1
ATOM 6391 C C . LYS A 1 820 ? 76.335 50.870 -2.037 1.00 34.22 820 LYS N C 1
ATOM 6392 O O . LYS A 1 820 ? 77.374 51.511 -1.830 1.00 34.11 820 LYS N O 1
ATOM 6398 N N . THR A 1 821 ? 75.763 50.142 -1.080 1.00 32.36 821 THR N N 1
ATOM 6399 C CA . THR A 1 821 ? 76.415 50.032 0.223 1.00 30.92 821 THR N CA 1
ATOM 6400 C C . THR A 1 821 ? 77.831 49.440 0.135 1.00 30.56 821 THR N C 1
ATOM 6401 O O . THR A 1 821 ? 78.772 49.933 0.763 1.00 29.41 821 THR N O 1
ATOM 6405 N N . VAL A 1 822 ? 77.948 48.339 -0.621 1.00 27.91 822 VAL N N 1
ATOM 6406 C CA . VAL A 1 822 ? 79.231 47.635 -0.766 1.00 28.16 822 VAL N CA 1
ATOM 6407 C C . VAL A 1 822 ? 80.274 48.582 -1.368 1.00 25.81 822 VAL N C 1
ATOM 6408 O O . VAL A 1 822 ? 81.427 48.611 -0.927 1.00 25.37 822 VAL N O 1
ATOM 6412 N N . CYS A 1 823 ? 79.917 49.290 -2.401 1.00 27.49 823 CYS N N 1
ATOM 6413 C CA . CYS A 1 823 ? 80.808 50.247 -3.063 1.00 29.13 823 CYS N CA 1
ATOM 6414 C C . CYS A 1 823 ? 81.326 51.283 -2.065 1.00 30.17 823 CYS N C 1
ATOM 6415 O O . CYS A 1 823 ? 82.529 51.532 -1.917 1.00 27.32 823 CYS N O 1
ATOM 6418 N N . GLY A 1 824 ? 80.372 51.800 -1.258 1.00 28.68 824 GLY N N 1
ATOM 6419 C CA . GLY A 1 824 ? 80.671 52.790 -0.241 1.00 27.67 824 GLY N CA 1
ATOM 6420 C C . GLY A 1 824 ? 81.607 52.314 0.847 1.00 27.85 824 GLY N C 1
ATOM 6421 O O . GLY A 1 824 ? 82.523 53.055 1.220 1.00 26.98 824 GLY N O 1
ATOM 6422 N N . VAL A 1 825 ? 81.471 51.065 1.287 1.00 25.60 825 VAL N N 1
ATOM 6423 C CA . VAL A 1 825 ? 82.342 50.505 2.309 1.00 24.96 825 VAL N CA 1
ATOM 6424 C C . VAL A 1 825 ? 83.789 50.417 1.772 1.00 24.09 825 VAL N C 1
ATOM 6425 O O . VAL A 1 825 ? 84.728 50.747 2.480 1.00 23.97 825 VAL N O 1
ATOM 6429 N N . VAL A 1 826 ? 83.883 49.979 0.515 1.00 24.10 826 VAL N N 1
ATOM 6430 C CA . VAL A 1 826 ? 85.230 49.827 -0.097 1.00 24.94 826 VAL N CA 1
ATOM 6431 C C . VAL A 1 826 ? 85.880 51.186 -0.375 1.00 25.24 826 VAL N C 1
ATOM 6432 O O . VAL A 1 826 ? 87.074 51.318 -0.090 1.00 25.04 826 VAL N O 1
ATOM 6436 N N . SER A 1 827 ? 85.137 52.125 -0.929 1.00 23.73 827 SER N N 1
ATOM 6437 C CA . SER A 1 827 ? 85.753 53.440 -1.228 1.00 25.33 827 SER N CA 1
ATOM 6438 C C . SER A 1 827 ? 86.028 54.223 0.038 1.00 25.58 827 SER N C 1
ATOM 6439 O O . SER A 1 827 ? 87.077 54.863 0.087 1.00 23.45 827 SER N O 1
ATOM 6442 N N . ARG A 1 828 ? 85.126 54.101 1.053 1.00 24.59 828 ARG N N 1
ATOM 6443 C CA . ARG A 1 828 ? 85.444 54.743 2.338 1.00 24.90 828 ARG N CA 1
ATOM 6444 C C . ARG A 1 828 ? 86.673 54.165 3.003 1.00 23.69 828 ARG N C 1
ATOM 6445 O O . ARG A 1 828 ? 87.516 54.908 3.549 1.00 22.22 828 ARG N O 1
ATOM 6453 N N . ARG A 1 829 ? 86.893 52.836 2.964 1.00 20.43 829 ARG N N 1
ATOM 6454 C CA . ARG A 1 829 ? 88.101 52.319 3.580 1.00 18.26 829 ARG N CA 1
ATOM 6455 C C . ARG A 1 829 ? 89.354 52.758 2.751 1.00 19.17 829 ARG N C 1
ATOM 6456 O O . ARG A 1 829 ? 90.412 53.067 3.312 1.00 21.52 829 ARG N O 1
ATOM 6464 N N . ALA A 1 830 ? 89.133 52.838 1.406 1.00 19.41 830 ALA N N 1
ATOM 6465 C CA . ALA A 1 830 ? 90.403 53.244 0.621 1.00 20.92 830 ALA N CA 1
ATOM 6466 C C . ALA A 1 830 ? 90.788 54.663 0.979 1.00 18.52 830 ALA N C 1
ATOM 6467 O O . ALA A 1 830 ? 91.959 54.999 1.053 1.00 19.93 830 ALA N O 1
ATOM 6469 N N . ALA A 1 831 ? 89.747 55.539 1.086 1.00 17.90 831 ALA N N 1
ATOM 6470 C CA . ALA A 1 831 ? 90.062 56.930 1.458 1.00 20.45 831 ALA N CA 1
ATOM 6471 C C . ALA A 1 831 ? 90.582 57.023 2.875 1.00 21.00 831 ALA N C 1
ATOM 6472 O O . ALA A 1 831 ? 91.496 57.845 3.064 1.00 22.18 831 ALA N O 1
ATOM 6474 N N . GLN A 1 832 ? 90.139 56.220 3.853 1.00 21.82 832 GLN N N 1
ATOM 6475 C CA . GLN A 1 832 ? 90.777 56.313 5.160 1.00 21.62 832 GLN N CA 1
ATOM 6476 C C . GLN A 1 832 ? 92.185 55.778 5.150 1.00 19.81 832 GLN N C 1
ATOM 6477 O O . GLN A 1 832 ? 93.097 56.262 5.815 1.00 19.58 832 GLN N O 1
ATOM 6483 N N . LEU A 1 833 ? 92.441 54.672 4.399 1.00 19.56 833 LEU N N 1
ATOM 6484 C CA . LEU A 1 833 ? 93.788 54.131 4.388 1.00 18.67 833 LEU N CA 1
ATOM 6485 C C . LEU A 1 833 ? 94.717 55.160 3.725 1.00 17.05 833 LEU N C 1
ATOM 6486 O O . LEU A 1 833 ? 95.856 55.331 4.231 1.00 19.59 833 LEU N O 1
ATOM 6491 N N . CYS A 1 834 ? 94.342 55.760 2.621 1.00 17.52 834 CYS N N 1
ATOM 6492 C CA . CYS A 1 834 ? 95.178 56.784 1.967 1.00 18.21 834 CYS N CA 1
ATOM 6493 C C . CYS A 1 834 ? 95.408 57.918 2.955 1.00 18.48 834 CYS N C 1
ATOM 6494 O O . CYS A 1 834 ? 96.504 58.435 3.106 1.00 20.05 834 CYS N O 1
ATOM 6497 N N . GLY A 1 835 ? 94.354 58.301 3.683 1.00 20.59 835 GLY N N 1
ATOM 6498 C CA . GLY A 1 835 ? 94.462 59.347 4.707 1.00 20.30 835 GLY N CA 1
ATOM 6499 C C . GLY A 1 835 ? 95.474 59.025 5.787 1.00 19.89 835 GLY N C 1
ATOM 6500 O O . GLY A 1 835 ? 96.259 59.901 6.225 1.00 20.66 835 GLY N O 1
ATOM 6501 N N . ALA A 1 836 ? 95.516 57.760 6.244 1.00 20.37 836 ALA N N 1
ATOM 6502 C CA . ALA A 1 836 ? 96.489 57.422 7.286 1.00 20.82 836 ALA N CA 1
ATOM 6503 C C . ALA A 1 836 ? 97.913 57.565 6.802 1.00 22.10 836 ALA N C 1
ATOM 6504 O O . ALA A 1 836 ? 98.853 57.808 7.557 1.00 21.47 836 ALA N O 1
ATOM 6506 N N . GLY A 1 837 ? 98.122 57.150 5.504 1.00 20.58 837 GLY N N 1
ATOM 6507 C CA . GLY A 1 837 ? 99.483 57.221 4.968 1.00 20.10 837 GLY N CA 1
ATOM 6508 C C . GLY A 1 837 ? 99.805 58.740 4.804 1.00 19.77 837 GLY N C 1
ATOM 6509 O O . GLY A 1 837 ? 100.886 59.156 5.209 1.00 19.30 837 GLY N O 1
ATOM 6510 N N . MET A 1 838 ? 98.839 59.509 4.322 1.00 19.22 838 MET N N 1
ATOM 6511 C CA . MET A 1 838 ? 99.148 60.957 4.220 1.00 22.44 838 MET N CA 1
ATOM 6512 C C . MET A 1 838 ? 99.336 61.591 5.592 1.00 22.36 838 MET N C 1
ATOM 6513 O O . MET A 1 838 ? 100.197 62.458 5.722 1.00 20.05 838 MET N O 1
ATOM 6518 N N . ALA A 1 839 ? 98.628 61.166 6.645 1.00 23.07 839 ALA N N 1
ATOM 6519 C CA . ALA A 1 839 ? 98.837 61.708 7.987 1.00 21.55 839 ALA N CA 1
ATOM 6520 C C . ALA A 1 839 ? 100.233 61.459 8.468 1.00 21.22 839 ALA N C 1
ATOM 6521 O O . ALA A 1 839 ? 100.905 62.299 9.120 1.00 20.47 839 ALA N O 1
ATOM 6523 N N . ALA A 1 840 ? 100.847 60.326 8.119 1.00 19.15 840 ALA N N 1
ATOM 6524 C CA . ALA A 1 840 ? 102.201 59.996 8.475 1.00 20.62 840 ALA N CA 1
ATOM 6525 C C . ALA A 1 840 ? 103.213 60.964 7.843 1.00 20.36 840 ALA N C 1
ATOM 6526 O O . ALA A 1 840 ? 104.148 61.436 8.469 1.00 20.82 840 ALA N O 1
ATOM 6528 N N . VAL A 1 841 ? 103.079 61.170 6.539 1.00 20.4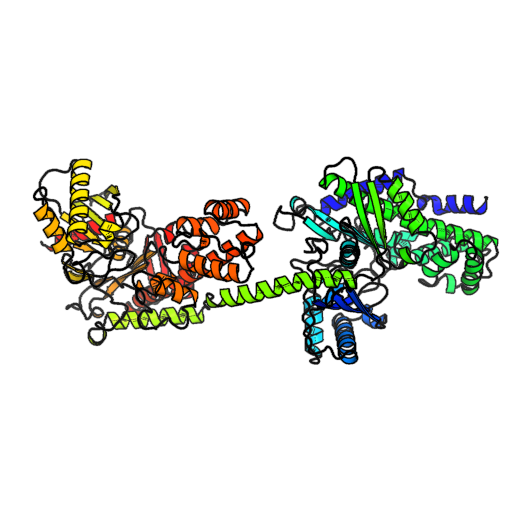4 841 VAL N N 1
ATOM 6529 C CA . VAL A 1 841 ? 103.929 62.079 5.796 1.00 18.59 841 VAL N CA 1
ATOM 6530 C C . VAL A 1 841 ? 103.822 63.507 6.363 1.00 18.19 841 VAL N C 1
ATOM 6531 O O . VAL A 1 841 ? 104.891 64.023 6.671 1.00 20.85 841 VAL N O 1
ATOM 6535 N N . VAL A 1 842 ? 102.645 64.063 6.560 1.00 18.30 842 VAL N N 1
ATOM 6536 C CA . VAL A 1 842 ? 102.646 65.475 7.020 1.00 19.84 842 VAL N CA 1
ATOM 6537 C C . VAL A 1 842 ? 103.167 65.636 8.444 1.00 22.53 842 VAL N C 1
ATOM 6538 O O . VAL A 1 842 ? 103.835 66.615 8.777 1.00 21.12 842 VAL N O 1
ATOM 6542 N N . ASP A 1 843 ? 102.855 64.701 9.348 1.00 22.22 843 ASP N N 1
ATOM 6543 C CA . ASP A 1 843 ? 103.398 64.805 10.711 1.00 22.51 843 ASP N CA 1
ATOM 6544 C C . ASP A 1 843 ? 104.879 64.616 10.682 1.00 21.59 843 ASP N C 1
ATOM 6545 O O . ASP A 1 843 ? 105.637 65.212 11.480 1.00 23.46 843 ASP N O 1
ATOM 6550 N N . LYS A 1 844 ? 105.444 63.791 9.785 1.00 22.61 844 LYS N N 1
ATOM 6551 C CA . LYS A 1 844 ? 106.908 63.682 9.735 1.00 21.93 844 LYS N CA 1
ATOM 6552 C C . LYS A 1 844 ? 107.486 65.066 9.369 1.00 23.82 844 LYS N C 1
ATOM 6553 O O . LYS A 1 844 ? 108.518 65.528 9.911 1.00 25.39 844 LYS N O 1
ATOM 6559 N N . ILE A 1 845 ? 106.932 65.700 8.332 1.00 23.60 845 ILE N N 1
ATOM 6560 C CA . ILE A 1 845 ? 107.450 67.010 7.912 1.00 23.47 845 ILE N CA 1
ATOM 6561 C C . ILE A 1 845 ? 107.319 67.959 9.131 1.00 22.68 845 ILE N C 1
ATOM 6562 O O . ILE A 1 845 ? 108.318 68.688 9.393 1.00 25.34 845 ILE N O 1
ATOM 6567 N N . ARG A 1 846 ? 106.196 67.917 9.814 1.00 24.31 846 ARG N N 1
ATOM 6568 C CA . ARG A 1 846 ? 106.004 68.899 10.942 1.00 25.97 846 ARG N CA 1
ATOM 6569 C C . ARG A 1 846 ? 107.000 68.692 12.060 1.00 30.62 846 ARG N C 1
ATOM 6570 O O . ARG A 1 846 ? 107.757 69.561 12.543 1.00 29.97 846 ARG N O 1
ATOM 6578 N N . GLU A 1 847 ? 106.976 67.424 12.523 1.00 32.14 847 GLU N N 1
ATOM 6579 C CA . GLU A 1 847 ? 107.808 66.999 13.617 1.00 35.57 847 GLU N CA 1
ATOM 6580 C C . GLU A 1 847 ? 109.252 67.228 13.215 1.00 37.26 847 GLU N C 1
ATOM 6581 O O . GLU A 1 847 ? 110.028 67.780 14.020 1.00 39.50 847 GLU N O 1
ATOM 6587 N N . ASN A 1 848 ? 109.626 66.901 12.001 1.00 37.18 848 ASN N N 1
ATOM 6588 C CA . ASN A 1 848 ? 110.996 67.146 11.617 1.00 39.94 848 ASN N CA 1
ATOM 6589 C C . ASN A 1 848 ? 111.401 68.606 11.665 1.00 40.54 848 ASN N C 1
ATOM 6590 O O . ASN A 1 848 ? 112.606 68.830 11.865 1.00 42.60 848 ASN N O 1
ATOM 6595 N N . ARG A 1 849 ? 110.544 69.570 11.334 1.00 39.17 849 ARG N N 1
ATOM 6596 C CA . ARG A 1 849 ? 110.990 70.961 11.320 1.00 37.66 849 ARG N CA 1
ATOM 6597 C C . ARG A 1 849 ? 110.807 71.662 12.671 1.00 36.15 849 ARG N C 1
ATOM 6598 O O . ARG A 1 849 ? 110.868 72.888 12.723 1.00 37.79 849 ARG N O 1
ATOM 6606 N N . GLY A 1 850 ? 110.506 70.870 13.668 1.00 37.34 850 GLY N N 1
ATOM 6607 C CA . GLY A 1 850 ? 110.301 71.322 15.028 1.00 35.86 850 GLY N CA 1
ATOM 6608 C C . GLY A 1 850 ? 109.137 72.287 15.156 1.00 34.36 850 GLY N C 1
ATOM 6609 O O . GLY A 1 850 ? 109.203 73.142 16.059 1.00 33.12 850 GLY N O 1
ATOM 6610 N N . LEU A 1 851 ? 108.033 72.056 14.473 1.00 32.32 851 LEU N N 1
ATOM 6611 C CA . LEU A 1 851 ? 106.900 72.960 14.460 1.00 30.30 851 LEU N CA 1
ATOM 6612 C C . LEU A 1 851 ? 105.693 72.477 15.222 1.00 32.32 851 LEU N C 1
ATOM 6613 O O . LEU A 1 851 ? 105.360 71.292 15.216 1.00 29.12 851 LEU N O 1
ATOM 6618 N N . ASP A 1 852 ? 105.023 73.416 15.885 1.00 29.99 852 ASP N N 1
ATOM 6619 C CA . ASP A 1 852 ? 103.849 73.147 16.673 1.00 32.67 852 ASP N CA 1
ATOM 6620 C C . ASP A 1 852 ? 102.642 72.882 15.805 1.00 32.46 852 ASP N C 1
ATOM 6621 O O . ASP A 1 852 ? 101.731 72.163 16.194 1.00 33.94 852 ASP N O 1
ATOM 6626 N N . ARG A 1 853 ? 102.595 73.494 14.632 1.00 29.21 853 ARG N N 1
ATOM 6627 C CA . ARG A 1 853 ? 101.521 73.359 13.683 1.00 30.56 853 ARG N CA 1
ATOM 6628 C C . ARG A 1 853 ? 102.219 73.424 12.293 1.00 28.73 853 ARG N C 1
ATOM 6629 O O . ARG A 1 853 ? 103.239 74.103 12.164 1.00 30.18 853 ARG N O 1
ATOM 6637 N N . LEU A 1 854 ? 101.653 72.711 11.347 1.00 26.91 854 LEU N N 1
ATOM 6638 C CA . LEU A 1 854 ? 102.223 72.803 9.977 1.00 23.70 854 LEU N CA 1
ATOM 6639 C C . LEU A 1 854 ? 101.114 73.171 9.038 1.00 23.83 854 LEU N C 1
ATOM 6640 O O . LEU A 1 854 ? 100.079 72.496 8.997 1.00 26.41 854 LEU N O 1
ATOM 6645 N N . ASN A 1 855 ? 101.273 74.140 8.146 1.00 22.16 855 ASN N N 1
ATOM 6646 C CA . ASN A 1 855 ? 100.358 74.531 7.110 1.00 21.26 855 ASN N CA 1
ATOM 6647 C C . ASN A 1 855 ? 101.046 74.035 5.810 1.00 23.11 855 ASN N C 1
ATOM 6648 O O . ASN A 1 855 ? 102.188 74.426 5.558 1.00 24.76 855 ASN N O 1
ATOM 6653 N N . VAL A 1 856 ? 100.469 73.031 5.194 1.00 23.88 856 VAL N N 1
ATOM 6654 C CA . VAL A 1 856 ? 101.157 72.376 4.052 1.00 20.61 856 VAL N CA 1
ATOM 6655 C C . VAL A 1 856 ? 100.121 72.080 3.045 1.00 19.98 856 VAL N C 1
ATOM 6656 O O . VAL A 1 856 ? 98.946 71.817 3.198 1.00 21.96 856 VAL N O 1
ATOM 6660 N N . THR A 1 857 ? 100.579 72.160 1.764 1.00 19.14 857 THR N N 1
ATOM 6661 C CA . THR A 1 857 ? 99.711 71.908 0.623 1.00 17.07 857 THR N CA 1
ATOM 6662 C C . THR A 1 857 ? 100.171 70.594 -0.008 1.00 16.76 857 THR N C 1
ATOM 6663 O O . THR A 1 857 ? 101.380 70.354 -0.098 1.00 20.78 857 THR N O 1
ATOM 6667 N N . VAL A 1 858 ? 99.211 69.782 -0.454 1.00 19.42 858 VAL N N 1
ATOM 6668 C CA . VAL A 1 858 ? 99.495 68.544 -1.156 1.00 19.10 858 VAL N CA 1
ATOM 6669 C C . VAL A 1 858 ? 98.968 68.719 -2.581 1.00 19.20 858 VAL N C 1
ATOM 6670 O O . VAL A 1 858 ? 97.779 68.993 -2.688 1.00 22.35 858 VAL N O 1
ATOM 6674 N N . GLY A 1 859 ? 99.814 68.566 -3.584 1.00 19.26 859 GLY N N 1
ATOM 6675 C CA . GLY A 1 859 ? 99.289 68.644 -4.951 1.00 20.59 859 GLY N CA 1
ATOM 6676 C C . GLY A 1 859 ? 98.777 67.214 -5.213 1.00 19.13 859 GLY N C 1
ATOM 6677 O O . GLY A 1 859 ? 99.492 66.263 -4.957 1.00 20.48 859 GLY N O 1
ATOM 6678 N N . VAL A 1 860 ? 97.579 67.098 -5.758 1.00 20.46 860 VAL N N 1
ATOM 6679 C CA . VAL A 1 860 ? 97.021 65.775 -5.976 1.00 22.54 860 VAL N CA 1
ATOM 6680 C C . VAL A 1 860 ? 96.431 65.581 -7.359 1.00 24.04 860 VAL N C 1
ATOM 6681 O O . VAL A 1 860 ? 95.929 66.550 -7.978 1.00 24.30 860 VAL N O 1
ATOM 6685 N N . ASP A 1 861 ? 96.462 64.322 -7.819 1.00 22.89 861 ASP N N 1
ATOM 6686 C CA . ASP A 1 861 ? 95.842 64.045 -9.120 1.00 24.85 861 ASP N CA 1
ATOM 6687 C C . ASP A 1 861 ? 95.460 62.574 -9.148 1.00 25.49 861 ASP N C 1
ATOM 6688 O O . ASP A 1 861 ? 95.772 61.823 -8.205 1.00 23.20 861 ASP N O 1
ATOM 6693 N N . GLY A 1 862 ? 94.743 62.193 -10.185 1.00 26.11 862 GLY N N 1
ATOM 6694 C CA . GLY A 1 862 ? 94.333 60.787 -10.336 1.00 25.35 862 GLY N CA 1
ATOM 6695 C C . GLY A 1 862 ? 92.831 60.766 -10.615 1.00 25.83 862 GLY N C 1
ATOM 6696 O O . GLY A 1 862 ? 92.048 61.534 -10.059 1.00 24.17 862 GLY N O 1
ATOM 6697 N N . THR A 1 863 ? 92.414 59.808 -11.435 1.00 26.55 863 THR N N 1
ATOM 6698 C CA . THR A 1 863 ? 91.004 59.732 -11.854 1.00 28.43 863 THR N CA 1
ATOM 6699 C C . THR A 1 863 ? 90.030 59.383 -10.769 1.00 26.79 863 THR N C 1
ATOM 6700 O O . THR A 1 863 ? 88.974 60.018 -10.683 1.00 26.43 863 THR N O 1
ATOM 6704 N N . LEU A 1 864 ? 90.376 58.411 -9.930 1.00 26.09 864 LEU N N 1
ATOM 6705 C CA . LEU A 1 864 ? 89.483 58.068 -8.822 1.00 25.46 864 LEU N CA 1
ATOM 6706 C C . LEU A 1 864 ? 89.327 59.278 -7.904 1.00 26.27 864 LEU N C 1
ATOM 6707 O O . LEU A 1 864 ? 88.235 59.613 -7.417 1.00 25.59 864 LEU N O 1
ATOM 6712 N N . TYR A 1 865 ? 90.432 59.966 -7.604 1.00 23.83 865 TYR N N 1
ATOM 6713 C CA . TYR A 1 865 ? 90.395 61.104 -6.689 1.00 24.70 865 TYR N CA 1
ATOM 6714 C C . TYR A 1 865 ? 89.494 62.186 -7.309 1.00 26.98 865 TYR N C 1
ATOM 6715 O O . TYR A 1 865 ? 88.673 62.796 -6.606 1.00 25.15 865 TYR N O 1
ATOM 6724 N N . LYS A 1 866 ? 89.742 62.427 -8.595 1.00 26.38 866 LYS N N 1
ATOM 6725 C CA . LYS A 1 866 ? 88.960 63.463 -9.249 1.00 31.60 866 LYS N CA 1
ATOM 6726 C C . LYS A 1 866 ? 87.469 63.132 -9.350 1.00 32.52 866 LYS N C 1
ATOM 6727 O O . LYS A 1 866 ? 86.645 64.011 -9.115 1.00 33.23 866 LYS N O 1
ATOM 6733 N N . LEU A 1 867 ? 87.144 61.925 -9.765 1.00 31.36 867 LEU N N 1
ATOM 6734 C CA . LEU A 1 867 ? 85.754 61.598 -10.010 1.00 32.18 867 LEU N CA 1
ATOM 6735 C C . LEU A 1 867 ? 84.925 61.076 -8.848 1.00 32.84 867 LEU N C 1
ATOM 6736 O O . LEU A 1 867 ? 83.717 61.247 -9.000 1.00 30.91 867 LEU N O 1
ATOM 6741 N N . HIS A 1 868 ? 85.552 60.467 -7.839 1.00 30.28 868 HIS N N 1
ATOM 6742 C CA . HIS A 1 868 ? 84.702 59.850 -6.815 1.00 29.87 868 HIS N CA 1
ATOM 6743 C C . HIS A 1 868 ? 83.990 60.902 -5.996 1.00 28.13 868 HIS N C 1
ATOM 6744 O O . HIS A 1 868 ? 84.632 61.835 -5.504 1.00 29.37 868 HIS N O 1
ATOM 6751 N N . PRO A 1 869 ? 82.729 60.665 -5.669 1.00 28.39 869 PRO N N 1
ATOM 6752 C CA . PRO A 1 869 ? 81.941 61.641 -4.939 1.00 29.20 869 PRO N CA 1
ATOM 6753 C C . PRO A 1 869 ? 82.342 61.786 -3.511 1.00 29.37 869 PRO N C 1
ATOM 6754 O O . PRO A 1 869 ? 82.104 62.856 -2.935 1.00 31.13 869 PRO N O 1
ATOM 6758 N N . HIS A 1 870 ? 82.906 60.774 -2.841 1.00 27.37 870 HIS N N 1
ATOM 6759 C CA . HIS A 1 870 ? 83.199 60.858 -1.433 1.00 25.99 870 HIS N CA 1
ATOM 6760 C C . HIS A 1 870 ? 84.665 60.655 -1.075 1.00 26.86 870 HIS N C 1
ATOM 6761 O O . HIS A 1 870 ? 85.105 61.089 -0.016 1.00 25.63 870 HIS N O 1
ATOM 6768 N N . PHE A 1 871 ? 85.464 60.026 -1.967 1.00 26.70 871 PHE N N 1
ATOM 6769 C CA . PHE A 1 871 ? 86.844 59.710 -1.604 1.00 25.03 871 PHE N CA 1
ATOM 6770 C C . PHE A 1 871 ? 87.621 60.918 -1.103 1.00 22.52 871 PHE N C 1
ATOM 6771 O O . PHE A 1 871 ? 88.170 60.843 -0.010 1.00 22.56 871 PHE N O 1
ATOM 6779 N N . SER A 1 872 ? 87.703 62.005 -1.864 1.00 24.50 872 SER N N 1
ATOM 6780 C CA . SER A 1 872 ? 88.515 63.138 -1.420 1.00 25.23 872 SER N CA 1
ATOM 6781 C C . SER A 1 872 ? 88.020 63.713 -0.091 1.00 24.08 872 SER N C 1
ATOM 6782 O O . SER A 1 872 ? 88.827 63.963 0.806 1.00 23.98 872 SER N O 1
ATOM 6785 N N . ARG A 1 873 ? 86.738 63.800 0.113 1.00 25.80 873 ARG N N 1
ATOM 6786 C CA . ARG A 1 873 ? 86.195 64.365 1.355 1.00 25.34 873 ARG N CA 1
ATOM 6787 C C . ARG A 1 873 ? 86.490 63.516 2.580 1.00 25.24 873 ARG N C 1
ATOM 6788 O O . ARG A 1 873 ? 86.983 63.995 3.619 1.00 24.74 873 ARG N O 1
ATOM 6800 N N . ILE A 1 874 ? 86.290 62.206 2.412 1.00 24.71 874 ILE N N 1
ATOM 6801 C CA . ILE A 1 874 ? 86.620 61.271 3.485 1.00 24.11 874 ILE N CA 1
ATOM 6802 C C . ILE A 1 874 ? 88.095 61.303 3.781 1.00 21.74 874 ILE N C 1
ATOM 6803 O O . ILE A 1 874 ? 88.549 61.322 4.925 1.00 23.42 874 ILE N O 1
ATOM 6808 N N . MET A 1 875 ? 88.926 61.279 2.731 1.00 24.73 875 MET N N 1
ATOM 6809 C CA . MET A 1 875 ? 90.364 61.327 2.931 1.00 22.12 875 MET N CA 1
ATOM 6810 C C . MET A 1 875 ? 90.810 62.614 3.630 1.00 22.36 875 MET N C 1
ATOM 6811 O O . MET A 1 875 ? 91.657 62.509 4.493 1.00 24.16 875 MET N O 1
ATOM 6816 N N . HIS A 1 876 ? 90.379 63.800 3.239 1.00 23.24 876 HIS N N 1
ATOM 6817 C CA . HIS A 1 876 ? 90.786 65.029 3.939 1.00 22.14 876 HIS N CA 1
ATOM 6818 C C . HIS A 1 876 ? 90.335 65.009 5.409 1.00 23.33 876 HIS N C 1
ATOM 6819 O O . HIS A 1 876 ? 91.114 65.374 6.283 1.00 23.58 876 HIS N O 1
ATOM 6826 N N . GLN A 1 877 ? 89.135 64.483 5.630 1.00 24.55 877 GLN N N 1
ATOM 6827 C CA . GLN A 1 877 ? 88.662 64.377 7.036 1.00 27.45 877 GLN N CA 1
ATOM 6828 C C . GLN A 1 877 ? 89.570 63.508 7.877 1.00 25.12 877 GLN N C 1
ATOM 6829 O O . GLN A 1 877 ? 89.968 63.761 9.029 1.00 23.62 877 GLN N O 1
ATOM 6839 N N . THR A 1 878 ? 89.950 62.324 7.332 1.00 24.21 878 THR N N 1
ATOM 6840 C CA . THR A 1 878 ? 90.862 61.418 7.990 1.00 22.33 878 THR N CA 1
ATOM 6841 C C . THR A 1 878 ? 92.189 62.038 8.310 1.00 21.30 878 THR N C 1
ATOM 6842 O O . THR A 1 878 ? 92.772 61.840 9.404 1.00 22.14 878 THR N O 1
ATOM 6846 N N . VAL A 1 879 ? 92.790 62.742 7.321 1.00 20.49 879 VAL N N 1
ATOM 6847 C CA . VAL A 1 879 ? 94.086 63.373 7.626 1.00 21.58 879 VAL N CA 1
ATOM 6848 C C . VAL A 1 879 ? 93.937 64.410 8.768 1.00 22.40 879 VAL N C 1
ATOM 6849 O O . VAL A 1 879 ? 94.821 64.490 9.633 1.00 24.69 879 VAL N O 1
ATOM 6853 N N . LYS A 1 880 ? 92.912 65.193 8.757 1.00 24.48 880 LYS N N 1
ATOM 6854 C CA . LYS A 1 880 ? 92.641 66.186 9.818 1.00 27.12 880 LYS N CA 1
ATOM 6855 C C . LYS A 1 880 ? 92.496 65.533 11.185 1.00 30.24 880 LYS N C 1
ATOM 6856 O O . LYS A 1 880 ? 93.049 66.031 12.180 1.00 28.54 880 LYS N O 1
ATOM 6862 N N . GLU A 1 881 ? 91.799 64.391 11.266 1.00 30.17 881 GLU N N 1
ATOM 6863 C CA . GLU A 1 881 ? 91.628 63.686 12.540 1.00 31.07 881 GLU N CA 1
ATOM 6864 C C . GLU A 1 881 ? 92.866 62.964 12.966 1.00 28.04 881 GLU N C 1
ATOM 6865 O O . GLU A 1 881 ? 93.262 62.901 14.147 1.00 29.78 881 GLU N O 1
ATOM 6871 N N . LEU A 1 882 ? 93.633 62.347 12.026 1.00 25.13 882 LEU N N 1
ATOM 6872 C CA . LEU A 1 882 ? 94.834 61.637 12.463 1.00 22.38 882 LEU N CA 1
ATOM 6873 C C . LEU A 1 882 ? 96.077 62.457 12.649 1.00 22.25 882 LEU N C 1
ATOM 6874 O O . LEU A 1 882 ? 97.019 62.046 13.358 1.00 25.20 882 LEU N O 1
ATOM 6879 N N . SER A 1 883 ? 96.119 63.686 12.084 1.00 24.12 883 SER N N 1
ATOM 6880 C CA . SER A 1 883 ? 97.304 64.536 12.302 1.00 25.59 883 SER N CA 1
ATOM 6881 C C . SER A 1 883 ? 96.771 65.958 12.568 1.00 28.30 883 SER N C 1
ATOM 6882 O O . SER A 1 883 ? 96.790 66.936 11.802 1.00 24.97 883 SER N O 1
ATOM 6885 N N . PRO A 1 884 ? 96.136 66.110 13.740 1.00 29.13 884 PRO N N 1
ATOM 6886 C CA . PRO A 1 884 ? 95.474 67.346 14.136 1.00 28.72 884 PRO N CA 1
ATOM 6887 C C . PRO A 1 884 ? 96.328 68.583 14.205 1.00 28.78 884 PRO N C 1
ATOM 6888 O O . PRO A 1 884 ? 95.825 69.715 14.054 1.00 29.08 884 PRO N O 1
ATOM 6892 N N . LYS A 1 885 ? 97.637 68.483 14.332 1.00 27.59 885 LYS N N 1
ATOM 6893 C CA . LYS A 1 885 ? 98.505 69.654 14.399 1.00 27.19 885 LYS N CA 1
ATOM 6894 C C . LYS A 1 885 ? 98.955 70.056 12.978 1.00 26.91 885 LYS N C 1
ATOM 6895 O O . LYS A 1 885 ? 99.751 70.991 12.965 1.00 25.40 885 LYS N O 1
ATOM 6901 N N . CYS A 1 886 ? 98.511 69.327 11.971 1.00 26.35 886 CYS N N 1
ATOM 6902 C CA . CYS A 1 886 ? 98.798 69.720 10.588 1.00 24.00 886 CYS N CA 1
ATOM 6903 C C . CYS A 1 886 ? 97.510 70.282 10.036 1.00 24.41 886 CYS N C 1
ATOM 6904 O O . CYS A 1 886 ? 96.412 69.762 10.193 1.00 25.95 886 CYS N O 1
ATOM 6907 N N . ASN A 1 887 ? 97.615 71.344 9.238 1.00 22.18 887 ASN N N 1
ATOM 6908 C CA . ASN A 1 887 ? 96.443 71.917 8.587 1.00 23.78 887 ASN N CA 1
ATOM 6909 C C . ASN A 1 887 ? 96.810 71.645 7.103 1.00 24.90 887 ASN N C 1
ATOM 6910 O O . ASN A 1 887 ? 97.770 72.263 6.672 1.00 24.22 887 ASN N O 1
ATOM 6915 N N . VAL A 1 888 ? 96.228 70.653 6.466 1.00 24.08 888 VAL N N 1
ATOM 6916 C CA . VAL A 1 888 ? 96.590 70.248 5.109 1.00 23.68 888 VAL N CA 1
ATOM 6917 C C . VAL A 1 888 ? 95.546 70.776 4.184 1.00 22.15 888 VAL N C 1
ATOM 6918 O O . VAL A 1 888 ? 94.344 70.556 4.215 1.00 25.51 888 VAL N O 1
ATOM 6922 N N . SER A 1 889 ? 96.064 71.323 3.055 1.00 22.99 889 SER N N 1
ATOM 6923 C CA . SER A 1 889 ? 95.257 71.808 1.950 1.00 23.44 889 SER N CA 1
ATOM 6924 C C . SER A 1 889 ? 95.545 70.896 0.760 1.00 24.20 889 SER N C 1
ATOM 6925 O O . SER A 1 889 ? 96.725 70.736 0.457 1.00 24.66 889 SER N O 1
ATOM 6928 N N . PHE A 1 890 ? 94.546 70.274 0.169 1.00 22.19 890 PHE N N 1
ATOM 6929 C CA . PHE A 1 890 ? 94.758 69.379 -0.970 1.00 26.37 890 PHE N CA 1
ATOM 6930 C C . PHE A 1 890 ? 94.326 70.089 -2.237 1.00 23.52 890 PHE N C 1
ATOM 6931 O O . PHE A 1 890 ? 93.157 70.422 -2.420 1.00 24.65 890 PHE N O 1
ATOM 6939 N N . LEU A 1 891 ? 95.267 70.356 -3.151 1.00 24.91 891 LEU N N 1
ATOM 6940 C CA . LEU A 1 891 ? 94.944 71.093 -4.376 1.00 26.70 891 LEU N CA 1
ATOM 6941 C C . LEU A 1 891 ? 95.064 70.195 -5.617 1.00 27.21 891 LEU N C 1
ATOM 6942 O O . LEU A 1 891 ? 96.098 69.585 -5.892 1.00 22.88 891 LEU N O 1
ATOM 6947 N N . LEU A 1 892 ? 93.952 70.033 -6.284 1.00 28.00 892 LEU N N 1
ATOM 6948 C CA . LEU A 1 892 ? 93.830 69.147 -7.416 1.00 31.36 892 LEU N CA 1
ATOM 6949 C C . LEU A 1 892 ? 94.519 69.742 -8.637 1.00 32.30 892 LEU N C 1
ATOM 6950 O O . LEU A 1 892 ? 94.169 70.891 -8.925 1.00 29.11 892 LEU N O 1
ATOM 6955 N N . SER A 1 893 ? 95.443 69.036 -9.259 1.00 31.74 893 SER N N 1
ATOM 6956 C CA . SER A 1 893 ? 96.040 69.587 -10.469 1.00 37.52 893 SER N CA 1
ATOM 6957 C C . SER A 1 893 ? 94.976 69.773 -11.567 1.00 40.33 893 SER N C 1
ATOM 6958 O O . SER A 1 893 ? 94.186 68.863 -11.783 1.00 39.19 893 SER N O 1
ATOM 6961 N N . GLU A 1 894 ? 95.069 70.909 -12.282 1.00 44.67 894 GLU N N 1
ATOM 6962 C CA . GLU A 1 894 ? 94.201 71.056 -13.446 1.00 48.29 894 GLU N CA 1
ATOM 6963 C C . GLU A 1 894 ? 94.977 70.548 -14.660 1.00 49.24 894 GLU N C 1
ATOM 6964 O O . GLU A 1 894 ? 94.496 69.813 -15.506 1.00 50.02 894 GLU N O 1
ATOM 6970 N N . ASP A 1 895 ? 96.276 70.883 -14.695 1.00 50.08 895 ASP N N 1
ATOM 6971 C CA . ASP A 1 895 ? 97.102 70.627 -15.872 1.00 50.59 895 ASP N CA 1
ATOM 6972 C C . ASP A 1 895 ? 97.756 69.283 -16.051 1.00 49.98 895 ASP N C 1
ATOM 6973 O O . ASP A 1 895 ? 98.316 69.041 -17.138 1.00 47.62 895 ASP N O 1
ATOM 6978 N N . GLY A 1 896 ? 97.673 68.443 -15.005 1.00 49.26 896 GLY N N 1
ATOM 6979 C CA . GLY A 1 896 ? 98.332 67.135 -15.117 1.00 46.62 896 GLY N CA 1
ATOM 6980 C C . GLY A 1 896 ? 99.771 67.412 -14.652 1.00 44.97 896 GLY N C 1
ATOM 6981 O O . GLY A 1 896 ? 100.095 68.496 -14.207 1.00 47.26 896 GLY N O 1
ATOM 6982 N N . SER A 1 897 ? 100.590 66.389 -14.660 1.00 43.37 897 SER N N 1
ATOM 6983 C CA . SER A 1 897 ? 101.964 66.342 -14.264 1.00 41.93 897 SER N CA 1
ATOM 6984 C C . SER A 1 897 ? 102.914 67.182 -15.137 1.00 40.67 897 SER N C 1
ATOM 6985 O O . SER A 1 897 ? 103.996 67.501 -14.670 1.00 36.74 897 SER N O 1
ATOM 6988 N N . GLY A 1 898 ? 102.469 67.556 -16.342 1.00 41.55 898 GLY N N 1
ATOM 6989 C CA . GLY A 1 898 ? 103.154 68.305 -17.351 1.00 35.06 898 GLY N CA 1
ATOM 6990 C C . GLY A 1 898 ? 103.800 69.608 -16.967 1.00 34.08 898 GLY N C 1
ATOM 6991 O O . GLY A 1 898 ? 104.981 69.868 -17.253 1.00 34.11 898 GLY N O 1
ATOM 6992 N N . LYS A 1 899 ? 103.048 70.583 -16.456 1.00 32.52 899 LYS N N 1
ATOM 6993 C CA . LYS A 1 899 ? 103.652 71.819 -16.011 1.00 31.41 899 LYS N CA 1
ATOM 6994 C C . LYS A 1 899 ? 104.799 71.509 -15.050 1.00 30.22 899 LYS N C 1
ATOM 6995 O O . LYS A 1 899 ? 105.867 72.093 -15.161 1.00 28.50 899 LYS N O 1
ATOM 7001 N N . GLY A 1 900 ? 104.610 70.630 -14.037 1.00 29.70 900 GLY N N 1
ATOM 7002 C CA . GLY A 1 900 ? 105.700 70.297 -13.096 1.00 24.61 900 GLY N CA 1
ATOM 7003 C C . GLY A 1 900 ? 106.818 69.518 -13.745 1.00 23.25 900 GLY N C 1
ATOM 7004 O O . GLY A 1 900 ? 107.993 69.751 -13.453 1.00 20.29 900 GLY N O 1
ATOM 7005 N N . ALA A 1 901 ? 106.623 68.630 -14.726 1.00 22.19 901 ALA N N 1
ATOM 7006 C CA . ALA A 1 901 ? 107.730 67.951 -15.412 1.00 23.28 901 ALA N CA 1
ATOM 7007 C C . ALA A 1 901 ? 108.624 68.930 -16.187 1.00 22.65 901 ALA N C 1
ATOM 7008 O O . ALA A 1 901 ? 109.856 68.767 -16.269 1.00 23.37 901 ALA N O 1
ATOM 7010 N N . ALA A 1 902 ? 107.970 69.893 -16.799 1.00 24.39 902 ALA N N 1
ATOM 7011 C CA . ALA A 1 902 ? 108.691 70.966 -17.521 1.00 24.19 902 ALA N CA 1
ATOM 7012 C C . ALA A 1 902 ? 109.465 71.853 -16.551 1.00 24.27 902 ALA N C 1
ATOM 7013 O O . ALA A 1 902 ? 110.614 72.268 -16.816 1.00 25.54 902 ALA N O 1
ATOM 7015 N N . LEU A 1 903 ? 108.919 72.174 -15.364 1.00 21.85 903 LEU N N 1
ATOM 7016 C CA . LEU A 1 903 ? 109.632 72.976 -14.384 1.00 23.29 903 LEU N CA 1
ATOM 7017 C C . LEU A 1 903 ? 110.895 72.271 -13.954 1.00 22.33 903 LEU N C 1
ATOM 7018 O O . LEU A 1 903 ? 111.984 72.844 -13.772 1.00 22.65 903 LEU N O 1
ATOM 7023 N N . ILE A 1 904 ? 110.781 70.933 -13.738 1.00 23.43 904 ILE N N 1
ATOM 7024 C CA . ILE A 1 904 ? 111.896 70.092 -13.340 1.00 21.30 904 ILE N CA 1
ATOM 7025 C C . ILE A 1 904 ? 112.926 70.117 -14.470 1.00 23.83 904 ILE N C 1
ATOM 7026 O O . ILE A 1 904 ? 114.119 70.207 -14.209 1.00 24.12 904 ILE N O 1
ATOM 7031 N N . THR A 1 905 ? 112.441 69.964 -15.684 1.00 24.74 905 THR N N 1
ATOM 7032 C CA . THR A 1 905 ? 113.355 69.989 -16.846 1.00 26.32 905 THR N CA 1
ATOM 7033 C C . THR A 1 905 ? 114.084 71.309 -16.959 1.00 26.42 905 THR N C 1
ATOM 7034 O O . THR A 1 905 ? 115.283 71.355 -17.256 1.00 26.91 905 THR N O 1
ATOM 7038 N N . ALA A 1 906 ? 113.403 72.411 -16.606 1.00 27.07 906 ALA N N 1
ATOM 7039 C CA . ALA A 1 906 ? 114.067 73.716 -16.744 1.00 29.06 906 ALA N CA 1
ATOM 7040 C C . ALA A 1 906 ? 115.237 73.793 -15.790 1.00 34.06 906 ALA N C 1
ATOM 7041 O O . ALA A 1 906 ? 116.330 74.267 -16.110 1.00 31.40 906 ALA N O 1
ATOM 7043 N N . VAL A 1 907 ? 114.971 73.397 -14.501 1.00 34.59 907 VAL N N 1
ATOM 7044 C CA . VAL A 1 907 ? 116.030 73.497 -13.518 1.00 36.01 907 VAL N CA 1
ATOM 7045 C C . VAL A 1 907 ? 117.140 72.535 -13.873 1.00 37.62 907 VAL N C 1
ATOM 7046 O O . VAL A 1 907 ? 118.325 72.872 -13.696 1.00 37.74 907 VAL N O 1
ATOM 7050 N N . GLY A 1 908 ? 116.826 71.359 -14.410 1.00 36.99 908 GLY N N 1
ATOM 7051 C CA . GLY A 1 908 ? 117.835 70.428 -14.839 1.00 38.74 908 GLY N CA 1
ATOM 7052 C C . GLY A 1 908 ? 118.729 71.076 -15.914 1.00 41.86 908 GLY N C 1
ATOM 7053 O O . GLY A 1 908 ? 119.945 70.918 -15.785 1.00 41.69 908 GLY N O 1
ATOM 7054 N N . VAL A 1 909 ? 118.156 71.713 -16.924 1.00 41.75 909 VAL N N 1
ATOM 7055 C CA . VAL A 1 909 ? 118.993 72.410 -17.928 1.00 45.05 909 VAL N CA 1
ATOM 7056 C C . VAL A 1 909 ? 119.825 73.428 -17.168 1.00 47.89 909 VAL N C 1
ATOM 7057 O O . VAL A 1 909 ? 121.040 73.344 -17.063 1.00 49.36 909 VAL N O 1
ATOM 7061 N N . ARG A 1 910 ? 119.169 74.329 -16.440 1.00 52.83 910 ARG N N 1
ATOM 7062 C CA . ARG A 1 910 ? 119.841 75.315 -15.599 1.00 57.35 910 ARG N CA 1
ATOM 7063 C C . ARG A 1 910 ? 120.994 74.736 -14.805 1.00 61.22 910 ARG N C 1
ATOM 7064 O O . ARG A 1 910 ? 122.108 75.263 -14.877 1.00 61.15 910 ARG N O 1
ATOM 7072 N N . LEU A 1 911 ? 120.797 73.648 -14.068 1.00 64.57 911 LEU N N 1
ATOM 7073 C CA . LEU A 1 911 ? 121.816 72.996 -13.269 1.00 68.39 911 LEU N CA 1
ATOM 7074 C C . LEU A 1 911 ? 122.958 72.418 -14.087 1.00 71.93 911 LEU N C 1
ATOM 7075 O O . LEU A 1 911 ? 123.995 72.120 -13.484 1.00 71.47 911 LEU N O 1
ATOM 7080 N N . ARG A 1 912 ? 122.905 72.354 -15.417 1.00 75.70 912 ARG N N 1
ATOM 7081 C CA . ARG A 1 912 ? 124.046 71.943 -16.209 1.00 79.90 912 ARG N CA 1
ATOM 7082 C C . ARG A 1 912 ? 125.058 73.095 -16.267 1.00 82.45 912 ARG N C 1
ATOM 7083 O O . ARG A 1 912 ? 126.187 72.964 -16.717 1.00 83.07 912 ARG N O 1
ATOM 7091 N N . THR A 1 913 ? 124.578 74.278 -15.909 1.00 84.64 913 THR N N 1
ATOM 7092 C CA . THR A 1 913 ? 125.319 75.510 -16.016 1.00 86.30 913 THR N CA 1
ATOM 7093 C C . THR A 1 913 ? 125.365 76.373 -14.774 1.00 86.68 913 THR N C 1
ATOM 7094 O O . THR A 1 913 ? 125.617 75.847 -13.673 1.00 87.01 913 THR N O 1
#

Radius of gyration: 39.34 Å; Cα contacts (8 Å, |Δi|>4): 1891; chains: 1; bounding box: 121×72×80 Å